Protein AF-A0A928YKM1-F1 (afdb_monomer)

Radius of gyration: 43.58 Å; Cα contacts (8 Å, |Δi|>4): 1320; chains: 1; bounding box: 134×54×112 Å

Secondary structure (DSSP, 8-state):
-HHHHHHHHHHHHHHHH-SSHHHHHHHHTT---HHHHHHHHHHHHHHHHHHHHHHHH-PPPPSS-HHHHHHHHHHHHHHHHHHHHHHHHHHHT--HHHHHHHHHHHTTS---S--TTTTT-HHHHHHHHHHTHHHHHHHHHHHHS---SEEEEEESSHHHHHHHHHHHHHHHHHTGGG-EEEEEE-THHHHS---HHHHHHHHHHHHHHH-SEEEEEE--TT---TTSPPPHHHHHHHHHHHTT----SPEEEEEEHHHHHHHTTSHHHHHHGGGEEEEEEPPPPHHHHHHHHHHHHHHHHHHHT--B-HHHHHHHHHHHHHHSTTS-HHHHHHHHHHHHHHTS-TTS-B-HHHHHHHHHHHH--TTSS--GGGGS-TT-HHHHHHHHHHHHHHHHHHSTT-HHHHHHHHHHHHHHHHSSS--S-EEEEEE--TTSSHHHHHHHHIIIIISS--EEEEE-TT--STTHHHHHH-PPTTSTTTTSPPHHHHHHHH-TT-EEEEEETGGGTTTT-HHHHHHHHHTTHHHHHT-EEE-TTT-PEEE-TTEEEEEEE-TTHHHHTT---HHHHHHHHHHH-SHHHHHHHHHHTT--HHHHHT-SEEEEPPPPPHHHHHHHHHHHHHHHHHHTT-EEEESSHHHHHHHHHHHH--TTTTHHHHHHIIIIIIHHHHHHHSHHHHHTTPPEEEEEEEEEES-TT-SSBSSSPPP-EEEEEEEEESS--SPPPPEEEE-TTSS----PPBHHHHHHHHHHHHHHHHH--HHHH---EEEEE-S-EE-TTS-EES-EEEEPPP--S---HHHHHHHHHHHHHHHHHHHHTTPPP-HHHHHHHHHHHHHHHHHHHTT---TTS---S----S-TT-----HHHHHHHHHHHHHHHHHHHHHHHHHHHHTHHHHHHHHHHHHHHSEEEHHHHHHHHT-TT--------TT-GGGSSS-GGG--

Structure (mmCIF, N/CA/C/O backbone):
data_AF-A0A928YKM1-F1
#
_entry.id   AF-A0A928YKM1-F1
#
loop_
_atom_site.group_PDB
_atom_site.id
_atom_site.type_symbol
_atom_site.label_atom_id
_atom_site.label_alt_id
_atom_site.label_comp_id
_atom_site.label_asym_id
_atom_site.label_entity_id
_atom_site.label_seq_id
_atom_site.pdbx_PDB_ins_code
_atom_site.Cartn_x
_atom_site.Cartn_y
_atom_site.Cartn_z
_atom_site.occupancy
_atom_site.B_iso_or_equiv
_atom_site.auth_seq_id
_atom_site.auth_comp_id
_atom_site.auth_asym_id
_atom_site.auth_atom_id
_atom_site.pdbx_PDB_model_num
ATOM 1 N N . MET A 1 1 ? -38.213 -15.273 61.495 1.00 30.42 1 MET A N 1
ATOM 2 C CA . MET A 1 1 ? -38.338 -13.809 61.280 1.00 30.42 1 MET A CA 1
ATOM 3 C C . MET A 1 1 ? -37.970 -13.359 59.862 1.00 30.42 1 MET A C 1
ATOM 5 O O . MET A 1 1 ? -38.828 -12.744 59.252 1.00 30.42 1 MET A O 1
ATOM 9 N N . LYS A 1 2 ? -36.804 -13.703 59.276 1.00 30.84 2 LYS A N 1
ATOM 10 C CA . LYS A 1 2 ? -36.467 -13.370 57.859 1.00 30.84 2 LYS A CA 1
ATOM 11 C C . LYS A 1 2 ? -37.478 -13.920 56.824 1.00 30.84 2 LYS A C 1
ATOM 13 O O . LYS A 1 2 ? -37.879 -13.206 55.919 1.00 30.84 2 LYS A O 1
ATOM 18 N N . PHE A 1 3 ? -37.990 -15.136 57.036 1.00 33.16 3 PHE A N 1
ATOM 19 C CA . PHE A 1 3 ? -39.093 -15.720 56.249 1.00 33.16 3 PHE A CA 1
ATOM 20 C C . PHE A 1 3 ? -40.463 -15.077 56.553 1.00 33.16 3 PHE A C 1
ATOM 22 O O . PHE A 1 3 ? -41.405 -15.227 55.794 1.00 33.16 3 PHE A O 1
ATOM 29 N N . LEU A 1 4 ? -40.598 -14.368 57.679 1.00 34.25 4 LEU A N 1
ATOM 30 C CA . LEU A 1 4 ? -41.849 -13.730 58.093 1.00 34.25 4 LEU A CA 1
ATOM 31 C C . LEU A 1 4 ? -42.027 -12.375 57.389 1.00 34.25 4 LEU A C 1
ATOM 33 O O . LEU A 1 4 ? -43.124 -12.076 56.950 1.00 34.25 4 LEU A O 1
ATOM 37 N N . LEU A 1 5 ? -40.946 -11.601 57.220 1.00 38.44 5 LEU A N 1
ATOM 38 C CA . LEU A 1 5 ? -40.964 -10.293 56.552 1.00 38.44 5 LEU A CA 1
ATOM 39 C C . LEU A 1 5 ? -41.327 -10.402 55.066 1.00 38.44 5 LEU A C 1
ATOM 41 O O . LEU A 1 5 ? -42.298 -9.781 54.654 1.00 38.44 5 LEU A O 1
ATOM 45 N N . LEU A 1 6 ? -40.633 -11.238 54.278 1.00 37.78 6 LEU A N 1
ATOM 46 C CA . LEU A 1 6 ? -40.939 -11.405 52.844 1.00 37.78 6 LEU A CA 1
ATOM 47 C C . LEU A 1 6 ? -42.386 -11.869 52.609 1.00 37.78 6 LEU A C 1
ATOM 49 O O . LEU A 1 6 ? -43.052 -11.410 51.685 1.00 37.78 6 LEU A O 1
ATOM 53 N N . ASN A 1 7 ? -42.878 -12.747 53.487 1.00 37.53 7 ASN A N 1
ATOM 54 C CA . ASN A 1 7 ? -44.237 -13.261 53.409 1.00 37.53 7 ASN A CA 1
ATOM 55 C C . ASN A 1 7 ? -45.257 -12.197 53.808 1.00 37.53 7 ASN A C 1
ATOM 57 O O . ASN A 1 7 ? -46.232 -12.024 53.091 1.00 37.53 7 ASN A O 1
ATOM 61 N N . VAL A 1 8 ? -45.016 -11.427 54.874 1.00 40.41 8 VAL A N 1
ATOM 62 C CA . VAL A 1 8 ? -45.875 -10.298 55.267 1.00 40.41 8 VAL A CA 1
ATOM 63 C C . VAL A 1 8 ? -45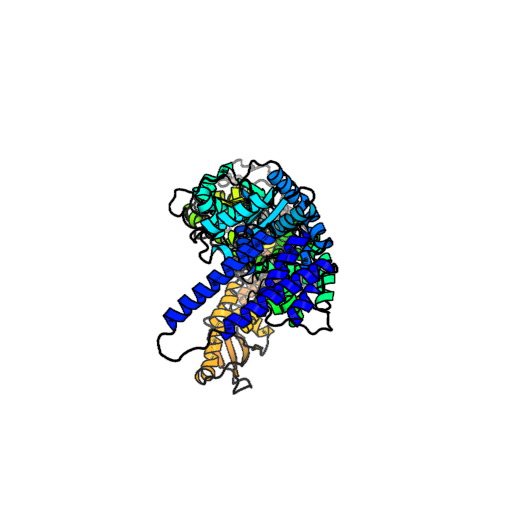.925 -9.234 54.160 1.00 40.41 8 VAL A C 1
ATOM 65 O O . VAL A 1 8 ? -47.008 -8.762 53.835 1.00 40.41 8 VAL A O 1
ATOM 68 N N . PHE A 1 9 ? -44.810 -8.926 53.493 1.00 46.75 9 PHE A N 1
ATOM 69 C CA . PHE A 1 9 ? -44.776 -7.975 52.372 1.00 46.75 9 PHE A CA 1
ATOM 70 C C . PHE A 1 9 ? -45.527 -8.466 51.125 1.00 46.75 9 PHE A C 1
ATOM 72 O O . PHE A 1 9 ? -46.273 -7.698 50.518 1.00 46.75 9 PHE A O 1
ATOM 79 N N . PHE A 1 10 ? -45.394 -9.749 50.771 1.00 40.41 10 PHE A N 1
ATOM 80 C CA . PHE A 1 10 ? -46.166 -10.354 49.680 1.00 40.41 10 PHE A CA 1
ATOM 81 C C . PHE A 1 10 ? -47.667 -10.377 50.008 1.00 40.41 10 PHE A C 1
ATOM 83 O O . PHE A 1 10 ? -48.496 -10.041 49.167 1.00 40.41 10 PHE A O 1
ATOM 90 N N . ILE A 1 11 ? -48.014 -10.680 51.262 1.00 42.25 11 ILE A N 1
ATOM 91 C CA . ILE A 1 11 ? -49.386 -10.645 51.779 1.00 42.25 11 ILE A CA 1
ATOM 92 C C . ILE A 1 11 ? -49.993 -9.240 51.625 1.00 42.25 11 ILE A C 1
ATOM 94 O O . ILE A 1 11 ? -51.104 -9.127 51.122 1.00 42.25 11 ILE A O 1
ATOM 98 N N . PHE A 1 12 ? -49.279 -8.167 51.978 1.00 45.94 12 PHE A N 1
ATOM 99 C CA . PHE A 1 12 ? -49.795 -6.795 51.847 1.00 45.94 12 PHE A CA 1
ATOM 100 C C . PHE A 1 12 ? -49.991 -6.357 50.388 1.00 45.94 12 PHE A C 1
ATOM 102 O O . PHE A 1 12 ? -51.008 -5.740 50.077 1.00 45.94 12 PHE A O 1
ATOM 109 N N . SER A 1 13 ? -49.084 -6.740 49.484 1.00 42.84 13 SER A N 1
ATOM 110 C CA . SER A 1 13 ? -49.240 -6.497 48.043 1.00 42.84 13 SER A CA 1
ATOM 111 C C . SER A 1 13 ? -50.498 -7.171 47.485 1.00 42.84 13 SER A C 1
ATOM 113 O O . SER A 1 13 ? -51.293 -6.524 46.805 1.00 42.84 13 SER A O 1
ATOM 115 N N . VAL A 1 14 ? -50.754 -8.438 47.835 1.00 41.19 14 VAL A N 1
ATOM 116 C CA . VAL A 1 14 ? -51.939 -9.171 47.354 1.00 41.19 14 VAL A CA 1
ATOM 117 C C . VAL A 1 14 ? -53.231 -8.652 48.008 1.00 41.19 14 VAL A C 1
ATOM 119 O O . VAL A 1 14 ? -54.240 -8.523 47.317 1.00 41.19 14 VAL A O 1
ATOM 122 N N . ILE A 1 15 ? -53.217 -8.277 49.295 1.00 43.72 15 ILE A N 1
ATOM 123 C CA . ILE A 1 15 ? -54.385 -7.700 49.999 1.00 43.72 15 ILE A CA 1
ATOM 124 C C . ILE A 1 15 ? -54.865 -6.398 49.341 1.00 43.72 15 ILE A C 1
ATOM 126 O O . ILE A 1 15 ? -56.071 -6.165 49.284 1.00 43.72 15 ILE A O 1
ATOM 130 N N . PHE A 1 16 ? -53.944 -5.565 48.850 1.00 45.25 16 PHE A N 1
ATOM 131 C CA . PHE A 1 16 ? -54.262 -4.240 48.306 1.00 45.25 16 PHE A CA 1
ATOM 132 C C . PHE A 1 16 ? -54.321 -4.168 46.771 1.00 45.25 16 PHE A C 1
ATOM 134 O O . PHE A 1 16 ? -54.796 -3.160 46.252 1.00 45.25 16 PHE A O 1
ATOM 141 N N . SER A 1 17 ? -53.883 -5.210 46.049 1.00 39.44 17 SER A N 1
ATOM 142 C CA . SER A 1 17 ? -53.962 -5.289 44.577 1.00 39.44 17 SER A CA 1
ATOM 143 C C . SER A 1 17 ? -55.022 -6.261 44.046 1.00 39.44 17 SER A C 1
ATOM 145 O O . SER A 1 17 ? -55.427 -6.136 42.891 1.00 39.44 17 SER A O 1
ATOM 147 N N . SER A 1 18 ? -55.496 -7.224 44.850 1.00 36.84 18 SER A N 1
ATOM 148 C CA . SER A 1 18 ? -56.503 -8.194 44.403 1.00 36.84 18 SER A CA 1
ATOM 149 C C . SER A 1 18 ? -57.930 -7.718 44.695 1.00 36.84 18 SER A C 1
ATOM 151 O O . SER A 1 18 ? -58.335 -7.544 45.843 1.00 36.84 18 SER A O 1
ATOM 153 N N . THR A 1 19 ? -58.720 -7.553 43.633 1.00 38.12 19 THR A N 1
ATOM 154 C CA . THR A 1 19 ? -60.157 -7.232 43.693 1.00 38.12 19 THR A CA 1
ATOM 155 C C . THR A 1 19 ? -61.041 -8.464 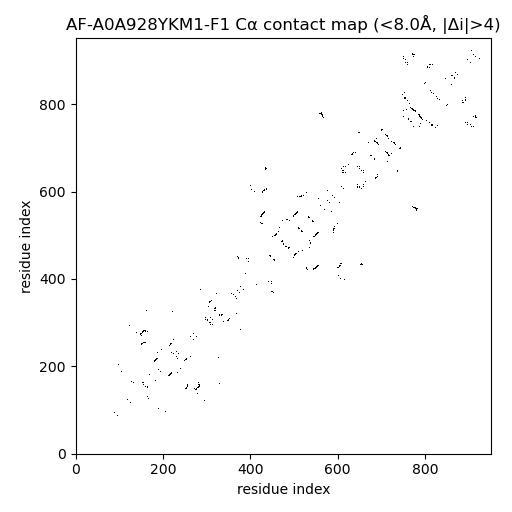43.933 1.00 38.12 19 THR A C 1
ATOM 157 O O . THR A 1 19 ? -62.260 -8.335 43.994 1.00 38.12 19 THR A O 1
ATOM 160 N N . SER A 1 20 ? -60.465 -9.670 44.074 1.00 43.34 20 SER A N 1
ATOM 161 C CA . SER A 1 20 ? -61.228 -10.906 44.294 1.00 43.34 20 SER A CA 1
ATOM 162 C C . SER A 1 20 ? -60.608 -11.835 45.345 1.00 43.34 20 SER A C 1
ATOM 164 O O . SER A 1 20 ? -59.403 -12.095 45.357 1.00 43.34 20 SER A O 1
ATOM 166 N N . TYR A 1 21 ? -61.479 -12.397 46.189 1.00 40.84 21 TYR A N 1
ATOM 167 C CA . TYR A 1 21 ? -61.150 -13.345 47.261 1.00 40.84 21 TYR A CA 1
ATOM 168 C C . TYR A 1 21 ? -60.417 -14.598 46.743 1.00 40.84 21 TYR A C 1
ATOM 170 O O . TYR A 1 21 ? -59.478 -15.075 47.375 1.00 40.84 21 TYR A O 1
ATOM 178 N N . ALA A 1 22 ? -60.781 -15.079 45.548 1.00 39.16 22 ALA A N 1
ATOM 179 C CA . ALA A 1 22 ? -60.163 -16.242 44.912 1.00 39.16 22 ALA A CA 1
ATOM 180 C C . ALA A 1 22 ? -58.690 -15.999 44.524 1.00 39.16 22 ALA A C 1
ATOM 182 O O . ALA A 1 22 ? -57.849 -16.885 44.686 1.00 39.16 22 ALA A O 1
ATOM 183 N N . GLY A 1 23 ? -58.343 -14.789 44.068 1.00 41.31 23 GLY A N 1
ATOM 184 C CA . GLY A 1 23 ? -56.953 -14.414 43.781 1.00 41.31 23 GLY A CA 1
ATOM 185 C C . GLY A 1 23 ? -56.090 -14.352 45.046 1.00 41.31 23 GLY A C 1
ATOM 186 O O . GLY A 1 23 ? -54.955 -14.835 45.049 1.00 41.31 23 GLY A O 1
ATOM 187 N N . PHE A 1 24 ? -56.652 -13.833 46.143 1.00 43.38 24 PHE A N 1
ATOM 188 C CA . PHE A 1 24 ? -55.997 -13.794 47.452 1.00 43.38 24 PHE A CA 1
ATOM 189 C C . PHE A 1 24 ? -55.769 -15.201 48.028 1.00 43.38 24 PHE A C 1
ATOM 191 O O . PHE A 1 24 ? -54.654 -15.521 48.442 1.00 43.38 24 PHE A O 1
ATOM 198 N N . GLU A 1 25 ? -56.783 -16.071 47.985 1.00 42.03 25 GLU A N 1
ATOM 199 C CA . GLU A 1 25 ? -56.710 -17.448 48.492 1.00 42.03 25 GLU A CA 1
ATOM 200 C C . GLU A 1 25 ? -55.685 -18.305 47.726 1.00 42.03 25 GLU A C 1
ATOM 202 O O . GLU A 1 25 ? -54.913 -19.061 48.328 1.00 42.03 25 GLU A O 1
ATOM 207 N N . THR A 1 26 ? -55.603 -18.120 46.404 1.00 42.66 26 THR A N 1
ATOM 208 C CA . THR A 1 26 ? -54.620 -18.798 45.546 1.00 42.66 26 THR A CA 1
ATOM 209 C C . THR A 1 26 ? -53.193 -18.332 45.860 1.00 42.66 26 THR A C 1
ATOM 211 O O . THR A 1 26 ? -52.282 -19.157 45.942 1.00 42.66 26 THR A O 1
ATOM 214 N N . GLY A 1 27 ? -52.989 -17.037 46.128 1.00 41.88 27 GLY A N 1
ATOM 215 C CA . GLY A 1 27 ? -51.683 -16.469 46.489 1.00 41.88 27 GLY A CA 1
ATOM 216 C C . GLY A 1 27 ? -51.152 -16.916 47.857 1.00 41.88 27 GLY A C 1
ATOM 217 O O . GLY A 1 27 ? -49.947 -17.106 48.017 1.00 41.88 27 GLY A O 1
ATOM 218 N N . ILE A 1 28 ? -52.032 -17.152 48.837 1.00 40.12 28 ILE A N 1
ATOM 219 C CA . ILE A 1 28 ? -51.646 -17.639 50.177 1.00 40.12 28 ILE A CA 1
ATOM 220 C C . ILE A 1 28 ? -51.598 -19.174 50.288 1.00 40.12 28 ILE A C 1
ATOM 222 O O . ILE A 1 28 ? -51.143 -19.699 51.306 1.00 40.12 28 ILE A O 1
ATOM 226 N N . SER A 1 29 ? -52.019 -19.912 49.251 1.00 42.31 29 SER A N 1
ATOM 227 C CA . SER A 1 29 ? -51.975 -21.387 49.202 1.00 42.31 29 SER A CA 1
ATOM 228 C C . SER A 1 29 ? -50.553 -21.973 49.271 1.00 42.31 29 SER A C 1
ATOM 230 O O . SER A 1 29 ? -50.368 -23.132 49.640 1.00 42.31 29 SER A O 1
ATOM 232 N N . VAL A 1 30 ? -49.537 -21.148 49.001 1.00 39.59 30 VAL A N 1
ATOM 233 C CA . VAL A 1 30 ? -48.106 -21.490 49.069 1.00 39.59 30 VAL A CA 1
ATOM 234 C C . VAL A 1 30 ? -47.621 -21.679 50.522 1.00 39.59 30 VAL A C 1
ATOM 236 O O . VAL A 1 30 ? -46.570 -22.276 50.768 1.00 39.59 30 VAL A O 1
ATOM 239 N N . PHE A 1 31 ? -48.394 -21.228 51.518 1.00 39.88 31 PHE A N 1
ATOM 240 C CA . PHE A 1 31 ? -48.042 -21.322 52.936 1.00 39.88 31 PHE A CA 1
ATOM 241 C C . PHE A 1 31 ? -48.606 -22.595 53.587 1.00 39.88 31 PHE A C 1
ATOM 243 O O . PHE A 1 31 ? -49.796 -22.703 53.861 1.00 39.88 31 PHE A O 1
ATOM 250 N N . LYS A 1 32 ? -47.727 -23.551 53.922 1.00 38.25 32 LYS A N 1
ATOM 251 C CA . LYS A 1 32 ? -48.087 -24.835 54.566 1.00 38.25 32 LYS A CA 1
ATOM 252 C C . LYS A 1 32 ? -48.542 -24.736 56.040 1.00 38.25 32 LYS A C 1
ATOM 254 O O . LYS A 1 32 ? -48.873 -25.758 56.628 1.00 38.25 32 LYS A O 1
ATOM 259 N N . ASN A 1 33 ? -48.545 -23.549 56.660 1.00 44.38 33 ASN A N 1
ATOM 260 C CA . ASN A 1 33 ? -48.793 -23.378 58.101 1.00 44.38 33 ASN A CA 1
ATOM 261 C C . ASN A 1 33 ? -50.220 -22.850 58.374 1.00 44.38 33 ASN A C 1
ATOM 263 O O . ASN A 1 33 ? -50.502 -21.662 58.202 1.00 44.38 33 ASN A O 1
ATOM 267 N N . ILE A 1 34 ? -51.114 -23.747 58.800 1.00 40.06 34 ILE A N 1
ATOM 268 C CA . ILE A 1 34 ? -52.577 -23.558 58.893 1.00 40.06 34 ILE A CA 1
ATOM 269 C C . ILE A 1 34 ? -53.024 -22.369 59.788 1.00 40.06 34 ILE A C 1
ATOM 271 O O . ILE A 1 34 ? -53.849 -21.581 59.326 1.00 40.06 34 ILE A O 1
ATOM 275 N N . PRO A 1 35 ? -52.466 -22.125 60.995 1.00 42.16 35 PRO A N 1
ATOM 276 C CA . PRO A 1 35 ? -52.997 -21.079 61.886 1.00 42.16 35 PRO A CA 1
ATOM 277 C C . PRO A 1 35 ? -52.647 -19.634 61.478 1.00 42.16 35 PRO A C 1
ATOM 279 O O . PRO A 1 35 ? -53.319 -18.688 61.891 1.00 42.16 35 PRO A O 1
ATOM 282 N N . LEU A 1 36 ? -51.607 -19.429 60.659 1.00 44.06 36 LEU A N 1
ATOM 283 C CA . LEU A 1 36 ? -51.283 -18.103 60.112 1.00 44.06 36 LEU A CA 1
ATOM 284 C C . LEU A 1 36 ? -52.203 -17.759 58.930 1.00 44.06 36 LEU A C 1
ATOM 286 O O . LEU A 1 36 ? -52.615 -16.610 58.789 1.00 44.06 36 LEU A O 1
ATOM 290 N N . LYS A 1 37 ? -52.568 -18.769 58.127 1.00 45.47 37 LYS A N 1
ATOM 291 C CA . LYS A 1 37 ? -53.495 -18.643 56.995 1.00 45.47 37 LYS A CA 1
ATOM 292 C C . LYS A 1 37 ? -54.871 -18.148 57.456 1.00 45.47 37 LYS A C 1
ATOM 294 O O . LYS A 1 37 ? -55.372 -17.179 56.896 1.00 45.47 37 LYS A O 1
ATOM 299 N N . GLU A 1 38 ? -55.435 -18.733 58.515 1.00 48.19 38 GLU A N 1
ATOM 300 C CA . GLU A 1 38 ? -56.731 -18.305 59.075 1.00 48.19 38 GLU A CA 1
ATOM 301 C C . GLU A 1 38 ? -56.711 -16.875 59.627 1.00 48.19 38 GLU A C 1
ATOM 303 O O . GLU A 1 38 ? -57.614 -16.088 59.345 1.00 48.19 38 GLU A O 1
ATOM 308 N N . LYS A 1 39 ? -55.667 -16.493 60.377 1.00 48.72 39 LYS A N 1
ATOM 309 C CA . LYS A 1 39 ? -55.551 -15.125 60.915 1.00 48.72 39 LYS A CA 1
ATOM 310 C C . LYS A 1 39 ? -55.483 -14.073 59.807 1.00 48.72 39 LYS A C 1
ATOM 312 O O . LYS A 1 39 ? -56.109 -13.024 59.923 1.00 48.72 39 LYS A O 1
ATOM 317 N N . LEU A 1 40 ? -54.753 -14.359 58.732 1.00 46.44 40 LEU A N 1
ATOM 318 C CA . LEU A 1 40 ? -54.626 -13.463 57.583 1.00 46.44 40 LEU A CA 1
ATOM 319 C C . LEU A 1 40 ? -55.918 -13.380 56.761 1.00 46.44 40 LEU A C 1
ATOM 321 O O . LEU A 1 40 ? -56.290 -12.292 56.323 1.00 46.44 40 LEU A O 1
ATOM 325 N N . LEU A 1 41 ? -56.634 -14.498 56.616 1.00 51.47 41 LEU A N 1
ATOM 326 C CA . LEU A 1 41 ? -57.937 -14.549 55.954 1.00 51.47 41 LEU A CA 1
ATOM 327 C C . LEU A 1 41 ? -58.991 -13.735 56.721 1.00 51.47 41 LEU A C 1
ATOM 329 O O . LEU A 1 41 ? -59.748 -12.977 56.116 1.00 51.47 41 LEU A O 1
ATOM 333 N N . ASN A 1 42 ? -58.983 -13.805 58.055 1.00 50.47 42 ASN A N 1
ATOM 334 C CA . ASN A 1 42 ? -59.874 -13.017 58.912 1.00 50.47 42 ASN A CA 1
ATOM 335 C C . ASN A 1 42 ? -59.592 -11.509 58.825 1.00 50.47 42 ASN A C 1
ATOM 337 O O . ASN A 1 42 ? -60.529 -10.715 58.752 1.00 50.47 42 ASN A O 1
ATOM 341 N N . ILE A 1 43 ? -58.317 -11.107 58.770 1.00 49.94 43 ILE A N 1
ATOM 342 C CA . ILE A 1 43 ? -57.923 -9.698 58.600 1.00 49.94 43 ILE A CA 1
ATOM 343 C C . ILE A 1 43 ? -58.344 -9.177 57.218 1.00 49.94 43 ILE A C 1
ATOM 345 O O . ILE A 1 43 ? -58.952 -8.111 57.137 1.00 49.94 43 ILE A O 1
ATOM 349 N N . TYR A 1 44 ? -58.093 -9.932 56.142 1.00 48.56 44 TYR A N 1
ATOM 350 C CA . TYR A 1 44 ? -58.521 -9.561 54.785 1.00 48.56 44 TYR A CA 1
ATOM 351 C C . TYR A 1 44 ? -60.043 -9.394 54.695 1.00 48.56 44 TYR A C 1
ATOM 353 O O . TYR A 1 44 ? -60.535 -8.385 54.191 1.00 48.56 44 TYR A O 1
ATOM 361 N N . THR A 1 45 ? -60.792 -10.341 55.263 1.00 51.00 45 THR A N 1
ATOM 362 C CA . THR A 1 45 ? -62.262 -10.323 55.258 1.00 51.00 45 THR A CA 1
ATOM 363 C C . THR A 1 45 ? -62.817 -9.135 56.053 1.00 51.00 45 THR A C 1
ATOM 365 O O . THR A 1 45 ? -63.768 -8.488 55.614 1.00 51.00 45 THR A O 1
ATOM 368 N N . ALA A 1 46 ? -62.201 -8.787 57.189 1.00 50.09 46 ALA A N 1
ATOM 369 C CA . ALA A 1 46 ? -62.585 -7.620 57.983 1.00 50.09 46 ALA A CA 1
ATOM 370 C C . ALA A 1 46 ? -62.310 -6.289 57.259 1.00 50.09 46 ALA A C 1
ATOM 372 O O . ALA A 1 46 ? -63.121 -5.366 57.349 1.00 50.09 46 ALA A O 1
ATOM 373 N N . VAL A 1 47 ? -61.199 -6.194 56.519 1.00 47.19 47 VAL A N 1
ATOM 374 C CA . VAL A 1 47 ? -60.863 -5.013 55.708 1.00 47.19 47 VAL A CA 1
ATOM 375 C C . VAL A 1 47 ? -61.847 -4.863 54.549 1.00 47.19 47 VAL A C 1
ATOM 377 O O . VAL A 1 47 ? -62.465 -3.810 54.434 1.00 47.19 47 VAL A O 1
ATOM 380 N N . GLN A 1 48 ? -62.076 -5.916 53.759 1.00 52.28 48 GLN A N 1
ATOM 381 C CA . GLN A 1 48 ? -62.994 -5.894 52.610 1.00 52.28 48 GLN A CA 1
ATOM 382 C C . GLN A 1 48 ? -64.435 -5.548 53.008 1.00 52.28 48 GLN A C 1
ATOM 384 O O . GLN A 1 48 ? -65.071 -4.706 52.377 1.00 52.28 48 GLN A O 1
ATOM 389 N N . LYS A 1 49 ? -64.937 -6.120 54.112 1.00 50.16 49 LYS A N 1
ATOM 390 C CA . LYS A 1 49 ? -66.295 -5.846 54.610 1.00 50.16 49 LYS A CA 1
ATOM 391 C C . LYS A 1 49 ? -66.494 -4.373 54.983 1.00 50.16 49 LYS A C 1
ATOM 393 O O . LYS A 1 49 ? -67.557 -3.817 54.732 1.00 50.16 49 LYS A O 1
ATOM 398 N N . LYS A 1 50 ? -65.458 -3.735 55.536 1.00 49.00 50 LYS A N 1
ATOM 399 C CA . LYS A 1 50 ? -65.496 -2.332 55.966 1.00 49.00 50 LYS A CA 1
ATOM 400 C C . LYS A 1 50 ? -65.216 -1.351 54.825 1.00 49.00 50 LYS A C 1
ATOM 402 O O . LYS A 1 50 ? -65.692 -0.225 54.876 1.00 49.00 50 LYS A O 1
ATOM 407 N N . THR A 1 51 ? -64.470 -1.764 53.799 1.00 45.06 51 THR A N 1
ATOM 408 C CA . THR A 1 51 ? -64.311 -1.006 52.545 1.00 45.06 51 THR A CA 1
ATOM 409 C C . THR A 1 51 ? -65.630 -0.970 51.766 1.00 45.06 51 THR A C 1
ATOM 411 O O . THR A 1 51 ? -66.070 0.105 51.373 1.00 45.06 51 THR A O 1
ATOM 414 N N . ALA A 1 52 ? -66.334 -2.104 51.670 1.00 49.53 52 ALA A N 1
ATOM 415 C CA . ALA A 1 52 ? -67.644 -2.192 51.020 1.00 49.53 52 ALA A CA 1
ATOM 416 C C . ALA A 1 52 ? -68.763 -1.411 51.750 1.00 49.53 52 ALA A C 1
ATOM 418 O O . ALA A 1 52 ? -69.726 -0.979 51.120 1.00 49.53 52 ALA A O 1
ATOM 419 N N . GLU A 1 53 ? -68.666 -1.219 53.073 1.00 48.12 53 GLU A N 1
ATOM 420 C CA . GLU A 1 53 ? -69.570 -0.330 53.828 1.00 48.12 53 GLU A CA 1
ATOM 421 C C . GLU A 1 53 ? -69.364 1.151 53.474 1.00 48.12 53 GLU A C 1
ATOM 423 O O . GLU A 1 53 ? -70.341 1.886 53.361 1.00 48.12 53 GLU A O 1
ATOM 428 N N . VAL A 1 54 ? -68.114 1.574 53.254 1.00 43.38 54 VAL A N 1
ATOM 429 C CA . VAL A 1 54 ? -67.761 2.964 52.910 1.00 43.38 54 VAL A CA 1
ATOM 430 C C . VAL A 1 54 ? -68.111 3.286 51.454 1.00 43.38 54 VAL A C 1
ATOM 432 O O . VAL A 1 54 ? -68.668 4.347 51.174 1.00 43.38 54 VAL A O 1
ATOM 435 N N . GLU A 1 55 ? -67.880 2.349 50.533 1.00 43.81 55 GLU A N 1
ATOM 436 C CA . GLU A 1 55 ? -68.277 2.496 49.124 1.00 43.81 55 GLU A CA 1
ATOM 437 C C . GLU A 1 55 ? -69.802 2.627 48.963 1.00 43.81 55 GLU A C 1
ATOM 439 O O . GLU A 1 55 ? -70.274 3.361 48.102 1.00 43.81 55 GLU A O 1
ATOM 444 N N . LYS A 1 56 ? -70.596 1.996 49.842 1.00 44.62 56 LYS A N 1
ATOM 445 C CA . LYS A 1 56 ? -72.066 2.136 49.853 1.00 44.62 56 LYS A CA 1
ATOM 446 C C . LYS A 1 56 ? -72.565 3.488 50.364 1.00 44.62 56 LYS A C 1
ATOM 448 O O . LYS A 1 56 ? -73.688 3.869 50.045 1.00 44.62 56 LYS A O 1
ATOM 453 N N . THR A 1 57 ? -71.767 4.204 51.155 1.00 45.38 57 THR A N 1
ATOM 454 C CA . THR A 1 57 ? -72.111 5.549 51.648 1.00 45.38 57 THR A CA 1
ATOM 455 C C . THR A 1 57 ? -71.732 6.666 50.672 1.00 45.38 57 THR A C 1
ATOM 457 O O . THR A 1 57 ? -72.201 7.789 50.837 1.00 45.38 57 THR A O 1
ATOM 460 N N . MET A 1 58 ? -70.949 6.364 49.630 1.00 42.94 58 MET A N 1
ATOM 461 C CA . MET A 1 58 ? -70.527 7.315 48.597 1.00 42.94 58 MET A CA 1
ATOM 462 C C . MET A 1 58 ? -71.351 7.144 47.310 1.00 42.94 58 MET A C 1
ATOM 464 O O . MET A 1 58 ? -70.914 6.530 46.342 1.00 42.94 58 MET A O 1
ATOM 468 N N . ILE A 1 59 ? -72.575 7.686 47.297 1.00 41.75 59 ILE A N 1
ATOM 469 C CA . ILE A 1 59 ? -73.364 7.869 46.065 1.00 41.75 59 ILE A CA 1
ATOM 470 C C . ILE A 1 59 ? -73.097 9.291 45.538 1.00 41.75 59 ILE A C 1
ATOM 472 O O . ILE A 1 59 ? -73.289 10.239 46.305 1.00 41.75 59 ILE A O 1
ATOM 476 N N . PRO A 1 60 ? -72.723 9.496 44.259 1.00 41.00 60 PRO A N 1
ATOM 477 C CA . PRO A 1 60 ? -72.485 10.837 43.732 1.00 41.00 60 PRO A CA 1
ATOM 478 C C . PRO A 1 60 ? -73.813 11.590 43.571 1.00 41.00 60 PRO A C 1
ATOM 480 O O . PRO A 1 60 ? -74.712 11.123 42.868 1.00 41.00 60 PRO A O 1
ATOM 483 N N . LYS A 1 61 ? -73.947 12.774 44.185 1.00 40.06 61 LYS A N 1
ATOM 484 C CA . LYS A 1 61 ? -74.989 13.750 43.821 1.00 40.06 61 LYS A CA 1
ATOM 485 C C . LYS A 1 61 ? -74.444 14.665 42.720 1.00 40.06 61 LYS A C 1
ATOM 487 O O . LYS A 1 61 ? -73.358 15.213 42.842 1.00 40.06 61 LYS A O 1
ATOM 492 N N . THR A 1 62 ? -75.204 14.790 41.638 1.00 40.03 62 THR A N 1
ATOM 493 C CA . THR A 1 62 ? -74.878 15.518 40.400 1.00 40.03 62 THR A CA 1
ATOM 494 C C . THR A 1 62 ? -74.664 17.025 40.602 1.00 40.03 62 THR A C 1
ATOM 496 O O . THR A 1 62 ? -75.524 17.667 41.205 1.00 40.03 62 THR A O 1
ATOM 499 N N . GLY A 1 63 ? -73.607 17.593 39.997 1.00 38.09 63 GLY A N 1
ATOM 500 C CA . GLY A 1 63 ? -73.478 19.037 39.722 1.00 38.09 63 GLY A CA 1
ATOM 501 C C . GLY A 1 63 ? -72.073 19.634 39.914 1.00 38.09 63 GLY A C 1
ATOM 502 O O . GLY A 1 63 ? -71.640 19.842 41.040 1.00 38.09 63 GLY A O 1
ATOM 503 N N . ASP A 1 64 ? -71.391 19.910 38.797 1.00 39.06 64 ASP A N 1
ATOM 504 C CA . ASP A 1 64 ? -70.290 20.861 38.543 1.00 39.06 64 ASP A CA 1
ATOM 505 C C . ASP A 1 64 ? -69.489 21.442 39.732 1.00 39.06 64 ASP A C 1
ATOM 507 O O . ASP A 1 64 ? -69.637 22.609 40.086 1.00 39.06 64 ASP A O 1
ATOM 511 N N . ASN A 1 65 ? -68.565 20.650 40.301 1.00 41.56 65 ASN A N 1
ATOM 512 C CA . ASN A 1 65 ? -67.329 21.133 40.960 1.00 41.56 65 ASN A CA 1
ATOM 513 C C . ASN A 1 65 ? -66.295 19.999 41.201 1.00 41.56 65 ASN A C 1
ATOM 515 O O . ASN A 1 65 ? -65.672 19.888 42.256 1.00 41.56 65 ASN A O 1
ATOM 519 N N . TYR A 1 66 ? -66.100 19.128 40.204 1.00 42.03 66 TYR A N 1
ATOM 520 C CA . TYR A 1 66 ? -65.450 17.817 40.383 1.00 42.03 66 TYR A CA 1
ATOM 521 C C . TYR A 1 66 ? -63.943 17.830 40.718 1.00 42.03 66 TYR A C 1
ATOM 523 O O . TYR A 1 66 ? -63.488 16.961 41.451 1.00 42.03 66 TYR A O 1
ATOM 531 N N . LYS A 1 67 ? -63.146 18.809 40.264 1.00 37.97 67 LYS A N 1
ATOM 532 C CA . LYS A 1 67 ? -61.674 18.725 40.415 1.00 37.97 67 LYS A CA 1
ATOM 533 C C . LYS A 1 67 ? -61.136 18.991 41.826 1.00 37.97 67 LYS A C 1
ATOM 535 O O . LYS A 1 67 ? -60.118 18.414 42.194 1.00 37.97 67 LYS A O 1
ATOM 540 N N . ASN A 1 68 ? -61.796 19.845 42.610 1.00 37.31 68 ASN A N 1
ATOM 541 C CA . ASN A 1 68 ? -61.346 20.154 43.974 1.00 37.31 68 ASN A CA 1
ATOM 542 C C . ASN A 1 68 ? -61.897 19.155 45.004 1.00 37.31 68 ASN A C 1
ATOM 544 O O . ASN A 1 68 ? -61.265 18.932 46.033 1.00 37.31 68 ASN A O 1
ATOM 548 N N . ILE A 1 69 ? -63.043 18.533 44.706 1.00 38.28 69 ILE A N 1
ATOM 549 C CA . ILE A 1 69 ? -63.676 17.517 45.555 1.00 38.28 69 ILE A CA 1
ATOM 550 C C . ILE A 1 69 ? -62.992 16.154 45.357 1.00 38.28 69 ILE A C 1
ATOM 552 O O . ILE A 1 69 ? -62.644 15.536 46.354 1.00 38.28 69 ILE A O 1
ATOM 556 N N . GLU A 1 70 ? -62.636 15.756 44.124 1.00 40.06 70 GLU A N 1
ATOM 557 C CA . GLU A 1 70 ? -61.827 14.542 43.881 1.00 40.06 70 GLU A CA 1
ATOM 558 C C . GLU A 1 70 ? -60.498 14.569 44.645 1.00 40.06 70 GLU A C 1
ATOM 560 O O . GLU A 1 70 ? -60.097 13.567 45.223 1.00 40.06 70 GLU A O 1
ATOM 565 N N . GLN A 1 71 ? -59.802 15.709 44.693 1.00 39.31 71 GLN A N 1
ATOM 566 C CA . GLN A 1 71 ? -58.526 15.802 45.411 1.00 39.31 71 GLN A CA 1
ATOM 567 C C . GLN A 1 71 ? -58.695 15.756 46.936 1.00 39.31 71 GLN A C 1
ATOM 569 O O . GLN A 1 71 ? -57.847 15.175 47.615 1.00 39.31 71 GLN A O 1
ATOM 574 N N . ALA A 1 72 ? -59.778 16.328 47.469 1.00 39.00 72 ALA A N 1
ATOM 575 C CA . ALA A 1 72 ? -60.086 16.302 48.897 1.00 39.00 72 ALA A CA 1
ATOM 576 C C . ALA A 1 72 ? -60.571 14.913 49.358 1.00 39.00 72 ALA A C 1
ATOM 578 O O . ALA A 1 72 ? -60.086 14.400 50.364 1.00 39.00 72 ALA A O 1
ATOM 579 N N . GLU A 1 73 ? -61.438 14.259 48.582 1.00 41.25 73 GLU A N 1
ATOM 580 C CA . GLU A 1 73 ? -61.957 12.911 48.858 1.00 41.25 73 GLU A CA 1
ATOM 581 C C . GLU A 1 73 ? -60.872 11.833 48.684 1.00 41.25 73 GLU A C 1
ATOM 583 O O . GLU A 1 73 ? -60.763 10.913 49.500 1.00 41.25 73 GLU A O 1
ATOM 588 N N . GLN A 1 74 ? -59.980 11.977 47.694 1.00 40.84 74 GLN A N 1
ATOM 589 C CA . GLN A 1 74 ? -58.812 11.102 47.537 1.00 40.84 74 GLN A CA 1
ATOM 590 C C . GLN A 1 74 ? -57.804 11.293 48.681 1.00 40.84 74 GLN A C 1
ATOM 592 O O . GLN A 1 74 ? -57.162 10.330 49.110 1.00 40.84 74 GLN A O 1
ATOM 597 N N . ALA A 1 75 ? -57.642 12.522 49.183 1.00 41.19 75 ALA A N 1
ATOM 598 C CA . ALA A 1 75 ? -56.778 12.808 50.325 1.00 41.19 75 ALA A CA 1
ATOM 599 C C . ALA A 1 75 ? -57.322 12.172 51.612 1.00 41.19 75 ALA A C 1
ATOM 601 O O . ALA A 1 75 ? -56.561 11.508 52.315 1.00 41.19 75 ALA A O 1
ATOM 602 N N . GLU A 1 76 ? -58.627 12.276 51.866 1.00 43.62 76 GLU A N 1
ATOM 603 C CA . GLU A 1 76 ? -59.284 11.682 53.037 1.00 43.62 76 GLU A CA 1
ATOM 604 C C . GLU A 1 76 ? -59.256 10.139 52.982 1.00 43.62 76 GLU A C 1
ATOM 606 O O . GLU A 1 76 ? -58.939 9.471 53.973 1.00 43.62 76 GLU A O 1
ATOM 611 N N . PHE A 1 77 ? -59.453 9.550 51.793 1.00 42.84 77 PHE A N 1
ATOM 612 C CA . PHE A 1 77 ? -59.286 8.111 51.552 1.00 42.84 77 PHE A CA 1
ATOM 613 C C . PHE A 1 77 ? -57.842 7.637 51.795 1.00 42.84 77 PHE A C 1
ATOM 615 O O . PHE A 1 77 ? -57.611 6.613 52.449 1.00 42.84 77 PHE A O 1
ATOM 622 N N . ASN A 1 78 ? -56.849 8.392 51.314 1.00 44.31 78 ASN A N 1
ATOM 623 C CA . ASN A 1 78 ? -55.432 8.092 51.524 1.00 44.31 78 ASN A CA 1
ATOM 624 C C . ASN A 1 78 ? -55.022 8.237 52.995 1.00 44.31 78 ASN A C 1
ATOM 626 O O . ASN A 1 78 ? -54.243 7.424 53.498 1.00 44.31 78 ASN A O 1
ATOM 630 N N . GLU A 1 79 ? -55.570 9.213 53.714 1.00 46.56 79 GLU A N 1
ATOM 631 C CA . GLU A 1 79 ? -55.294 9.430 55.133 1.00 46.56 79 GLU A CA 1
ATOM 632 C C . GLU A 1 79 ? -55.851 8.287 55.998 1.00 46.56 79 GLU A C 1
ATOM 634 O O . GLU A 1 79 ? -55.150 7.751 56.867 1.00 46.56 79 GLU A O 1
ATOM 639 N N . LEU A 1 80 ? -57.062 7.808 55.689 1.00 47.59 80 LEU A N 1
ATOM 640 C CA . LEU A 1 80 ? -57.652 6.632 56.336 1.00 47.59 80 LEU A CA 1
ATOM 641 C C . LEU A 1 80 ? -56.851 5.351 56.045 1.00 47.59 80 LEU A C 1
ATOM 643 O O . LEU A 1 80 ? -56.652 4.518 56.938 1.00 47.59 80 LEU A O 1
ATOM 647 N N . LYS A 1 81 ? -56.355 5.202 54.810 1.00 47.66 81 LYS A N 1
ATOM 648 C CA . LYS A 1 81 ? -55.497 4.087 54.381 1.00 47.66 81 LYS A CA 1
ATOM 649 C C . LYS A 1 81 ? -54.164 4.098 55.138 1.00 47.66 81 LYS A C 1
ATOM 651 O O . LYS A 1 81 ? -53.783 3.079 55.711 1.00 47.66 81 LYS A O 1
ATOM 656 N N . ILE A 1 82 ? -53.513 5.258 55.249 1.00 49.69 82 ILE A N 1
ATOM 657 C CA . ILE A 1 82 ? -52.273 5.458 56.020 1.00 49.69 82 ILE A CA 1
ATOM 658 C C . ILE A 1 82 ? -52.484 5.145 57.506 1.00 49.69 82 ILE A C 1
ATOM 660 O O . ILE A 1 82 ? -51.657 4.462 58.112 1.00 49.69 82 ILE A O 1
ATOM 664 N N . LYS A 1 83 ? -53.594 5.595 58.105 1.00 49.03 83 LYS A N 1
ATOM 665 C CA . LYS A 1 83 ? -53.909 5.335 59.520 1.00 49.03 83 LYS A CA 1
ATOM 666 C C . LYS A 1 83 ? -54.063 3.837 59.806 1.00 49.03 83 LYS A C 1
ATOM 668 O O . LYS A 1 83 ? -53.488 3.338 60.772 1.00 49.03 83 LYS A O 1
ATOM 673 N N . ARG A 1 84 ? -54.747 3.100 58.923 1.00 50.12 84 ARG A N 1
ATOM 674 C CA . ARG A 1 84 ? -54.902 1.637 59.030 1.00 50.12 84 ARG A CA 1
ATOM 675 C C . ARG A 1 84 ? -53.594 0.880 58.790 1.00 50.12 84 ARG A C 1
ATOM 677 O O . ARG A 1 84 ? -53.330 -0.102 59.478 1.00 50.12 84 ARG A O 1
ATOM 684 N N . ILE A 1 85 ? -52.747 1.344 57.870 1.00 47.66 85 ILE A N 1
ATOM 685 C CA . ILE A 1 85 ? -51.411 0.766 57.653 1.00 47.66 85 ILE A CA 1
ATOM 686 C C . ILE A 1 85 ? -50.520 0.992 58.882 1.00 47.66 85 ILE A C 1
ATOM 688 O O . ILE A 1 85 ? -49.838 0.064 59.310 1.00 47.66 85 ILE A O 1
ATOM 692 N N . LYS A 1 86 ? -50.563 2.178 59.505 1.00 49.19 86 LYS A N 1
ATOM 693 C CA . LYS A 1 86 ? -49.854 2.465 60.767 1.00 49.19 86 LYS A CA 1
ATOM 694 C C . LYS A 1 86 ? -50.288 1.528 61.896 1.00 49.19 86 LYS A C 1
ATOM 696 O O . LYS A 1 86 ? -49.434 1.004 62.611 1.00 49.19 86 LYS A O 1
ATOM 701 N N . GLU A 1 87 ? -51.586 1.275 62.044 1.00 49.09 87 GLU A N 1
ATOM 702 C CA . GLU A 1 87 ? -52.110 0.313 63.026 1.00 49.09 87 GLU A CA 1
ATOM 703 C C . GLU A 1 87 ? -51.672 -1.125 62.721 1.00 49.09 87 GLU A C 1
ATOM 705 O O . GLU A 1 87 ? -51.240 -1.843 63.626 1.00 49.09 87 GLU A O 1
ATOM 710 N N . ALA A 1 88 ? -51.697 -1.529 61.448 1.00 45.16 88 ALA A N 1
ATOM 711 C CA . ALA A 1 88 ? -51.241 -2.848 61.022 1.00 45.16 88 ALA A CA 1
ATOM 712 C C . ALA A 1 88 ? -49.738 -3.046 61.278 1.00 45.16 88 ALA A C 1
ATOM 714 O O . ALA A 1 88 ? -49.346 -4.075 61.823 1.00 45.16 88 ALA A O 1
ATOM 715 N N . CYS A 1 89 ? -48.917 -2.034 60.979 1.00 47.22 89 CYS A N 1
ATOM 716 C CA . CYS A 1 89 ? -47.485 -1.970 61.288 1.00 47.22 89 CYS A CA 1
ATOM 717 C C . CYS A 1 89 ? -47.219 -2.135 62.795 1.00 47.22 89 CYS A C 1
ATOM 719 O O . CYS A 1 89 ? -46.356 -2.916 63.206 1.00 47.22 89 CYS A O 1
ATOM 721 N N . LYS A 1 90 ? -48.030 -1.473 63.631 1.00 49.38 90 LYS A N 1
ATOM 722 C CA . LYS A 1 90 ? -47.956 -1.562 65.097 1.00 49.38 90 LYS A CA 1
ATOM 723 C C . LYS A 1 90 ? -48.300 -2.964 65.618 1.00 49.38 90 LYS A C 1
ATOM 725 O O . LYS A 1 90 ? -47.641 -3.439 66.537 1.00 49.38 90 LYS A O 1
ATOM 730 N N . LEU A 1 91 ? -49.274 -3.643 65.007 1.00 45.56 91 LEU A N 1
ATOM 731 C CA . LEU A 1 91 ? -49.673 -5.019 65.348 1.00 45.56 91 LEU A CA 1
ATOM 732 C C . LEU A 1 91 ? -48.603 -6.068 65.002 1.00 45.56 91 LEU A C 1
ATOM 734 O O . LEU A 1 91 ? -48.486 -7.070 65.704 1.00 45.56 91 LEU A O 1
ATOM 738 N N . ILE A 1 92 ? -47.820 -5.847 63.942 1.00 43.81 92 ILE A N 1
ATOM 739 C CA . ILE A 1 92 ? -46.771 -6.778 63.478 1.00 43.81 92 ILE A CA 1
ATOM 740 C C . ILE A 1 92 ? -45.360 -6.416 63.969 1.00 43.81 92 ILE A C 1
ATOM 742 O O . ILE A 1 92 ? -44.402 -7.117 63.642 1.00 43.81 92 ILE A O 1
ATOM 746 N N . GLY A 1 93 ? -45.216 -5.337 64.746 1.00 44.62 93 GLY A N 1
ATOM 747 C CA . GLY A 1 93 ? -43.928 -4.888 65.285 1.00 44.62 93 GLY A CA 1
ATOM 748 C C . GLY A 1 93 ? -42.956 -4.352 64.226 1.00 44.62 93 GLY A C 1
ATOM 749 O O . GLY A 1 93 ? -41.741 -4.436 64.408 1.00 44.62 93 GLY A O 1
ATOM 750 N N . VAL A 1 94 ? -43.472 -3.827 63.111 1.00 45.66 94 VAL A N 1
ATOM 751 C CA . VAL A 1 94 ? -42.678 -3.190 62.048 1.00 45.66 94 VAL A CA 1
ATOM 752 C C . VAL A 1 94 ? -42.911 -1.679 62.133 1.00 45.66 94 VAL A C 1
ATOM 754 O O . VAL A 1 94 ? -44.064 -1.260 62.082 1.00 45.66 94 VAL A O 1
ATOM 757 N N . PRO A 1 95 ? -41.874 -0.833 62.285 1.00 49.19 95 PRO A N 1
ATOM 758 C CA . PRO A 1 95 ? -42.050 0.617 62.251 1.00 49.19 95 PRO A CA 1
ATOM 759 C C . PRO A 1 95 ? -42.668 1.059 60.920 1.00 49.19 95 PRO A C 1
ATOM 761 O O . PRO A 1 95 ? -42.265 0.581 59.861 1.00 49.19 95 PRO A O 1
ATOM 764 N N . PHE A 1 96 ? -43.633 1.979 60.964 1.00 49.19 96 PHE A N 1
ATOM 765 C CA . PHE A 1 96 ? -44.333 2.449 59.763 1.00 49.19 96 PHE A CA 1
ATOM 766 C C . PHE A 1 96 ? -43.373 3.018 58.705 1.00 49.19 96 PHE A C 1
ATOM 768 O O . PHE A 1 96 ? -43.575 2.803 57.515 1.00 49.19 96 PHE A O 1
ATOM 775 N N . ASP A 1 97 ? -42.283 3.650 59.134 1.00 46.19 97 ASP A N 1
ATOM 776 C CA . ASP A 1 97 ? -41.276 4.222 58.236 1.00 46.19 97 ASP A CA 1
ATOM 777 C C . ASP A 1 97 ? -40.480 3.133 57.487 1.00 46.19 97 ASP A C 1
ATOM 779 O O . ASP A 1 97 ? -40.124 3.312 56.324 1.00 46.19 97 ASP A O 1
ATOM 783 N N . VAL A 1 98 ? -40.284 1.958 58.106 1.00 47.03 98 VAL A N 1
ATOM 784 C CA . VAL A 1 98 ? -39.680 0.767 57.471 1.00 47.03 98 VAL A CA 1
ATOM 785 C C . VAL A 1 98 ? -40.641 0.146 56.453 1.00 47.03 98 VAL A C 1
ATOM 787 O O . VAL A 1 98 ? -40.213 -0.312 55.395 1.00 47.03 98 VAL A O 1
ATOM 790 N N . PHE A 1 99 ? -41.943 0.143 56.751 1.00 47.69 99 PHE A N 1
ATOM 791 C CA . PHE A 1 99 ? -42.973 -0.312 55.815 1.00 47.69 99 PHE A CA 1
ATOM 792 C C . PHE A 1 99 ? -43.071 0.612 54.595 1.00 47.69 99 PHE A C 1
ATOM 794 O O . PHE A 1 99 ? -43.041 0.131 53.465 1.00 47.69 99 PHE A O 1
ATOM 801 N N . LEU A 1 100 ? -43.125 1.928 54.818 1.00 45.41 100 LEU A N 1
ATOM 802 C CA . LEU A 1 100 ? -43.212 2.933 53.759 1.00 45.41 100 LEU A CA 1
ATOM 803 C C . LEU A 1 100 ? -41.972 2.891 52.857 1.00 45.41 100 LEU A C 1
ATOM 805 O O . LEU A 1 100 ? -42.096 2.903 51.636 1.00 45.41 100 LEU A O 1
ATOM 809 N N . ALA A 1 101 ? -40.785 2.739 53.449 1.00 45.72 101 ALA A N 1
ATOM 810 C CA . ALA A 1 101 ? -39.542 2.519 52.719 1.00 45.72 101 ALA A CA 1
ATOM 811 C C . ALA A 1 101 ? -39.602 1.293 51.792 1.00 45.72 101 ALA A C 1
ATOM 813 O O . ALA A 1 101 ? -39.186 1.364 50.638 1.00 45.72 101 ALA A O 1
ATOM 814 N N . ALA A 1 102 ? -40.134 0.172 52.283 1.00 43.72 102 ALA A N 1
ATOM 815 C CA . ALA A 1 102 ? -40.253 -1.061 51.510 1.00 43.72 102 ALA A CA 1
ATOM 816 C C . ALA A 1 102 ? -41.317 -0.963 50.402 1.00 43.72 102 ALA A C 1
ATOM 818 O O . ALA A 1 102 ? -41.108 -1.483 49.309 1.00 43.72 102 ALA A O 1
ATOM 819 N N . GLU A 1 103 ? -42.432 -0.273 50.651 1.00 42.22 103 GLU A N 1
ATOM 820 C CA . GLU A 1 103 ? -43.474 -0.029 49.648 1.00 42.22 103 GLU A CA 1
ATOM 821 C C . GLU A 1 103 ? -42.965 0.890 48.526 1.00 42.22 103 GLU A C 1
ATOM 823 O O . GLU A 1 103 ? -43.168 0.599 47.349 1.00 42.22 103 GLU A O 1
ATOM 828 N N . MET A 1 104 ? -42.213 1.940 48.868 1.00 41.88 104 MET A N 1
ATOM 829 C CA . MET A 1 104 ? -41.591 2.849 47.897 1.00 41.88 104 MET A CA 1
ATOM 830 C C . MET A 1 104 ? -40.561 2.144 47.002 1.00 41.88 104 MET A C 1
ATOM 832 O O . MET A 1 104 ? -40.445 2.481 45.826 1.00 41.88 104 MET A O 1
ATOM 836 N N . LEU A 1 105 ? -39.861 1.132 47.529 1.00 41.31 105 LEU A N 1
ATOM 837 C CA . LEU A 1 105 ? -38.958 0.266 46.760 1.00 41.31 105 LEU A CA 1
ATOM 838 C C . LEU A 1 105 ? -39.700 -0.722 45.836 1.00 41.31 105 LEU A C 1
ATOM 840 O O . LEU A 1 105 ? -39.102 -1.218 44.886 1.00 41.31 105 LEU A O 1
ATOM 844 N N . LEU A 1 106 ? -40.978 -1.020 46.098 1.00 37.38 106 LEU A N 1
ATOM 845 C CA . LEU A 1 106 ? -41.790 -1.989 45.344 1.00 37.38 106 LEU A CA 1
ATOM 846 C C . LEU A 1 106 ? -42.756 -1.332 44.337 1.00 37.38 106 LEU A C 1
ATOM 848 O O . LEU A 1 106 ? -43.099 -1.951 43.330 1.00 37.38 106 LEU A O 1
ATOM 852 N N . ALA A 1 107 ? -43.197 -0.096 44.586 1.00 33.78 107 ALA A N 1
ATOM 853 C CA . ALA A 1 107 ? -44.269 0.574 43.843 1.00 33.78 107 ALA A CA 1
ATOM 854 C C . ALA A 1 107 ? -43.897 1.049 42.422 1.00 33.78 107 ALA A C 1
ATOM 856 O O . ALA A 1 107 ? -44.794 1.372 41.647 1.00 33.78 107 ALA A O 1
ATOM 857 N N . GLN A 1 108 ? -42.613 1.083 42.041 1.00 33.72 108 GLN A N 1
ATOM 858 C CA . GLN A 1 108 ? -42.184 1.589 40.724 1.00 33.72 108 GLN A CA 1
ATOM 859 C C . GLN A 1 108 ? -42.054 0.523 39.623 1.00 33.72 108 GLN A C 1
ATOM 861 O O . GLN A 1 108 ? -41.562 0.827 38.543 1.00 33.72 108 GLN A O 1
ATOM 866 N N . GLY A 1 109 ? -42.511 -0.716 39.838 1.00 31.50 109 GLY A N 1
ATOM 867 C CA . GLY A 1 109 ? -42.531 -1.756 38.792 1.00 31.50 109 GLY A CA 1
ATOM 868 C C . GLY A 1 109 ? -41.152 -2.305 38.390 1.00 31.50 109 GLY A C 1
ATOM 869 O O . GLY A 1 109 ? -41.065 -3.423 37.876 1.00 31.50 109 GLY A O 1
ATOM 870 N N . ASP A 1 110 ? -40.077 -1.596 38.721 1.00 28.56 110 ASP A N 1
ATOM 871 C CA . ASP A 1 110 ? -38.716 -2.105 38.721 1.00 28.56 110 ASP A CA 1
ATOM 872 C C . ASP A 1 110 ? -38.567 -3.061 39.904 1.00 28.56 110 ASP A C 1
ATOM 874 O O . ASP A 1 110 ? -38.274 -2.671 41.035 1.00 28.56 110 ASP A O 1
ATOM 878 N N . LYS A 1 111 ? -38.819 -4.349 39.646 1.00 28.92 111 LYS A N 1
ATOM 879 C CA . LYS A 1 111 ? -38.405 -5.442 40.531 1.00 28.92 111 LYS A CA 1
ATOM 880 C C . LYS A 1 111 ? -37.000 -5.119 41.032 1.00 28.92 111 LYS A C 1
ATOM 882 O O . LYS A 1 111 ? -36.120 -4.923 40.198 1.00 28.92 111 LYS A O 1
ATOM 887 N N . ILE A 1 112 ? -36.805 -5.091 42.354 1.00 29.16 112 ILE A N 1
ATOM 888 C CA . ILE A 1 112 ? -35.490 -5.095 43.014 1.00 29.16 112 ILE A CA 1
ATOM 889 C C . ILE A 1 112 ? -34.554 -5.941 42.146 1.00 29.16 112 ILE A C 1
ATOM 891 O O . ILE A 1 112 ? -34.771 -7.149 42.021 1.00 29.16 112 ILE A O 1
ATOM 895 N N . PHE A 1 113 ? -33.626 -5.290 41.433 1.00 31.19 113 PHE A N 1
ATOM 896 C CA . PHE A 1 113 ? -32.880 -5.938 40.360 1.00 31.19 113 PHE A CA 1
ATOM 897 C C . PHE A 1 113 ? -31.939 -6.972 40.963 1.00 31.19 113 PHE A C 1
ATOM 899 O O . PHE A 1 113 ? -30.815 -6.693 41.368 1.00 31.19 113 PHE A O 1
ATOM 906 N N . ILE A 1 114 ? -32.433 -8.197 40.978 1.00 28.59 114 ILE A N 1
ATOM 907 C CA . ILE A 1 114 ? -31.678 -9.427 40.935 1.00 28.59 114 ILE A CA 1
ATOM 908 C C . ILE A 1 114 ? -32.338 -10.197 39.801 1.00 28.59 114 ILE A C 1
ATOM 910 O O . ILE A 1 114 ? -33.530 -10.506 39.860 1.00 28.59 114 ILE A O 1
ATOM 914 N N . SER A 1 115 ? -31.599 -10.479 38.725 1.00 32.28 115 SER A N 1
ATOM 915 C CA . SER A 1 115 ? -32.064 -11.447 37.735 1.00 32.28 115 SER A CA 1
ATOM 916 C C . SER A 1 115 ? -32.151 -12.805 38.436 1.00 32.28 115 SER A C 1
ATOM 918 O O . SER A 1 115 ? -31.180 -13.560 38.520 1.00 32.28 115 SER A O 1
ATOM 920 N N . ASP A 1 116 ? -33.330 -13.084 38.972 1.00 35.59 116 ASP A N 1
ATOM 921 C CA . ASP A 1 116 ? -33.621 -14.186 39.884 1.00 35.59 116 ASP A CA 1
ATOM 922 C C . ASP A 1 116 ? -33.358 -15.565 39.240 1.00 35.59 116 ASP A C 1
ATOM 924 O O . ASP A 1 116 ? -33.256 -16.575 39.925 1.00 35.59 116 ASP A O 1
ATOM 928 N N . GLN A 1 117 ? -33.196 -15.620 37.910 1.00 41.19 117 GLN A N 1
ATOM 929 C CA . GLN A 1 117 ? -32.936 -16.853 37.164 1.00 41.19 117 GLN A CA 1
ATOM 930 C C . GLN A 1 117 ? -31.467 -17.309 37.187 1.00 41.19 117 GLN A C 1
ATOM 932 O O . GLN A 1 117 ? -31.230 -18.503 37.332 1.00 41.19 117 GLN A O 1
ATOM 937 N N . PHE A 1 118 ? -30.487 -16.398 37.098 1.00 38.34 118 PHE A N 1
ATOM 938 C CA . PHE A 1 118 ? -29.060 -16.770 37.046 1.00 38.34 118 PHE A CA 1
ATOM 939 C C . PHE A 1 118 ? -28.323 -16.574 38.378 1.00 38.34 118 PHE A C 1
ATOM 941 O O . PHE A 1 118 ? -27.387 -17.317 38.654 1.00 38.34 118 PHE A O 1
ATOM 948 N N . GLN A 1 119 ? -28.762 -15.659 39.255 1.00 47.28 119 GLN A N 1
ATOM 949 C CA . GLN A 1 119 ? -28.169 -15.531 40.600 1.00 47.28 119 GLN A CA 1
ATOM 950 C C . GLN A 1 119 ? -28.512 -16.729 41.504 1.00 47.28 119 GLN A C 1
ATOM 952 O O . GLN A 1 119 ? -27.671 -17.189 42.274 1.00 47.28 119 GLN A O 1
ATOM 957 N N . LYS A 1 120 ? -29.696 -17.338 41.322 1.00 48.12 120 LYS A N 1
ATOM 958 C CA . LYS A 1 120 ? -30.053 -18.621 41.956 1.00 48.12 120 LYS A CA 1
ATOM 959 C C . LYS A 1 120 ? -29.286 -19.817 41.380 1.00 48.12 120 LYS A C 1
ATOM 961 O O . LYS A 1 120 ? -29.284 -20.890 41.991 1.00 48.12 120 LYS A O 1
ATOM 966 N N . ASN A 1 121 ? -28.622 -19.662 40.231 1.00 54.94 121 ASN A N 1
ATOM 967 C CA . ASN A 1 121 ? -27.814 -20.721 39.647 1.00 54.94 121 ASN A CA 1
ATOM 968 C C . ASN A 1 121 ? -26.465 -20.803 40.376 1.00 54.94 121 ASN A C 1
ATOM 970 O O . ASN A 1 121 ? -25.502 -20.091 40.089 1.00 54.94 121 ASN A O 1
ATOM 974 N N . LYS A 1 122 ? -26.394 -21.746 41.319 1.00 61.19 122 LYS A N 1
ATOM 975 C CA . LYS A 1 122 ? -25.207 -22.033 42.134 1.00 61.19 122 LYS A CA 1
ATOM 976 C C . LYS A 1 122 ? -23.946 -22.270 41.288 1.00 61.19 122 LYS A C 1
ATOM 978 O O . LYS A 1 122 ? -22.846 -21.980 41.753 1.00 61.19 122 LYS A O 1
ATOM 983 N N . THR A 1 123 ? -24.084 -22.781 40.066 1.00 62.75 123 THR A N 1
ATOM 984 C CA . THR A 1 123 ? -22.972 -23.029 39.135 1.00 62.75 123 THR A CA 1
ATOM 985 C C . THR A 1 123 ? -22.426 -21.722 38.564 1.00 62.75 123 THR A C 1
ATOM 987 O O . THR A 1 123 ? -21.216 -21.504 38.598 1.00 62.75 123 THR A O 1
ATOM 990 N N . PHE A 1 124 ? -23.309 -20.821 38.126 1.00 63.81 124 PHE A N 1
ATOM 991 C CA . PHE A 1 124 ? -22.955 -19.498 37.603 1.00 63.81 124 PHE A CA 1
ATOM 992 C C . PHE A 1 124 ? -22.292 -18.619 38.674 1.00 63.81 124 PHE A C 1
ATOM 994 O O . PHE A 1 124 ? -21.199 -18.091 38.462 1.00 63.81 124 PHE A O 1
ATOM 1001 N N . SER A 1 125 ? -22.883 -18.545 39.870 1.00 61.72 125 SER A N 1
ATOM 1002 C CA . SER A 1 125 ? -22.327 -17.769 40.988 1.00 61.72 125 SER A CA 1
ATOM 1003 C C . SER A 1 125 ? -20.968 -18.314 41.448 1.00 61.72 125 SER A C 1
ATOM 1005 O O . SER A 1 125 ? -20.045 -17.547 41.721 1.00 61.72 125 SER A O 1
ATOM 1007 N N . ASN A 1 126 ? -20.786 -19.640 41.477 1.00 66.81 126 ASN A N 1
ATOM 1008 C CA . ASN A 1 126 ? -19.484 -20.240 41.788 1.00 66.81 126 ASN A CA 1
ATOM 1009 C C . ASN A 1 126 ? -18.437 -19.995 40.697 1.00 66.81 126 ASN A C 1
ATOM 1011 O O . ASN A 1 126 ? -17.267 -19.799 41.031 1.00 66.81 126 ASN A O 1
ATOM 1015 N N . PHE A 1 127 ? -18.834 -19.998 39.422 1.00 71.06 127 PHE A N 1
ATOM 1016 C CA . PHE A 1 127 ? -17.940 -19.661 38.319 1.00 71.06 127 PHE A CA 1
ATOM 1017 C C . PHE A 1 127 ? -17.421 -18.228 38.460 1.00 71.06 127 PHE A C 1
ATOM 1019 O O . PHE A 1 127 ? -16.210 -18.023 38.481 1.00 71.06 127 PHE A O 1
ATOM 1026 N N . LEU A 1 128 ? -18.314 -17.251 38.649 1.00 65.38 128 LEU A N 1
ATOM 1027 C CA . LEU A 1 128 ? -17.935 -15.845 38.819 1.00 65.38 128 LEU A CA 1
ATOM 1028 C C . LEU A 1 128 ? -16.985 -15.640 40.003 1.00 65.38 128 LEU A C 1
ATOM 1030 O O . LEU A 1 128 ? -15.963 -14.972 39.864 1.00 65.38 128 LEU A O 1
ATOM 1034 N N . LEU A 1 129 ? -17.266 -16.277 41.141 1.00 66.81 129 LEU A N 1
ATOM 1035 C CA . LEU A 1 129 ? -16.404 -16.217 42.324 1.00 66.81 129 LEU A CA 1
ATOM 1036 C C . LEU A 1 129 ? -15.020 -16.826 42.101 1.00 66.81 129 LEU A C 1
ATOM 1038 O O . LEU A 1 129 ? -14.033 -16.329 42.636 1.00 66.81 129 LEU A O 1
ATOM 1042 N N . LYS A 1 130 ? -14.936 -17.910 41.326 1.00 69.00 130 LYS A N 1
ATOM 1043 C CA . LYS A 1 130 ? -13.657 -18.526 40.963 1.00 69.00 130 LYS A CA 1
ATOM 1044 C C . LYS A 1 130 ? -12.880 -17.630 39.995 1.00 69.00 130 LYS A C 1
ATOM 1046 O O . LYS A 1 130 ? -11.679 -17.448 40.171 1.00 69.00 130 LYS A O 1
ATOM 1051 N N . SER A 1 131 ? -13.569 -17.061 39.011 1.00 66.31 131 SER A N 1
ATOM 1052 C CA . SER A 1 131 ? -12.984 -16.242 37.946 1.00 66.31 131 SER A CA 1
ATOM 1053 C C . SER A 1 131 ? -12.543 -14.851 38.414 1.00 66.31 131 SER A C 1
ATOM 1055 O O . SER A 1 131 ? -11.596 -14.306 37.856 1.00 66.31 131 SER A O 1
ATOM 1057 N N . GLN A 1 132 ? -13.168 -14.306 39.465 1.00 68.19 132 GLN A N 1
ATOM 1058 C CA . GLN A 1 132 ? -12.888 -12.982 40.048 1.00 68.19 132 GLN A CA 1
ATOM 1059 C C . GLN A 1 132 ? -12.395 -13.068 41.505 1.00 68.19 132 GLN A C 1
ATOM 1061 O O . GLN A 1 132 ? -12.634 -12.174 42.319 1.00 68.19 132 GLN A O 1
ATOM 1066 N N . LYS A 1 133 ? -11.699 -14.157 41.858 1.00 69.19 133 LYS A N 1
ATOM 1067 C CA . LYS A 1 133 ? -11.288 -14.459 43.240 1.00 69.19 133 LYS A CA 1
ATOM 1068 C C . LYS A 1 133 ? -10.510 -13.317 43.914 1.00 69.19 133 LYS A C 1
ATOM 1070 O O . LYS A 1 133 ? -10.808 -12.979 45.053 1.00 69.19 133 LYS A O 1
ATOM 1075 N N . SER A 1 134 ? -9.569 -12.696 43.197 1.00 69.62 134 SER A N 1
ATOM 1076 C CA . SER A 1 134 ? -8.760 -11.571 43.702 1.00 69.62 134 SER A CA 1
ATOM 1077 C C . SER A 1 134 ? -9.627 -10.376 44.108 1.00 69.62 134 SER A C 1
ATOM 1079 O O . SER A 1 134 ? -9.506 -9.861 45.215 1.00 69.62 134 SER A O 1
ATOM 1081 N N . THR A 1 135 ? -10.545 -9.964 43.230 1.00 68.31 135 THR A N 1
ATOM 1082 C CA . THR A 1 135 ? -11.459 -8.842 43.476 1.00 68.31 135 THR A CA 1
ATOM 1083 C C . THR A 1 135 ? -12.408 -9.145 44.633 1.00 68.31 135 THR A C 1
ATOM 1085 O O . THR A 1 135 ? -12.669 -8.277 45.461 1.00 68.31 135 THR A O 1
ATOM 1088 N N . ALA A 1 136 ? -12.882 -10.389 44.743 1.00 66.94 136 ALA A N 1
ATOM 1089 C CA . ALA A 1 136 ? -13.727 -10.824 45.851 1.00 66.94 136 ALA A CA 1
ATOM 1090 C C . ALA A 1 136 ? -12.993 -10.788 47.210 1.00 66.94 136 ALA A C 1
ATOM 1092 O O . ALA A 1 136 ? -13.563 -10.348 48.208 1.00 66.94 136 ALA A O 1
ATOM 1093 N N . GLU A 1 137 ? -11.723 -11.201 47.259 1.00 71.50 137 GLU A N 1
ATOM 1094 C CA . GLU A 1 137 ? -10.886 -11.144 48.468 1.00 71.50 137 GLU A CA 1
ATOM 1095 C C . GLU A 1 137 ? -10.558 -9.700 48.885 1.00 71.50 137 GLU A C 1
ATOM 1097 O O . GLU A 1 137 ? -10.611 -9.361 50.071 1.00 71.50 137 GLU A O 1
ATOM 1102 N N . GLU A 1 138 ? -10.274 -8.816 47.929 1.00 72.88 138 GLU A N 1
ATOM 1103 C CA . GLU A 1 138 ? -10.052 -7.394 48.212 1.00 72.88 138 GLU A CA 1
ATOM 1104 C C . GLU A 1 138 ? -11.321 -6.692 48.694 1.00 72.88 138 GLU A C 1
ATOM 1106 O O . GLU A 1 138 ? -11.273 -5.936 49.670 1.00 72.88 138 GLU A O 1
ATOM 1111 N N . LEU A 1 139 ? -12.464 -6.992 48.073 1.00 71.94 139 LEU A N 1
ATOM 1112 C CA . LEU A 1 139 ? -13.768 -6.488 48.496 1.00 71.94 139 LEU A CA 1
ATOM 1113 C C . LEU A 1 139 ? -14.105 -6.964 49.915 1.00 71.94 139 LEU A C 1
ATOM 1115 O O . LEU A 1 139 ? -14.510 -6.158 50.753 1.00 71.94 139 LEU A O 1
ATOM 1119 N N . SER A 1 140 ? -13.856 -8.242 50.221 1.00 70.38 140 SER A N 1
ATOM 1120 C CA . SER A 1 140 ? -13.965 -8.792 51.579 1.00 70.38 140 SER A CA 1
ATOM 1121 C C . SER A 1 140 ? -13.167 -7.973 52.582 1.00 70.38 140 SER A C 1
ATOM 1123 O O . SER A 1 140 ? -13.681 -7.562 53.625 1.00 70.38 140 SER A O 1
ATOM 1125 N N . LYS A 1 141 ? -11.887 -7.750 52.274 1.00 72.75 141 LYS A N 1
ATOM 1126 C CA . LYS A 1 141 ? -10.968 -7.042 53.158 1.00 72.75 141 LYS A CA 1
ATOM 1127 C C . LYS A 1 141 ? -11.454 -5.615 53.387 1.00 72.75 141 LYS A C 1
ATOM 1129 O O . LYS A 1 141 ? -11.561 -5.215 54.542 1.00 72.75 141 LYS A O 1
ATOM 1134 N N . ALA A 1 142 ? -11.829 -4.903 52.325 1.00 71.94 142 ALA A N 1
ATOM 1135 C CA . ALA A 1 142 ? -12.335 -3.533 52.389 1.00 71.94 142 ALA A CA 1
ATOM 1136 C C . ALA A 1 142 ? -13.617 -3.398 53.231 1.00 71.94 142 ALA A C 1
ATOM 1138 O O . ALA A 1 142 ? -13.728 -2.474 54.032 1.00 71.94 142 ALA A O 1
ATOM 1139 N N . ILE A 1 143 ? -14.556 -4.340 53.105 1.00 69.62 143 ILE A N 1
ATOM 1140 C CA . ILE A 1 143 ? -15.807 -4.345 53.882 1.00 69.62 143 ILE A CA 1
ATOM 1141 C C . ILE A 1 143 ? -15.556 -4.709 55.357 1.00 69.62 143 ILE A C 1
ATOM 1143 O O . ILE A 1 143 ? -16.249 -4.230 56.259 1.00 69.62 143 ILE A O 1
ATOM 1147 N N . SER A 1 144 ? -14.573 -5.571 55.627 1.00 64.75 144 SER A N 1
ATOM 1148 C CA . SER A 1 144 ? -14.286 -6.065 56.979 1.00 64.75 144 SER A CA 1
ATOM 1149 C C . SER A 1 144 ? -13.530 -5.074 57.871 1.00 64.75 144 SER A C 1
ATOM 1151 O O . SER A 1 144 ? -13.727 -5.094 59.086 1.00 64.75 144 SER A O 1
ATOM 1153 N N . THR A 1 145 ? -12.686 -4.210 57.299 1.00 62.12 145 THR A N 1
ATOM 1154 C CA . THR A 1 145 ? -11.758 -3.358 58.062 1.00 62.12 145 THR A CA 1
ATOM 1155 C C . THR A 1 145 ? -12.376 -2.050 58.567 1.00 62.12 145 THR A C 1
ATOM 1157 O O . THR A 1 145 ? -11.750 -1.376 59.378 1.00 62.12 145 THR A O 1
ATOM 1160 N N . LEU A 1 146 ? -13.567 -1.666 58.084 1.00 59.59 146 LEU A N 1
ATOM 1161 C CA . LEU A 1 146 ? -14.341 -0.481 58.501 1.00 59.59 146 LEU A CA 1
ATOM 1162 C C . LEU A 1 146 ? -13.651 0.923 58.502 1.00 59.59 146 LEU A C 1
ATOM 1164 O O . LEU A 1 146 ? -14.129 1.770 59.254 1.00 59.59 146 LEU A O 1
ATOM 1168 N N . PRO A 1 147 ? -12.638 1.290 57.670 1.00 55.69 147 PRO A N 1
ATOM 1169 C CA . PRO A 1 147 ? -12.182 2.685 57.584 1.00 55.69 147 PRO A CA 1
ATOM 1170 C C . PRO A 1 147 ? -12.720 3.412 56.330 1.00 55.69 147 PRO A C 1
ATOM 1172 O O . PRO A 1 147 ? -12.532 4.616 56.202 1.00 55.69 147 PRO A O 1
ATOM 1175 N N . ALA A 1 148 ? -13.362 2.705 55.388 1.00 60.12 148 ALA A N 1
ATOM 1176 C CA . ALA A 1 148 ? -13.789 3.238 54.094 1.00 60.12 148 ALA A CA 1
ATOM 1177 C C . ALA A 1 148 ? -15.316 3.364 54.027 1.00 60.12 148 ALA A C 1
ATOM 1179 O O . ALA A 1 148 ? -16.036 2.367 54.106 1.00 60.12 148 ALA A O 1
ATOM 1180 N N . LYS A 1 149 ? -15.798 4.598 53.851 1.00 74.75 149 LYS A N 1
ATOM 1181 C CA . LYS A 1 149 ? -17.222 4.919 53.660 1.00 74.75 149 LYS A CA 1
ATOM 1182 C C . LYS A 1 149 ? -17.682 4.601 52.233 1.00 74.75 149 LYS A C 1
ATOM 1184 O O . LYS A 1 149 ? -18.837 4.246 52.020 1.00 74.75 149 LYS A O 1
ATOM 1189 N N . TYR A 1 150 ? -16.759 4.677 51.274 1.00 80.94 150 TYR A N 1
ATOM 1190 C CA . TYR A 1 150 ? -17.008 4.471 49.852 1.00 80.94 150 TYR A CA 1
ATOM 1191 C C . TYR A 1 150 ? -16.019 3.448 49.285 1.00 80.94 150 TYR A C 1
ATOM 1193 O O . TYR A 1 150 ? -14.807 3.605 49.413 1.00 80.94 150 TYR A O 1
ATOM 1201 N N . ILE A 1 151 ? -16.518 2.404 48.636 1.00 78.31 151 ILE A N 1
ATOM 1202 C CA . ILE A 1 151 ? -15.717 1.406 47.924 1.00 78.31 151 ILE A CA 1
ATOM 1203 C C . ILE A 1 151 ? -15.967 1.607 46.436 1.00 78.31 151 ILE A C 1
ATOM 1205 O O . ILE A 1 151 ? -17.101 1.499 45.983 1.00 78.31 151 ILE A O 1
ATOM 1209 N N . VAL A 1 152 ? -14.918 1.901 45.675 1.00 79.25 152 VAL A N 1
ATOM 1210 C CA . VAL A 1 152 ? -14.993 2.146 44.234 1.00 79.25 152 VAL A CA 1
ATOM 1211 C C . VAL A 1 152 ? -14.392 0.961 43.490 1.00 79.25 152 VAL A C 1
ATOM 1213 O O . VAL A 1 152 ? -13.188 0.728 43.550 1.00 79.25 152 VAL A O 1
ATOM 1216 N N . LEU A 1 153 ? -15.230 0.221 42.772 1.00 73.81 153 LEU A N 1
ATOM 1217 C CA . LEU A 1 153 ? -14.814 -0.809 41.826 1.00 73.81 153 LEU A CA 1
ATOM 1218 C C . LEU A 1 153 ? -14.453 -0.135 40.499 1.00 73.81 153 LEU A C 1
ATOM 1220 O O . LEU A 1 153 ? -15.264 0.600 39.935 1.00 73.81 153 LEU A O 1
ATOM 1224 N N . LYS A 1 154 ? -13.231 -0.366 40.021 1.00 72.81 154 LYS A N 1
ATOM 1225 C CA . LYS A 1 154 ? -12.634 0.317 38.870 1.00 72.81 154 LYS A CA 1
ATOM 1226 C C . LYS A 1 154 ? -12.286 -0.683 37.776 1.00 72.81 154 LYS A C 1
ATOM 1228 O O . LYS A 1 154 ? -11.296 -1.402 37.887 1.00 72.81 154 LYS A O 1
ATOM 1233 N N . GLY A 1 155 ? -13.091 -0.695 36.719 1.00 64.44 155 GLY A N 1
ATOM 1234 C CA . GLY A 1 155 ? -12.918 -1.587 35.576 1.00 64.44 155 GLY A CA 1
ATOM 1235 C C . GLY A 1 155 ? -12.291 -0.912 34.355 1.00 64.44 155 GLY A C 1
ATOM 1236 O O . GLY A 1 155 ? -12.619 0.223 34.025 1.00 64.44 155 GLY A O 1
ATOM 1237 N N . GLU A 1 156 ? -11.434 -1.626 33.620 1.00 56.59 156 GLU A N 1
ATOM 1238 C CA . GLU A 1 156 ? -10.841 -1.151 32.351 1.00 56.59 156 GLU A CA 1
ATOM 1239 C C . GLU A 1 156 ? -11.866 -0.740 31.271 1.00 56.59 156 GLU A C 1
ATOM 1241 O O . GLU A 1 156 ? -11.591 0.133 30.448 1.00 56.59 156 GLU A O 1
ATOM 1246 N N . ASN A 1 157 ? -13.045 -1.365 31.241 1.00 53.38 157 ASN A N 1
ATOM 1247 C CA . ASN A 1 157 ? -14.073 -1.166 30.223 1.00 53.38 157 ASN A CA 1
ATOM 1248 C C . ASN A 1 157 ? -15.474 -1.462 30.809 1.00 53.38 157 ASN A C 1
ATOM 1250 O O . ASN A 1 157 ? -15.627 -1.767 31.993 1.00 53.38 157 ASN A O 1
ATOM 1254 N N . LEU A 1 158 ? -16.523 -1.348 29.989 1.00 54.09 158 LEU A N 1
ATOM 1255 C CA . LEU A 1 158 ? -17.898 -1.614 30.434 1.00 54.09 158 LEU A CA 1
ATOM 1256 C C . LEU A 1 158 ? -18.101 -3.079 30.871 1.00 54.09 158 LEU A C 1
ATOM 1258 O O . LEU A 1 158 ? -18.874 -3.361 31.782 1.00 54.09 158 LEU A O 1
ATOM 1262 N N . GLU A 1 159 ? -17.378 -4.008 30.248 1.00 54.81 159 GLU A N 1
ATOM 1263 C CA . GLU A 1 159 ? -17.440 -5.440 30.533 1.00 54.81 159 GLU A CA 1
ATOM 1264 C C . GLU A 1 159 ? -16.875 -5.768 31.928 1.00 54.81 159 GLU A C 1
ATOM 1266 O O . GLU A 1 159 ? -17.531 -6.453 32.715 1.00 54.81 159 GLU A O 1
ATOM 1271 N N . SER A 1 160 ? -15.715 -5.222 32.300 1.00 59.31 160 SER A N 1
ATOM 1272 C CA . SER A 1 160 ? -15.158 -5.388 33.646 1.00 59.31 160 SER A CA 1
ATOM 1273 C C . SER A 1 160 ? -16.027 -4.727 34.712 1.00 59.31 160 SER A C 1
ATOM 1275 O O . SER A 1 160 ? -16.276 -5.353 35.744 1.00 59.31 160 SER A O 1
ATOM 1277 N N . LYS A 1 161 ? -16.592 -3.537 34.451 1.00 60.00 161 LYS A N 1
ATOM 1278 C CA . LYS A 1 161 ? -17.599 -2.896 35.325 1.00 60.00 161 LYS A CA 1
ATOM 1279 C C . LYS A 1 161 ? -18.754 -3.865 35.628 1.00 60.00 161 LYS A C 1
ATOM 1281 O O . LYS A 1 161 ? -19.115 -4.067 36.786 1.00 60.00 161 LYS A O 1
ATOM 1286 N N . LEU A 1 162 ? -19.273 -4.560 34.619 1.00 55.38 162 LEU A N 1
ATOM 1287 C CA . LEU A 1 162 ? -20.377 -5.517 34.765 1.00 55.38 162 LEU A CA 1
ATOM 1288 C C . LEU A 1 162 ? -20.003 -6.794 35.534 1.00 55.38 162 LEU A C 1
ATOM 1290 O O . LEU A 1 162 ? -20.763 -7.235 36.399 1.00 55.38 162 LEU A O 1
ATOM 1294 N N . TYR A 1 163 ? -18.834 -7.384 35.283 1.00 60.09 163 TYR A N 1
ATOM 1295 C CA . TYR A 1 163 ? -18.398 -8.569 36.038 1.00 60.09 163 TYR A CA 1
ATOM 1296 C C . TYR A 1 163 ? -18.079 -8.264 37.496 1.00 60.09 163 TYR A C 1
ATOM 1298 O O . TYR A 1 163 ? -18.311 -9.106 38.360 1.00 60.09 163 TYR A O 1
ATOM 1306 N N . SER A 1 164 ? -17.615 -7.051 37.776 1.00 61.41 164 SER A N 1
ATOM 1307 C CA . SER A 1 164 ? -17.379 -6.565 39.139 1.00 61.41 164 SER A CA 1
ATOM 1308 C C . SER A 1 164 ? -18.664 -6.513 39.947 1.00 61.41 164 SER A C 1
ATOM 1310 O O . SER A 1 164 ? -18.682 -6.946 41.096 1.00 61.41 164 SER A O 1
ATOM 1312 N N . LEU A 1 165 ? -19.747 -6.037 39.321 1.00 57.94 165 LEU A N 1
ATOM 1313 C CA . LEU A 1 165 ? -21.077 -5.990 39.921 1.00 57.94 165 LEU A CA 1
ATOM 1314 C C . LEU A 1 165 ? -21.539 -7.395 40.314 1.00 57.94 165 LEU A C 1
ATOM 1316 O O . LEU A 1 165 ? -21.881 -7.651 41.465 1.00 57.94 165 LEU A O 1
ATOM 1320 N N . LEU A 1 166 ? -21.489 -8.326 39.361 1.00 57.91 166 LEU A N 1
ATOM 1321 C CA . LEU A 1 166 ? -21.927 -9.702 39.576 1.00 57.91 166 LEU A CA 1
ATOM 1322 C C . LEU A 1 166 ? -21.041 -10.448 40.584 1.00 57.91 166 LEU A C 1
ATOM 1324 O O . LEU A 1 166 ? -21.551 -11.216 41.398 1.00 57.91 166 LEU A O 1
ATOM 1328 N N . ALA A 1 167 ? -19.728 -10.209 40.564 1.00 62.03 167 ALA A N 1
ATOM 1329 C CA . ALA A 1 167 ? -18.791 -10.787 41.521 1.00 62.03 167 ALA A CA 1
ATOM 1330 C C . ALA A 1 167 ? -19.014 -10.244 42.939 1.00 62.03 167 ALA A C 1
ATOM 1332 O O . ALA A 1 167 ? -19.003 -11.024 43.892 1.00 62.03 167 ALA A O 1
ATOM 1333 N N . ALA A 1 168 ? -19.272 -8.940 43.082 1.00 59.84 168 ALA A N 1
ATOM 1334 C CA . ALA A 1 168 ? -19.611 -8.325 44.360 1.00 59.84 168 ALA A CA 1
ATOM 1335 C C . ALA A 1 168 ? -20.910 -8.913 44.930 1.00 59.84 168 ALA A C 1
ATOM 1337 O O . ALA A 1 168 ? -20.929 -9.345 46.082 1.00 59.84 168 ALA A O 1
ATOM 1338 N N . SER A 1 169 ? -21.965 -9.024 44.115 1.00 56.41 169 SER A N 1
ATOM 1339 C CA . SER A 1 169 ? -23.226 -9.656 44.524 1.00 56.41 169 SER A CA 1
ATOM 1340 C C . SER A 1 169 ? -23.035 -11.121 44.935 1.00 56.41 169 SER A C 1
ATOM 1342 O O . SER A 1 169 ? -23.433 -11.504 46.035 1.00 56.41 169 SER A O 1
ATOM 1344 N N . ALA A 1 170 ? -22.357 -11.930 44.112 1.00 59.50 170 ALA A N 1
ATOM 1345 C CA . ALA A 1 170 ? -22.118 -13.348 44.401 1.00 59.50 170 ALA A CA 1
ATOM 1346 C C . ALA A 1 170 ? -21.260 -13.563 45.664 1.00 59.50 170 ALA A C 1
ATOM 1348 O O . ALA A 1 170 ? -21.458 -14.530 46.407 1.00 59.50 170 ALA A O 1
ATOM 1349 N N . TYR A 1 171 ? -20.307 -12.664 45.930 1.00 63.41 171 TYR A N 1
ATOM 1350 C CA . TYR A 1 171 ? -19.466 -12.702 47.128 1.00 63.41 171 TYR A CA 1
ATOM 1351 C C . TYR A 1 171 ? -20.281 -12.461 48.400 1.00 63.41 171 TYR A C 1
ATOM 1353 O O . TYR A 1 171 ? -20.134 -13.192 49.388 1.00 63.41 171 TYR A O 1
ATOM 1361 N N . LEU A 1 172 ? -21.153 -11.456 48.361 1.00 56.88 172 LEU A N 1
ATOM 1362 C CA . LEU A 1 172 ? -21.967 -11.040 49.497 1.00 56.88 172 LEU A CA 1
ATOM 1363 C C . LEU A 1 172 ? -23.034 -12.092 49.842 1.00 56.88 172 LEU A C 1
ATOM 1365 O O . LEU A 1 172 ? -23.257 -12.368 51.020 1.00 56.88 172 LEU A O 1
ATOM 1369 N N . GLU A 1 173 ? -23.606 -12.774 48.844 1.00 56.03 173 GLU A N 1
ATOM 1370 C CA . GLU A 1 173 ? -24.529 -13.899 49.060 1.00 56.03 173 GLU A CA 1
ATOM 1371 C C . GLU A 1 173 ? -23.850 -15.119 49.707 1.00 56.03 173 GLU A C 1
ATOM 1373 O O . GLU A 1 173 ? -24.378 -15.709 50.660 1.00 56.03 173 GLU A O 1
ATOM 1378 N N . LYS A 1 174 ? -22.659 -15.506 49.224 1.00 56.72 174 LYS A N 1
ATOM 1379 C CA . LYS A 1 174 ? -21.938 -16.695 49.718 1.00 56.72 174 LYS A CA 1
ATOM 1380 C C . LYS A 1 174 ? -21.422 -16.525 51.149 1.00 56.72 174 LYS A C 1
ATOM 1382 O O . LYS A 1 174 ? -21.356 -17.504 51.888 1.00 56.72 174 LYS A O 1
ATOM 1387 N N . ASN A 1 175 ? -21.106 -15.294 51.553 1.00 53.38 175 ASN A N 1
ATOM 1388 C CA . ASN A 1 175 ? -20.650 -14.950 52.904 1.00 53.38 175 ASN A CA 1
ATOM 1389 C C . ASN A 1 175 ? -21.777 -14.457 53.819 1.00 53.38 175 ASN A C 1
ATOM 1391 O O . ASN A 1 175 ? -21.522 -13.813 54.834 1.00 53.38 175 ASN A O 1
ATOM 1395 N N . SER A 1 176 ? -23.025 -14.817 53.522 1.00 47.41 176 SER A N 1
ATOM 1396 C CA . SER A 1 176 ? -24.201 -14.530 54.358 1.00 47.41 176 SER A CA 1
ATOM 1397 C C . SER A 1 176 ? -24.101 -15.071 55.799 1.00 47.41 176 SER A C 1
ATOM 1399 O O . SER A 1 176 ? -24.825 -14.612 56.684 1.00 47.41 176 SER A O 1
ATOM 1401 N N . ALA A 1 177 ? -23.136 -15.955 56.085 1.00 41.31 177 ALA A N 1
ATOM 1402 C CA . ALA A 1 177 ? -22.727 -16.327 57.442 1.00 41.31 177 ALA A CA 1
ATOM 1403 C C . ALA A 1 177 ? -22.095 -15.169 58.258 1.00 41.31 177 ALA A C 1
ATOM 1405 O O . ALA A 1 177 ? -22.178 -15.183 59.483 1.00 41.31 177 ALA A O 1
ATOM 1406 N N . GLN A 1 178 ? -21.514 -14.146 57.613 1.00 46.97 178 GLN A N 1
ATOM 1407 C CA . GLN A 1 178 ? -20.924 -12.957 58.255 1.00 46.97 178 GLN A CA 1
ATOM 1408 C C . GLN A 1 178 ? -21.913 -11.786 58.472 1.00 46.97 178 GLN A C 1
ATOM 1410 O O . GLN A 1 178 ? -21.491 -10.709 58.883 1.00 46.97 178 GLN A O 1
ATOM 1415 N N . ARG A 1 179 ? -23.231 -11.987 58.291 1.00 50.78 179 ARG A N 1
ATOM 1416 C CA . ARG A 1 179 ? -24.295 -10.984 58.550 1.00 50.78 179 ARG A CA 1
ATOM 1417 C C . ARG A 1 179 ? -24.115 -9.647 57.798 1.00 50.78 179 ARG A C 1
ATOM 1419 O O . ARG A 1 179 ? -24.203 -8.590 58.422 1.00 50.78 179 ARG A O 1
ATOM 1426 N N . TYR A 1 180 ? -23.883 -9.692 56.482 1.00 51.69 180 TYR A N 1
ATOM 1427 C CA . TYR A 1 180 ? -23.933 -8.510 55.607 1.00 51.69 180 TYR A CA 1
ATOM 1428 C C . TYR A 1 180 ? -25.195 -8.523 54.727 1.00 51.69 180 TYR A C 1
ATOM 1430 O O . TYR A 1 180 ? -25.444 -9.516 54.044 1.00 51.69 180 TYR A O 1
ATOM 1438 N N . HIS A 1 181 ? -25.984 -7.441 54.728 1.00 50.34 181 HIS A N 1
ATOM 1439 C CA . HIS A 1 181 ? -27.127 -7.251 53.812 1.00 50.34 181 HIS A CA 1
ATOM 1440 C C . HIS A 1 181 ? -26.774 -6.287 52.687 1.00 50.34 181 HIS A C 1
ATOM 1442 O O . HIS A 1 181 ? -26.239 -5.216 52.964 1.00 50.34 181 HIS A O 1
ATOM 1448 N N . VAL A 1 182 ? -27.103 -6.641 51.444 1.00 50.56 182 VAL A N 1
ATOM 1449 C CA . VAL A 1 182 ? -26.900 -5.775 50.274 1.00 50.56 182 VAL A CA 1
ATOM 1450 C C . VAL A 1 182 ? -28.220 -5.144 49.882 1.00 50.56 182 VAL A C 1
ATOM 1452 O O . VAL A 1 182 ? -29.180 -5.854 49.587 1.00 50.56 182 VAL A O 1
ATOM 1455 N N . VAL A 1 183 ? -28.258 -3.818 49.847 1.00 52.09 183 VAL A N 1
ATOM 1456 C CA . VAL A 1 183 ? -29.405 -3.071 49.324 1.00 52.09 183 VAL A CA 1
ATOM 1457 C C . VAL A 1 183 ? -28.946 -2.335 48.079 1.00 52.09 183 VAL A C 1
ATOM 1459 O O . VAL A 1 183 ? -28.101 -1.447 48.168 1.00 52.09 183 VAL A O 1
ATOM 1462 N N . SER A 1 184 ? -29.467 -2.739 46.919 1.00 51.91 184 SER A N 1
ATOM 1463 C CA . SER A 1 184 ? -29.226 -2.032 45.661 1.00 51.91 184 SER A CA 1
ATOM 1464 C C . SER A 1 184 ? -30.303 -0.974 45.472 1.00 51.91 184 SER A C 1
ATOM 1466 O O . SER A 1 184 ? -31.487 -1.309 45.431 1.00 51.91 184 SER A O 1
ATOM 1468 N N . LEU A 1 185 ? -29.905 0.291 45.369 1.00 53.50 185 LEU A N 1
ATOM 1469 C CA . LEU A 1 185 ? -30.823 1.391 45.077 1.00 53.50 185 LEU A CA 1
ATOM 1470 C C . LEU A 1 185 ? -30.791 1.673 43.566 1.00 53.50 185 LEU A C 1
ATOM 1472 O O . LEU A 1 185 ? -29.757 2.135 43.073 1.00 53.50 185 LEU A O 1
ATOM 1476 N N . PRO A 1 186 ? -31.869 1.380 42.810 1.00 47.94 186 PRO A N 1
ATOM 1477 C CA . PRO A 1 186 ? -31.936 1.732 41.396 1.00 47.94 186 PRO A CA 1
ATOM 1478 C C . PRO A 1 186 ? -31.887 3.248 41.192 1.00 47.94 186 PRO A C 1
ATOM 1480 O O . PRO A 1 186 ? -32.432 4.028 41.977 1.00 47.94 186 PRO A O 1
ATOM 1483 N N . SER A 1 187 ? -31.257 3.667 40.097 1.00 49.12 187 SER A N 1
ATOM 1484 C CA . SER A 1 187 ? -31.066 5.077 39.743 1.00 49.12 187 SER A CA 1
ATOM 1485 C C . SER A 1 187 ? -32.400 5.824 39.553 1.00 49.12 187 SER A C 1
ATOM 1487 O O . SER A 1 187 ? -32.462 7.030 39.795 1.00 49.12 187 SER A O 1
ATOM 1489 N N . SER A 1 188 ? -33.477 5.104 39.200 1.00 45.72 188 SER A N 1
ATOM 1490 C CA . SER A 1 188 ? -34.845 5.620 39.012 1.00 45.72 188 SER A CA 1
ATOM 1491 C C . SER A 1 188 ? -35.495 6.162 40.296 1.00 45.72 188 SER A C 1
ATOM 1493 O O . SER A 1 188 ? -36.282 7.113 40.241 1.00 45.72 188 SER A O 1
ATOM 1495 N N . LEU A 1 189 ? -35.115 5.639 41.469 1.00 46.22 189 LEU A N 1
ATOM 1496 C CA . LEU A 1 189 ? -35.573 6.155 42.770 1.00 46.22 189 LEU A CA 1
ATOM 1497 C C . LEU A 1 189 ? -35.058 7.570 43.048 1.00 46.22 189 LEU A C 1
ATOM 1499 O O . LEU A 1 189 ? -35.684 8.325 43.788 1.00 46.22 189 LEU A O 1
ATOM 1503 N N . ILE A 1 190 ? -33.919 7.926 42.451 1.00 50.88 190 ILE A N 1
ATOM 1504 C CA . ILE A 1 190 ? -33.208 9.178 42.711 1.00 50.88 190 ILE A CA 1
ATOM 1505 C C . ILE A 1 190 ? -33.614 10.256 41.688 1.00 50.88 190 ILE A C 1
ATOM 1507 O O . ILE A 1 190 ? -33.587 11.444 41.998 1.00 50.88 190 ILE A O 1
ATOM 1511 N N . THR A 1 191 ? -34.066 9.866 40.488 1.00 42.56 191 THR A N 1
ATOM 1512 C CA . THR A 1 191 ? -34.530 10.789 39.429 1.00 42.56 191 THR A CA 1
ATOM 1513 C C . THR A 1 191 ? -35.922 11.376 39.659 1.00 42.56 191 THR A C 1
ATOM 1515 O O . THR A 1 191 ? -36.193 12.474 39.185 1.00 42.56 191 THR A O 1
ATOM 1518 N N . ASN A 1 192 ? -36.816 10.682 40.371 1.00 42.53 192 ASN A N 1
ATOM 1519 C CA . ASN A 1 192 ? -38.237 11.054 40.484 1.00 42.53 192 ASN A CA 1
ATOM 1520 C C . ASN A 1 192 ? -38.546 12.107 41.573 1.00 42.53 192 ASN A C 1
ATOM 1522 O O . ASN A 1 192 ? -39.661 12.163 42.087 1.00 42.53 192 ASN A O 1
ATOM 1526 N N . GLY A 1 193 ? -37.571 12.943 41.947 1.00 41.38 193 GLY A N 1
ATOM 1527 C CA . GLY A 1 193 ? -37.781 14.034 42.911 1.00 41.38 193 GLY A CA 1
ATOM 1528 C C . GLY A 1 193 ? -38.043 13.566 44.346 1.00 41.38 193 GLY A C 1
ATOM 1529 O O . GLY A 1 193 ? -38.673 14.280 45.127 1.00 41.38 193 GLY A O 1
ATOM 1530 N N . MET A 1 194 ? -37.591 12.362 44.707 1.00 46.59 194 MET A N 1
ATOM 1531 C CA . MET A 1 194 ? -37.683 11.885 46.081 1.00 46.59 194 MET A CA 1
ATOM 1532 C C . MET A 1 194 ? -36.771 12.740 46.972 1.00 46.59 194 MET A C 1
ATOM 1534 O O . MET A 1 194 ? -35.571 12.842 46.730 1.00 46.59 194 MET A O 1
ATOM 1538 N N . ASP A 1 195 ? -37.362 13.374 47.984 1.00 54.22 195 ASP A N 1
ATOM 1539 C CA . ASP A 1 195 ? -36.648 14.213 48.948 1.00 54.22 195 ASP A CA 1
ATOM 1540 C C . ASP A 1 195 ? -35.519 13.412 49.624 1.00 54.22 195 ASP A C 1
ATOM 1542 O O . ASP A 1 195 ? -35.745 12.299 50.112 1.00 54.22 195 ASP A O 1
ATOM 1546 N N . ILE A 1 196 ? -34.311 13.981 49.662 1.00 55.81 196 ILE A N 1
ATOM 1547 C CA . ILE A 1 196 ? -33.116 13.405 50.298 1.00 55.81 196 ILE A CA 1
ATOM 1548 C C . ILE A 1 196 ? -33.429 12.996 51.742 1.00 55.81 196 ILE A C 1
ATOM 1550 O O . ILE A 1 196 ? -33.005 11.926 52.179 1.00 55.81 196 ILE A O 1
ATOM 1554 N N . ALA A 1 197 ? -34.273 13.765 52.440 1.00 54.97 197 ALA A N 1
ATOM 1555 C CA . ALA A 1 197 ? -34.724 13.451 53.793 1.00 54.97 197 ALA A CA 1
ATOM 1556 C C . ALA A 1 197 ? -35.473 12.107 53.890 1.00 54.97 197 ALA A C 1
ATOM 1558 O O . ALA A 1 197 ? -35.366 11.406 54.897 1.00 54.97 197 ALA A O 1
ATOM 1559 N N . LYS A 1 198 ? -36.208 11.706 52.843 1.00 54.97 198 LYS A N 1
ATOM 1560 C CA . LYS A 1 198 ? -36.938 10.427 52.801 1.00 54.97 198 LYS A CA 1
ATOM 1561 C C . LYS A 1 198 ? -35.996 9.253 52.565 1.00 54.97 198 LYS A C 1
ATOM 1563 O O . LYS A 1 198 ? -36.138 8.232 53.231 1.00 54.97 198 LYS A O 1
ATOM 1568 N N . ILE A 1 199 ? -35.017 9.398 51.670 1.00 57.94 199 ILE A N 1
ATOM 1569 C CA . ILE A 1 199 ? -34.011 8.353 51.422 1.00 57.94 199 ILE A CA 1
ATOM 1570 C C . ILE A 1 199 ? -33.101 8.191 52.651 1.00 57.94 199 ILE A C 1
ATOM 1572 O O . ILE A 1 199 ? -32.810 7.065 53.055 1.00 57.94 199 ILE A O 1
ATOM 1576 N N . GLU A 1 200 ? -32.726 9.292 53.309 1.00 60.16 200 GLU A N 1
ATOM 1577 C CA . GLU A 1 200 ? -32.037 9.269 54.606 1.00 60.16 200 GLU A CA 1
ATOM 1578 C C . GLU A 1 200 ? -32.838 8.504 55.663 1.00 60.16 200 GLU A C 1
ATOM 1580 O O . GLU A 1 200 ? -32.289 7.630 56.335 1.00 60.16 200 GLU A O 1
ATOM 1585 N N . ALA A 1 201 ? -34.137 8.793 55.791 1.00 59.34 201 ALA A N 1
ATOM 1586 C CA . ALA A 1 201 ? -35.011 8.111 56.739 1.00 59.34 201 ALA A CA 1
ATOM 1587 C C . ALA A 1 201 ? -35.127 6.609 56.437 1.00 59.34 201 ALA A C 1
ATOM 1589 O O . ALA A 1 201 ? -35.113 5.804 57.367 1.00 59.34 201 ALA A O 1
ATOM 1590 N N . VAL A 1 202 ? -35.178 6.220 55.158 1.00 57.06 202 VAL A N 1
ATOM 1591 C CA . VAL A 1 202 ? -35.170 4.814 54.723 1.00 57.06 202 VAL A CA 1
ATOM 1592 C C . VAL A 1 202 ? -33.879 4.116 55.144 1.00 57.06 202 VAL A C 1
ATOM 1594 O O . VAL A 1 202 ? -33.937 3.075 55.799 1.00 57.06 202 VAL A O 1
ATOM 1597 N N . ILE A 1 203 ? -32.716 4.684 54.813 1.00 60.19 203 ILE A N 1
ATOM 1598 C CA . ILE A 1 203 ? -31.412 4.078 55.123 1.00 60.19 203 ILE A CA 1
ATOM 1599 C C . ILE A 1 203 ? -31.213 3.982 56.640 1.00 60.19 203 ILE A C 1
ATOM 1601 O O . ILE A 1 203 ? -30.841 2.920 57.134 1.00 60.19 203 ILE A O 1
ATOM 1605 N N . PHE A 1 204 ? -31.537 5.039 57.389 1.00 63.00 204 PHE A N 1
ATOM 1606 C CA . PHE A 1 204 ? -31.414 5.061 58.849 1.00 63.00 204 PHE A CA 1
ATOM 1607 C C . PHE A 1 204 ? -32.371 4.074 59.531 1.00 63.00 204 PHE A C 1
ATOM 1609 O O . PHE A 1 204 ? -31.997 3.379 60.477 1.00 63.00 204 PHE A O 1
ATOM 1616 N N . SER A 1 205 ? -33.604 3.965 59.032 1.00 56.81 205 SER A N 1
ATOM 1617 C CA . SER A 1 205 ? -34.586 3.010 59.555 1.00 56.81 205 SER A CA 1
ATOM 1618 C C . SER A 1 205 ? -34.168 1.569 59.274 1.00 56.81 205 SER A C 1
ATOM 1620 O O . SER A 1 205 ? -34.302 0.718 60.151 1.00 56.81 205 SER A O 1
ATOM 1622 N N . LEU A 1 206 ? -33.611 1.289 58.090 1.00 53.94 206 LEU A N 1
ATOM 1623 C CA . LEU A 1 206 ? -33.056 -0.023 57.746 1.00 53.94 206 LEU A CA 1
ATOM 1624 C C . LEU A 1 206 ? -31.833 -0.364 58.606 1.00 53.94 206 LEU A C 1
ATOM 1626 O O . LEU A 1 206 ? -31.760 -1.471 59.136 1.00 53.94 206 LEU A O 1
ATOM 1630 N N . GLU A 1 207 ? -30.918 0.586 58.804 1.00 56.91 207 GLU A N 1
ATOM 1631 C CA . GLU A 1 207 ? -29.732 0.425 59.655 1.00 56.91 207 GLU A CA 1
ATOM 1632 C C . GLU A 1 207 ? -30.122 0.131 61.115 1.00 56.91 207 GLU A C 1
ATOM 1634 O O . GLU A 1 207 ? -29.634 -0.830 61.716 1.00 56.91 207 GLU A O 1
ATOM 1639 N N . SER A 1 208 ? -31.064 0.901 61.668 1.00 58.66 208 SER A N 1
ATOM 1640 C CA . SER A 1 208 ? -31.559 0.741 63.043 1.00 58.66 208 SER A CA 1
ATOM 1641 C C . SER A 1 208 ? -32.338 -0.566 63.247 1.00 58.66 208 SER A C 1
ATOM 1643 O O . SER A 1 208 ? -32.211 -1.230 64.281 1.00 58.66 208 SER A O 1
ATOM 1645 N N . TYR A 1 209 ? -33.123 -0.979 62.246 1.00 51.12 209 TYR A N 1
ATOM 1646 C CA . TYR A 1 209 ? -33.986 -2.158 62.325 1.00 51.12 209 TYR A CA 1
ATOM 1647 C C . TYR A 1 209 ? -33.237 -3.478 62.100 1.00 51.12 209 TYR A C 1
ATOM 1649 O O . TYR A 1 209 ? -33.500 -4.458 62.801 1.00 51.12 209 TYR A O 1
ATOM 1657 N N . LEU A 1 210 ? -32.300 -3.530 61.144 1.00 51.16 210 LEU A N 1
ATOM 1658 C CA . LEU A 1 210 ? -31.631 -4.779 60.764 1.00 51.16 210 LEU A CA 1
ATOM 1659 C C . LEU A 1 210 ? -30.657 -5.289 61.833 1.00 51.16 210 LEU A C 1
ATOM 1661 O O . LEU A 1 210 ? -30.437 -6.497 61.892 1.00 51.16 210 LEU A O 1
ATOM 1665 N N . LYS A 1 211 ? -30.098 -4.412 62.685 1.00 50.06 211 LYS A N 1
ATOM 1666 C CA . LYS A 1 211 ? -29.122 -4.746 63.753 1.00 50.06 211 LYS A CA 1
ATOM 1667 C C . LYS A 1 211 ? -27.930 -5.622 63.290 1.00 50.06 211 LYS A C 1
ATOM 1669 O O . LYS A 1 211 ? -27.231 -6.209 64.116 1.00 50.06 211 LYS A O 1
ATOM 1674 N N . GLU A 1 212 ? -27.687 -5.711 61.982 1.00 53.81 212 GLU A N 1
ATOM 1675 C CA . GLU A 1 212 ? -26.641 -6.486 61.295 1.00 53.81 212 GLU A CA 1
ATOM 1676 C C . GLU A 1 212 ? -25.830 -5.534 60.393 1.00 53.81 212 GLU A C 1
ATOM 1678 O O . GLU A 1 212 ? -26.281 -4.425 60.105 1.00 53.81 212 GLU A O 1
ATOM 1683 N N . LYS A 1 213 ? -24.622 -5.925 59.956 1.00 57.41 213 LYS A N 1
ATOM 1684 C CA . LYS A 1 213 ? -23.814 -5.069 59.074 1.00 57.41 213 LYS A CA 1
ATOM 1685 C C . LYS A 1 213 ? -24.513 -4.974 57.706 1.00 57.41 213 LYS A C 1
ATOM 1687 O O . LYS A 1 213 ? -25.043 -5.957 57.200 1.00 57.41 213 LYS A O 1
ATOM 1692 N N . MET A 1 214 ? -24.552 -3.794 57.102 1.00 61.91 214 MET A N 1
ATOM 1693 C CA . MET A 1 214 ? -25.219 -3.551 55.816 1.00 61.91 214 MET A CA 1
ATOM 1694 C C . MET A 1 214 ? -24.224 -2.931 54.839 1.00 61.91 214 MET A C 1
ATOM 1696 O O . MET A 1 214 ? -23.280 -2.275 55.267 1.00 61.91 214 MET A O 1
ATOM 1700 N N . VAL A 1 215 ? -24.420 -3.154 53.544 1.00 63.41 215 VAL A N 1
ATOM 1701 C CA . VAL A 1 215 ? -23.690 -2.513 52.447 1.00 63.41 215 VAL A CA 1
ATOM 1702 C C . VAL A 1 215 ? -24.728 -1.987 51.460 1.00 63.41 215 VAL A C 1
ATOM 1704 O O . VAL A 1 215 ? -25.639 -2.720 51.067 1.00 63.41 215 VAL A O 1
ATOM 1707 N N . VAL A 1 216 ? -24.607 -0.727 51.053 1.00 66.56 216 VAL A N 1
ATOM 1708 C CA . VAL A 1 216 ? -25.480 -0.152 50.022 1.00 66.56 216 VAL A CA 1
ATOM 1709 C C . VAL A 1 216 ? -24.741 -0.186 48.700 1.00 66.56 216 VAL A C 1
ATOM 1711 O O . VAL A 1 216 ? -23.649 0.357 48.566 1.00 66.56 216 VAL A O 1
ATOM 1714 N N . HIS A 1 217 ? -25.335 -0.838 47.714 1.00 67.75 217 HIS A N 1
ATOM 1715 C CA . HIS A 1 217 ? -24.845 -0.799 46.349 1.00 67.75 217 HIS A CA 1
ATOM 1716 C C . HIS A 1 217 ? -25.605 0.291 45.588 1.00 67.75 217 HIS A C 1
ATOM 1718 O O . HIS A 1 217 ? -26.838 0.305 45.580 1.00 67.75 217 HIS A O 1
ATOM 1724 N N . LEU A 1 218 ? -24.881 1.213 44.958 1.00 65.94 218 LEU A N 1
ATOM 1725 C CA . LEU A 1 218 ? -25.480 2.251 44.124 1.00 65.94 218 LEU A CA 1
ATOM 1726 C C . LEU A 1 218 ? -25.163 1.964 42.669 1.00 65.94 218 LEU A C 1
ATOM 1728 O O . LEU A 1 218 ? -24.000 1.952 42.263 1.00 65.94 218 LEU A O 1
ATOM 1732 N N . ASP A 1 219 ? -26.218 1.755 41.888 1.00 60.00 219 ASP A N 1
ATOM 1733 C CA . ASP A 1 219 ? -26.055 1.544 40.465 1.00 60.00 219 ASP A CA 1
ATOM 1734 C C . ASP A 1 219 ? -25.759 2.872 39.750 1.00 60.00 219 ASP A C 1
ATOM 1736 O O . ASP A 1 219 ? -26.496 3.861 39.851 1.00 60.00 219 ASP A O 1
ATOM 1740 N N . THR A 1 220 ? -24.633 2.895 39.045 1.00 57.97 220 THR A N 1
ATOM 1741 C CA . THR A 1 220 ? -24.154 4.012 38.220 1.00 57.97 220 THR A CA 1
ATOM 1742 C C . THR A 1 220 ? -24.173 3.636 36.733 1.00 57.97 220 THR A C 1
ATOM 1744 O O . THR A 1 220 ? -23.456 4.242 35.927 1.00 57.97 220 THR A O 1
ATOM 1747 N N . LEU A 1 221 ? -24.937 2.605 36.345 1.00 48.72 221 LEU A N 1
ATOM 1748 C CA . LEU A 1 221 ? -25.250 2.313 34.947 1.00 48.72 221 LEU A CA 1
ATOM 1749 C C . LEU A 1 221 ? -25.917 3.557 34.332 1.00 48.72 221 LEU A C 1
ATOM 1751 O O . LEU A 1 221 ? -27.064 3.876 34.624 1.00 48.72 221 LEU A O 1
ATOM 1755 N N . GLY A 1 222 ? -25.153 4.323 33.546 1.00 51.91 222 GLY A N 1
ATOM 1756 C CA . GLY A 1 222 ? -25.618 5.608 33.011 1.00 51.91 222 GLY A CA 1
ATOM 1757 C C . GLY A 1 222 ? -24.543 6.624 32.617 1.00 51.91 222 GLY A C 1
ATOM 1758 O O . GLY A 1 222 ? -24.884 7.606 31.969 1.00 51.91 222 GLY A O 1
ATOM 1759 N N . GLY A 1 223 ? -23.262 6.387 32.926 1.00 57.91 223 GLY A N 1
ATOM 1760 C CA . GLY A 1 223 ? -22.157 7.196 32.399 1.00 57.91 223 GLY A CA 1
ATOM 1761 C C . GLY A 1 223 ? -21.900 8.482 33.187 1.00 57.91 223 GLY A C 1
ATOM 1762 O O . GLY A 1 223 ? -22.749 9.363 33.276 1.00 57.91 223 GLY A O 1
ATOM 1763 N N . ILE A 1 224 ? -20.689 8.623 33.725 1.00 60.41 224 ILE A N 1
ATOM 1764 C CA . ILE A 1 224 ? -20.144 9.929 34.113 1.00 60.41 224 ILE A CA 1
ATOM 1765 C C . ILE A 1 224 ? -19.274 10.409 32.955 1.00 60.41 224 ILE A C 1
ATOM 1767 O O . ILE A 1 224 ? -18.258 9.790 32.642 1.00 60.41 224 ILE A O 1
ATOM 1771 N N . GLU A 1 225 ? -19.653 11.524 32.340 1.00 62.06 225 GLU A N 1
ATOM 1772 C CA . GLU A 1 225 ? -18.908 12.140 31.243 1.00 62.06 225 GLU A CA 1
ATOM 1773 C C . GLU A 1 225 ? -18.527 13.579 31.587 1.00 62.06 225 GLU A C 1
ATOM 1775 O O . GLU A 1 225 ? -19.285 14.312 32.226 1.00 62.06 225 GLU A O 1
ATOM 1780 N N . ALA A 1 226 ? -17.344 14.000 31.139 1.00 56.97 226 ALA A N 1
ATOM 1781 C CA . ALA A 1 226 ? -16.887 15.366 31.338 1.00 56.97 226 ALA A CA 1
ATOM 1782 C C . ALA A 1 226 ? -17.834 16.358 30.638 1.00 56.97 226 ALA A C 1
ATOM 1784 O O . ALA A 1 226 ? -18.117 16.225 29.449 1.00 56.97 226 ALA A O 1
ATOM 1785 N N . GLY A 1 227 ? -18.318 17.356 31.380 1.00 54.00 227 GLY A N 1
ATOM 1786 C CA . GLY A 1 227 ? -19.222 18.389 30.862 1.00 54.00 227 GLY A CA 1
ATOM 1787 C C . GLY A 1 227 ? -20.711 18.023 30.867 1.00 54.00 227 GLY A C 1
ATOM 1788 O O . GLY A 1 227 ? -21.526 18.875 30.519 1.00 54.00 227 GLY A O 1
ATOM 1789 N N . LYS A 1 228 ? -21.091 16.809 31.292 1.00 61.41 228 LYS A N 1
ATOM 1790 C CA . LYS A 1 228 ? -22.496 16.440 31.536 1.00 61.41 228 LYS A CA 1
ATOM 1791 C C . LYS A 1 228 ? -22.864 16.578 33.024 1.00 61.41 228 LYS A C 1
ATOM 1793 O O . LYS A 1 228 ? -21.979 16.488 33.878 1.00 61.41 228 LYS A O 1
ATOM 1798 N N . PRO A 1 229 ? -24.153 16.795 33.357 1.00 60.78 229 PRO A N 1
ATOM 1799 C CA . PRO A 1 229 ? -24.622 16.766 34.741 1.00 60.78 229 PRO A CA 1
ATOM 1800 C C . PRO A 1 229 ? -24.279 15.435 35.414 1.00 60.78 229 PRO A C 1
ATOM 1802 O O . PRO A 1 229 ? -24.343 14.382 34.776 1.00 60.78 229 PRO A O 1
ATOM 1805 N N . LEU A 1 230 ? -23.930 15.479 36.702 1.00 63.91 230 LEU A N 1
ATOM 1806 C CA . LEU A 1 230 ? -23.656 14.263 37.464 1.00 63.91 230 LEU A CA 1
ATOM 1807 C C . LEU A 1 230 ? -24.897 13.365 37.514 1.00 63.91 230 LEU A C 1
ATOM 1809 O O . LEU A 1 230 ? -26.014 13.879 37.640 1.00 63.91 230 LEU A O 1
ATOM 1813 N N . PRO A 1 231 ? -24.717 12.034 37.466 1.00 62.78 231 PRO A N 1
ATOM 1814 C CA . PRO A 1 231 ? -25.831 11.124 37.618 1.00 62.78 231 PRO A CA 1
ATOM 1815 C C . PRO A 1 231 ? -26.498 11.330 38.990 1.00 62.78 231 PRO A C 1
ATOM 1817 O O . PRO A 1 231 ? -25.808 11.606 39.979 1.00 62.78 231 PRO A O 1
ATOM 1820 N N . PRO A 1 232 ? -27.827 11.158 39.077 1.00 61.25 232 PRO A N 1
ATOM 1821 C CA . PRO A 1 232 ? -28.606 11.336 40.302 1.00 61.25 232 PRO A CA 1
ATOM 1822 C C . PRO A 1 232 ? -28.015 10.606 41.513 1.00 61.25 232 PRO A C 1
ATOM 1824 O O . PRO A 1 232 ? -27.951 11.172 42.600 1.00 61.25 232 PRO A O 1
ATOM 1827 N N . SER A 1 233 ? -27.497 9.389 41.321 1.00 64.62 233 SER A N 1
ATOM 1828 C CA . SER A 1 233 ? -26.844 8.604 42.375 1.00 64.62 233 SER A CA 1
ATOM 1829 C C . SER A 1 233 ? -25.624 9.288 42.992 1.00 64.62 233 SER A C 1
ATOM 1831 O O . SER A 1 233 ? -25.410 9.172 44.195 1.00 64.62 233 SER A O 1
ATOM 1833 N N . LEU A 1 234 ? -24.859 10.057 42.214 1.00 69.38 234 LEU A N 1
ATOM 1834 C CA . LEU A 1 234 ? -23.747 10.851 42.733 1.00 69.38 234 LEU A CA 1
ATOM 1835 C C . LEU A 1 234 ? -24.187 12.171 43.357 1.00 69.38 234 LEU A C 1
ATOM 1837 O O . LEU A 1 234 ? -23.585 12.592 44.341 1.00 69.38 234 LEU A O 1
ATOM 1841 N N . LEU A 1 235 ? -25.230 12.811 42.822 1.00 67.69 235 LEU A N 1
ATOM 1842 C CA . LEU A 1 235 ? -25.822 14.001 43.444 1.00 67.69 235 LEU A CA 1
ATOM 1843 C C . LEU A 1 235 ? -26.385 13.675 44.832 1.00 67.69 235 LEU A C 1
ATOM 1845 O O . LEU A 1 235 ? -26.220 14.456 45.765 1.00 67.69 235 LEU A O 1
ATOM 1849 N N . PHE A 1 236 ? -26.986 12.495 44.978 1.00 68.69 236 PHE A N 1
ATOM 1850 C CA . PHE A 1 236 ? -27.436 11.965 46.259 1.00 68.69 236 PHE A CA 1
ATOM 1851 C C . PHE A 1 236 ? -26.282 11.805 47.254 1.00 68.69 236 PHE A C 1
ATOM 1853 O O . PHE A 1 236 ? -26.382 12.278 48.382 1.00 68.69 236 PHE A O 1
ATOM 1860 N N . LEU A 1 237 ? -25.165 11.201 46.838 1.00 71.69 237 LEU A N 1
ATOM 1861 C CA . LEU A 1 237 ? -23.991 11.066 47.703 1.00 71.69 237 LEU A CA 1
ATOM 1862 C C . LEU A 1 237 ? -23.356 12.417 48.056 1.00 71.69 237 LEU A C 1
ATOM 1864 O O . LEU A 1 237 ? -22.943 12.613 49.195 1.00 71.69 237 LEU A O 1
ATOM 1868 N N . ASP A 1 238 ? -23.308 13.362 47.113 1.00 69.50 238 ASP A N 1
ATOM 1869 C CA . ASP A 1 238 ? -22.818 14.726 47.357 1.00 69.50 238 ASP A CA 1
ATOM 1870 C C . ASP A 1 238 ? -23.691 15.462 48.382 1.00 69.50 238 ASP A C 1
ATOM 1872 O O . ASP A 1 238 ? -23.177 16.132 49.278 1.00 69.50 238 ASP A O 1
ATOM 1876 N N . ALA A 1 239 ? -25.012 15.294 48.302 1.00 67.25 239 ALA A N 1
ATOM 1877 C CA . ALA A 1 239 ? -25.947 15.841 49.277 1.00 67.25 239 ALA A CA 1
ATOM 1878 C C . ALA A 1 239 ? -25.833 15.163 50.651 1.00 67.25 239 ALA A C 1
ATOM 1880 O O . ALA A 1 239 ? -25.796 15.856 51.668 1.00 67.25 239 ALA A O 1
ATOM 1881 N N . LEU A 1 240 ? -25.712 13.832 50.690 1.00 68.88 240 LEU A N 1
ATOM 1882 C CA . LEU A 1 240 ? -25.488 13.088 51.930 1.00 68.88 240 LEU A CA 1
ATOM 1883 C C . LEU A 1 240 ? -24.212 13.543 52.635 1.00 68.88 240 LEU A C 1
ATOM 1885 O O . LEU A 1 240 ? -24.231 13.779 53.842 1.00 68.88 240 LEU A O 1
ATOM 1889 N N . GLU A 1 241 ? -23.111 13.713 51.905 1.00 72.44 241 GLU A N 1
ATOM 1890 C CA . GLU A 1 241 ? -21.837 14.097 52.516 1.00 72.44 241 GLU A CA 1
ATOM 1891 C C . GLU A 1 241 ? -21.864 15.540 53.046 1.00 72.44 241 GLU A C 1
ATOM 1893 O O . GLU A 1 241 ? -21.229 15.837 54.061 1.00 72.44 241 GLU A O 1
ATOM 1898 N N . LYS A 1 242 ? -22.688 16.414 52.449 1.00 68.00 242 LYS A N 1
ATOM 1899 C CA . LYS A 1 242 ? -22.970 17.766 52.963 1.00 68.00 242 LYS A CA 1
ATOM 1900 C C . LYS A 1 242 ? -23.750 17.772 54.281 1.00 68.00 242 LYS A C 1
ATOM 1902 O O . LYS A 1 242 ? -23.630 18.741 55.026 1.00 68.00 242 LYS A O 1
ATOM 1907 N N . THR A 1 243 ? -24.500 16.718 54.610 1.00 65.88 243 THR A N 1
ATOM 1908 C CA . THR A 1 243 ? -25.250 16.638 55.883 1.00 65.88 243 THR A CA 1
ATOM 1909 C C . THR A 1 243 ? -24.369 16.361 57.107 1.00 65.88 243 THR A C 1
ATOM 1911 O O . THR A 1 243 ? -24.856 16.438 58.232 1.00 65.88 243 THR A O 1
ATOM 1914 N N . GLN A 1 244 ? -23.084 16.028 56.905 1.00 59.66 244 GLN A N 1
ATOM 1915 C CA . GLN A 1 244 ? -22.100 15.680 57.946 1.00 59.66 244 GLN A CA 1
ATOM 1916 C C . GLN A 1 244 ? -22.509 14.535 58.898 1.00 59.66 244 GLN A C 1
ATOM 1918 O O . GLN A 1 244 ? -21.851 14.310 59.913 1.00 59.66 244 GLN A O 1
ATOM 1923 N N . LYS A 1 245 ? -23.551 13.761 58.575 1.00 61.97 245 LYS A N 1
ATOM 1924 C CA . LYS A 1 245 ? -23.932 12.570 59.345 1.00 61.97 245 LYS A CA 1
ATOM 1925 C C . LYS A 1 245 ? -23.013 11.390 59.015 1.00 61.97 245 LYS A C 1
ATOM 1927 O O . LYS A 1 245 ? -22.735 11.089 57.849 1.00 61.97 245 LYS A O 1
ATOM 1932 N N . ASP A 1 246 ? -22.563 10.695 60.055 1.00 60.53 246 ASP A N 1
ATOM 1933 C CA . ASP A 1 246 ? -21.639 9.568 59.931 1.00 60.53 246 ASP A CA 1
ATOM 1934 C C . ASP A 1 246 ? -22.412 8.242 59.851 1.00 60.53 246 ASP A C 1
ATOM 1936 O O . ASP A 1 246 ? -22.709 7.594 60.855 1.00 60.53 246 ASP A O 1
ATOM 1940 N N . PHE A 1 247 ? -22.809 7.866 58.633 1.00 64.19 247 PHE A N 1
ATOM 1941 C CA . PHE A 1 247 ? -23.422 6.564 58.358 1.00 64.19 247 PHE A CA 1
ATOM 1942 C C . PHE A 1 247 ? -22.379 5.448 58.487 1.00 64.19 247 PHE A C 1
ATOM 1944 O O . PHE A 1 247 ? -21.295 5.548 57.910 1.00 64.19 247 PHE A O 1
ATOM 1951 N N . ARG A 1 248 ? -22.713 4.349 59.182 1.00 63.22 248 ARG A N 1
ATOM 1952 C CA . ARG A 1 248 ? -21.805 3.189 59.341 1.00 63.22 248 ARG A CA 1
ATOM 1953 C C . ARG A 1 248 ? -21.887 2.190 58.184 1.00 63.22 248 ARG A C 1
ATOM 1955 O O . ARG A 1 248 ? -21.231 1.149 58.218 1.00 63.22 248 ARG A O 1
ATOM 1962 N N . VAL A 1 249 ? -22.704 2.490 57.178 1.00 69.56 249 VAL A N 1
ATOM 1963 C CA . VAL A 1 249 ? -22.998 1.623 56.038 1.00 69.56 249 VAL A CA 1
ATOM 1964 C C . VAL A 1 249 ? -22.084 1.995 54.861 1.00 69.56 249 VAL A C 1
ATOM 1966 O O . VAL A 1 249 ? -22.224 3.095 54.328 1.00 69.56 249 VAL A O 1
ATOM 1969 N N . PRO A 1 250 ? -21.146 1.125 54.436 1.00 73.12 250 PRO A N 1
ATOM 1970 C CA . PRO A 1 250 ? -20.317 1.388 53.265 1.00 73.12 250 PRO A CA 1
ATOM 1971 C C . PRO A 1 250 ? -21.148 1.391 51.977 1.00 73.12 250 PRO A C 1
ATOM 1973 O O . PRO A 1 250 ? -22.010 0.528 51.769 1.00 73.12 250 PRO A O 1
ATOM 1976 N N . PHE A 1 251 ? -20.833 2.334 51.090 1.00 77.50 251 PHE A N 1
ATOM 1977 C CA . PHE A 1 251 ? -21.398 2.426 49.747 1.00 77.50 251 PHE A CA 1
ATOM 1978 C C . PHE A 1 251 ? -20.446 1.805 48.726 1.00 77.50 251 PHE A C 1
ATOM 1980 O O . PHE A 1 251 ? -19.287 2.206 48.643 1.00 77.50 251 PHE A O 1
ATOM 1987 N N . VAL A 1 252 ? -20.927 0.857 47.926 1.00 75.44 252 VAL A N 1
ATOM 1988 C CA . VAL A 1 252 ? -20.175 0.286 46.801 1.00 75.44 252 VAL A CA 1
ATOM 1989 C C . VAL A 1 252 ? -20.609 0.983 45.516 1.00 75.44 252 VAL A C 1
ATOM 1991 O O . VAL A 1 252 ? -21.786 0.959 45.155 1.00 75.44 252 VAL A O 1
ATOM 1994 N N . LEU A 1 253 ? -19.641 1.603 44.848 1.00 77.81 253 LEU A N 1
ATOM 1995 C CA . LEU A 1 253 ? -19.768 2.323 43.587 1.00 77.81 253 LEU A CA 1
ATOM 1996 C C . LEU A 1 253 ? -18.979 1.590 42.517 1.00 77.81 253 LEU A C 1
ATOM 1998 O O . LEU A 1 253 ? -17.906 1.054 42.786 1.00 77.81 253 LEU A O 1
ATOM 2002 N N . ASN A 1 254 ? -19.485 1.595 41.293 1.00 73.12 254 ASN A N 1
ATOM 2003 C CA . ASN A 1 254 ? -18.868 0.865 40.199 1.00 73.12 254 ASN A CA 1
ATOM 2004 C C . ASN A 1 254 ? -18.594 1.811 39.033 1.00 73.12 254 ASN A C 1
ATOM 2006 O O . ASN A 1 254 ? -19.492 2.520 38.593 1.00 73.12 254 ASN A O 1
ATOM 2010 N N . PHE A 1 255 ? -17.372 1.854 38.522 1.00 73.19 255 PHE A N 1
ATOM 2011 C CA . PHE A 1 255 ? -16.973 2.798 37.482 1.00 73.19 255 PHE A CA 1
ATOM 2012 C C . PHE A 1 255 ? -16.044 2.136 36.469 1.00 73.19 255 PHE A C 1
ATOM 2014 O O . PHE A 1 255 ? -15.244 1.260 36.794 1.00 73.19 255 PHE A O 1
ATOM 2021 N N . THR A 1 256 ? -16.118 2.592 35.223 1.00 68.06 256 THR A N 1
ATOM 2022 C CA . THR A 1 256 ? -15.046 2.375 34.248 1.00 68.06 256 THR A CA 1
ATOM 2023 C C . THR A 1 256 ? -13.859 3.287 34.556 1.00 68.06 256 THR A C 1
ATOM 2025 O O . THR A 1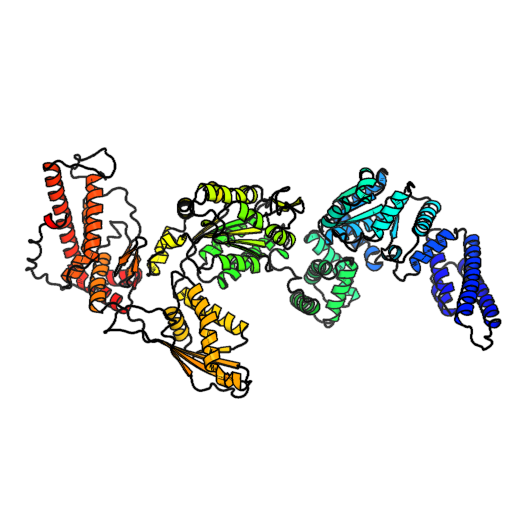 256 ? -14.005 4.319 35.212 1.00 68.06 256 THR A O 1
ATOM 2028 N N . GLN A 1 257 ? -12.685 2.969 34.019 1.00 65.94 257 GLN A N 1
ATOM 2029 C CA . GLN A 1 257 ? -11.474 3.779 34.148 1.00 65.94 257 GLN A CA 1
ATOM 2030 C C . GLN A 1 257 ? -11.698 5.244 33.737 1.00 65.94 257 GLN A C 1
ATOM 2032 O O . GLN A 1 257 ? -11.209 6.159 34.399 1.00 65.94 257 GLN A O 1
ATOM 2037 N N . ASN A 1 258 ? -12.473 5.465 32.672 1.00 62.78 258 ASN A N 1
ATOM 2038 C CA . ASN A 1 258 ? -12.817 6.804 32.199 1.00 62.78 258 ASN A CA 1
ATOM 2039 C C . ASN A 1 258 ? -13.758 7.526 33.172 1.00 62.78 258 ASN A C 1
ATOM 2041 O O . ASN A 1 258 ? -13.548 8.699 33.469 1.00 62.78 258 ASN A O 1
ATOM 2045 N N . GLU A 1 259 ? -14.757 6.826 33.714 1.00 71.81 259 GLU A N 1
ATOM 2046 C CA . GLU A 1 259 ? -15.688 7.392 34.696 1.00 71.81 259 GLU A CA 1
ATOM 2047 C C . GLU A 1 259 ? -14.991 7.729 36.018 1.00 71.81 259 GLU A C 1
ATOM 2049 O O . GLU A 1 259 ? -15.294 8.767 36.597 1.00 71.81 259 GLU A O 1
ATOM 2054 N N . VAL A 1 260 ? -14.023 6.920 36.470 1.00 74.12 260 VAL A N 1
ATOM 2055 C CA . VAL A 1 260 ? -13.203 7.236 37.655 1.00 74.12 260 VAL A CA 1
ATOM 2056 C C . VAL A 1 260 ? -12.432 8.536 37.444 1.00 74.12 260 VAL A C 1
ATOM 2058 O O . VAL A 1 260 ? -12.379 9.367 38.348 1.00 74.12 260 VAL A O 1
ATOM 2061 N N . ASN A 1 261 ? -11.884 8.763 36.247 1.00 70.62 261 ASN A N 1
ATOM 2062 C CA . ASN A 1 261 ? -11.164 10.001 35.949 1.00 70.62 261 ASN A CA 1
ATOM 2063 C C . ASN A 1 261 ? -12.083 11.225 36.056 1.00 70.62 261 ASN A C 1
ATOM 2065 O O . ASN A 1 261 ? -11.680 12.236 36.628 1.00 70.62 261 ASN A O 1
ATOM 2069 N N . VAL A 1 262 ? -13.326 11.134 35.574 1.00 71.94 262 VAL A N 1
ATOM 2070 C CA . VAL A 1 262 ? -14.297 12.231 35.713 1.00 71.94 262 VAL A CA 1
ATOM 2071 C C . VAL A 1 262 ? -14.781 12.356 37.162 1.00 71.94 262 VAL A C 1
ATOM 2073 O O . VAL A 1 262 ? -14.831 13.461 37.701 1.00 71.94 262 VAL A O 1
ATOM 2076 N N . PHE A 1 263 ? -15.054 11.237 37.838 1.00 76.00 263 PHE A N 1
ATOM 2077 C CA . PHE A 1 263 ? -15.455 11.204 39.246 1.00 76.00 263 PHE A CA 1
ATOM 2078 C C . PHE A 1 263 ? -14.395 11.841 40.151 1.00 76.00 263 PHE A C 1
ATOM 2080 O O . PHE A 1 263 ? -14.740 12.631 41.028 1.00 76.00 263 PHE A O 1
ATOM 2087 N N . SER A 1 264 ? -13.108 11.608 39.878 1.00 78.19 264 SER A N 1
ATOM 2088 C CA . SER A 1 264 ? -11.988 12.178 40.637 1.00 78.19 264 SER A CA 1
ATOM 2089 C C . SER A 1 264 ? -11.953 13.714 40.643 1.00 78.19 264 SER A C 1
ATOM 2091 O O . SER A 1 264 ? -11.384 14.332 41.546 1.00 78.19 264 SER A O 1
ATOM 2093 N N . GLN A 1 265 ? -12.589 14.352 39.654 1.00 74.31 265 GLN A N 1
ATOM 2094 C CA . GLN A 1 265 ? -12.655 15.809 39.527 1.00 74.31 265 GLN A CA 1
ATOM 2095 C C . GLN A 1 265 ? -13.817 16.426 40.323 1.00 74.31 265 GLN A C 1
ATOM 2097 O O . GLN A 1 265 ? -13.818 17.642 40.552 1.00 74.31 265 GLN A O 1
ATOM 2102 N N . THR A 1 266 ? -14.772 15.607 40.776 1.00 73.94 266 THR A N 1
ATOM 2103 C CA . THR A 1 266 ? -15.975 16.047 41.495 1.00 73.94 266 THR A CA 1
ATOM 2104 C C . THR A 1 266 ? -15.668 16.537 42.908 1.00 73.94 266 THR A C 1
ATOM 2106 O O . THR A 1 266 ? -14.691 16.129 43.542 1.00 73.94 266 THR A O 1
ATOM 2109 N N . THR A 1 267 ? -16.526 17.420 43.424 1.00 71.62 267 THR A N 1
ATOM 2110 C CA . THR A 1 267 ? -16.437 17.923 44.802 1.00 71.62 267 THR A CA 1
ATOM 2111 C C . THR A 1 267 ? -16.575 16.787 45.815 1.00 71.62 267 THR A C 1
ATOM 2113 O O . THR A 1 267 ? -15.761 16.702 46.732 1.00 71.62 267 THR A O 1
ATOM 2116 N N . LEU A 1 268 ? -17.516 15.863 45.589 1.00 74.81 268 LEU A N 1
ATOM 2117 C CA . LEU A 1 268 ? -17.710 14.665 46.407 1.00 74.81 268 LEU A CA 1
ATOM 2118 C C . LEU A 1 268 ? -16.420 13.846 46.555 1.00 74.81 268 LEU A C 1
ATOM 2120 O O . LEU A 1 268 ? -16.024 13.533 47.674 1.00 74.81 268 LEU A O 1
ATOM 2124 N N . TYR A 1 269 ? -15.725 13.545 45.452 1.00 77.69 269 TYR A N 1
ATOM 2125 C CA . TYR A 1 269 ? -14.479 12.775 45.509 1.00 77.69 269 TYR A CA 1
ATOM 2126 C C . TYR A 1 269 ? -13.380 13.505 46.285 1.00 77.69 269 TYR A C 1
ATOM 2128 O O . TYR A 1 269 ? -12.679 12.899 47.090 1.00 77.69 269 TYR A O 1
ATOM 2136 N N . LYS A 1 270 ? -13.237 14.821 46.078 1.00 78.19 270 LYS A N 1
ATOM 2137 C CA . LYS A 1 270 ? -12.237 15.640 46.782 1.00 78.19 270 LYS A CA 1
ATOM 2138 C C . LYS A 1 270 ? -12.479 15.675 48.291 1.00 78.19 270 LYS A C 1
ATOM 2140 O O . LYS A 1 270 ? -11.516 15.613 49.046 1.00 78.19 270 LYS A O 1
ATOM 2145 N N . VAL A 1 271 ? -13.742 15.751 48.717 1.00 75.88 271 VAL A N 1
ATOM 2146 C CA . VAL A 1 271 ? -14.138 15.795 50.136 1.00 75.88 271 VAL A CA 1
ATOM 2147 C C . VAL A 1 271 ? -14.055 14.414 50.792 1.00 75.88 271 VAL A C 1
ATOM 2149 O O . VAL A 1 271 ? -13.619 14.299 51.933 1.00 75.88 271 VAL A O 1
ATOM 2152 N N . ALA A 1 272 ? -14.439 13.355 50.079 1.00 76.81 272 ALA A N 1
ATOM 2153 C CA . ALA A 1 272 ? -14.479 11.993 50.607 1.00 76.81 272 ALA A CA 1
ATOM 2154 C C . ALA A 1 272 ? -13.200 11.180 50.335 1.00 76.81 272 ALA A C 1
ATOM 2156 O O . ALA A 1 272 ? -13.186 9.981 50.609 1.00 76.81 272 ALA A O 1
ATOM 2157 N N . LYS A 1 273 ? -12.133 11.799 49.812 1.00 80.56 273 LYS A N 1
ATOM 2158 C CA . LYS A 1 273 ? -10.927 11.118 49.309 1.00 80.56 273 LYS A CA 1
ATOM 2159 C C . LYS A 1 273 ? -10.329 10.122 50.304 1.00 80.56 273 LYS A C 1
ATOM 2161 O O . LYS A 1 273 ? -10.063 8.983 49.938 1.00 80.56 273 LYS A O 1
ATOM 2166 N N . ASP A 1 274 ? -10.189 10.526 51.564 1.00 78.50 274 ASP A N 1
ATOM 2167 C CA . ASP A 1 274 ? -9.594 9.689 52.617 1.00 78.50 274 ASP A CA 1
ATOM 2168 C C . ASP A 1 274 ? -10.530 8.563 53.093 1.00 78.50 274 ASP A C 1
ATOM 2170 O O . ASP A 1 274 ? -10.109 7.647 53.796 1.00 78.50 274 ASP A O 1
ATOM 2174 N N . LYS A 1 275 ? -11.803 8.608 52.681 1.00 79.81 275 LYS A N 1
ATOM 2175 C CA . LYS A 1 275 ? -12.837 7.605 52.965 1.00 79.81 275 LYS A CA 1
ATOM 2176 C C . LYS A 1 275 ? -13.133 6.700 51.760 1.00 79.81 275 LYS A C 1
ATOM 2178 O O . LYS A 1 275 ? -14.009 5.837 51.872 1.00 79.81 275 LYS A O 1
ATOM 2183 N N . ILE A 1 276 ? -12.452 6.896 50.625 1.00 83.62 276 ILE A N 1
ATOM 2184 C CA . ILE A 1 276 ? -12.619 6.108 49.397 1.00 83.62 276 ILE A CA 1
ATOM 2185 C C . ILE A 1 276 ? -11.561 5.005 49.330 1.00 83.62 276 ILE A C 1
ATOM 2187 O O . ILE A 1 276 ? -10.361 5.253 49.433 1.00 83.62 276 ILE A O 1
ATOM 2191 N N . LYS A 1 277 ? -12.006 3.773 49.077 1.00 85.25 277 LYS A N 1
ATOM 2192 C CA . LYS A 1 277 ? -11.141 2.647 48.730 1.00 85.25 277 LYS A CA 1
ATOM 2193 C C . LYS A 1 277 ? -11.392 2.217 47.290 1.00 85.25 277 LYS A C 1
ATOM 2195 O O . LYS A 1 277 ? -12.430 1.634 46.997 1.00 85.25 277 LYS A O 1
ATOM 2200 N N . GLU A 1 278 ? -10.427 2.466 46.409 1.00 84.69 278 GLU A N 1
ATOM 2201 C CA . GLU A 1 278 ? -10.446 1.925 45.046 1.00 84.69 278 GLU A CA 1
ATOM 2202 C C . GLU A 1 278 ? -9.985 0.458 45.026 1.00 84.69 278 GLU A C 1
ATOM 2204 O O . GLU A 1 278 ? -9.013 0.096 45.699 1.00 84.69 278 GLU A O 1
ATOM 2209 N N . ILE A 1 279 ? -10.691 -0.368 44.253 1.00 81.19 279 ILE A N 1
ATOM 2210 C CA . ILE A 1 279 ? -10.401 -1.779 43.979 1.00 81.19 279 ILE A CA 1
ATOM 2211 C C . ILE A 1 279 ? -10.429 -1.964 42.463 1.00 81.19 279 ILE A C 1
ATOM 2213 O O . ILE A 1 279 ? -11.423 -1.647 41.807 1.00 81.19 279 ILE A O 1
ATOM 2217 N N . GLU A 1 280 ? -9.338 -2.474 41.904 1.00 74.75 280 GLU A N 1
ATOM 2218 C CA . GLU A 1 280 ? -9.207 -2.687 40.465 1.00 74.75 280 GLU A CA 1
ATOM 2219 C C . GLU A 1 280 ? -9.878 -3.997 40.042 1.00 74.75 280 GLU A C 1
ATOM 2221 O O . GLU A 1 280 ? -9.787 -5.025 40.723 1.00 74.75 280 GLU A O 1
ATOM 2226 N N . THR A 1 281 ? -10.574 -3.966 38.908 1.00 68.62 281 THR A N 1
ATOM 2227 C CA . THR A 1 281 ? -11.345 -5.106 38.424 1.00 68.62 281 THR A CA 1
ATOM 2228 C C . THR A 1 281 ? -10.980 -5.467 36.995 1.00 68.62 281 THR A C 1
ATOM 2230 O O . THR A 1 281 ? -10.808 -4.619 36.116 1.00 68.62 281 THR A O 1
ATOM 2233 N N . LYS A 1 282 ? -10.829 -6.772 36.761 1.00 60.09 282 LYS A N 1
ATOM 2234 C CA . LYS A 1 282 ? -10.341 -7.311 35.491 1.00 60.09 282 LYS A CA 1
ATOM 2235 C C . LYS A 1 282 ? -11.498 -7.808 34.638 1.00 60.09 282 LYS A C 1
ATOM 2237 O O . LYS A 1 282 ? -12.465 -8.371 35.152 1.00 60.09 282 LYS A O 1
ATOM 2242 N N . SER A 1 283 ? -11.376 -7.633 33.326 1.00 60.28 283 SER A N 1
ATOM 2243 C CA . SER A 1 283 ? -12.270 -8.279 32.357 1.00 60.28 283 SER A CA 1
ATOM 2244 C C . SER A 1 283 ? -12.107 -9.803 32.427 1.00 60.28 283 SER A C 1
ATOM 2246 O O . SER A 1 283 ? -11.034 -10.289 32.798 1.00 60.28 283 SER A O 1
ATOM 2248 N N . LEU A 1 284 ? -13.147 -10.565 32.071 1.00 58.66 284 LEU A N 1
ATOM 2249 C CA . LEU A 1 284 ? -12.994 -12.014 31.910 1.00 58.66 284 LEU A CA 1
ATOM 2250 C C . LEU A 1 284 ? -12.116 -12.312 30.683 1.00 58.66 284 LEU A C 1
ATOM 2252 O O . LEU A 1 284 ? -12.257 -11.674 29.641 1.00 58.66 284 LEU A O 1
ATOM 2256 N N . SER A 1 285 ? -11.213 -13.287 30.797 1.00 55.84 285 SER A N 1
ATOM 2257 C CA . SER A 1 285 ? -10.436 -13.788 29.656 1.00 55.84 285 SER A CA 1
ATOM 2258 C C . SER A 1 285 ? -11.331 -14.515 28.649 1.00 55.84 285 SER A C 1
ATOM 2260 O O . SER A 1 285 ? -12.450 -14.912 28.972 1.00 55.84 285 SER A O 1
ATOM 2262 N N . VAL A 1 286 ? -10.845 -14.762 27.428 1.00 50.47 286 VAL A N 1
ATOM 2263 C CA . VAL A 1 286 ? -11.621 -15.523 26.432 1.00 50.47 286 VAL A CA 1
ATOM 2264 C C . VAL A 1 286 ? -11.878 -16.958 26.900 1.00 50.47 286 VAL A C 1
ATOM 2266 O O . VAL A 1 286 ? -12.966 -17.478 26.673 1.00 50.47 286 VAL A O 1
ATOM 2269 N N . GLU A 1 287 ? -10.937 -17.577 27.616 1.00 52.47 287 GLU A N 1
ATOM 2270 C CA . GLU A 1 287 ? -11.156 -18.874 28.273 1.00 52.47 287 GLU A CA 1
ATOM 2271 C C . GLU A 1 287 ? -12.275 -18.803 29.315 1.00 52.47 287 GLU A C 1
ATOM 2273 O O . GLU A 1 287 ? -13.164 -19.650 29.318 1.00 52.47 287 GLU A O 1
ATOM 2278 N N . GLN A 1 288 ? -12.298 -17.754 30.140 1.00 64.31 288 GLN A N 1
ATOM 2279 C CA . GLN A 1 288 ? -13.372 -17.540 31.108 1.00 64.31 288 GLN A CA 1
ATOM 2280 C C . GLN A 1 288 ? -14.712 -17.235 30.419 1.00 64.31 288 GLN A C 1
ATOM 2282 O O . GLN A 1 288 ? -15.752 -17.685 30.885 1.00 64.31 288 GLN A O 1
ATOM 2287 N N . LEU A 1 289 ? -14.716 -16.522 29.293 1.00 61.97 289 LEU A N 1
ATOM 2288 C CA . LEU A 1 289 ? -15.921 -16.294 28.490 1.00 61.97 289 LEU A CA 1
ATOM 2289 C C . LEU A 1 289 ? -16.431 -17.584 27.838 1.00 61.97 289 LEU A C 1
ATOM 2291 O O . LEU A 1 289 ? -17.638 -17.794 27.787 1.00 61.97 289 LEU A O 1
ATOM 2295 N N . ASN A 1 290 ? -15.537 -18.458 27.373 1.00 61.78 290 ASN A N 1
ATOM 2296 C CA . ASN A 1 290 ? -15.898 -19.774 26.842 1.00 61.78 290 ASN A CA 1
ATOM 2297 C C . ASN A 1 290 ? -16.451 -20.680 27.942 1.00 61.78 290 ASN A C 1
ATOM 2299 O O . ASN A 1 290 ? -17.493 -21.303 27.773 1.00 61.78 290 ASN A O 1
ATOM 2303 N N . ASP A 1 291 ? -15.807 -20.717 29.105 1.00 66.88 291 ASP A N 1
ATOM 2304 C CA . ASP A 1 291 ? -16.309 -21.487 30.239 1.00 66.88 291 ASP A CA 1
ATOM 2305 C C . ASP A 1 291 ? -17.649 -20.937 30.743 1.00 66.88 291 ASP A C 1
ATOM 2307 O O . ASP A 1 291 ? -18.546 -21.710 31.078 1.00 66.88 291 ASP A O 1
ATOM 2311 N N . LEU A 1 292 ? -17.840 -19.616 30.704 1.00 68.94 292 LEU A N 1
ATOM 2312 C CA . LEU A 1 292 ? -19.134 -18.987 30.949 1.00 68.94 292 LEU A CA 1
ATOM 2313 C C . LEU A 1 292 ? -20.169 -19.411 29.901 1.00 68.94 292 LEU A C 1
ATOM 2315 O O . LEU A 1 292 ? -21.286 -19.773 30.263 1.00 68.94 292 LEU A O 1
ATOM 2319 N N . ALA A 1 293 ? -19.804 -19.426 28.617 1.00 69.69 293 ALA A N 1
ATOM 2320 C CA . ALA A 1 293 ? -20.671 -19.903 27.547 1.00 69.69 293 ALA A CA 1
ATOM 2321 C C . ALA A 1 293 ? -21.084 -21.364 27.774 1.00 69.69 293 ALA A C 1
ATOM 2323 O O . ALA A 1 293 ? -22.269 -21.663 27.675 1.00 69.69 293 ALA A O 1
ATOM 2324 N N . LYS A 1 294 ? -20.166 -22.253 28.180 1.00 75.31 294 LYS A N 1
ATOM 2325 C CA . LYS A 1 294 ? -20.476 -23.654 28.534 1.00 75.31 294 LYS A CA 1
ATOM 2326 C C . LYS A 1 294 ? -21.437 -23.770 29.711 1.00 75.31 294 LYS A C 1
ATOM 2328 O O . LYS A 1 294 ? -22.278 -24.663 29.721 1.00 75.31 294 LYS A O 1
ATOM 2333 N N . VAL A 1 295 ? -21.319 -22.886 30.702 1.00 73.06 295 VAL A N 1
ATOM 2334 C CA . VAL A 1 295 ? -22.234 -22.847 31.854 1.00 73.06 295 VAL A CA 1
ATOM 2335 C C . VAL A 1 295 ? -23.630 -22.373 31.431 1.00 73.06 295 VAL A C 1
ATOM 2337 O O . VAL A 1 295 ? -24.623 -22.918 31.907 1.00 73.06 295 VAL A O 1
ATOM 2340 N N . LEU A 1 296 ? -23.717 -21.390 30.530 1.00 70.62 296 LEU A N 1
ATOM 2341 C CA . LEU A 1 296 ? -24.979 -20.782 30.086 1.00 70.62 296 LEU A CA 1
ATOM 2342 C C . LEU A 1 296 ? -25.692 -21.576 28.979 1.00 70.62 296 LEU A C 1
ATOM 2344 O O . LEU A 1 296 ? -26.919 -21.524 28.867 1.00 70.62 296 LEU A O 1
ATOM 2348 N N . LEU A 1 297 ? -24.937 -22.306 28.160 1.00 77.00 297 LEU A N 1
ATOM 2349 C CA . LEU A 1 297 ? -25.419 -22.996 26.965 1.00 77.00 297 LEU A CA 1
ATOM 2350 C C . LEU A 1 297 ? -26.571 -23.979 27.250 1.00 77.00 297 LEU A C 1
ATOM 2352 O O . LEU A 1 297 ? -27.604 -23.848 26.587 1.00 77.00 297 LEU A O 1
ATOM 2356 N N . PRO A 1 298 ? -26.486 -24.891 28.243 1.00 75.94 298 PRO A N 1
ATOM 2357 C CA . PRO A 1 298 ? -27.571 -25.831 28.528 1.00 75.94 298 PRO A CA 1
ATOM 2358 C C . PRO A 1 298 ? -28.871 -25.132 28.940 1.00 75.94 298 PRO A C 1
ATOM 2360 O O . PRO A 1 298 ? -29.963 -25.588 28.603 1.00 75.94 298 PRO A O 1
ATOM 2363 N N . GLU A 1 299 ? -28.773 -24.011 29.658 1.00 72.38 299 GLU A N 1
ATOM 2364 C CA . GLU A 1 299 ? -29.942 -23.259 30.120 1.00 72.38 299 GLU A CA 1
ATOM 2365 C C . GLU A 1 299 ? -30.619 -22.509 28.977 1.00 72.38 299 GLU A C 1
ATOM 2367 O O . GLU A 1 299 ? -31.847 -22.517 28.876 1.00 72.38 299 GLU A O 1
ATOM 2372 N N . ILE A 1 300 ? -29.829 -21.915 28.081 1.00 73.75 300 ILE A N 1
ATOM 2373 C CA . ILE A 1 300 ? -30.326 -21.235 26.881 1.00 73.75 300 ILE A CA 1
ATOM 2374 C C . ILE A 1 300 ? -30.993 -22.239 25.933 1.00 73.75 300 ILE A C 1
ATOM 2376 O O . ILE A 1 300 ? -32.125 -22.009 25.503 1.00 73.75 300 ILE A O 1
ATOM 2380 N N . GLN A 1 301 ? -30.348 -23.378 25.667 1.00 76.19 301 GLN A N 1
ATOM 2381 C CA . GLN A 1 301 ? -30.910 -24.438 24.822 1.00 76.19 301 GLN A CA 1
ATOM 2382 C C . GLN A 1 301 ? -32.225 -24.979 25.397 1.00 76.19 301 GLN A C 1
ATOM 2384 O O . GLN A 1 301 ? -33.213 -25.104 24.672 1.00 76.19 301 GLN A O 1
ATOM 2389 N N . LYS A 1 302 ? -32.281 -25.220 26.715 1.00 78.19 302 LYS A N 1
ATOM 2390 C CA . LYS A 1 302 ? -33.500 -25.670 27.404 1.00 78.19 302 LYS A CA 1
ATOM 2391 C C . LYS A 1 302 ? -34.617 -24.626 27.364 1.00 78.19 302 LYS A C 1
ATOM 2393 O O . LYS A 1 302 ? -35.773 -24.982 27.164 1.00 78.19 302 LYS A O 1
ATOM 2398 N N . LYS A 1 303 ? -34.291 -23.348 27.577 1.00 73.38 303 LYS A N 1
ATOM 2399 C CA . LYS A 1 303 ? -35.272 -22.254 27.647 1.00 73.38 303 LYS A CA 1
ATOM 2400 C C . LYS A 1 303 ? -35.951 -21.995 26.308 1.00 73.38 303 LYS A C 1
ATOM 2402 O O . LYS A 1 303 ? -37.154 -21.763 26.285 1.00 73.38 303 LYS A O 1
ATOM 2407 N N . TYR A 1 304 ? -35.190 -22.026 25.219 1.00 74.31 304 TYR A N 1
ATOM 2408 C CA . TYR A 1 304 ? -35.700 -21.664 23.898 1.00 74.31 304 TYR A CA 1
ATOM 2409 C C . TYR A 1 304 ? -35.946 -22.860 22.972 1.00 74.31 304 TYR A C 1
ATOM 2411 O O . TYR A 1 304 ? -36.358 -22.657 21.836 1.00 74.31 304 TYR A O 1
ATOM 2419 N N . SER A 1 305 ? -35.726 -24.094 23.444 1.00 74.44 305 SER A N 1
ATOM 2420 C CA . SER A 1 305 ? -35.905 -25.324 22.653 1.00 74.44 305 SER A CA 1
ATOM 2421 C C . SER A 1 305 ? -35.203 -25.253 21.288 1.00 74.44 305 SER A C 1
ATOM 2423 O O . SER A 1 305 ? -35.794 -25.563 20.260 1.00 74.44 305 SER A O 1
ATOM 2425 N N . THR A 1 306 ? -33.951 -24.786 21.278 1.00 75.25 306 THR A N 1
ATOM 2426 C CA . THR A 1 306 ? -33.170 -24.518 20.060 1.00 75.25 306 THR A CA 1
ATOM 2427 C C . THR A 1 306 ? -31.781 -25.143 20.139 1.00 75.25 306 THR A C 1
ATOM 2429 O O . THR A 1 306 ? -31.235 -25.327 21.232 1.00 75.25 306 THR A O 1
ATOM 2432 N N . VAL A 1 307 ? -31.190 -25.430 18.978 1.00 77.69 307 VAL A N 1
ATOM 2433 C CA . VAL A 1 307 ? -29.805 -25.893 18.854 1.00 77.69 307 VAL A CA 1
ATOM 2434 C C . VAL A 1 307 ? -28.930 -24.690 18.504 1.00 77.69 307 VAL A C 1
ATOM 2436 O O . VAL A 1 307 ? -28.937 -24.190 17.382 1.00 77.69 307 VAL A O 1
ATOM 2439 N N . ILE A 1 308 ? -28.188 -24.200 19.492 1.00 79.56 308 ILE A N 1
ATOM 2440 C CA . ILE A 1 308 ? -27.203 -23.124 19.336 1.00 79.56 308 ILE A CA 1
ATOM 2441 C C . ILE A 1 308 ? -25.829 -23.649 19.748 1.00 79.56 308 ILE A C 1
ATOM 2443 O O . ILE A 1 308 ? -25.740 -24.427 20.700 1.00 79.56 308 ILE A O 1
ATOM 2447 N N . SER A 1 309 ? -24.771 -23.248 19.045 1.00 79.50 309 SER A N 1
ATOM 2448 C CA . SER A 1 309 ? -23.406 -23.688 19.351 1.00 79.50 309 SER A CA 1
ATOM 2449 C C . SER A 1 309 ? -22.739 -22.816 20.422 1.00 79.50 309 SER A C 1
ATOM 2451 O O . SER A 1 309 ? -23.040 -21.626 20.566 1.00 79.50 309 SER A O 1
ATOM 2453 N N . GLU A 1 310 ? -21.771 -23.387 21.149 1.00 72.75 310 GLU A N 1
ATOM 2454 C CA . GLU A 1 310 ? -20.949 -22.657 22.133 1.00 72.75 310 GLU A CA 1
ATOM 2455 C C . GLU A 1 310 ? -20.302 -21.415 21.502 1.00 72.75 310 GLU A C 1
ATOM 2457 O O . GLU A 1 310 ? -20.325 -20.326 22.072 1.00 72.75 310 GLU A O 1
ATOM 2462 N N . ARG A 1 311 ? -19.812 -21.551 20.264 1.00 68.00 311 ARG A N 1
ATOM 2463 C CA . ARG A 1 311 ? -19.147 -20.481 19.513 1.00 68.00 311 ARG A CA 1
ATOM 2464 C C . ARG A 1 311 ? -20.055 -19.275 19.265 1.00 68.00 311 ARG A C 1
ATOM 2466 O O . ARG A 1 311 ? -19.577 -18.135 19.289 1.00 68.00 311 ARG A O 1
ATOM 2473 N N . VAL A 1 312 ? -21.345 -19.511 19.026 1.00 76.00 312 VAL A N 1
ATOM 2474 C CA . VAL A 1 312 ? -22.337 -18.441 18.873 1.00 76.00 312 VAL A CA 1
ATOM 2475 C C . VAL A 1 312 ? -22.531 -17.726 20.202 1.00 76.00 312 VAL A C 1
ATOM 2477 O O . VAL A 1 312 ? -22.413 -16.505 20.240 1.00 76.00 312 VAL A O 1
ATOM 2480 N N . ILE A 1 313 ? -22.722 -18.455 21.304 1.00 76.06 313 ILE A N 1
ATOM 2481 C CA . ILE A 1 313 ? -22.908 -17.846 22.629 1.00 76.06 313 ILE A CA 1
ATOM 2482 C C . ILE A 1 313 ? -21.678 -17.045 23.063 1.00 76.06 313 ILE A C 1
ATOM 2484 O O . ILE A 1 313 ? -21.831 -15.899 23.482 1.00 76.06 313 ILE A O 1
ATOM 2488 N N . THR A 1 314 ? -20.463 -17.573 22.888 1.00 70.62 314 THR A N 1
ATOM 2489 C CA . THR A 1 314 ? -19.221 -16.823 23.146 1.00 70.62 314 THR A CA 1
ATOM 2490 C C . THR A 1 314 ? -19.172 -15.528 22.333 1.00 70.62 314 THR A C 1
ATOM 2492 O O . THR A 1 314 ? -18.761 -14.482 22.835 1.00 70.62 314 THR A O 1
ATOM 2495 N N . SER A 1 315 ? -19.594 -15.569 21.069 1.00 68.75 315 SER A N 1
ATOM 2496 C CA . SER A 1 315 ? -19.599 -14.383 20.208 1.00 68.75 315 SER A CA 1
ATOM 2497 C C . SER A 1 315 ? -20.653 -13.364 20.650 1.00 68.75 315 SER A C 1
ATOM 2499 O O . SER A 1 315 ? -20.365 -12.170 20.698 1.00 68.75 315 SER A O 1
ATOM 2501 N N . LEU A 1 316 ? -21.845 -13.821 21.037 1.00 74.94 316 LEU A N 1
ATOM 2502 C CA . LEU A 1 316 ? -22.908 -12.969 21.571 1.00 74.94 316 LEU A CA 1
ATOM 2503 C C . LEU A 1 316 ? -22.517 -12.333 22.910 1.00 74.94 316 LEU A C 1
ATOM 2505 O O . LEU A 1 316 ? -22.800 -11.157 23.111 1.00 74.94 316 LEU A O 1
ATOM 2509 N N . LEU A 1 317 ? -21.800 -13.051 23.781 1.00 70.38 317 LEU A N 1
ATOM 2510 C CA . LEU A 1 317 ? -21.251 -12.519 25.036 1.00 70.38 317 LEU A CA 1
ATOM 2511 C C . LEU A 1 317 ? -20.305 -11.331 24.808 1.00 70.38 317 LEU A C 1
ATOM 2513 O O . LEU A 1 317 ? -20.327 -10.380 25.583 1.00 70.38 317 LEU A O 1
ATOM 2517 N N . LYS A 1 318 ? -19.519 -11.348 23.723 1.00 65.25 318 LYS A N 1
ATOM 2518 C CA . LYS A 1 318 ? -18.628 -10.235 23.344 1.00 65.25 318 LYS A CA 1
ATOM 2519 C C . LYS A 1 318 ? -19.387 -9.041 22.751 1.00 65.25 318 LYS A C 1
ATOM 2521 O O . LYS A 1 318 ? -18.955 -7.900 22.892 1.00 65.25 318 LYS A O 1
ATOM 2526 N N . VAL A 1 319 ? -20.488 -9.303 22.047 1.00 64.75 319 VAL A N 1
ATOM 2527 C CA . VAL A 1 319 ? -21.227 -8.302 21.259 1.00 64.75 319 VAL A CA 1
ATOM 2528 C C . VAL A 1 319 ? -22.336 -7.620 22.060 1.00 64.75 319 VAL A C 1
ATOM 2530 O O . VAL A 1 319 ? -22.545 -6.416 21.906 1.00 64.75 319 VAL A O 1
ATOM 2533 N N . ALA A 1 320 ? -23.031 -8.355 22.928 1.00 63.03 320 ALA A N 1
ATOM 2534 C CA . ALA A 1 320 ? -24.173 -7.853 23.689 1.00 63.03 320 ALA A CA 1
ATOM 2535 C C . ALA A 1 320 ? -23.862 -6.574 24.496 1.00 63.03 320 ALA A C 1
ATOM 2537 O O . ALA A 1 320 ? -24.637 -5.624 24.379 1.00 63.03 320 ALA A O 1
ATOM 2538 N N . PRO A 1 321 ? -22.717 -6.447 25.201 1.00 53.22 321 PRO A N 1
ATOM 2539 C CA . PRO A 1 321 ? -22.389 -5.216 25.932 1.00 53.22 321 PRO A CA 1
ATOM 2540 C C . PRO A 1 321 ? -22.175 -3.989 25.028 1.00 53.22 321 PRO A C 1
ATOM 2542 O O . PRO A 1 321 ? -22.316 -2.854 25.473 1.00 53.22 321 PRO A O 1
ATOM 2545 N N . ILE A 1 322 ? -21.819 -4.200 23.754 1.00 54.44 322 ILE A N 1
ATOM 2546 C CA . ILE A 1 322 ? -21.594 -3.131 22.763 1.00 54.44 322 ILE A CA 1
ATOM 2547 C C . ILE A 1 322 ? -22.924 -2.662 22.151 1.00 54.44 322 ILE A C 1
ATOM 2549 O O . ILE A 1 322 ? -23.066 -1.506 21.733 1.00 54.44 322 ILE A O 1
ATOM 2553 N N . LEU A 1 323 ? -23.885 -3.579 22.037 1.00 54.22 323 LEU A N 1
ATOM 2554 C CA . LEU A 1 323 ? -25.212 -3.312 21.493 1.00 54.22 323 LEU A CA 1
ATOM 2555 C C . LEU A 1 323 ? -26.127 -2.622 22.497 1.00 54.22 323 LEU A C 1
ATOM 2557 O O . LEU A 1 323 ? -26.829 -1.692 22.108 1.00 54.22 323 LEU A O 1
ATOM 2561 N N . PHE A 1 324 ? -26.058 -3.034 23.761 1.00 56.06 324 PHE A N 1
ATOM 2562 C CA . PHE A 1 324 ? -26.936 -2.564 24.832 1.00 56.06 324 PHE A CA 1
ATOM 2563 C C . PHE A 1 324 ? -26.121 -1.885 25.946 1.00 56.06 324 PHE A C 1
ATOM 2565 O O . PHE A 1 324 ? -25.995 -2.418 27.050 1.00 56.06 324 PHE A O 1
ATOM 2572 N N . PRO A 1 325 ? -25.497 -0.723 25.667 1.00 45.06 325 PRO A N 1
ATOM 2573 C CA . PRO A 1 325 ? -24.731 -0.003 26.674 1.00 45.06 325 PRO A CA 1
ATOM 2574 C C . PRO A 1 325 ? -25.658 0.476 27.802 1.00 45.06 325 PRO A C 1
ATOM 2576 O O . PRO A 1 325 ? -26.665 1.127 27.541 1.00 45.06 325 PRO A O 1
ATOM 2579 N N . GLY A 1 326 ? -25.302 0.174 29.054 1.00 41.62 326 GLY A N 1
ATOM 2580 C CA . GLY A 1 326 ? -26.092 0.543 30.239 1.00 41.62 326 GLY A CA 1
ATOM 2581 C C . GLY A 1 326 ? -26.990 -0.571 30.782 1.00 41.62 326 GLY A C 1
ATOM 2582 O O . GLY A 1 326 ? -27.509 -0.438 31.884 1.00 41.62 326 GLY A O 1
ATOM 2583 N N . GLU A 1 327 ? -27.116 -1.689 30.072 1.00 44.66 327 GLU A N 1
ATOM 2584 C CA . GLU A 1 327 ? -27.765 -2.895 30.581 1.00 44.66 327 GLU A CA 1
ATOM 2585 C C . GLU A 1 327 ? -26.759 -3.873 31.207 1.00 44.66 327 GLU A C 1
ATOM 2587 O O . GLU A 1 327 ? -25.555 -3.817 30.937 1.00 44.66 327 GLU A O 1
ATOM 2592 N N . ASN A 1 328 ? -27.242 -4.790 32.056 1.00 46.81 328 ASN A N 1
ATOM 2593 C CA . ASN A 1 328 ? -26.373 -5.820 32.614 1.00 46.81 328 ASN A CA 1
ATOM 2594 C C . ASN A 1 328 ? -26.128 -6.952 31.604 1.00 46.81 328 ASN A C 1
ATOM 2596 O O . ASN A 1 328 ? -26.999 -7.283 30.807 1.00 46.81 328 ASN A O 1
ATOM 2600 N N . ILE A 1 329 ? -24.955 -7.596 31.652 1.00 50.09 329 ILE A N 1
ATOM 2601 C CA . ILE A 1 329 ? -24.577 -8.606 30.645 1.00 50.09 329 ILE A CA 1
ATOM 2602 C C . ILE A 1 329 ? -25.590 -9.750 30.529 1.00 50.09 329 ILE A C 1
ATOM 2604 O O . ILE A 1 329 ? -25.778 -10.300 29.450 1.00 50.09 329 ILE A O 1
ATOM 2608 N N . VAL A 1 330 ? -26.277 -10.090 31.621 1.00 52.00 330 VAL A N 1
ATOM 2609 C CA . VAL A 1 330 ? -27.291 -11.144 31.633 1.00 52.00 330 VAL A CA 1
ATOM 2610 C C . VAL A 1 330 ? -28.555 -10.679 30.909 1.00 52.00 330 VAL A C 1
ATOM 2612 O O . VAL A 1 330 ? -29.114 -11.459 30.142 1.00 52.00 330 VAL A O 1
ATOM 2615 N N . SER A 1 331 ? -29.011 -9.439 31.100 1.00 52.72 331 SER A N 1
ATOM 2616 C CA . SER A 1 331 ? -30.166 -8.878 30.389 1.00 52.72 331 SER A CA 1
ATOM 2617 C C . SER A 1 331 ? -29.841 -8.656 28.918 1.00 52.72 331 SER A C 1
ATOM 2619 O O . SER A 1 331 ? -30.565 -9.173 28.072 1.00 52.72 331 SER A O 1
ATOM 2621 N N . SER A 1 332 ? -28.694 -8.044 28.619 1.00 58.41 332 SER A N 1
ATOM 2622 C CA . SER A 1 332 ? -28.231 -7.790 27.253 1.00 58.41 332 SER A CA 1
ATOM 2623 C C . SER A 1 332 ? -28.026 -9.084 26.469 1.00 58.41 332 SER A C 1
ATOM 2625 O O . SER A 1 332 ? -28.437 -9.187 25.314 1.00 58.41 332 SER A O 1
ATOM 2627 N N . LEU A 1 333 ? -27.420 -10.106 27.087 1.00 68.00 333 LEU A N 1
ATOM 2628 C CA . LEU A 1 333 ? -27.261 -11.417 26.461 1.00 68.00 333 LEU A CA 1
ATOM 2629 C C . LEU A 1 333 ? -28.614 -12.098 26.277 1.00 68.00 333 LEU A C 1
ATOM 2631 O O . LEU A 1 333 ? -28.868 -12.622 25.201 1.00 68.00 333 LEU A O 1
ATOM 2635 N N . ASN A 1 334 ? -29.488 -12.106 27.289 1.00 65.62 334 ASN A N 1
ATOM 2636 C CA . ASN A 1 334 ? -30.807 -12.731 27.158 1.00 65.62 334 ASN A CA 1
ATOM 2637 C C . ASN A 1 334 ? -31.645 -12.063 26.072 1.00 65.62 334 ASN A C 1
ATOM 2639 O O . ASN A 1 334 ? -32.323 -12.770 25.332 1.00 65.62 334 ASN A O 1
ATOM 2643 N N . GLN A 1 335 ? -31.592 -10.737 25.974 1.00 68.19 335 GLN A N 1
ATOM 2644 C CA . GLN A 1 335 ? -32.252 -9.983 24.921 1.00 68.19 335 GLN A CA 1
ATOM 2645 C C . GLN A 1 335 ? -31.689 -10.369 23.555 1.00 68.19 335 GLN A C 1
ATOM 2647 O O . GLN A 1 335 ? -32.446 -10.794 22.688 1.00 68.19 335 GLN A O 1
ATOM 2652 N N . LEU A 1 336 ? -30.366 -10.318 23.381 1.00 75.44 336 LEU A N 1
ATOM 2653 C CA . LEU A 1 336 ? -29.741 -10.640 22.100 1.00 75.44 336 LEU A CA 1
ATOM 2654 C C . LEU A 1 336 ? -29.980 -12.095 21.685 1.00 75.44 336 LEU A C 1
ATOM 2656 O O . LEU A 1 336 ? -30.298 -12.369 20.534 1.00 75.44 336 LEU A O 1
ATOM 2660 N N . VAL A 1 337 ? -29.856 -13.032 22.627 1.00 79.12 337 VAL A N 1
ATOM 2661 C CA . VAL A 1 337 ? -30.122 -14.459 22.409 1.00 79.12 337 VAL A CA 1
ATOM 2662 C C . VAL A 1 337 ? -31.586 -14.678 22.056 1.00 79.12 337 VAL A C 1
ATOM 2664 O O . VAL A 1 337 ? -31.860 -15.408 21.112 1.00 79.12 337 VAL A O 1
ATOM 2667 N N . LYS A 1 338 ? -32.525 -14.037 22.760 1.00 78.56 338 LYS A N 1
ATOM 2668 C CA . LYS A 1 338 ? -33.953 -14.110 22.434 1.00 78.56 338 LYS A CA 1
ATOM 2669 C C . LYS A 1 338 ? -34.202 -13.636 21.004 1.00 78.56 338 LYS A C 1
ATOM 2671 O O . LYS A 1 338 ? -34.829 -14.351 20.236 1.00 78.56 338 LYS A O 1
ATOM 2676 N N . GLU A 1 339 ? -33.657 -12.483 20.633 1.00 80.12 339 GLU A N 1
ATOM 2677 C CA . GLU A 1 339 ? -33.822 -11.920 19.292 1.00 80.12 339 GLU A CA 1
ATOM 2678 C C . GLU A 1 339 ? -33.199 -12.796 18.197 1.00 80.12 339 GLU A C 1
ATOM 2680 O O . GLU A 1 339 ? -33.784 -12.949 17.124 1.00 80.12 339 GLU A O 1
ATOM 2685 N N . VAL A 1 340 ? -32.030 -13.389 18.463 1.00 81.94 340 VAL A N 1
ATOM 2686 C CA . VAL A 1 340 ? -31.392 -14.362 17.569 1.00 81.94 340 VAL A CA 1
ATOM 2687 C C . VAL A 1 340 ? -32.293 -15.579 17.409 1.00 81.94 340 VAL A C 1
ATOM 2689 O O . VAL A 1 340 ? -32.639 -15.929 16.288 1.00 81.94 340 VAL A O 1
ATOM 2692 N N . VAL A 1 341 ? -32.730 -16.191 18.508 1.00 80.12 341 VAL A N 1
ATOM 2693 C CA . VAL A 1 341 ? -33.534 -17.416 18.462 1.00 80.12 341 VAL A CA 1
ATOM 2694 C C . VAL A 1 341 ? -34.903 -17.186 17.817 1.00 80.12 341 VAL A C 1
ATOM 2696 O O . VAL A 1 341 ? -35.319 -18.004 17.011 1.00 80.12 341 VAL A O 1
ATOM 2699 N N . GLU A 1 342 ? -35.575 -16.065 18.082 1.00 79.19 342 GLU A N 1
ATOM 2700 C CA . GLU A 1 342 ? -36.854 -15.712 17.438 1.00 79.19 342 GLU A CA 1
ATOM 2701 C C . GLU A 1 342 ? -36.723 -15.485 15.924 1.00 79.19 342 GLU A C 1
ATOM 2703 O O . GLU A 1 342 ? -37.695 -15.640 15.187 1.00 79.19 342 GLU A O 1
ATOM 2708 N N . SER A 1 343 ? -35.523 -15.142 15.448 1.00 80.50 343 SER A N 1
ATOM 2709 C CA . SER A 1 343 ? -35.254 -14.914 14.025 1.00 80.50 343 SER A CA 1
ATOM 2710 C C . SER A 1 343 ? -34.962 -16.203 13.244 1.00 80.50 343 SER A C 1
ATOM 2712 O O . SER A 1 343 ? -34.929 -16.164 12.012 1.00 80.50 343 SER A O 1
ATOM 2714 N N . PHE A 1 344 ? -34.760 -17.341 13.921 1.00 78.50 344 PHE A N 1
ATOM 2715 C CA . PHE A 1 344 ? -34.433 -18.628 13.301 1.00 78.50 344 PHE A CA 1
ATOM 2716 C C . PHE A 1 344 ? -35.458 -19.715 13.677 1.00 78.50 344 PHE A C 1
ATOM 2718 O O . PHE A 1 344 ? -35.927 -19.809 14.804 1.00 78.50 344 PHE A O 1
ATOM 2725 N N . THR A 1 345 ? -35.830 -20.568 12.720 1.00 63.88 345 THR A N 1
ATOM 2726 C CA . THR A 1 345 ? -36.814 -21.648 12.933 1.00 63.88 345 THR A CA 1
ATOM 2727 C C . THR A 1 345 ? -36.267 -22.772 13.821 1.00 63.88 345 THR A C 1
ATOM 2729 O O . THR A 1 345 ? -35.121 -23.183 13.653 1.00 63.88 345 THR A O 1
ATOM 2732 N N . SER A 1 346 ? -37.121 -23.350 14.669 1.00 59.84 346 SER A N 1
ATOM 2733 C CA . SER A 1 346 ? -36.802 -24.228 15.812 1.00 59.84 346 SER A CA 1
ATOM 2734 C C . SER A 1 346 ? -36.054 -25.551 15.547 1.00 59.84 346 SER A C 1
ATOM 2736 O O . SER A 1 346 ? -35.650 -26.195 16.508 1.00 59.84 346 SER A O 1
ATOM 2738 N N . ASN A 1 347 ? -35.808 -25.960 14.295 1.00 59.72 347 ASN A N 1
ATOM 2739 C CA . ASN A 1 347 ? -35.270 -27.297 13.972 1.00 59.72 347 ASN A CA 1
ATOM 2740 C C . ASN A 1 347 ? -33.907 -27.316 13.246 1.00 59.72 347 ASN A C 1
ATOM 2742 O O . ASN A 1 347 ? -33.493 -28.376 12.776 1.00 59.72 347 ASN A O 1
ATOM 2746 N N . LYS A 1 348 ? -33.198 -26.186 13.119 1.00 66.81 348 LYS A N 1
ATOM 2747 C CA . LYS A 1 348 ? -31.838 -26.146 12.545 1.00 66.81 348 LYS A CA 1
ATOM 2748 C C . LYS A 1 348 ? -30.854 -25.486 13.501 1.00 66.81 348 LYS A C 1
ATOM 2750 O O . LYS A 1 348 ? -31.216 -24.539 14.192 1.00 66.81 348 LYS A O 1
ATOM 2755 N N . GLU A 1 349 ? -29.622 -25.992 13.512 1.00 77.19 349 GLU A N 1
ATOM 2756 C CA . GLU A 1 349 ? -28.529 -25.378 14.261 1.00 77.19 349 GLU A CA 1
ATOM 2757 C C . GLU A 1 349 ? -28.263 -23.962 13.739 1.00 77.19 349 GLU A C 1
ATOM 2759 O O . GLU A 1 349 ? -28.179 -23.735 12.530 1.00 77.19 349 GLU A O 1
ATOM 2764 N N . ILE A 1 350 ? -28.188 -23.005 14.663 1.00 79.00 350 ILE A N 1
ATOM 2765 C CA . ILE A 1 350 ? -27.934 -21.600 14.344 1.00 79.00 350 ILE A CA 1
ATOM 2766 C C . ILE A 1 350 ? -26.428 -21.413 14.125 1.00 79.00 350 ILE A C 1
ATOM 2768 O O . ILE A 1 350 ? -25.635 -21.548 15.061 1.00 79.00 350 ILE A O 1
ATOM 2772 N N . GLU A 1 351 ? -26.045 -21.054 12.901 1.00 77.38 351 GLU A N 1
ATOM 2773 C CA . GLU A 1 351 ? -24.650 -20.825 12.515 1.00 77.38 351 GLU A CA 1
ATOM 2774 C C . GLU A 1 351 ? -24.190 -19.390 12.805 1.00 77.38 351 GLU A C 1
ATOM 2776 O O . GLU A 1 351 ? -24.947 -18.422 12.682 1.00 77.38 351 GLU A O 1
ATOM 2781 N N . LEU A 1 352 ? -22.907 -19.224 13.139 1.00 72.88 352 LEU A N 1
ATOM 2782 C CA . LEU A 1 352 ? -22.337 -17.927 13.528 1.00 72.88 352 LEU A CA 1
ATOM 2783 C C . LEU A 1 352 ? -22.458 -16.866 12.425 1.00 72.88 352 LEU A C 1
ATOM 2785 O O . LEU A 1 352 ? -22.724 -15.700 12.713 1.00 72.88 352 LEU A O 1
ATOM 2789 N N . GLU A 1 353 ? -22.269 -17.248 11.167 1.00 72.12 353 GLU A N 1
ATOM 2790 C CA . GLU A 1 353 ? -22.358 -16.348 10.015 1.00 72.12 353 GLU A CA 1
ATOM 2791 C C . GLU A 1 353 ? -23.768 -15.772 9.832 1.00 72.12 353 GLU A C 1
ATOM 2793 O O . GLU A 1 353 ? -23.906 -14.588 9.531 1.00 72.12 353 GLU A O 1
ATOM 2798 N N . GLN A 1 354 ? -24.808 -16.560 10.111 1.00 77.94 354 GLN A N 1
ATOM 2799 C CA . GLN A 1 354 ? -26.197 -16.098 10.045 1.00 77.94 354 GLN A CA 1
ATOM 2800 C C . GLN A 1 354 ? -26.503 -15.101 11.168 1.00 77.94 354 GLN A C 1
ATOM 2802 O O . GLN A 1 354 ? -27.186 -14.099 10.961 1.00 77.94 354 GLN A O 1
ATOM 2807 N N . VAL A 1 355 ? -25.955 -15.351 12.358 1.00 75.19 355 VAL A N 1
ATOM 2808 C CA . VAL A 1 355 ? -26.081 -14.457 13.516 1.00 75.19 355 VAL A CA 1
ATOM 2809 C C . VAL A 1 355 ? -25.369 -13.128 13.267 1.00 75.19 355 VAL A C 1
ATOM 2811 O O . VAL A 1 355 ? -25.913 -12.078 13.605 1.00 75.19 355 VAL A O 1
ATOM 2814 N N . LYS A 1 356 ? -24.186 -13.155 12.638 1.00 71.50 356 LYS A N 1
ATOM 2815 C CA . LYS A 1 356 ? -23.460 -11.945 12.218 1.00 71.50 356 LYS A CA 1
ATOM 2816 C C . LYS A 1 356 ? -24.310 -11.081 11.299 1.00 71.50 356 LYS A C 1
ATOM 2818 O O . LYS A 1 356 ? -24.531 -9.912 11.601 1.00 71.50 356 LYS A O 1
ATOM 2823 N N . GLU A 1 357 ? -24.825 -11.675 10.227 1.00 72.50 357 GLU A N 1
ATOM 2824 C CA . GLU A 1 357 ? -25.627 -10.971 9.226 1.00 72.50 357 GLU A CA 1
ATOM 2825 C C . GLU A 1 357 ? -26.918 -10.393 9.828 1.00 72.50 35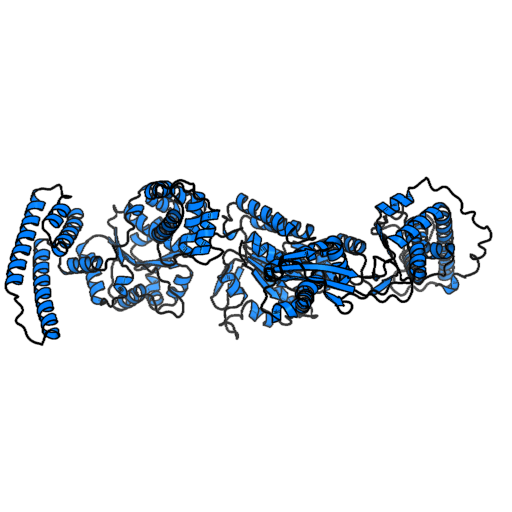7 GLU A C 1
ATOM 2827 O O . GLU A 1 357 ? -27.258 -9.235 9.577 1.00 72.50 357 GLU A O 1
ATOM 2832 N N . LEU A 1 358 ? -27.600 -11.155 10.693 1.00 78.81 358 LEU A N 1
ATOM 2833 C CA . LEU A 1 358 ? -28.799 -10.707 11.407 1.00 78.81 358 LEU A CA 1
ATOM 2834 C C . LEU A 1 358 ? -28.520 -9.465 12.262 1.00 78.81 358 LEU A C 1
ATOM 2836 O O . LEU A 1 358 ? -29.235 -8.466 12.178 1.00 78.81 358 LEU A O 1
ATOM 2840 N N . VAL A 1 359 ? -27.488 -9.533 13.099 1.00 69.38 359 VAL A N 1
ATOM 2841 C CA . VAL A 1 359 ? -27.131 -8.469 14.041 1.00 69.38 359 VAL A CA 1
ATOM 2842 C C . VAL A 1 359 ? -26.635 -7.226 13.291 1.00 69.38 359 VAL A C 1
ATOM 2844 O O . VAL A 1 359 ? -27.022 -6.108 13.630 1.00 69.38 359 VAL A O 1
ATOM 2847 N N . GLU A 1 360 ? -25.847 -7.386 12.229 1.00 70.38 360 GLU A N 1
ATOM 2848 C CA . GLU A 1 360 ? -25.420 -6.260 11.388 1.00 70.38 360 GLU A CA 1
ATOM 2849 C C . GLU A 1 360 ? -26.608 -5.578 10.702 1.00 70.38 360 GLU A C 1
ATOM 2851 O O . GLU A 1 360 ? -26.721 -4.350 10.753 1.00 70.38 360 GLU A O 1
ATOM 2856 N N . LYS A 1 361 ? -27.532 -6.361 10.134 1.00 74.69 361 LYS A N 1
ATOM 2857 C CA . LYS A 1 361 ? -28.748 -5.853 9.486 1.00 74.69 361 LYS A CA 1
ATOM 2858 C C . LYS A 1 361 ? -29.674 -5.134 10.467 1.00 74.69 361 LYS A C 1
ATOM 2860 O O . LYS A 1 361 ? -30.275 -4.127 10.104 1.00 74.69 361 LYS A O 1
ATOM 2865 N N . LYS A 1 362 ? -29.807 -5.646 11.693 1.00 72.38 362 LYS A N 1
ATOM 2866 C CA . LYS A 1 362 ? -30.758 -5.129 12.687 1.00 72.38 362 LYS A CA 1
ATOM 2867 C C . LYS A 1 362 ? -30.260 -3.877 13.409 1.00 72.38 362 LYS A C 1
ATOM 2869 O O . LYS A 1 362 ? -31.056 -2.980 13.659 1.00 72.38 362 LYS A O 1
ATOM 2874 N N . TYR A 1 363 ? -28.964 -3.797 13.721 1.00 70.12 363 TYR A N 1
ATOM 2875 C CA . TYR A 1 363 ? -28.402 -2.688 14.508 1.00 70.12 363 TYR A CA 1
ATOM 2876 C C . TYR A 1 363 ? -27.521 -1.723 13.703 1.00 70.12 363 TYR A C 1
ATOM 2878 O O . TYR A 1 363 ? -26.995 -0.768 14.273 1.00 70.12 363 TYR A O 1
ATOM 2886 N N . GLY A 1 364 ? -27.312 -1.960 12.403 1.00 50.97 364 GLY A N 1
ATOM 2887 C CA . GLY A 1 364 ? -26.571 -1.052 11.516 1.00 50.97 364 GLY A CA 1
ATOM 2888 C C . GLY A 1 364 ? -25.083 -0.883 11.856 1.00 50.97 364 GLY A C 1
ATOM 2889 O O . GLY A 1 364 ? -24.436 0.035 11.355 1.00 50.97 364 GLY A O 1
ATOM 2890 N N . LYS A 1 365 ? -24.517 -1.742 12.714 1.00 56.00 365 LYS A N 1
ATOM 2891 C CA . LYS A 1 365 ? -23.104 -1.715 13.124 1.00 56.00 365 LYS A CA 1
ATOM 2892 C C . LYS A 1 365 ? -22.352 -2.863 12.446 1.00 56.00 365 LYS A C 1
ATOM 2894 O O . LYS A 1 365 ? -22.248 -3.956 12.996 1.00 56.00 365 LYS A O 1
ATOM 2899 N N . THR A 1 366 ? -21.783 -2.602 11.273 1.00 42.78 366 THR A N 1
ATOM 2900 C CA . THR A 1 366 ? -21.131 -3.581 10.375 1.00 42.78 366 THR A CA 1
ATOM 2901 C C . THR A 1 366 ? -19.793 -4.167 10.869 1.00 42.78 366 THR A C 1
ATOM 2903 O O . THR A 1 366 ? -18.982 -4.575 10.054 1.00 42.78 366 THR A O 1
ATOM 2906 N N . ASN A 1 367 ? -19.504 -4.164 12.178 1.00 48.62 367 ASN A N 1
ATOM 2907 C CA . ASN A 1 367 ? -18.221 -4.625 12.749 1.00 48.62 367 ASN A CA 1
ATOM 2908 C C . ASN A 1 367 ? -18.346 -5.166 14.190 1.00 48.62 367 ASN A C 1
ATOM 2910 O O . ASN A 1 367 ? -17.377 -5.169 14.950 1.00 48.62 367 ASN A O 1
ATOM 2914 N N . LEU A 1 368 ? -19.543 -5.578 14.616 1.00 47.41 368 LEU A N 1
ATOM 2915 C CA . LEU A 1 368 ? -19.764 -6.023 15.999 1.00 47.41 368 LEU A CA 1
ATOM 2916 C C . LEU A 1 368 ? -19.006 -7.313 16.321 1.00 47.41 368 LEU A C 1
ATOM 2918 O O . LEU A 1 368 ? -18.379 -7.429 17.373 1.00 47.41 368 LEU A O 1
ATOM 2922 N N . PHE A 1 369 ? -18.991 -8.255 15.382 1.00 51.81 369 PHE A N 1
ATOM 2923 C CA . PHE A 1 369 ? -18.208 -9.478 15.485 1.00 51.81 369 PHE A CA 1
ATOM 2924 C C . PHE A 1 369 ? -16.807 -9.188 14.981 1.00 51.81 369 PHE A C 1
ATOM 2926 O O . PHE A 1 369 ? -16.490 -9.448 13.822 1.00 51.81 369 PHE A O 1
ATOM 2933 N N . LYS A 1 370 ? -15.993 -8.591 15.854 1.00 53.09 370 LYS A N 1
ATOM 2934 C CA . LYS A 1 370 ? -14.597 -8.245 15.580 1.00 53.09 370 LYS A CA 1
ATOM 2935 C C . LYS A 1 370 ? -13.912 -9.383 14.803 1.00 53.09 370 LYS A C 1
ATOM 2937 O O . LYS A 1 370 ? -13.799 -10.501 15.305 1.00 53.09 370 LYS A O 1
ATOM 2942 N N . THR A 1 371 ? -13.509 -9.114 13.562 1.00 53.25 371 THR A N 1
ATOM 2943 C CA . THR A 1 371 ? -12.718 -10.049 12.748 1.00 53.25 371 THR A CA 1
ATOM 2944 C C . THR A 1 371 ? -11.224 -9.764 12.944 1.00 53.25 371 THR A C 1
ATOM 2946 O O . THR A 1 371 ? -10.857 -8.794 13.605 1.00 53.25 371 THR A O 1
ATOM 2949 N N . GLY A 1 372 ? -10.340 -10.635 12.453 1.00 63.19 372 GLY A N 1
ATOM 2950 C CA . GLY A 1 372 ? -8.900 -10.491 12.692 1.00 63.19 372 GLY A CA 1
ATOM 2951 C C . GLY A 1 372 ? -8.531 -10.563 14.182 1.00 63.19 372 GLY A C 1
ATOM 2952 O O . GLY A 1 372 ? -9.199 -11.224 14.976 1.00 63.19 372 GLY A O 1
ATOM 2953 N N . LEU A 1 373 ? -7.464 -9.870 14.571 1.00 67.56 373 LEU A N 1
ATOM 2954 C CA . LEU A 1 373 ? -6.932 -9.834 15.933 1.00 67.56 373 LEU A CA 1
ATOM 2955 C C . LEU A 1 373 ? -7.892 -9.226 16.950 1.00 67.56 373 LEU A C 1
ATOM 2957 O O . LEU A 1 373 ? -7.827 -9.566 18.125 1.00 67.56 373 LEU A O 1
ATOM 2961 N N . ALA A 1 374 ? -8.804 -8.359 16.515 1.00 60.16 374 ALA A N 1
ATOM 2962 C CA . ALA A 1 374 ? -9.783 -7.750 17.401 1.00 60.16 374 ALA A CA 1
ATOM 2963 C C . ALA A 1 374 ? -10.765 -8.799 17.980 1.00 60.16 374 ALA A C 1
ATOM 2965 O O . ALA A 1 374 ? -11.345 -8.576 19.044 1.00 60.16 374 ALA A O 1
ATOM 2966 N N . GLY A 1 375 ? -10.943 -9.944 17.306 1.00 55.47 375 GLY A N 1
ATOM 2967 C CA . GLY A 1 375 ? -11.793 -11.055 17.755 1.00 55.47 375 GLY A CA 1
ATOM 2968 C C . GLY A 1 375 ? -11.077 -12.162 18.537 1.00 55.47 375 GLY A C 1
ATOM 2969 O O . GLY A 1 375 ? -11.755 -13.039 19.086 1.00 55.47 375 GLY A O 1
ATOM 2970 N N . VAL A 1 376 ? -9.743 -12.127 18.591 1.00 59.12 376 VAL A N 1
ATOM 2971 C CA . VAL A 1 376 ? -8.875 -13.216 19.068 1.00 59.12 376 VAL A CA 1
ATOM 2972 C C . VAL A 1 376 ? -8.255 -12.879 20.422 1.00 59.12 376 VAL A C 1
ATOM 2974 O O . VAL A 1 376 ? -7.916 -11.728 20.694 1.00 59.12 376 VAL A O 1
ATOM 2977 N N . ASP A 1 377 ? -8.079 -13.893 21.272 1.00 61.84 377 ASP A N 1
ATOM 2978 C CA . ASP A 1 377 ? -7.259 -13.746 22.474 1.00 61.84 377 ASP A CA 1
ATOM 2979 C C . ASP A 1 377 ? -5.784 -13.637 22.076 1.00 61.84 377 ASP A C 1
ATOM 2981 O O . ASP A 1 377 ? -5.175 -14.599 21.609 1.00 61.84 377 ASP A O 1
ATOM 2985 N N . LEU A 1 378 ? -5.187 -12.464 22.276 1.00 67.69 378 LEU A N 1
ATOM 2986 C CA . LEU A 1 378 ? -3.793 -12.216 21.909 1.00 67.69 378 LEU A CA 1
ATOM 2987 C C . LEU A 1 378 ? -2.796 -13.038 22.747 1.00 67.69 378 LEU A C 1
ATOM 2989 O O . LEU A 1 378 ? -1.631 -13.138 22.364 1.00 67.69 378 LEU A O 1
ATOM 2993 N N . SER A 1 379 ? -3.226 -13.628 23.869 1.00 65.88 379 SER A N 1
ATOM 2994 C CA . SER A 1 379 ? -2.424 -14.594 24.629 1.00 65.88 379 SER A CA 1
ATOM 2995 C C . SER A 1 379 ? -2.396 -15.981 23.971 1.00 65.88 379 SER A C 1
ATOM 2997 O O . SER A 1 379 ? -1.410 -16.714 24.112 1.00 65.88 379 SER A O 1
ATOM 2999 N N . ASN A 1 380 ? -3.415 -16.318 23.172 1.00 69.56 380 ASN A N 1
ATOM 3000 C CA . ASN A 1 380 ? -3.477 -17.554 22.404 1.00 69.56 380 ASN A CA 1
ATOM 3001 C C . ASN A 1 380 ? -2.677 -17.423 21.102 1.00 69.56 380 ASN A C 1
ATOM 3003 O O . ASN A 1 380 ? -3.187 -17.095 20.026 1.00 69.56 380 ASN A O 1
ATOM 3007 N N . LYS A 1 381 ? -1.386 -17.742 21.197 1.00 78.50 381 LYS A N 1
ATOM 3008 C CA . LYS A 1 381 ? -0.445 -17.652 20.073 1.00 78.50 381 LYS A CA 1
ATOM 3009 C C . LYS A 1 381 ? -0.880 -18.460 18.846 1.00 78.50 381 LYS A C 1
ATOM 3011 O O . LYS A 1 381 ? -0.605 -18.039 17.728 1.00 78.50 381 LYS A O 1
ATOM 3016 N N . GLN A 1 382 ? -1.572 -19.588 19.022 1.00 72.19 382 GLN A N 1
ATOM 3017 C CA . GLN A 1 382 ? -2.016 -20.412 17.893 1.00 72.19 382 GLN A CA 1
ATOM 3018 C C . GLN A 1 382 ? -3.123 -19.733 17.081 1.00 72.19 382 GLN A C 1
ATOM 3020 O O . GLN A 1 382 ? -3.108 -19.790 15.852 1.00 72.19 382 GLN A O 1
ATOM 3025 N N . GLU A 1 383 ? -4.083 -19.085 17.742 1.00 69.25 383 GLU A N 1
ATOM 3026 C CA . GLU A 1 383 ? -5.138 -18.337 17.050 1.00 69.25 383 GLU A CA 1
ATOM 3027 C C . GLU A 1 383 ? -4.581 -17.110 16.336 1.00 69.25 383 GLU A C 1
ATOM 3029 O O . GLU A 1 383 ? -4.922 -16.857 15.180 1.00 69.25 383 GLU A O 1
ATOM 3034 N N . VAL A 1 384 ? -3.661 -16.401 16.987 1.00 76.06 384 VAL A N 1
ATOM 3035 C CA . VAL A 1 384 ? -2.950 -15.271 16.388 1.00 76.06 384 VAL A CA 1
ATOM 3036 C C . VAL A 1 384 ? -2.203 -15.702 15.123 1.00 76.06 384 VAL A C 1
ATOM 3038 O O . VAL A 1 384 ? -2.366 -15.068 14.084 1.00 76.06 384 VAL A O 1
ATOM 3041 N N . LEU A 1 385 ? -1.453 -16.811 15.163 1.00 80.50 385 LEU A N 1
ATOM 3042 C CA . LEU A 1 385 ? -0.757 -17.346 13.984 1.00 80.50 385 LEU A CA 1
ATOM 3043 C C . LEU A 1 385 ? -1.722 -17.672 12.841 1.00 80.50 385 LEU A C 1
ATOM 3045 O O . LEU A 1 385 ? -1.459 -17.313 11.695 1.00 80.50 385 LEU A O 1
ATOM 3049 N N . LYS A 1 386 ? -2.868 -18.297 13.140 1.00 79.00 386 LYS A N 1
ATOM 3050 C CA . LYS A 1 386 ? -3.898 -18.577 12.126 1.00 79.00 386 LYS A CA 1
ATOM 3051 C C . LYS A 1 386 ? -4.396 -17.296 11.458 1.00 79.00 386 LYS A C 1
ATOM 3053 O O . LYS A 1 386 ? -4.551 -17.280 10.238 1.00 79.00 386 LYS A O 1
ATOM 3058 N N . VAL A 1 387 ? -4.620 -16.228 12.227 1.00 81.50 387 VAL A N 1
ATOM 3059 C CA . VAL A 1 387 ? -5.003 -14.921 11.669 1.00 81.50 387 VAL A CA 1
ATOM 3060 C C . VAL A 1 387 ? -3.894 -14.369 10.781 1.00 81.50 387 VAL A C 1
ATOM 3062 O O . VAL A 1 387 ? -4.176 -13.983 9.652 1.00 81.50 387 VAL A O 1
ATOM 3065 N N . VAL A 1 388 ? -2.640 -14.365 11.239 1.00 86.44 388 VAL A N 1
ATOM 3066 C CA . VAL A 1 388 ? -1.508 -13.822 10.465 1.00 86.44 388 VAL A CA 1
ATOM 3067 C C . VAL A 1 388 ? -1.328 -14.559 9.132 1.00 86.44 388 VAL A C 1
ATOM 3069 O O . VAL A 1 388 ? -1.172 -13.907 8.101 1.00 86.44 388 VAL A O 1
ATOM 3072 N N . LEU A 1 389 ? -1.450 -15.889 9.112 1.00 85.81 389 LEU A N 1
ATOM 3073 C CA . LEU A 1 389 ? -1.392 -16.680 7.874 1.00 85.81 389 LEU A CA 1
ATOM 3074 C C . LEU A 1 389 ? -2.538 -16.332 6.910 1.00 85.81 389 LEU A C 1
ATOM 3076 O O . LEU A 1 389 ? -2.318 -16.125 5.718 1.00 85.81 389 LEU A O 1
ATOM 3080 N N . GLN A 1 390 ? -3.764 -16.180 7.423 1.00 87.31 390 GLN A N 1
ATOM 3081 C CA . GLN A 1 390 ? -4.901 -15.737 6.608 1.00 87.31 390 GLN A CA 1
ATOM 3082 C C . GLN A 1 390 ? -4.712 -14.314 6.068 1.00 87.31 390 GLN A C 1
ATOM 3084 O O . GLN A 1 390 ? -5.136 -14.015 4.949 1.00 87.31 390 GLN A O 1
ATOM 3089 N N . VAL A 1 391 ? -4.102 -13.425 6.855 1.00 89.44 391 VAL A N 1
ATOM 3090 C CA . VAL A 1 391 ? -3.761 -12.062 6.432 1.00 89.44 391 VAL A CA 1
ATOM 3091 C C . VAL A 1 391 ? -2.762 -12.114 5.287 1.00 89.44 391 VAL A C 1
ATOM 3093 O O . VAL A 1 391 ? -3.011 -11.478 4.267 1.00 89.44 391 VAL A O 1
ATOM 3096 N N . GLN A 1 392 ? -1.693 -12.904 5.404 1.00 94.12 392 GLN A N 1
ATOM 3097 C CA . GLN A 1 392 ? -0.706 -13.072 4.338 1.00 94.12 392 GLN A CA 1
ATOM 3098 C C . GLN A 1 392 ? -1.371 -13.496 3.021 1.00 94.12 392 GLN A C 1
ATOM 3100 O O . GLN A 1 392 ? -1.155 -12.855 1.989 1.00 94.12 392 GLN A O 1
ATOM 3105 N N . ASP A 1 393 ? -2.241 -14.507 3.053 1.00 92.06 393 ASP A N 1
ATOM 3106 C CA . ASP A 1 393 ? -2.970 -14.987 1.872 1.00 92.06 393 ASP A CA 1
ATOM 3107 C C . ASP A 1 393 ? -3.879 -13.919 1.250 1.00 92.06 393 ASP A C 1
ATOM 3109 O O . ASP A 1 393 ? -3.892 -13.726 0.029 1.00 92.06 393 ASP A O 1
ATOM 3113 N N . LYS A 1 394 ? -4.666 -13.218 2.076 1.00 93.25 394 LYS A N 1
ATOM 3114 C CA . LYS A 1 394 ? -5.595 -12.177 1.606 1.00 93.25 394 LYS A CA 1
ATOM 3115 C C . LYS A 1 394 ? -4.849 -10.971 1.043 1.00 93.25 394 LYS A C 1
ATOM 3117 O O . LYS A 1 394 ? -5.185 -10.503 -0.044 1.00 93.25 394 LYS A O 1
ATOM 3122 N N . VAL A 1 395 ? -3.814 -10.501 1.738 1.00 95.19 395 VAL A N 1
ATOM 3123 C CA . VAL A 1 395 ? -2.983 -9.374 1.293 1.00 95.19 395 VAL A CA 1
ATOM 3124 C C . VAL A 1 395 ? -2.259 -9.736 -0.003 1.00 95.19 395 VAL A C 1
ATOM 3126 O O . VAL A 1 395 ? -2.242 -8.919 -0.912 1.00 95.19 395 VAL A O 1
ATOM 3129 N N . THR A 1 396 ? -1.749 -10.962 -0.154 1.00 94.62 396 THR A N 1
ATOM 3130 C CA . THR A 1 396 ? -1.069 -11.411 -1.388 1.00 94.62 396 THR A CA 1
ATOM 3131 C C . THR A 1 396 ? -2.012 -11.406 -2.597 1.00 94.62 396 THR A C 1
ATOM 3133 O O . THR A 1 396 ? -1.611 -11.040 -3.700 1.00 94.62 396 THR A O 1
ATOM 3136 N N . LYS A 1 397 ? -3.289 -11.766 -2.404 1.00 93.44 397 LYS A N 1
ATOM 3137 C CA . LYS A 1 397 ? -4.314 -11.720 -3.464 1.00 93.44 397 LYS A CA 1
ATOM 3138 C C . LYS A 1 397 ? -4.707 -10.291 -3.853 1.00 93.44 397 LYS A C 1
ATOM 3140 O O . LYS A 1 397 ? -5.052 -10.055 -5.008 1.00 93.44 397 LYS A O 1
ATOM 3145 N N . GLU A 1 398 ? -4.694 -9.353 -2.905 1.00 93.94 398 GLU A N 1
ATOM 3146 C CA . GLU A 1 398 ? -5.137 -7.969 -3.131 1.00 93.94 398 GLU A CA 1
ATOM 3147 C C . GLU A 1 398 ? -4.000 -6.996 -3.506 1.00 93.94 398 GLU A C 1
ATOM 3149 O O . GLU A 1 398 ? -4.261 -6.041 -4.248 1.00 93.94 398 GLU A O 1
ATOM 3154 N N . LEU A 1 399 ? -2.768 -7.230 -3.033 1.00 96.31 399 LEU A N 1
ATOM 3155 C CA . LEU A 1 399 ? -1.559 -6.439 -3.297 1.00 96.31 399 LEU A CA 1
ATOM 3156 C C . LEU A 1 399 ? -0.696 -7.111 -4.372 1.00 96.31 399 LEU A C 1
ATOM 3158 O O . LEU A 1 399 ? 0.259 -7.842 -4.105 1.00 96.31 399 LEU A O 1
ATOM 3162 N N . ILE A 1 400 ? -1.058 -6.850 -5.620 1.00 95.81 400 ILE A N 1
ATOM 3163 C CA . ILE A 1 400 ? -0.527 -7.559 -6.782 1.00 95.81 400 ILE A CA 1
ATOM 3164 C C . ILE A 1 400 ? 0.939 -7.175 -7.050 1.00 95.81 400 ILE A C 1
ATOM 3166 O O . ILE A 1 400 ? 1.277 -5.997 -7.164 1.00 95.81 400 ILE A O 1
ATOM 3170 N N . GLY A 1 401 ? 1.803 -8.185 -7.205 1.00 93.38 401 GLY A N 1
ATOM 3171 C CA . GLY A 1 401 ? 3.204 -8.021 -7.617 1.00 93.38 401 GLY A CA 1
ATOM 3172 C C . GLY A 1 401 ? 4.195 -7.717 -6.489 1.00 93.38 401 GLY A C 1
ATOM 3173 O O . GLY A 1 401 ? 5.356 -7.439 -6.779 1.00 93.38 401 GLY A O 1
ATOM 3174 N N . GLN A 1 402 ? 3.768 -7.778 -5.221 1.00 95.94 402 GLN A N 1
ATOM 3175 C CA . GLN A 1 402 ? 4.582 -7.396 -4.054 1.00 95.94 402 GLN A CA 1
ATOM 3176 C C . GLN A 1 402 ? 4.768 -8.538 -3.037 1.00 95.94 402 GLN A C 1
ATOM 3178 O O . GLN A 1 402 ? 4.867 -8.299 -1.835 1.00 95.94 402 GLN A O 1
ATOM 3183 N N . ASN A 1 403 ? 4.828 -9.790 -3.499 1.00 94.00 403 ASN A N 1
ATOM 3184 C CA . ASN A 1 403 ? 4.865 -10.978 -2.632 1.00 94.00 403 ASN A CA 1
ATOM 3185 C C . ASN A 1 403 ? 6.040 -10.970 -1.634 1.00 94.00 403 ASN A C 1
ATOM 3187 O O . ASN A 1 403 ? 5.867 -11.372 -0.483 1.00 94.00 403 ASN A O 1
ATOM 3191 N N . ASP A 1 404 ? 7.216 -10.475 -2.039 1.00 92.69 404 ASP A N 1
ATOM 3192 C CA . ASP A 1 404 ? 8.384 -10.338 -1.158 1.00 92.69 404 ASP A CA 1
ATOM 3193 C C . ASP A 1 404 ? 8.114 -9.389 0.020 1.00 92.69 404 ASP A C 1
ATOM 3195 O O . ASP A 1 404 ? 8.450 -9.696 1.163 1.00 92.69 404 ASP A O 1
ATOM 3199 N N . ALA A 1 405 ? 7.466 -8.251 -0.248 1.00 94.31 405 ALA A N 1
ATOM 3200 C CA . ALA A 1 405 ? 7.076 -7.288 0.778 1.00 94.31 405 ALA A CA 1
ATOM 3201 C C . ALA A 1 405 ? 6.039 -7.891 1.734 1.00 94.31 405 ALA A C 1
ATOM 3203 O O . ALA A 1 405 ? 6.203 -7.809 2.950 1.00 94.31 405 ALA A O 1
ATOM 3204 N N . VAL A 1 406 ? 5.006 -8.549 1.196 1.00 95.75 406 VAL A N 1
ATOM 3205 C CA . VAL A 1 406 ? 3.962 -9.200 2.005 1.00 95.75 406 VAL A CA 1
ATOM 3206 C C . VAL A 1 406 ? 4.559 -10.281 2.906 1.00 95.75 406 VAL A C 1
ATOM 3208 O O . VAL A 1 406 ? 4.196 -10.366 4.077 1.00 95.75 406 VAL A O 1
ATOM 3211 N N . THR A 1 407 ? 5.512 -11.063 2.397 1.00 94.25 407 THR A N 1
ATOM 3212 C CA . THR A 1 407 ? 6.192 -12.113 3.171 1.00 94.25 407 THR A CA 1
ATOM 3213 C C . THR A 1 407 ? 6.998 -11.520 4.326 1.00 94.25 407 THR A C 1
ATOM 3215 O O . THR A 1 407 ? 6.797 -11.930 5.467 1.00 94.25 407 THR A O 1
ATOM 3218 N N . LYS A 1 408 ? 7.841 -10.509 4.066 1.00 94.62 408 LYS A N 1
ATOM 3219 C CA . LYS A 1 408 ? 8.625 -9.825 5.114 1.00 94.62 408 LYS A CA 1
ATOM 3220 C C . LYS A 1 408 ? 7.731 -9.219 6.195 1.00 94.62 408 LYS A C 1
ATOM 3222 O O . LYS A 1 408 ? 7.988 -9.377 7.382 1.00 94.62 408 LYS A O 1
ATOM 3227 N N . VAL A 1 409 ? 6.645 -8.563 5.790 1.00 95.06 409 VAL A N 1
ATOM 3228 C CA . VAL A 1 409 ? 5.683 -7.963 6.724 1.00 95.06 409 VAL A CA 1
ATOM 3229 C C . VAL A 1 409 ? 4.979 -9.029 7.553 1.00 95.06 409 VAL A C 1
ATOM 3231 O O . VAL A 1 409 ? 4.841 -8.858 8.758 1.00 95.06 409 VAL A O 1
ATOM 3234 N N . SER A 1 410 ? 4.562 -10.135 6.937 1.00 94.12 410 SER A N 1
ATOM 3235 C CA . SER A 1 410 ? 3.883 -11.229 7.644 1.00 94.12 410 SER A CA 1
ATOM 3236 C C . SER A 1 410 ? 4.803 -11.867 8.684 1.00 94.12 410 SER A C 1
ATOM 3238 O O . SER A 1 410 ? 4.384 -12.052 9.822 1.00 94.12 410 SER A O 1
ATOM 3240 N N . GLN A 1 411 ? 6.077 -12.086 8.340 1.00 94.00 411 GLN A N 1
ATOM 3241 C CA . GLN A 1 411 ? 7.107 -12.551 9.277 1.00 94.00 411 GLN A CA 1
ATOM 3242 C C . GLN A 1 411 ? 7.344 -11.551 10.416 1.00 94.00 411 GLN A C 1
ATOM 3244 O O . GLN A 1 411 ? 7.469 -11.946 11.575 1.00 94.00 411 GLN A O 1
ATOM 3249 N N . ALA A 1 412 ? 7.372 -10.250 10.114 1.00 95.31 412 ALA A N 1
ATOM 3250 C CA . ALA A 1 412 ? 7.534 -9.211 11.126 1.00 95.31 412 ALA A CA 1
ATOM 3251 C C . ALA A 1 412 ? 6.322 -9.139 12.074 1.00 95.31 412 ALA A C 1
ATOM 3253 O O . ALA A 1 412 ? 6.501 -9.008 13.286 1.00 95.31 412 ALA A O 1
ATOM 3254 N N . ILE A 1 413 ? 5.099 -9.282 11.547 1.00 93.75 413 ILE A N 1
ATOM 3255 C CA . ILE A 1 413 ? 3.866 -9.392 12.339 1.00 93.75 413 ILE A CA 1
ATOM 3256 C C . ILE A 1 413 ? 3.930 -10.642 13.218 1.00 93.75 413 ILE A C 1
ATOM 3258 O O . ILE A 1 413 ? 3.766 -10.537 14.430 1.00 93.75 413 ILE A O 1
ATOM 3262 N N . GLU A 1 414 ? 4.219 -11.808 12.649 1.00 91.88 414 GLU A N 1
ATOM 3263 C CA . GLU A 1 414 ? 4.355 -13.057 13.399 1.00 91.88 414 GLU A CA 1
ATOM 3264 C C . GLU A 1 414 ? 5.346 -12.906 14.560 1.00 91.88 414 GLU A C 1
ATOM 3266 O O . GLU A 1 414 ? 4.975 -13.080 15.723 1.00 91.88 414 GLU A O 1
ATOM 3271 N N . ALA A 1 415 ? 6.579 -12.484 14.269 1.00 92.69 415 ALA A N 1
ATO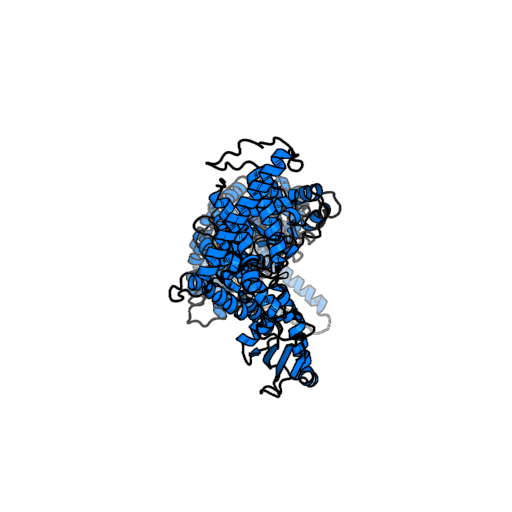M 3272 C CA . ALA A 1 415 ? 7.614 -12.285 15.277 1.00 92.69 415 ALA A CA 1
ATOM 3273 C C . ALA A 1 415 ? 7.179 -11.292 16.365 1.00 92.69 415 ALA A C 1
ATOM 3275 O O . ALA A 1 415 ? 7.464 -11.496 17.547 1.00 92.69 415 ALA A O 1
ATOM 3276 N N . HIS A 1 416 ? 6.465 -10.229 15.989 1.00 93.31 416 HIS A N 1
ATOM 3277 C CA . HIS A 1 416 ? 5.964 -9.230 16.927 1.00 93.31 416 HIS A CA 1
ATOM 3278 C C . HIS A 1 416 ? 4.929 -9.797 17.894 1.00 93.31 416 HIS A C 1
ATOM 3280 O O . HIS A 1 416 ? 5.021 -9.577 19.103 1.00 93.31 416 HIS A O 1
ATOM 3286 N N . TYR A 1 417 ? 3.973 -10.561 17.375 1.00 86.62 417 TYR A N 1
ATOM 3287 C CA . TYR A 1 417 ? 2.901 -11.133 18.178 1.00 86.62 417 TYR A CA 1
ATOM 3288 C C . TYR A 1 417 ? 3.309 -12.399 18.949 1.00 86.62 417 TYR A C 1
ATOM 3290 O O . TYR A 1 417 ? 2.622 -12.781 19.894 1.00 86.62 417 TYR A O 1
ATOM 3298 N N . MET A 1 418 ? 4.449 -13.017 18.625 1.00 85.38 418 MET A N 1
ATOM 3299 C CA . MET A 1 418 ? 5.008 -14.128 19.407 1.00 85.38 418 MET A CA 1
ATOM 3300 C C . MET A 1 418 ? 5.748 -13.686 20.681 1.00 85.38 418 MET A C 1
ATOM 3302 O O . MET A 1 418 ? 6.001 -14.526 21.560 1.00 85.38 418 MET A O 1
ATOM 3306 N N . LYS A 1 419 ? 6.081 -12.393 20.821 1.00 85.06 419 LYS A N 1
ATOM 3307 C CA . LYS A 1 419 ? 6.742 -11.835 22.015 1.00 85.06 419 LYS A CA 1
ATOM 3308 C C . LYS A 1 419 ? 5.893 -12.059 23.270 1.00 85.06 419 LYS A C 1
ATOM 3310 O O . LYS A 1 419 ? 4.673 -11.942 23.237 1.00 85.06 419 LYS A O 1
ATOM 3315 N N . LYS A 1 420 ? 6.550 -12.345 24.403 1.00 78.12 420 LYS A N 1
ATOM 3316 C CA . LYS A 1 420 ? 5.882 -12.500 25.712 1.00 78.12 420 LYS A CA 1
ATOM 3317 C C . LYS A 1 420 ? 5.149 -11.222 26.131 1.00 78.12 420 LYS A C 1
ATOM 3319 O O . LYS A 1 420 ? 4.051 -11.291 26.665 1.00 78.12 420 LYS A O 1
ATOM 3324 N N . GLU A 1 421 ? 5.767 -10.074 25.881 1.00 80.06 421 GLU A N 1
ATOM 3325 C CA . GLU A 1 421 ? 5.202 -8.760 26.154 1.00 80.06 421 GLU A CA 1
ATOM 3326 C C . GLU A 1 421 ? 5.480 -7.853 24.956 1.00 80.06 421 GLU A C 1
ATOM 3328 O O . GLU A 1 421 ? 6.605 -7.790 24.450 1.00 80.06 421 GLU A O 1
ATOM 3333 N N . ARG A 1 422 ? 4.444 -7.163 24.484 1.00 85.81 422 ARG A N 1
ATOM 3334 C CA . ARG A 1 422 ? 4.522 -6.241 23.350 1.00 85.81 422 ARG A CA 1
ATOM 3335 C C . ARG A 1 422 ? 4.585 -4.829 23.902 1.00 85.81 422 ARG A C 1
ATOM 3337 O O . ARG A 1 422 ? 3.553 -4.225 24.167 1.00 85.81 422 ARG A O 1
ATOM 3344 N N . LYS A 1 423 ? 5.805 -4.354 24.149 1.00 86.62 423 LYS A N 1
ATOM 3345 C CA . LYS A 1 423 ? 6.028 -3.004 24.677 1.00 86.62 423 LYS A CA 1
ATOM 3346 C C . LYS A 1 423 ? 5.945 -1.956 23.576 1.00 86.62 423 LYS A C 1
ATOM 3348 O O . LYS A 1 423 ? 5.246 -0.975 23.747 1.00 86.62 423 LYS A O 1
ATOM 3353 N N . THR A 1 424 ? 6.593 -2.204 22.440 1.00 93.44 424 THR A N 1
ATOM 3354 C CA . THR A 1 424 ? 6.753 -1.250 21.333 1.00 93.44 424 THR A CA 1
ATOM 3355 C C . THR A 1 424 ? 5.838 -1.565 20.150 1.00 93.44 424 THR A C 1
ATOM 3357 O O . THR A 1 424 ? 5.453 -2.723 19.996 1.00 93.44 424 THR A O 1
ATOM 3360 N N . PRO A 1 425 ? 5.467 -0.584 19.308 1.00 96.12 425 PRO A N 1
ATOM 3361 C CA . PRO A 1 425 ? 4.720 -0.854 18.080 1.00 96.12 425 PRO A CA 1
ATOM 3362 C C . PRO A 1 425 ? 5.558 -1.666 17.085 1.00 96.12 425 PRO A C 1
ATOM 3364 O O . PRO A 1 425 ? 6.789 -1.609 17.104 1.00 96.12 425 PRO A O 1
ATOM 3367 N N . LEU A 1 426 ? 4.894 -2.381 16.173 1.00 97.06 426 LEU A N 1
ATOM 3368 C CA . LEU A 1 426 ? 5.561 -2.976 15.015 1.00 97.06 426 LEU A CA 1
ATOM 3369 C C . LEU A 1 426 ? 5.865 -1.874 13.995 1.00 97.06 426 LEU A C 1
ATOM 3371 O O . LEU A 1 426 ? 4.958 -1.399 13.316 1.00 97.06 426 LEU A O 1
ATOM 3375 N N . SER A 1 427 ? 7.124 -1.471 13.878 1.00 97.38 427 SER A N 1
ATOM 3376 C CA . SER A 1 427 ? 7.566 -0.375 13.019 1.00 97.38 427 SER A CA 1
ATOM 3377 C C . SER A 1 427 ? 8.209 -0.877 11.726 1.00 97.38 427 SER A C 1
ATOM 3379 O O . SER A 1 427 ? 9.165 -1.656 11.721 1.00 97.38 427 SER A O 1
ATOM 3381 N N . ILE A 1 428 ? 7.666 -0.422 10.602 1.00 97.81 428 ILE A N 1
ATOM 3382 C CA . ILE A 1 428 ? 8.046 -0.852 9.258 1.00 97.81 428 ILE A CA 1
ATOM 3383 C C . ILE A 1 428 ? 8.318 0.381 8.406 1.00 97.81 428 ILE A C 1
ATOM 3385 O O . ILE A 1 428 ? 7.516 1.312 8.408 1.00 97.81 428 ILE A O 1
ATOM 3389 N N . PHE A 1 429 ? 9.405 0.370 7.635 1.00 97.88 429 PHE A N 1
ATOM 3390 C CA . PHE A 1 429 ? 9.681 1.406 6.639 1.00 97.88 429 PHE A CA 1
ATOM 3391 C C . PHE A 1 429 ? 9.658 0.819 5.223 1.00 97.88 429 PHE A C 1
ATOM 3393 O O . PHE A 1 429 ? 10.532 0.056 4.808 1.00 97.88 429 PHE A O 1
ATOM 3400 N N . ALA A 1 430 ? 8.624 1.196 4.477 1.00 97.31 430 ALA A N 1
ATOM 3401 C CA . ALA A 1 430 ? 8.391 0.829 3.091 1.00 97.31 430 ALA A CA 1
ATOM 3402 C C . ALA A 1 430 ? 9.009 1.863 2.139 1.00 97.31 430 ALA A C 1
ATOM 3404 O O . ALA A 1 430 ? 8.540 2.997 2.056 1.00 97.31 430 ALA A O 1
ATOM 3405 N N . VAL A 1 431 ? 10.016 1.469 1.359 1.00 96.12 431 VAL A N 1
ATOM 3406 C CA . VAL A 1 431 ? 10.663 2.348 0.368 1.00 96.12 431 VAL A CA 1
ATOM 3407 C C . VAL A 1 431 ? 10.353 1.864 -1.046 1.00 96.12 431 VAL A C 1
ATOM 3409 O O . VAL A 1 431 ? 10.245 0.666 -1.284 1.00 96.12 431 VAL A O 1
ATOM 3412 N N . GLY A 1 432 ? 10.201 2.760 -2.020 1.00 93.69 432 GLY A N 1
ATOM 3413 C CA . GLY A 1 432 ? 10.039 2.380 -3.431 1.00 93.69 432 GLY A CA 1
ATOM 3414 C C . GLY A 1 432 ? 9.508 3.518 -4.295 1.00 93.69 432 GLY A C 1
ATOM 3415 O O . GLY A 1 432 ? 9.286 4.611 -3.787 1.00 93.69 432 GLY A O 1
ATOM 3416 N N . LEU A 1 433 ? 9.249 3.257 -5.580 1.00 91.12 433 LEU A N 1
ATOM 3417 C CA . LEU A 1 433 ? 8.643 4.241 -6.492 1.00 91.12 433 LEU A CA 1
ATOM 3418 C C . LEU A 1 433 ? 7.253 4.697 -6.018 1.00 91.12 433 LEU A C 1
ATOM 3420 O O . LEU A 1 433 ? 6.595 4.032 -5.209 1.00 91.12 433 LEU A O 1
ATOM 3424 N N . THR A 1 434 ? 6.778 5.827 -6.536 1.00 89.44 434 THR A N 1
ATOM 3425 C CA . THR A 1 434 ? 5.387 6.237 -6.323 1.00 89.44 434 THR A CA 1
ATOM 3426 C C . THR A 1 434 ? 4.420 5.255 -7.005 1.00 89.44 434 THR A C 1
ATOM 3428 O O . THR A 1 434 ? 4.755 4.596 -7.990 1.00 89.44 434 THR A O 1
ATOM 3431 N N . GLY A 1 435 ? 3.234 5.072 -6.420 1.00 90.44 435 GLY A N 1
ATOM 3432 C CA . GLY A 1 435 ? 2.181 4.221 -6.986 1.00 90.44 435 GLY A CA 1
ATOM 3433 C C . GLY A 1 435 ? 2.454 2.708 -7.020 1.00 90.44 435 GLY A C 1
ATOM 3434 O O . GLY A 1 435 ? 1.735 1.992 -7.714 1.00 90.44 435 GLY A O 1
ATOM 3435 N N . VAL A 1 436 ? 3.451 2.194 -6.285 1.00 94.31 436 VAL A N 1
ATOM 3436 C CA . VAL A 1 436 ? 3.758 0.742 -6.202 1.00 94.31 436 VAL A CA 1
ATOM 3437 C C . VAL A 1 436 ? 2.964 -0.027 -5.136 1.00 94.31 436 VAL A C 1
ATOM 3439 O O . VAL A 1 436 ? 3.049 -1.249 -5.086 1.00 94.31 436 VAL A O 1
ATOM 3442 N N . GLY A 1 437 ? 2.194 0.667 -4.287 1.00 94.94 437 GLY A N 1
ATOM 3443 C CA . GLY A 1 437 ? 1.323 0.039 -3.280 1.00 94.94 437 GLY A CA 1
ATOM 3444 C C . GLY A 1 437 ? 1.789 0.126 -1.820 1.00 94.94 437 GLY A C 1
ATOM 3445 O O . GLY A 1 437 ? 1.290 -0.630 -0.994 1.00 94.94 437 GLY A O 1
ATOM 3446 N N . LYS A 1 438 ? 2.703 1.048 -1.478 1.00 96.06 438 LYS A N 1
ATOM 3447 C CA . LYS A 1 438 ? 3.175 1.260 -0.092 1.00 96.06 438 LYS A CA 1
ATOM 3448 C C . LYS A 1 438 ? 2.028 1.557 0.884 1.00 96.06 438 LYS A C 1
ATOM 3450 O O . LYS A 1 438 ? 1.857 0.843 1.861 1.00 96.06 438 LYS A O 1
ATOM 3455 N N . THR A 1 439 ? 1.203 2.557 0.584 1.00 94.69 439 THR A N 1
ATOM 3456 C CA . THR A 1 439 ? 0.041 2.940 1.407 1.00 94.69 439 THR A CA 1
ATOM 3457 C C . THR A 1 439 ? -1.052 1.865 1.383 1.00 94.69 439 THR A C 1
ATOM 3459 O O . THR A 1 439 ? -1.663 1.565 2.405 1.00 94.69 439 THR A O 1
ATOM 3462 N N . GLU A 1 440 ? -1.251 1.217 0.229 1.00 95.19 440 GLU A N 1
ATOM 3463 C CA . GLU A 1 440 ? -2.225 0.128 0.069 1.00 95.19 440 GLU A CA 1
ATOM 3464 C C . GLU A 1 440 ? -1.895 -1.081 0.954 1.00 95.19 440 GLU A C 1
ATOM 3466 O O . GLU A 1 440 ? -2.800 -1.699 1.508 1.00 95.19 440 GLU A O 1
ATOM 3471 N N . LEU A 1 441 ? -0.610 -1.393 1.157 1.00 96.75 441 LEU A N 1
ATOM 3472 C CA . LEU A 1 441 ? -0.192 -2.414 2.116 1.00 96.75 441 LEU A CA 1
ATOM 3473 C C . LEU A 1 441 ? -0.734 -2.107 3.523 1.00 96.75 441 LEU A C 1
ATOM 3475 O O . LEU A 1 441 ? -1.299 -2.993 4.158 1.00 96.75 441 LEU A O 1
ATOM 3479 N N . GLY A 1 442 ? -0.617 -0.861 3.993 1.00 95.50 442 GLY A N 1
ATOM 3480 C CA . GLY A 1 442 ? -1.155 -0.447 5.293 1.00 95.50 442 GLY A CA 1
ATOM 3481 C C . GLY A 1 442 ? -2.678 -0.577 5.374 1.00 95.50 442 GLY A C 1
ATOM 3482 O O . GLY A 1 442 ? -3.194 -1.110 6.359 1.00 95.50 442 GLY A O 1
ATOM 3483 N N . ASN A 1 443 ? -3.390 -0.187 4.310 1.00 94.56 443 ASN A N 1
ATOM 3484 C CA . ASN A 1 443 ? -4.844 -0.367 4.202 1.00 94.56 443 ASN A CA 1
ATOM 3485 C C . ASN A 1 443 ? -5.242 -1.843 4.330 1.00 94.56 443 ASN A C 1
ATOM 3487 O O . ASN A 1 443 ? -6.153 -2.188 5.084 1.00 94.56 443 ASN A O 1
ATOM 3491 N N . LEU A 1 444 ? -4.548 -2.725 3.607 1.00 95.00 444 LEU A N 1
ATOM 3492 C CA . LEU A 1 444 ? -4.840 -4.157 3.587 1.00 95.00 444 LEU A CA 1
ATOM 3493 C C . LEU A 1 444 ? -4.488 -4.839 4.911 1.00 95.00 444 LEU A C 1
ATOM 3495 O O . LEU A 1 444 ? -5.245 -5.699 5.360 1.00 95.00 444 LEU A O 1
ATOM 3499 N N . ILE A 1 445 ? -3.392 -4.438 5.565 1.00 94.31 445 ILE A N 1
ATOM 3500 C CA . ILE A 1 445 ? -3.073 -4.901 6.922 1.00 94.31 445 ILE A CA 1
ATOM 3501 C C . ILE A 1 445 ? -4.170 -4.455 7.884 1.00 94.31 445 ILE A C 1
ATOM 3503 O O . ILE A 1 445 ? -4.669 -5.284 8.630 1.00 94.31 445 ILE A O 1
ATOM 3507 N N . SER A 1 446 ? -4.599 -3.190 7.850 1.00 92.69 446 SER A N 1
ATOM 3508 C CA . SER A 1 446 ? -5.672 -2.702 8.729 1.00 92.69 446 SER A CA 1
ATOM 3509 C C . SER A 1 446 ? -6.947 -3.536 8.563 1.00 92.69 446 SER A C 1
ATOM 3511 O O . SER A 1 446 ? -7.417 -4.165 9.514 1.00 92.69 446 SER A O 1
ATOM 3513 N N . LYS A 1 447 ? -7.405 -3.658 7.312 1.00 89.38 447 LYS A N 1
ATOM 3514 C CA . LYS A 1 447 ? -8.599 -4.413 6.919 1.00 89.38 447 LYS A CA 1
ATOM 3515 C C . LYS A 1 447 ? -8.556 -5.874 7.365 1.00 89.38 447 LYS A C 1
ATOM 3517 O O . LYS A 1 447 ? -9.543 -6.374 7.896 1.00 89.38 447 LYS A O 1
ATOM 3522 N N . HIS A 1 448 ? -7.447 -6.577 7.128 1.00 89.50 448 HIS A N 1
ATOM 3523 C CA . HIS A 1 448 ? -7.391 -8.032 7.325 1.00 89.50 448 HIS A CA 1
ATOM 3524 C C . HIS A 1 448 ? -6.847 -8.448 8.689 1.00 89.50 448 HIS A C 1
ATOM 3526 O O . HIS A 1 448 ? -7.309 -9.450 9.232 1.00 89.50 448 HIS A O 1
ATOM 3532 N N . LEU A 1 449 ? -5.877 -7.712 9.239 1.00 88.69 449 LEU A N 1
ATOM 3533 C CA . LEU A 1 449 ? -5.253 -8.031 10.524 1.00 88.69 449 LEU A CA 1
ATOM 3534 C C . LEU A 1 449 ? -6.117 -7.573 11.691 1.00 88.69 449 LEU A C 1
ATOM 3536 O O . LEU A 1 449 ? -6.275 -8.334 12.636 1.00 88.69 449 LEU A O 1
ATOM 3540 N N . TYR A 1 450 ? -6.692 -6.371 11.637 1.00 82.31 450 TYR A N 1
ATOM 3541 C CA . TYR A 1 450 ? -7.512 -5.835 12.732 1.00 82.31 450 TYR A CA 1
ATOM 3542 C C . TYR A 1 450 ? -9.014 -6.023 12.505 1.00 82.31 450 TYR A C 1
ATOM 3544 O O . TYR A 1 450 ? -9.785 -5.884 13.449 1.00 82.31 450 TYR A O 1
ATOM 3552 N N . GLY A 1 451 ? -9.422 -6.390 11.284 1.00 65.44 451 GLY A N 1
ATOM 3553 C CA . GLY A 1 451 ? -10.814 -6.704 10.961 1.00 65.44 451 GLY A CA 1
ATOM 3554 C C . GLY A 1 451 ? -11.753 -5.500 10.961 1.00 65.44 451 GLY A C 1
ATOM 3555 O O . GLY A 1 451 ? -12.962 -5.667 11.098 1.00 65.44 451 GLY A O 1
ATOM 3556 N N . SER A 1 452 ? -11.194 -4.297 10.845 1.00 65.06 452 SER A N 1
ATOM 3557 C CA . SER A 1 452 ? -11.881 -3.005 10.860 1.00 65.06 452 SER A CA 1
ATOM 3558 C C . SER A 1 452 ? -11.055 -1.975 10.082 1.00 65.06 452 SER A C 1
ATOM 3560 O O . SER A 1 452 ? -9.868 -2.177 9.833 1.00 65.06 452 SER A O 1
ATOM 3562 N N . ASN A 1 453 ? -11.644 -0.822 9.747 1.00 65.88 453 ASN A N 1
ATOM 3563 C CA . ASN A 1 453 ? -10.898 0.342 9.241 1.00 65.88 453 ASN A CA 1
ATOM 3564 C C . ASN A 1 453 ? -10.158 1.069 10.385 1.00 65.88 453 ASN A C 1
ATOM 3566 O O . ASN A 1 453 ? -10.273 2.286 10.542 1.00 65.88 453 ASN A O 1
ATOM 3570 N N . SER A 1 454 ? -9.430 0.323 11.219 1.00 86.06 454 SER A N 1
ATOM 3571 C CA . SER A 1 454 ? -8.565 0.861 12.275 1.00 86.06 454 SER A CA 1
ATOM 3572 C C . SER A 1 454 ? -7.266 1.349 11.643 1.00 86.06 454 SER A C 1
ATOM 3574 O O . SER A 1 454 ? -6.206 0.731 11.772 1.00 86.06 454 SER A O 1
ATOM 3576 N N . LEU A 1 455 ? -7.395 2.421 10.868 1.00 93.50 455 LEU A N 1
ATOM 3577 C CA . LEU A 1 455 ? -6.347 3.025 10.065 1.00 93.50 455 LEU A CA 1
ATOM 3578 C C . LEU A 1 455 ? -6.309 4.538 10.294 1.00 93.50 455 LEU A C 1
ATOM 3580 O O . LEU A 1 455 ? -7.338 5.205 10.193 1.00 93.50 455 LEU A O 1
ATOM 3584 N N . ALA A 1 456 ? -5.117 5.069 10.533 1.00 94.88 456 ALA A N 1
ATOM 3585 C CA . ALA A 1 456 ? -4.805 6.489 10.418 1.00 94.88 456 ALA A CA 1
ATOM 3586 C C . ALA A 1 456 ? -3.736 6.682 9.337 1.00 94.88 456 ALA A C 1
ATOM 3588 O O . ALA A 1 456 ? -2.858 5.834 9.177 1.00 94.88 456 ALA A O 1
ATOM 3589 N N . ASN A 1 457 ? -3.811 7.785 8.594 1.00 95.56 457 ASN A N 1
ATOM 3590 C CA . ASN A 1 457 ? -2.814 8.147 7.593 1.00 95.56 457 ASN A CA 1
ATOM 3591 C C . ASN A 1 457 ? -2.413 9.613 7.771 1.00 95.56 457 ASN A C 1
ATOM 3593 O O . ASN A 1 457 ? -3.254 10.501 7.650 1.00 95.56 457 ASN A O 1
ATOM 3597 N N . PHE A 1 458 ? -1.132 9.838 8.045 1.00 94.56 458 PHE A N 1
ATOM 3598 C CA . PHE A 1 458 ? -0.527 11.142 8.259 1.00 94.56 458 PHE A CA 1
ATOM 3599 C C . PHE A 1 458 ? 0.538 11.388 7.194 1.00 94.56 458 PHE A C 1
ATOM 3601 O O . PHE A 1 458 ? 1.555 10.699 7.151 1.00 94.56 458 PHE A O 1
ATOM 3608 N N . SER A 1 459 ? 0.311 12.385 6.340 1.00 93.69 459 SER A N 1
ATOM 3609 C CA . SER A 1 459 ? 1.259 12.779 5.295 1.00 93.69 459 SER A CA 1
ATOM 3610 C C . SER A 1 459 ? 2.313 13.726 5.865 1.00 93.69 459 SER A C 1
ATOM 3612 O O . SER A 1 459 ? 2.027 14.897 6.109 1.00 93.69 459 SER A O 1
ATOM 3614 N N . LEU A 1 460 ? 3.538 13.236 6.055 1.00 93.50 460 LEU A N 1
ATOM 3615 C CA . LEU A 1 460 ? 4.641 13.978 6.677 1.00 93.50 460 LEU A CA 1
ATOM 3616 C C . LEU A 1 460 ? 5.515 14.743 5.675 1.00 93.50 460 LEU A C 1
ATOM 3618 O O . LEU A 1 460 ? 6.367 15.526 6.090 1.00 93.50 460 LEU A O 1
ATOM 3622 N N . GLY A 1 461 ? 5.305 14.556 4.368 1.00 87.94 461 GLY A N 1
ATOM 3623 C CA . GLY A 1 461 ? 6.152 15.146 3.325 1.00 87.94 461 GLY A CA 1
ATOM 3624 C C . GLY A 1 461 ? 6.234 16.678 3.345 1.00 87.94 461 GLY A C 1
ATOM 3625 O O . GLY A 1 461 ? 7.257 17.235 2.962 1.00 87.94 461 GLY A O 1
ATOM 3626 N N . ASN A 1 462 ? 5.200 17.359 3.854 1.00 85.38 462 ASN A N 1
ATOM 3627 C CA . ASN A 1 462 ? 5.150 18.825 3.937 1.00 85.38 462 ASN A CA 1
ATOM 3628 C C . ASN A 1 462 ? 5.614 19.385 5.293 1.00 85.38 462 ASN A C 1
ATOM 3630 O O . ASN A 1 462 ? 5.639 20.602 5.479 1.00 85.38 462 ASN A O 1
ATOM 3634 N N . PHE A 1 463 ? 5.951 18.524 6.256 1.00 90.12 463 PHE A 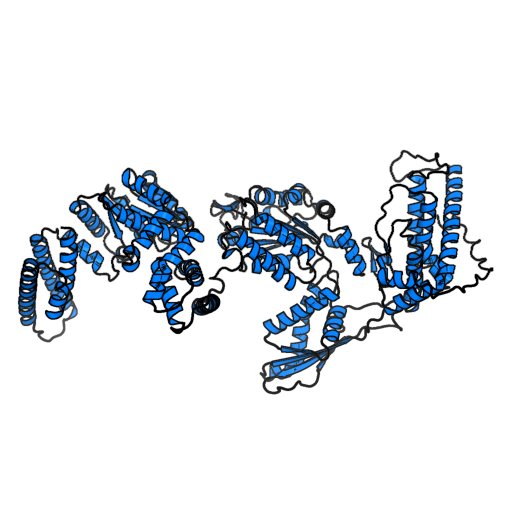N 1
ATOM 3635 C CA . PHE A 1 463 ? 6.271 18.953 7.614 1.00 90.12 463 PHE A CA 1
ATOM 3636 C C . PHE A 1 463 ? 7.718 19.436 7.646 1.00 90.12 463 PHE A C 1
ATOM 3638 O O . PHE A 1 463 ? 8.653 18.650 7.483 1.00 90.12 463 PHE A O 1
ATOM 3645 N N . SER A 1 464 ? 7.901 20.734 7.858 1.00 87.38 464 SER A N 1
ATOM 3646 C CA . SER A 1 464 ? 9.205 21.403 7.773 1.00 87.38 464 SER A CA 1
ATOM 3647 C C . SER A 1 464 ? 9.746 21.798 9.147 1.00 87.38 464 SER A C 1
ATOM 3649 O O . SER A 1 464 ? 10.957 21.959 9.314 1.00 87.38 464 SER A O 1
ATOM 3651 N N . HIS A 1 465 ? 8.872 21.920 10.149 1.00 87.12 465 HIS A N 1
ATOM 3652 C CA . HIS A 1 465 ? 9.217 22.372 11.493 1.00 87.12 465 HIS A CA 1
ATOM 3653 C C . HIS A 1 465 ? 8.656 21.445 12.575 1.00 87.12 465 HIS A C 1
ATOM 3655 O O . HIS A 1 465 ? 7.603 20.837 12.422 1.00 87.12 465 HIS A O 1
ATOM 3661 N N . VAL A 1 466 ? 9.327 21.399 13.734 1.00 84.94 466 VAL A N 1
ATOM 3662 C CA . VAL A 1 466 ? 8.900 20.586 14.895 1.00 84.94 466 VAL A CA 1
ATOM 3663 C C . VAL A 1 466 ? 7.498 20.952 15.381 1.00 84.94 466 VAL A C 1
ATOM 3665 O O . VAL A 1 466 ? 6.787 20.084 15.880 1.00 84.94 466 VAL A O 1
ATOM 3668 N N . GLY A 1 467 ? 7.083 22.207 15.189 1.00 83.38 467 GLY A N 1
ATOM 3669 C CA . GLY A 1 467 ? 5.724 22.658 15.482 1.00 83.38 467 GLY A CA 1
ATOM 3670 C C . GLY A 1 467 ? 4.644 21.928 14.679 1.00 83.38 467 GLY A C 1
ATOM 3671 O O . GLY A 1 467 ? 3.567 21.700 15.216 1.00 83.38 467 GLY A O 1
ATOM 3672 N N . ASP A 1 468 ? 4.936 21.474 13.456 1.00 85.94 468 ASP A N 1
ATOM 3673 C CA . ASP A 1 468 ? 3.962 20.781 12.598 1.00 85.94 468 ASP A CA 1
ATOM 3674 C C . ASP A 1 468 ? 3.529 19.440 13.219 1.00 85.94 468 ASP A C 1
ATOM 3676 O O . ASP A 1 468 ? 2.367 19.039 13.136 1.00 85.94 468 ASP A O 1
ATOM 3680 N N . LEU A 1 469 ? 4.443 18.774 13.940 1.00 87.75 469 LEU A N 1
ATOM 3681 C CA . LEU A 1 469 ? 4.148 17.547 14.689 1.00 87.75 469 LEU A CA 1
ATOM 3682 C C . LEU A 1 469 ? 3.287 17.792 15.932 1.00 87.75 469 LEU A C 1
ATOM 3684 O O . LEU A 1 469 ? 2.671 16.846 16.422 1.00 87.75 469 LEU A O 1
ATOM 3688 N N . ASN A 1 470 ? 3.201 19.027 16.437 1.00 85.19 470 ASN A N 1
ATOM 3689 C CA . ASN A 1 470 ? 2.319 19.334 17.564 1.00 85.19 470 ASN A CA 1
ATOM 3690 C C . ASN A 1 470 ? 0.842 19.258 17.156 1.00 85.19 470 ASN A C 1
ATOM 3692 O O . ASN A 1 470 ? 0.016 18.945 17.999 1.00 85.19 470 ASN A O 1
ATOM 3696 N N . ASN A 1 471 ? 0.487 19.457 15.883 1.00 79.25 471 ASN A N 1
ATOM 3697 C CA . ASN A 1 471 ? -0.893 19.226 15.430 1.00 79.25 471 ASN A CA 1
ATOM 3698 C C . ASN A 1 471 ? -1.239 17.727 15.439 1.00 79.25 471 ASN A C 1
ATOM 3700 O O . ASN A 1 471 ? -2.355 17.326 15.771 1.00 79.25 471 ASN A O 1
ATOM 3704 N N . LEU A 1 472 ? -0.248 16.891 15.120 1.00 87.88 472 LEU A N 1
ATOM 3705 C CA . LEU A 1 472 ? -0.387 15.442 15.079 1.00 87.88 472 LEU A CA 1
ATOM 3706 C C . LEU A 1 472 ? -0.442 14.825 16.483 1.00 87.88 472 LEU A C 1
ATOM 3708 O O . LEU A 1 472 ? -1.377 14.091 16.800 1.00 87.88 472 LEU A O 1
ATOM 3712 N N . PHE A 1 473 ? 0.557 15.117 17.321 1.00 89.19 473 PHE A N 1
ATOM 3713 C CA . PHE A 1 473 ? 0.691 14.544 18.663 1.00 89.19 473 PHE A CA 1
ATOM 3714 C C . PHE A 1 473 ? 0.057 15.412 19.756 1.00 89.19 473 PHE A C 1
ATOM 3716 O O . PHE A 1 473 ? -0.245 14.910 20.827 1.00 89.19 473 PHE A O 1
ATOM 3723 N N . GLY A 1 474 ? -0.234 16.681 19.506 1.00 83.38 474 GLY A N 1
ATOM 3724 C CA . GLY A 1 474 ? -0.690 17.641 20.515 1.00 83.38 474 GLY A CA 1
ATOM 3725 C C . GLY A 1 474 ? 0.463 18.480 21.070 1.00 83.38 474 GLY A C 1
ATOM 3726 O O . GLY A 1 474 ? 1.601 18.017 21.186 1.00 83.38 474 GLY A O 1
ATOM 3727 N N . SER A 1 475 ? 0.162 19.727 21.429 1.00 80.56 475 SER A N 1
ATOM 3728 C CA . SER A 1 475 ? 1.111 20.628 22.089 1.00 80.56 475 SER A CA 1
ATOM 3729 C C . SER A 1 475 ? 1.337 20.223 23.545 1.00 80.56 475 SER A C 1
ATOM 3731 O O . SER A 1 475 ? 0.397 19.844 24.243 1.00 80.56 475 SER A O 1
ATOM 3733 N N . ALA A 1 476 ? 2.574 20.370 24.029 1.00 72.62 476 ALA A N 1
ATOM 3734 C CA . ALA A 1 476 ? 2.900 20.143 25.434 1.00 72.62 476 ALA A CA 1
ATOM 3735 C C . ALA A 1 476 ? 2.053 21.033 26.362 1.00 72.62 476 ALA A C 1
ATOM 3737 O O . ALA A 1 476 ? 1.705 22.163 26.013 1.00 72.62 476 ALA A O 1
ATOM 3738 N N . LYS A 1 477 ? 1.745 20.538 27.565 1.00 68.31 477 LYS A N 1
ATOM 3739 C CA . LYS A 1 477 ? 0.919 21.248 28.552 1.00 68.31 477 LYS A CA 1
ATOM 3740 C C . LYS A 1 477 ? 1.486 22.646 28.848 1.00 68.31 477 LYS A C 1
ATOM 3742 O O . LYS A 1 477 ? 2.639 22.761 29.254 1.00 68.31 477 LYS A O 1
ATOM 3747 N N . GLY A 1 478 ? 0.671 23.686 28.654 1.00 67.31 478 GLY A N 1
ATOM 3748 C CA . GLY A 1 478 ? 1.071 25.090 28.839 1.00 67.31 478 GLY A CA 1
ATOM 3749 C C . GLY A 1 478 ? 1.449 25.836 27.550 1.00 67.31 478 GLY A C 1
ATOM 3750 O O . GLY A 1 478 ? 1.754 27.023 27.618 1.00 67.31 478 GLY A O 1
ATOM 3751 N N . TYR A 1 479 ? 1.400 25.178 26.386 1.00 74.25 479 TYR A N 1
ATOM 3752 C CA . TYR A 1 479 ? 1.551 25.804 25.067 1.00 74.25 479 TYR A CA 1
ATOM 3753 C C . TYR A 1 479 ? 0.200 25.932 24.344 1.00 74.25 479 TYR A C 1
ATOM 3755 O O . TYR A 1 479 ? -0.737 25.181 24.610 1.00 74.25 479 TYR A O 1
ATOM 3763 N N . ILE A 1 480 ? 0.102 26.860 23.385 1.00 69.69 480 ILE A N 1
ATOM 3764 C CA . ILE A 1 480 ? -1.100 27.043 22.552 1.00 69.69 480 ILE A CA 1
ATOM 3765 C C . ILE A 1 480 ? -1.455 25.716 21.853 1.00 69.69 480 ILE A C 1
ATOM 3767 O O . ILE A 1 480 ? -0.586 25.052 21.283 1.00 69.69 480 ILE A O 1
ATOM 3771 N N . GLY A 1 481 ? -2.727 25.312 21.939 1.00 65.81 481 GLY A N 1
ATOM 3772 C CA . GLY A 1 481 ? -3.227 24.034 21.417 1.00 65.81 481 GLY A CA 1
ATOM 3773 C C . GLY A 1 481 ? -3.131 22.853 22.392 1.00 65.81 481 GLY A C 1
ATOM 3774 O O . GLY A 1 481 ? -3.627 21.777 22.076 1.00 65.81 481 GLY A O 1
ATOM 3775 N N . SER A 1 482 ? -2.565 23.018 23.601 1.00 68.31 482 SER A N 1
ATOM 3776 C CA . SER A 1 482 ? -2.533 21.928 24.599 1.00 68.31 482 SER A CA 1
ATOM 3777 C C . SER A 1 482 ? -3.917 21.559 25.139 1.00 68.31 482 SER A C 1
ATOM 3779 O O . SER A 1 482 ? -4.087 20.517 25.769 1.00 68.31 482 SER A O 1
ATOM 3781 N N . ASP A 1 483 ? -4.904 22.427 24.901 1.00 72.38 483 ASP A N 1
ATOM 3782 C CA . ASP A 1 483 ? -6.294 22.198 25.266 1.00 72.38 483 ASP A CA 1
ATOM 3783 C C . ASP A 1 483 ? -7.103 21.402 24.229 1.00 72.38 483 ASP A C 1
ATOM 3785 O O . ASP A 1 483 ? -8.252 21.050 24.516 1.00 72.38 483 ASP A O 1
ATOM 3789 N N . GLU A 1 484 ? -6.512 21.070 23.079 1.00 79.31 484 GLU A N 1
ATOM 3790 C CA . GLU A 1 484 ? -7.153 20.334 21.989 1.00 79.31 484 GLU A CA 1
ATOM 3791 C C . GLU A 1 484 ? -6.754 18.851 21.979 1.00 79.31 484 GLU A C 1
ATOM 3793 O O . GLU A 1 484 ? -5.626 18.478 22.301 1.00 79.31 484 GLU A O 1
ATOM 3798 N N . ILE A 1 485 ? -7.693 17.985 21.586 1.00 81.12 485 ILE A N 1
ATOM 3799 C CA . ILE A 1 485 ? -7.428 16.552 21.395 1.00 81.12 485 ILE A CA 1
ATOM 3800 C C . ILE A 1 485 ? -6.750 16.364 20.034 1.00 81.12 485 ILE A C 1
ATOM 3802 O O . ILE A 1 485 ? -7.354 16.652 18.991 1.00 81.12 485 ILE A O 1
ATOM 3806 N N . SER A 1 486 ? -5.525 15.838 20.048 1.00 88.31 486 SER A N 1
ATOM 3807 C CA . SER A 1 486 ? -4.726 15.614 18.841 1.00 88.31 486 SER A CA 1
ATOM 3808 C C . SER A 1 486 ? -5.310 14.516 17.948 1.00 88.31 486 SER A C 1
ATOM 3810 O O . SER A 1 486 ? -6.086 13.664 18.395 1.00 88.31 486 SER A O 1
ATOM 3812 N N . GLU A 1 487 ? -4.958 14.511 16.660 1.00 89.88 487 GLU A N 1
ATOM 3813 C CA . GLU A 1 487 ? -5.422 13.461 15.740 1.00 89.88 487 GLU A CA 1
ATOM 3814 C C . GLU A 1 487 ? -4.930 12.073 16.156 1.00 89.88 487 GLU A C 1
ATOM 3816 O O . GLU A 1 487 ? -5.674 11.092 16.059 1.00 89.88 487 GLU A O 1
ATOM 3821 N N . PHE A 1 488 ? -3.709 12.000 16.686 1.00 92.31 488 PHE A N 1
ATOM 3822 C CA . PHE A 1 488 ? -3.155 10.768 17.228 1.00 92.31 488 PHE A CA 1
ATOM 3823 C C . PHE A 1 488 ? -3.990 10.262 18.412 1.00 92.31 488 PHE A C 1
ATOM 3825 O O . PHE A 1 488 ? -4.399 9.102 18.426 1.00 92.31 488 PHE A O 1
ATOM 3832 N N . GLU A 1 489 ? -4.357 11.136 19.354 1.00 87.75 489 GLU A N 1
ATOM 3833 C CA . GLU A 1 489 ? -5.220 10.771 20.484 1.00 87.75 489 GLU A CA 1
ATOM 3834 C C . GLU A 1 489 ? -6.620 10.326 20.041 1.00 87.75 489 GLU A C 1
ATOM 3836 O O . GLU A 1 489 ? -7.128 9.307 20.519 1.00 87.75 489 GLU A O 1
ATOM 3841 N N . LYS A 1 490 ? -7.242 11.044 19.096 1.00 84.94 490 LYS A N 1
ATOM 3842 C CA . LYS A 1 490 ? -8.544 10.664 18.516 1.00 84.94 490 LYS A CA 1
ATOM 3843 C C . LYS A 1 490 ? -8.493 9.261 17.916 1.00 84.94 490 LYS A C 1
ATOM 3845 O O . LYS A 1 490 ? -9.428 8.479 18.086 1.00 84.94 490 LYS A O 1
ATOM 3850 N N . PHE A 1 491 ? -7.404 8.928 17.226 1.00 87.88 491 PHE A N 1
ATOM 3851 C CA . PHE A 1 491 ? -7.232 7.605 16.642 1.00 87.88 491 PHE A CA 1
ATOM 3852 C C . PHE A 1 491 ? -7.058 6.516 17.707 1.00 87.88 491 PHE A C 1
ATOM 3854 O O . PHE A 1 491 ? -7.761 5.504 17.649 1.00 87.88 491 PHE A O 1
ATOM 3861 N N . LEU A 1 492 ? -6.162 6.717 18.678 1.00 82.25 492 LEU A N 1
ATOM 3862 C CA . LEU A 1 492 ? -5.861 5.725 19.717 1.00 82.25 492 LEU A CA 1
ATOM 3863 C C . LEU A 1 492 ? -7.060 5.467 20.637 1.00 82.25 492 LEU A C 1
ATOM 3865 O O . LEU A 1 492 ? -7.387 4.316 20.919 1.00 82.25 492 LEU A O 1
ATOM 3869 N N . SER A 1 493 ? -7.758 6.525 21.056 1.00 78.06 493 SER A N 1
ATOM 3870 C CA . SER A 1 493 ? -8.966 6.419 21.889 1.00 78.06 493 SER A CA 1
ATOM 3871 C C . SER A 1 493 ? -10.103 5.672 21.187 1.00 78.06 493 SER A C 1
ATOM 3873 O O . SER A 1 493 ? -10.819 4.900 21.823 1.00 78.06 493 SER A O 1
ATOM 3875 N N . LYS A 1 494 ? -10.244 5.842 19.865 1.00 75.69 494 LYS A N 1
ATOM 3876 C CA . LYS A 1 494 ? -11.227 5.116 19.047 1.00 75.69 494 LYS A CA 1
ATOM 3877 C C . LYS A 1 494 ? -10.818 3.666 18.759 1.00 75.69 494 LYS A C 1
ATOM 3879 O O . LYS A 1 494 ? -11.690 2.830 18.531 1.00 75.69 494 LYS A O 1
ATOM 3884 N N . ASN A 1 495 ? -9.519 3.356 18.762 1.00 74.81 495 ASN A N 1
ATOM 3885 C CA . ASN A 1 495 ? -8.978 2.044 18.386 1.00 74.81 495 ASN A CA 1
ATOM 3886 C C . ASN A 1 495 ? -8.077 1.424 19.476 1.00 74.81 495 ASN A C 1
ATOM 3888 O O . ASN A 1 495 ? -6.965 0.995 19.169 1.00 74.81 495 ASN A O 1
ATOM 3892 N N . PRO A 1 496 ? -8.536 1.291 20.737 1.00 70.69 496 PRO A N 1
ATOM 3893 C CA . PRO A 1 496 ? -7.684 0.877 21.859 1.00 70.69 496 PRO A CA 1
ATOM 3894 C C . PRO A 1 496 ? -7.118 -0.547 21.718 1.00 70.69 496 PRO A C 1
ATOM 3896 O O . PRO A 1 496 ? -6.099 -0.878 22.320 1.00 70.69 496 PRO A O 1
ATOM 3899 N N . SER A 1 497 ? -7.755 -1.398 20.907 1.00 70.44 497 SER A N 1
ATOM 3900 C CA . SER A 1 497 ? -7.294 -2.763 20.618 1.00 70.44 497 SER A CA 1
ATOM 3901 C C . SER A 1 497 ? -6.139 -2.830 19.605 1.00 70.44 497 SER A C 1
ATOM 3903 O O . SER A 1 497 ? -5.620 -3.918 19.363 1.00 70.44 497 SER A O 1
ATOM 3905 N N . GLY A 1 498 ? -5.720 -1.697 19.034 1.00 79.88 498 GLY A N 1
ATOM 3906 C CA . GLY A 1 498 ? -4.672 -1.612 18.019 1.00 79.88 498 GLY A CA 1
ATOM 3907 C C . GLY A 1 498 ? -5.189 -1.151 16.658 1.00 79.88 498 GLY A C 1
ATOM 3908 O O . GLY A 1 498 ? -6.389 -0.991 16.431 1.00 79.88 498 GLY A O 1
ATOM 3909 N N . GLY A 1 499 ? -4.256 -0.935 15.738 1.00 90.94 499 GLY A N 1
ATOM 3910 C CA . GLY A 1 499 ? -4.542 -0.497 14.379 1.00 90.94 499 GLY A CA 1
ATOM 3911 C C . GLY A 1 499 ? -3.267 -0.219 13.592 1.00 90.94 499 GLY A C 1
ATOM 3912 O O . GLY A 1 499 ? -2.156 -0.443 14.077 1.00 90.94 499 GLY A O 1
ATOM 3913 N N . VAL A 1 500 ? -3.432 0.288 12.375 1.00 96.50 500 VAL A N 1
ATOM 3914 C CA . VAL A 1 500 ? -2.327 0.700 11.505 1.00 96.50 500 VAL A CA 1
ATOM 3915 C C . VAL A 1 500 ? -2.256 2.222 11.469 1.00 96.50 500 VAL A C 1
ATOM 3917 O O . VAL A 1 500 ? -3.269 2.887 11.266 1.00 96.50 500 VAL A O 1
ATOM 3920 N N . ILE A 1 501 ? -1.059 2.772 11.639 1.00 97.56 501 ILE A N 1
ATOM 3921 C CA . ILE A 1 501 ? -0.782 4.200 11.485 1.00 97.56 501 ILE A CA 1
ATOM 3922 C C . ILE A 1 501 ? 0.239 4.356 10.367 1.00 97.56 501 ILE A C 1
ATOM 3924 O O . ILE A 1 501 ? 1.371 3.885 10.482 1.00 97.56 501 ILE A O 1
ATOM 3928 N N . ILE A 1 502 ? -0.179 4.982 9.272 1.00 98.00 502 ILE A N 1
ATOM 3929 C CA . ILE A 1 502 ? 0.678 5.277 8.128 1.00 98.00 502 ILE A CA 1
ATOM 3930 C C . ILE A 1 502 ? 1.280 6.665 8.320 1.00 98.00 502 ILE A C 1
ATOM 3932 O O . ILE A 1 502 ? 0.557 7.637 8.519 1.00 98.00 502 ILE A O 1
ATOM 3936 N N . PHE A 1 503 ? 2.601 6.740 8.234 1.00 97.44 503 PHE A N 1
ATOM 3937 C CA . PHE A 1 503 ? 3.374 7.973 8.166 1.00 97.44 503 PHE A CA 1
ATOM 3938 C C . PHE A 1 503 ? 3.903 8.103 6.735 1.00 97.44 503 PHE A C 1
ATOM 3940 O O . PHE A 1 503 ? 4.968 7.575 6.396 1.00 97.44 503 PHE A O 1
ATOM 3947 N N . ASP A 1 504 ? 3.098 8.717 5.872 1.00 95.94 504 ASP A N 1
ATOM 3948 C CA . ASP A 1 504 ? 3.355 8.795 4.436 1.00 95.94 504 ASP A CA 1
ATOM 3949 C C . ASP A 1 504 ? 4.425 9.853 4.135 1.00 95.94 504 ASP A C 1
ATOM 3951 O O . ASP A 1 504 ? 4.444 10.923 4.743 1.00 95.94 504 ASP A O 1
ATOM 3955 N N . GLU A 1 505 ? 5.333 9.547 3.208 1.00 94.19 505 GLU A N 1
ATOM 3956 C CA . GLU A 1 505 ? 6.459 10.409 2.814 1.00 94.19 505 GLU A CA 1
ATOM 3957 C C . GLU A 1 505 ? 7.369 10.837 3.981 1.00 94.19 505 GLU A C 1
ATOM 3959 O O . GLU A 1 505 ? 7.951 11.923 3.984 1.00 94.19 505 GLU A O 1
ATOM 3964 N N . ALA A 1 506 ? 7.537 9.958 4.971 1.00 95.44 506 ALA A N 1
ATOM 3965 C CA . ALA A 1 506 ? 8.325 10.221 6.169 1.00 95.44 506 ALA A CA 1
ATOM 3966 C C . ALA A 1 506 ? 9.783 10.605 5.868 1.00 95.44 506 ALA A C 1
ATOM 3968 O O . ALA A 1 506 ? 10.357 11.411 6.593 1.00 95.44 506 ALA A O 1
ATOM 3969 N N . SER A 1 507 ? 10.391 10.079 4.797 1.00 92.50 507 SER A N 1
ATOM 3970 C CA . SER A 1 507 ? 11.769 10.433 4.424 1.00 92.50 507 SER A CA 1
ATOM 3971 C C . SER A 1 507 ? 11.946 11.895 4.008 1.00 92.50 507 SER A C 1
ATOM 3973 O O . SER A 1 507 ? 13.050 12.423 4.150 1.00 92.50 507 SER A O 1
ATOM 3975 N N . ASN A 1 508 ? 10.883 12.574 3.567 1.00 92.25 508 ASN A N 1
ATOM 3976 C CA . ASN A 1 508 ? 10.910 13.990 3.183 1.00 92.25 508 ASN A CA 1
ATOM 3977 C C . ASN A 1 508 ? 10.696 14.943 4.373 1.00 92.25 508 ASN A C 1
ATOM 3979 O O . ASN A 1 508 ? 10.969 16.138 4.260 1.00 92.25 508 ASN A O 1
ATOM 3983 N N . MET A 1 509 ? 10.255 14.421 5.522 1.00 93.56 509 MET A N 1
ATOM 3984 C CA . MET A 1 509 ? 10.013 15.202 6.734 1.00 93.56 509 MET A CA 1
ATOM 3985 C C . MET A 1 509 ? 11.269 15.973 7.168 1.00 93.56 509 MET A C 1
ATOM 3987 O O . MET A 1 509 ? 12.370 15.422 7.211 1.00 93.56 509 MET A O 1
ATOM 3991 N N . GLY A 1 510 ? 11.091 17.243 7.533 1.00 89.12 510 GLY A N 1
ATOM 3992 C CA . GLY A 1 510 ? 12.160 18.161 7.934 1.00 89.12 510 GLY A CA 1
ATOM 3993 C C . GLY A 1 510 ? 12.856 18.883 6.772 1.00 89.12 510 GLY A C 1
ATOM 3994 O O . GLY A 1 510 ? 13.778 19.659 7.026 1.00 89.12 510 GLY A O 1
ATOM 3995 N N . GLY A 1 511 ? 12.428 18.667 5.520 1.00 87.62 511 GLY A N 1
ATOM 3996 C CA . GLY A 1 511 ? 12.996 19.318 4.333 1.00 87.62 511 GLY A CA 1
ATOM 3997 C C . GLY A 1 511 ? 14.474 18.978 4.111 1.00 87.62 511 GLY A C 1
ATOM 3998 O O . GLY A 1 511 ? 14.955 17.951 4.573 1.00 87.62 511 GLY A O 1
ATOM 3999 N N . ASP A 1 512 ? 15.234 19.839 3.435 1.00 84.19 512 ASP A N 1
ATOM 4000 C CA . ASP A 1 512 ? 16.641 19.547 3.089 1.00 84.19 512 ASP A CA 1
ATOM 4001 C C . ASP A 1 512 ? 17.636 19.745 4.252 1.00 84.19 512 ASP A C 1
ATOM 4003 O O . ASP A 1 512 ? 18.823 19.436 4.133 1.00 84.19 512 ASP A O 1
ATOM 4007 N N . LYS A 1 513 ? 17.183 20.274 5.397 1.00 86.75 513 LYS A N 1
ATOM 4008 C CA . LYS A 1 513 ? 18.055 20.589 6.538 1.00 86.75 513 LYS A CA 1
ATOM 4009 C C . LYS A 1 513 ? 18.197 19.387 7.466 1.00 86.75 513 LYS A C 1
ATOM 4011 O O . LYS A 1 513 ? 17.251 19.009 8.155 1.00 86.75 513 LYS A O 1
ATOM 4016 N N . GLN A 1 514 ? 19.416 18.857 7.575 1.00 88.50 514 GLN A N 1
ATOM 4017 C CA . GLN A 1 514 ? 19.708 17.706 8.438 1.00 88.50 514 GLN A CA 1
ATOM 4018 C C . GLN A 1 514 ? 19.320 17.938 9.908 1.00 88.50 514 GLN A C 1
ATOM 4020 O O . GLN A 1 514 ? 18.813 17.032 10.563 1.00 88.50 514 GLN A O 1
ATOM 4025 N N . GLU A 1 515 ? 19.527 19.148 10.431 1.00 88.88 515 GLU A N 1
ATOM 4026 C CA . GLU A 1 515 ? 19.142 19.502 11.802 1.00 88.88 515 GLU A CA 1
ATOM 4027 C C . GLU A 1 515 ? 17.625 19.391 12.012 1.00 88.88 515 GLU A C 1
ATOM 4029 O O . GLU A 1 515 ? 17.172 18.772 12.977 1.00 88.88 515 GLU A O 1
ATOM 4034 N N . SER A 1 516 ? 16.840 19.916 11.069 1.00 89.06 516 SER A N 1
ATOM 4035 C CA . SER A 1 516 ? 15.381 19.824 11.084 1.00 89.06 516 SER A CA 1
ATOM 4036 C C . SER A 1 516 ? 14.920 18.370 10.988 1.00 89.06 516 SER A C 1
ATOM 4038 O O . SER A 1 516 ? 14.097 17.951 11.801 1.00 89.06 516 SER A O 1
ATOM 4040 N N . LYS A 1 517 ? 15.506 17.560 10.093 1.00 91.44 517 LYS A N 1
ATOM 4041 C CA . LYS A 1 517 ? 15.231 16.112 10.032 1.00 91.44 517 LYS A CA 1
ATOM 4042 C C . LYS A 1 517 ? 15.501 15.427 11.367 1.00 91.44 517 LYS A C 1
ATOM 4044 O O . LYS A 1 517 ? 14.622 14.750 11.899 1.00 91.44 517 LYS A O 1
ATOM 4049 N N . ASN A 1 518 ? 16.686 15.639 11.941 1.00 92.56 518 ASN A N 1
ATOM 4050 C CA . ASN A 1 518 ? 17.072 15.054 13.224 1.00 92.56 518 ASN A CA 1
ATOM 4051 C C . ASN A 1 518 ? 16.069 15.416 14.329 1.00 92.56 518 ASN A C 1
ATOM 4053 O O . ASN A 1 518 ? 15.631 14.538 15.071 1.00 92.56 518 ASN A O 1
ATOM 4057 N N . ALA A 1 519 ? 15.679 16.690 14.425 1.00 91.31 519 ALA A N 1
ATOM 4058 C CA . ALA A 1 519 ? 14.734 17.165 15.432 1.00 91.31 519 ALA A CA 1
ATOM 4059 C C . ALA A 1 519 ? 13.334 16.545 15.272 1.00 91.31 519 ALA A C 1
ATOM 4061 O O . ALA A 1 519 ? 12.708 16.173 16.266 1.00 91.31 519 ALA A O 1
ATOM 4062 N N . MET A 1 520 ? 12.864 16.385 14.032 1.00 92.31 520 MET A N 1
ATOM 4063 C CA . MET A 1 520 ? 11.565 15.785 13.717 1.00 92.31 520 MET A CA 1
ATOM 4064 C C . MET A 1 520 ? 11.541 14.284 14.012 1.00 92.31 520 MET A C 1
ATOM 4066 O O . MET A 1 520 ? 10.679 13.807 14.748 1.00 92.31 520 MET A O 1
ATOM 4070 N N . PHE A 1 521 ? 12.524 13.530 13.509 1.00 95.00 521 PHE A N 1
ATOM 4071 C CA . PHE A 1 521 ? 12.615 12.085 13.744 1.00 95.00 521 PHE A CA 1
ATOM 4072 C C . PHE A 1 521 ? 12.827 11.738 15.219 1.00 95.00 521 PHE A C 1
ATOM 4074 O O . PHE A 1 521 ? 12.321 10.714 15.677 1.00 95.00 521 PHE A O 1
ATOM 4081 N N . LYS A 1 522 ? 13.498 12.605 15.989 1.00 93.12 522 LYS A N 1
ATOM 4082 C CA . LYS A 1 522 ? 13.669 12.427 17.438 1.00 93.12 522 LYS A CA 1
ATOM 4083 C C . LYS A 1 522 ? 12.334 12.289 18.179 1.00 93.12 522 LYS A C 1
ATOM 4085 O O . LYS A 1 522 ? 12.275 11.554 19.160 1.00 93.12 522 LYS A O 1
ATOM 4090 N N . ARG A 1 523 ? 11.247 12.906 17.691 1.00 91.44 523 ARG A N 1
ATOM 4091 C CA . ARG A 1 523 ? 9.898 12.757 18.276 1.00 91.44 523 ARG A CA 1
ATOM 4092 C C . ARG A 1 523 ? 9.364 11.325 18.230 1.00 91.44 523 ARG A C 1
ATOM 4094 O O . ARG A 1 523 ? 8.498 10.982 19.023 1.00 91.44 523 ARG A O 1
ATOM 4101 N N . PHE A 1 524 ? 9.890 10.488 17.341 1.00 94.94 524 PHE A N 1
ATOM 4102 C CA . PHE A 1 524 ? 9.490 9.090 17.228 1.00 94.94 524 PHE A CA 1
ATOM 4103 C C . PHE A 1 524 ? 10.330 8.149 18.099 1.00 94.94 524 PHE A C 1
ATOM 4105 O O . PHE A 1 524 ? 9.966 6.985 18.226 1.00 94.94 524 PHE A O 1
ATOM 4112 N N . TYR A 1 525 ? 11.440 8.598 18.696 1.00 94.00 525 TYR A N 1
ATOM 4113 C CA . TYR A 1 525 ? 12.363 7.690 19.394 1.00 94.00 525 TYR A CA 1
ATOM 4114 C C . TYR A 1 525 ? 11.693 7.044 20.605 1.00 94.00 525 TYR A C 1
ATOM 4116 O O . TYR A 1 525 ? 11.644 5.821 20.685 1.00 94.00 525 TYR A O 1
ATOM 4124 N N . GLU A 1 526 ? 11.082 7.854 21.471 1.00 87.12 526 GLU A N 1
ATOM 4125 C CA . GLU A 1 526 ? 10.357 7.376 22.655 1.00 87.12 526 GLU A CA 1
ATOM 4126 C C . GLU A 1 526 ? 9.175 6.472 22.268 1.00 87.12 526 GLU A C 1
ATOM 4128 O O . GLU A 1 526 ? 8.982 5.408 22.857 1.00 87.12 526 GLU A O 1
ATOM 4133 N N . LEU A 1 527 ? 8.445 6.823 21.199 1.00 94.25 527 LEU A N 1
ATOM 4134 C CA . LEU A 1 527 ? 7.334 6.011 20.683 1.00 94.25 527 LEU A CA 1
ATOM 4135 C C . LEU A 1 527 ? 7.787 4.611 20.253 1.00 94.25 527 LEU A C 1
ATOM 4137 O O . LEU A 1 527 ? 7.031 3.650 20.382 1.00 94.25 527 LEU A O 1
ATOM 4141 N N . LEU A 1 528 ? 9.004 4.496 19.718 1.00 95.31 528 LEU A N 1
ATOM 4142 C CA . LEU A 1 528 ? 9.564 3.245 19.213 1.00 95.31 528 LEU A CA 1
ATOM 4143 C C . LEU A 1 528 ? 10.369 2.466 20.267 1.00 95.31 528 LEU A C 1
ATOM 4145 O O . LEU A 1 528 ? 10.553 1.264 20.093 1.00 95.31 528 LEU A O 1
ATOM 4149 N N . GLU A 1 529 ? 10.828 3.111 21.344 1.00 89.19 529 GLU A N 1
ATOM 4150 C CA . GLU A 1 529 ? 11.603 2.482 22.428 1.00 89.19 529 GLU A CA 1
ATOM 4151 C C . GLU A 1 529 ? 10.756 2.107 23.637 1.00 89.19 529 GLU A C 1
ATOM 4153 O O . GLU A 1 529 ? 10.781 0.960 24.085 1.00 89.19 529 GLU A O 1
ATOM 4158 N N . GLU A 1 530 ? 10.001 3.066 24.168 1.00 86.75 530 GLU A N 1
ATOM 4159 C CA . GLU A 1 530 ? 9.138 2.833 25.323 1.00 86.75 530 GLU A CA 1
ATOM 4160 C C . GLU A 1 530 ? 7.801 2.240 24.896 1.00 86.75 530 GLU A C 1
ATOM 4162 O O . GLU A 1 530 ? 7.172 1.505 25.662 1.00 86.75 530 GLU A O 1
ATOM 4167 N N . GLY A 1 531 ? 7.363 2.563 23.672 1.00 90.00 531 GLY A N 1
ATOM 4168 C CA . GLY A 1 531 ? 6.079 2.119 23.147 1.00 90.00 531 GLY A CA 1
ATOM 4169 C C . GLY A 1 531 ? 4.894 2.649 23.940 1.00 90.00 531 GLY A C 1
ATOM 4170 O O . GLY A 1 531 ? 3.821 2.048 23.954 1.00 90.00 531 GLY A O 1
ATOM 4171 N N . LYS A 1 532 ? 5.088 3.778 24.615 1.00 88.00 532 LYS A N 1
ATOM 4172 C CA . LYS A 1 532 ? 4.052 4.498 25.336 1.00 88.00 532 LYS A CA 1
ATOM 4173 C C . LYS A 1 532 ? 3.962 5.907 24.796 1.00 88.00 532 LYS A C 1
ATOM 4175 O O . LYS A 1 532 ? 4.951 6.485 24.354 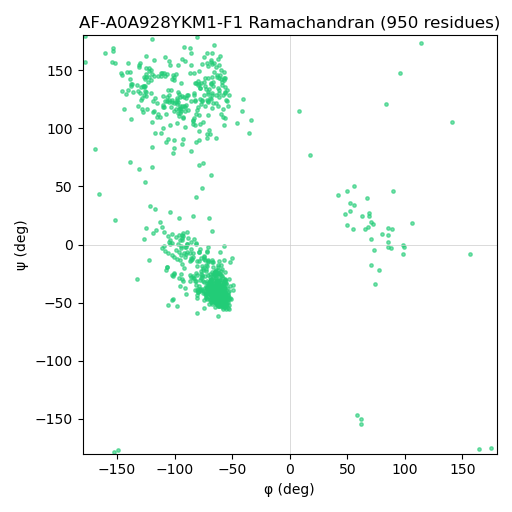1.00 88.00 532 LYS A O 1
ATOM 4180 N N . TRP A 1 533 ? 2.763 6.458 24.845 1.00 89.69 533 TRP A N 1
ATOM 4181 C CA . TRP A 1 533 ? 2.537 7.848 24.503 1.00 89.69 533 TRP A CA 1
ATOM 4182 C C . TRP A 1 533 ? 1.492 8.445 25.433 1.00 89.69 533 TRP A C 1
ATOM 4184 O O . TRP A 1 533 ? 0.428 7.859 25.616 1.00 89.69 533 TRP A O 1
ATOM 4194 N N . THR A 1 534 ? 1.796 9.596 26.026 1.00 82.25 534 THR A N 1
ATOM 4195 C CA . THR A 1 534 ? 0.894 10.279 26.956 1.00 82.25 534 THR A CA 1
ATOM 4196 C C . THR A 1 534 ? 0.267 11.484 26.279 1.00 82.25 534 THR A C 1
ATOM 4198 O O . THR A 1 534 ? 0.969 12.387 25.824 1.00 82.25 534 THR A O 1
ATOM 4201 N N . ALA A 1 535 ? -1.061 11.503 26.237 1.00 80.44 535 ALA A N 1
ATOM 4202 C CA . ALA A 1 535 ? -1.827 12.599 25.676 1.00 80.44 535 ALA A CA 1
ATOM 4203 C C . ALA A 1 535 ? -1.692 13.871 26.510 1.00 80.44 535 ALA A C 1
ATOM 4205 O O . ALA A 1 535 ? -1.919 13.866 27.720 1.00 80.44 535 ALA A O 1
ATOM 4206 N N . SER A 1 536 ? -1.387 14.984 25.843 1.00 78.88 536 SER A N 1
ATOM 4207 C CA . SER A 1 536 ? -1.200 16.273 26.516 1.00 78.88 536 SER A CA 1
ATOM 4208 C C . SER A 1 536 ? -2.501 16.823 27.113 1.00 78.88 536 SER A C 1
ATOM 4210 O O . SER A 1 536 ? -2.456 17.422 28.188 1.00 78.88 536 SER A O 1
ATOM 4212 N N . LYS A 1 537 ? -3.655 16.577 26.467 1.00 75.62 537 LYS A N 1
ATOM 4213 C CA . LYS A 1 537 ? -4.965 17.050 26.937 1.00 75.62 537 LYS A CA 1
ATOM 4214 C C . LYS A 1 537 ? -5.553 16.175 28.041 1.00 75.62 537 LYS A C 1
ATOM 4216 O O . LYS A 1 537 ? -5.863 16.672 29.121 1.00 75.62 537 LYS A O 1
ATOM 4221 N N . SER A 1 538 ? -5.753 14.887 27.765 1.00 69.94 538 SER A N 1
ATOM 4222 C CA . SER A 1 538 ? -6.417 13.977 28.709 1.00 69.94 538 SER A CA 1
ATOM 4223 C C . SER A 1 538 ? -5.490 13.453 29.807 1.00 69.94 538 SER A C 1
ATOM 4225 O O . SER A 1 538 ? -5.973 12.961 30.825 1.00 69.94 538 SER A O 1
ATOM 4227 N N . GLY A 1 539 ? -4.168 13.531 29.613 1.00 74.69 539 GLY A N 1
ATOM 4228 C CA . GLY A 1 539 ? -3.180 12.908 30.496 1.00 74.69 539 GLY A CA 1
ATOM 4229 C C . GLY A 1 539 ? -3.144 11.380 30.398 1.00 74.69 539 GLY A C 1
ATOM 4230 O O . GLY A 1 539 ? -2.429 10.743 31.168 1.00 74.69 539 GLY A O 1
ATOM 4231 N N . VAL A 1 540 ? -3.906 10.776 29.478 1.00 74.12 540 VAL A N 1
ATOM 4232 C CA . VAL A 1 540 ? -3.972 9.321 29.311 1.00 74.12 540 VAL A CA 1
ATOM 4233 C C . VAL A 1 540 ? -2.699 8.815 28.642 1.00 74.12 540 VAL A C 1
ATOM 4235 O O . VAL A 1 540 ? -2.316 9.291 27.574 1.00 74.12 540 VAL A O 1
ATOM 4238 N N . THR A 1 541 ? -2.066 7.812 29.250 1.00 80.12 541 THR A N 1
ATOM 4239 C CA . THR A 1 541 ? -0.951 7.077 28.645 1.00 80.12 541 THR A CA 1
ATOM 4240 C C . THR A 1 541 ? -1.470 5.870 27.871 1.00 80.12 541 THR A C 1
ATOM 4242 O O . THR A 1 541 ? -2.039 4.942 28.443 1.00 80.12 541 THR A O 1
ATOM 4245 N N . TYR A 1 542 ? -1.226 5.860 26.567 1.00 80.69 542 TYR A N 1
ATOM 4246 C CA . TYR A 1 542 ? -1.562 4.778 25.653 1.00 80.69 542 TYR A CA 1
ATOM 4247 C C . TYR A 1 542 ? -0.370 3.839 25.463 1.00 80.69 542 TYR A C 1
ATOM 4249 O O . TYR A 1 542 ? 0.766 4.287 25.309 1.00 80.69 542 TYR A O 1
ATOM 4257 N N . ASN A 1 543 ? -0.637 2.533 25.431 1.00 82.94 543 ASN A N 1
ATOM 4258 C CA . ASN A 1 543 ? 0.336 1.514 25.040 1.00 82.94 543 ASN A CA 1
ATOM 4259 C C . ASN A 1 543 ? 0.245 1.273 23.524 1.00 82.94 543 ASN A C 1
ATOM 4261 O O . ASN A 1 543 ? -0.826 0.968 22.998 1.00 82.94 543 ASN A O 1
ATOM 4265 N N . LEU A 1 544 ? 1.374 1.394 22.832 1.00 91.06 544 LEU A N 1
ATOM 4266 C CA . LEU A 1 544 ? 1.495 1.300 21.379 1.00 91.06 544 LEU A CA 1
ATOM 4267 C C . LEU A 1 544 ? 1.865 -0.113 20.892 1.00 91.06 544 LEU A C 1
ATOM 4269 O O . LEU A 1 544 ? 1.916 -0.357 19.690 1.00 91.06 544 LEU A O 1
ATOM 4273 N N . GLY A 1 545 ? 2.051 -1.074 21.797 1.00 89.69 545 GLY A N 1
ATOM 4274 C CA . GLY A 1 545 ? 2.449 -2.454 21.512 1.00 89.69 545 GLY A CA 1
ATOM 4275 C C . GLY A 1 545 ? 1.554 -3.226 20.541 1.00 89.69 545 GLY A C 1
ATOM 4276 O O . GLY A 1 545 ? 2.003 -4.173 19.893 1.00 89.69 545 GLY A O 1
ATOM 4277 N N . ASN A 1 546 ? 0.290 -2.818 20.415 1.00 85.56 546 ASN A N 1
ATOM 4278 C CA . ASN A 1 546 ? -0.701 -3.433 19.527 1.00 85.56 546 ASN A CA 1
ATOM 4279 C C . ASN A 1 546 ? -0.828 -2.738 18.164 1.00 85.56 546 ASN A C 1
ATOM 4281 O O . ASN A 1 546 ? -1.697 -3.118 17.381 1.00 85.56 546 ASN A O 1
ATOM 4285 N N . TYR A 1 547 ? -0.013 -1.725 17.871 1.00 93.69 547 TYR A N 1
ATOM 4286 C CA . TYR A 1 547 ? -0.131 -0.923 16.656 1.00 93.69 547 TYR A CA 1
ATOM 4287 C C . TYR A 1 547 ? 0.974 -1.256 15.654 1.00 93.69 547 TYR A C 1
ATOM 4289 O O . TYR A 1 547 ? 2.104 -1.572 16.032 1.00 93.69 547 TYR A O 1
ATOM 4297 N N . VAL A 1 548 ? 0.641 -1.160 14.368 1.00 96.69 548 VAL A N 1
ATOM 4298 C CA . VAL A 1 548 ? 1.609 -1.209 13.267 1.00 96.69 548 VAL A CA 1
ATOM 4299 C C . VAL A 1 548 ? 1.871 0.212 12.793 1.00 96.69 548 VAL A C 1
ATOM 4301 O O . VAL A 1 548 ? 0.947 0.905 12.373 1.00 96.69 548 VAL A O 1
ATOM 4304 N N . PHE A 1 549 ? 3.126 0.643 12.840 1.00 98.06 549 PHE A N 1
ATOM 4305 C CA . PHE A 1 549 ? 3.573 1.913 12.278 1.00 98.06 549 PHE A CA 1
ATOM 4306 C C . PHE A 1 549 ? 4.186 1.646 10.909 1.00 98.06 549 PHE A C 1
ATOM 4308 O O . PHE A 1 549 ? 5.197 0.951 10.805 1.00 98.06 549 PHE A O 1
ATOM 4315 N N . LEU A 1 550 ? 3.575 2.192 9.861 1.00 98.38 550 LEU A N 1
ATOM 4316 C CA . LEU A 1 550 ? 4.043 2.063 8.488 1.00 98.38 550 LEU A CA 1
ATOM 4317 C C . LEU A 1 550 ? 4.570 3.409 7.995 1.00 98.38 550 LEU A C 1
ATOM 4319 O O . LEU A 1 550 ? 3.804 4.271 7.576 1.00 98.38 550 LEU A O 1
ATOM 4323 N N . PHE A 1 551 ? 5.885 3.570 8.014 1.00 98.25 551 PHE A N 1
ATOM 4324 C CA . PHE A 1 551 ? 6.565 4.693 7.383 1.00 98.25 551 PHE A CA 1
ATOM 4325 C C . PHE A 1 551 ? 6.725 4.414 5.891 1.00 98.25 551 PHE A C 1
ATOM 4327 O O . PHE A 1 551 ? 7.058 3.290 5.503 1.00 98.25 551 PHE A O 1
ATOM 4334 N N . THR A 1 552 ? 6.510 5.417 5.045 1.00 97.19 552 THR A N 1
ATOM 4335 C CA . THR A 1 552 ? 6.732 5.289 3.600 1.00 97.19 552 THR A CA 1
ATOM 4336 C C . THR A 1 552 ? 7.774 6.293 3.104 1.00 97.19 552 THR A C 1
ATOM 4338 O O . THR A 1 552 ? 7.932 7.382 3.654 1.00 97.19 552 THR A O 1
ATOM 4341 N N . GLY A 1 553 ? 8.495 5.921 2.046 1.00 94.88 553 GLY A N 1
ATOM 4342 C CA . GLY A 1 553 ? 9.456 6.792 1.373 1.00 94.88 553 GLY A CA 1
ATOM 4343 C C . GLY A 1 553 ? 9.504 6.542 -0.130 1.00 94.88 553 GLY A C 1
ATOM 4344 O O . GLY A 1 553 ? 9.338 5.409 -0.605 1.00 94.88 553 GLY A O 1
ATOM 4345 N N . ASN A 1 554 ? 9.727 7.614 -0.889 1.00 91.81 554 ASN A N 1
ATOM 4346 C CA . ASN A 1 554 ? 9.878 7.568 -2.347 1.00 91.81 554 ASN A CA 1
ATOM 4347 C C . ASN A 1 554 ? 11.350 7.433 -2.788 1.00 91.81 554 ASN A C 1
ATOM 4349 O O . ASN A 1 554 ? 11.647 7.451 -3.978 1.00 91.81 554 ASN A O 1
ATOM 4353 N N . ASP A 1 555 ? 12.276 7.219 -1.850 1.00 90.81 555 ASP A N 1
ATOM 4354 C CA . ASP A 1 555 ? 13.735 7.261 -2.064 1.00 90.81 555 ASP A CA 1
ATOM 4355 C C . ASP A 1 555 ? 14.242 6.222 -3.069 1.00 90.81 555 ASP A C 1
ATOM 4357 O O . ASP A 1 555 ? 15.245 6.435 -3.754 1.00 90.81 555 ASP A O 1
ATOM 4361 N N . GLY A 1 556 ? 13.485 5.133 -3.239 1.00 84.94 556 GLY A N 1
ATOM 4362 C CA . GLY A 1 556 ? 13.732 4.129 -4.270 1.00 84.94 556 GLY A CA 1
ATOM 4363 C C . GLY A 1 556 ? 13.689 4.690 -5.696 1.00 84.94 556 GLY A C 1
ATOM 4364 O O . GLY A 1 556 ? 14.227 4.061 -6.604 1.00 84.94 556 GLY A O 1
ATOM 4365 N N . GLU A 1 557 ? 13.113 5.874 -5.924 1.00 85.38 557 GLU A N 1
ATOM 4366 C CA . GLU A 1 557 ? 13.142 6.538 -7.229 1.00 85.38 557 GLU A CA 1
ATOM 4367 C C . GLU A 1 557 ? 14.565 6.763 -7.740 1.00 85.38 557 GLU A C 1
ATOM 4369 O O . GLU A 1 557 ? 14.816 6.531 -8.922 1.00 85.38 557 GLU A O 1
ATOM 4374 N N . LYS A 1 558 ? 15.525 7.090 -6.864 1.00 82.88 558 LYS A N 1
ATOM 4375 C CA . LYS A 1 558 ? 16.935 7.274 -7.252 1.00 82.88 558 LYS A CA 1
ATOM 4376 C C . LYS A 1 558 ? 17.525 6.036 -7.934 1.00 82.88 558 LYS A C 1
ATOM 4378 O O . LYS A 1 558 ? 18.349 6.168 -8.834 1.00 82.88 558 LYS A O 1
ATOM 4383 N N . ILE A 1 559 ? 17.073 4.843 -7.541 1.00 82.44 559 ILE A N 1
ATOM 4384 C CA . ILE A 1 559 ? 17.534 3.570 -8.104 1.00 82.44 559 ILE A CA 1
ATOM 4385 C C . ILE A 1 559 ? 16.993 3.395 -9.527 1.00 82.44 559 ILE A C 1
ATOM 4387 O O . ILE A 1 559 ? 17.740 3.045 -10.440 1.00 82.44 559 ILE A O 1
ATOM 4391 N N . PHE A 1 560 ? 15.698 3.650 -9.725 1.00 81.81 560 PHE A N 1
ATOM 4392 C CA . PHE A 1 560 ? 14.992 3.295 -10.961 1.00 81.81 560 PHE A CA 1
ATOM 4393 C C . PHE A 1 560 ? 14.823 4.452 -11.954 1.00 81.81 560 PHE A C 1
ATOM 4395 O O . PHE A 1 560 ? 14.299 4.232 -13.050 1.00 81.81 560 PHE A O 1
ATOM 4402 N N . LYS A 1 561 ? 15.223 5.676 -11.593 1.00 70.75 561 LYS A N 1
ATOM 4403 C CA . LYS A 1 561 ? 15.081 6.870 -12.434 1.00 70.75 561 LYS A CA 1
ATOM 4404 C C . LYS A 1 561 ? 15.716 6.654 -13.807 1.00 70.75 561 LYS A C 1
ATOM 4406 O O . LYS A 1 561 ? 16.829 6.155 -13.921 1.00 70.75 561 LYS A O 1
ATOM 4411 N N . GLY A 1 562 ? 14.985 7.023 -14.857 1.00 63.06 562 GLY A N 1
ATOM 4412 C CA . GLY A 1 562 ? 15.420 6.889 -16.249 1.00 63.06 562 GLY A CA 1
ATOM 4413 C C . GLY A 1 562 ? 15.324 5.474 -16.827 1.00 63.06 562 GLY A C 1
ATOM 4414 O O . GLY A 1 562 ? 15.228 5.319 -18.046 1.00 63.06 562 GLY A O 1
ATOM 4415 N N . VAL A 1 563 ? 15.298 4.438 -15.989 1.00 68.81 563 VAL A N 1
ATOM 4416 C CA . VAL A 1 563 ? 15.270 3.058 -16.462 1.00 68.81 563 VAL A CA 1
ATOM 4417 C C . VAL A 1 563 ? 13.886 2.745 -17.025 1.00 68.81 563 VAL A C 1
ATOM 4419 O O . VAL A 1 563 ? 12.895 2.772 -16.300 1.00 68.81 563 VAL A O 1
ATOM 4422 N N . ASN A 1 564 ? 13.814 2.402 -18.310 1.00 66.75 564 ASN A N 1
ATOM 4423 C CA . ASN A 1 564 ? 12.561 2.004 -18.963 1.00 66.75 564 ASN A CA 1
ATOM 4424 C C . ASN A 1 564 ? 12.425 0.483 -19.106 1.00 66.75 564 ASN A C 1
ATOM 4426 O O . ASN A 1 564 ? 11.310 -0.030 -19.150 1.00 66.75 564 ASN A O 1
ATOM 4430 N N . ASN A 1 565 ? 13.545 -0.243 -19.141 1.00 72.38 565 ASN A N 1
ATOM 4431 C CA . ASN A 1 565 ? 13.549 -1.695 -19.275 1.00 72.38 565 ASN A CA 1
ATOM 4432 C C . ASN A 1 565 ? 13.165 -2.384 -17.950 1.00 72.38 565 ASN A C 1
ATOM 4434 O O . ASN A 1 565 ? 13.796 -2.169 -16.915 1.00 72.38 565 ASN A O 1
ATOM 4438 N N . GLU A 1 566 ? 12.135 -3.228 -17.985 1.00 75.69 566 GLU A N 1
ATOM 4439 C CA . GLU A 1 566 ? 11.591 -3.901 -16.798 1.00 75.69 566 GLU A CA 1
ATOM 4440 C C . GLU A 1 566 ? 12.541 -4.950 -16.217 1.00 75.69 566 GLU A C 1
ATOM 4442 O O . GLU A 1 566 ? 12.704 -5.019 -14.997 1.00 75.69 566 GLU A O 1
ATOM 4447 N N . SER A 1 567 ? 13.230 -5.713 -17.070 1.00 73.56 567 SER A N 1
ATOM 4448 C CA . SER A 1 567 ? 14.239 -6.678 -16.629 1.00 73.56 567 SER A CA 1
ATOM 4449 C C . SER A 1 567 ? 15.387 -5.975 -15.905 1.00 73.56 567 SER A C 1
ATOM 4451 O O . SER A 1 567 ? 15.847 -6.458 -14.872 1.00 73.56 567 SER A O 1
ATOM 4453 N N . TYR A 1 568 ? 15.796 -4.789 -16.371 1.00 75.00 568 TYR A N 1
ATOM 4454 C CA . TYR A 1 568 ? 16.816 -4.000 -15.679 1.00 75.00 568 TYR A CA 1
ATOM 4455 C C . TYR A 1 568 ? 16.340 -3.481 -14.322 1.00 75.00 568 TYR A C 1
ATOM 4457 O O . TYR A 1 568 ? 17.075 -3.558 -13.340 1.00 75.00 568 TYR A O 1
ATOM 4465 N N . LYS A 1 569 ? 15.089 -3.009 -14.231 1.00 81.56 569 LYS A N 1
ATOM 4466 C CA . LYS A 1 569 ? 14.491 -2.614 -12.946 1.00 81.56 569 LYS A CA 1
ATOM 4467 C C . LYS A 1 569 ? 14.479 -3.759 -11.947 1.00 81.56 569 LYS A C 1
ATOM 4469 O O . LYS A 1 569 ? 14.754 -3.540 -10.772 1.00 81.56 569 LYS A O 1
ATOM 4474 N N . GLU A 1 570 ? 14.172 -4.971 -12.395 1.00 83.62 570 GLU A N 1
ATOM 4475 C CA . GLU A 1 570 ? 14.184 -6.138 -11.520 1.00 83.62 570 GLU A CA 1
ATOM 4476 C C . GLU A 1 570 ? 15.591 -6.462 -11.002 1.00 83.62 570 GLU A C 1
ATOM 4478 O O . GLU A 1 570 ? 15.736 -6.761 -9.816 1.00 83.62 570 GLU A O 1
ATOM 4483 N N . LEU A 1 571 ? 16.625 -6.352 -11.841 1.00 80.12 571 LEU A N 1
ATOM 4484 C CA . LEU A 1 571 ? 18.014 -6.509 -11.393 1.00 80.12 571 LEU A CA 1
ATOM 4485 C C . LEU A 1 571 ? 18.388 -5.451 -10.358 1.00 80.12 571 LEU A C 1
ATOM 4487 O O . LEU A 1 571 ? 18.835 -5.798 -9.268 1.00 80.12 571 LEU A O 1
ATOM 4491 N N . LEU A 1 572 ? 18.128 -4.175 -10.651 1.00 83.94 572 LEU A N 1
ATOM 4492 C CA . LEU A 1 572 ? 18.405 -3.077 -9.724 1.00 83.94 572 LEU A CA 1
ATOM 4493 C C . LEU A 1 572 ? 17.658 -3.248 -8.400 1.00 83.94 572 LEU A C 1
ATOM 4495 O O . LEU A 1 572 ? 18.208 -2.968 -7.337 1.00 83.94 572 LEU A O 1
ATOM 4499 N N . TRP A 1 573 ? 16.423 -3.744 -8.438 1.00 91.12 573 TRP A N 1
ATOM 4500 C CA . TRP A 1 573 ? 15.679 -4.062 -7.227 1.00 91.12 573 TRP A CA 1
ATOM 4501 C C . TRP A 1 573 ? 16.363 -5.179 -6.430 1.00 91.12 573 TRP A C 1
ATOM 4503 O O . TRP A 1 573 ? 16.629 -4.982 -5.247 1.00 91.12 573 TRP A O 1
ATOM 4513 N N . LYS A 1 574 ? 16.726 -6.308 -7.060 1.00 87.69 574 LYS A N 1
ATOM 4514 C CA . LYS A 1 574 ? 17.438 -7.418 -6.388 1.00 87.69 574 LYS A CA 1
ATOM 4515 C C . LYS A 1 574 ? 18.749 -6.951 -5.769 1.00 87.69 574 LYS A C 1
ATOM 4517 O O . LYS A 1 574 ? 19.074 -7.327 -4.647 1.00 87.69 574 LYS A O 1
ATOM 4522 N N . GLU A 1 575 ? 19.479 -6.099 -6.477 1.00 85.88 575 GLU A N 1
ATOM 4523 C CA . GLU A 1 575 ? 20.735 -5.556 -5.988 1.00 85.88 575 GLU A CA 1
ATOM 4524 C C . GLU A 1 575 ? 20.563 -4.633 -4.789 1.00 85.88 575 GLU A C 1
ATOM 4526 O O . GLU A 1 575 ? 21.467 -4.587 -3.963 1.00 85.88 575 GLU A O 1
ATOM 4531 N N . ASN A 1 576 ? 19.464 -3.889 -4.687 1.00 89.50 576 ASN A N 1
ATOM 4532 C CA . ASN A 1 576 ? 19.281 -2.864 -3.656 1.00 89.50 576 ASN A CA 1
ATOM 4533 C C . ASN A 1 576 ? 18.309 -3.271 -2.539 1.00 89.50 576 ASN A C 1
ATOM 4535 O O . ASN A 1 576 ? 18.226 -2.574 -1.533 1.00 89.50 576 ASN A O 1
ATOM 4539 N N . ASN A 1 577 ? 17.618 -4.408 -2.653 1.00 90.69 577 ASN A N 1
ATOM 4540 C CA . ASN A 1 577 ? 16.654 -4.900 -1.660 1.00 90.69 577 ASN A CA 1
ATOM 4541 C C . ASN A 1 577 ? 17.317 -5.627 -0.466 1.00 90.69 577 ASN A C 1
ATOM 4543 O O . ASN A 1 577 ? 16.821 -6.650 0.012 1.00 90.69 577 ASN A O 1
ATOM 4547 N N . SER A 1 578 ? 18.442 -5.104 0.032 1.00 92.25 578 SER A N 1
ATOM 4548 C CA . SER A 1 578 ? 19.042 -5.525 1.304 1.00 92.25 578 SER A CA 1
ATOM 4549 C C . SER A 1 578 ? 18.892 -4.425 2.351 1.00 92.25 578 SER A C 1
ATOM 4551 O O . SER A 1 578 ? 18.938 -3.239 2.024 1.00 92.25 578 SER A O 1
ATOM 4553 N N . ARG A 1 579 ? 18.744 -4.811 3.624 1.00 93.06 579 ARG A N 1
ATOM 4554 C CA . ARG A 1 579 ? 18.582 -3.861 4.737 1.00 93.06 579 ARG A CA 1
ATOM 4555 C C . ARG A 1 579 ? 19.694 -2.812 4.769 1.00 93.06 579 ARG A C 1
ATOM 4557 O O . ARG A 1 579 ? 19.397 -1.630 4.863 1.00 93.06 579 ARG A O 1
ATOM 4564 N N . GLU A 1 580 ? 20.944 -3.239 4.608 1.00 93.44 580 GLU A N 1
ATOM 4565 C CA . GLU A 1 580 ? 22.123 -2.363 4.581 1.00 93.44 580 GLU A CA 1
ATOM 4566 C C . GLU A 1 580 ? 22.042 -1.296 3.478 1.00 93.44 580 GLU A C 1
ATOM 4568 O O . GLU A 1 580 ? 22.263 -0.115 3.733 1.00 93.44 580 GLU A O 1
ATOM 4573 N N . LYS A 1 581 ? 21.672 -1.687 2.252 1.00 93.75 581 LYS A N 1
ATOM 4574 C CA . LYS A 1 581 ? 21.585 -0.749 1.124 1.00 93.75 581 LYS A CA 1
ATOM 4575 C C . LYS A 1 581 ? 20.412 0.204 1.262 1.00 93.75 581 LYS A C 1
ATOM 4577 O O . LYS A 1 581 ? 20.542 1.375 0.918 1.00 93.75 581 LYS A O 1
AT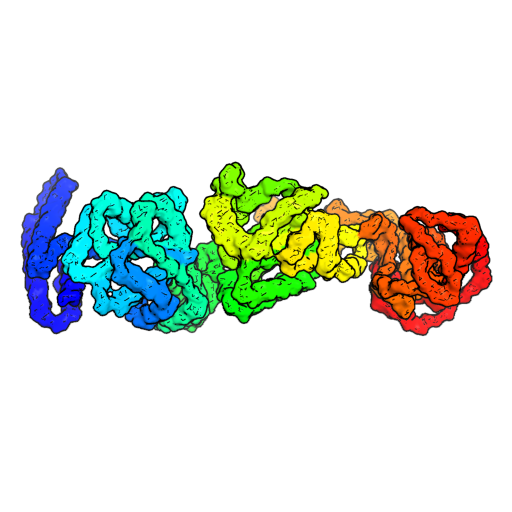OM 4582 N N . ILE A 1 582 ? 19.289 -0.276 1.794 1.00 95.00 582 ILE A N 1
ATOM 4583 C CA . ILE A 1 582 ? 18.136 0.586 2.048 1.00 95.00 582 ILE A CA 1
ATOM 4584 C C . ILE A 1 582 ? 18.448 1.571 3.178 1.00 95.00 582 ILE A C 1
ATOM 4586 O O . ILE A 1 582 ? 18.116 2.744 3.052 1.00 95.00 582 ILE A O 1
ATOM 4590 N N . PHE A 1 583 ? 19.141 1.135 4.234 1.00 95.06 583 PHE A N 1
ATOM 4591 C CA . PHE A 1 583 ? 19.623 2.022 5.295 1.00 95.06 583 PHE A CA 1
ATOM 4592 C C . PHE A 1 583 ? 20.543 3.092 4.728 1.00 95.06 583 PHE A C 1
ATOM 4594 O O . PHE A 1 583 ? 20.279 4.269 4.930 1.00 95.06 583 PHE A O 1
ATOM 4601 N N . LYS A 1 584 ? 21.550 2.700 3.941 1.00 94.38 584 LYS A N 1
ATOM 4602 C CA . LYS A 1 584 ? 22.450 3.650 3.282 1.00 94.38 584 LYS A CA 1
ATOM 4603 C C . LYS A 1 584 ? 21.680 4.682 2.452 1.00 94.38 584 LYS A C 1
ATOM 4605 O O . LYS A 1 584 ? 21.920 5.873 2.594 1.00 94.38 584 LYS A O 1
ATOM 4610 N N . MET A 1 585 ? 20.720 4.236 1.643 1.00 93.56 585 MET A N 1
ATOM 4611 C CA . MET A 1 585 ? 19.875 5.116 0.830 1.00 93.56 585 MET A CA 1
ATOM 4612 C C . MET A 1 585 ? 19.046 6.094 1.680 1.00 93.56 585 MET A C 1
ATOM 4614 O O . MET A 1 585 ? 18.935 7.264 1.320 1.00 93.56 585 MET A O 1
ATOM 4618 N N . LEU A 1 586 ? 18.472 5.635 2.798 1.00 95.12 586 LEU A N 1
ATOM 4619 C CA . LEU A 1 586 ? 17.702 6.476 3.721 1.00 95.12 586 LEU A CA 1
ATOM 4620 C C . LEU A 1 586 ? 18.604 7.464 4.482 1.00 95.12 586 LEU A C 1
ATOM 4622 O O . LEU A 1 586 ? 18.240 8.626 4.652 1.00 95.12 586 LEU A O 1
ATOM 4626 N N . THR A 1 587 ? 19.806 7.051 4.878 1.00 94.31 587 THR A N 1
ATOM 4627 C CA . THR A 1 587 ? 20.798 7.937 5.502 1.00 94.31 587 THR A CA 1
ATOM 4628 C C . THR A 1 587 ? 21.301 8.998 4.516 1.00 94.31 587 THR A C 1
ATOM 4630 O O . THR A 1 587 ? 21.442 10.157 4.890 1.00 94.31 587 THR A O 1
ATOM 4633 N N . GLU A 1 588 ? 21.499 8.655 3.237 1.00 92.38 588 GLU A N 1
ATOM 4634 C CA . GLU A 1 588 ? 21.898 9.600 2.177 1.00 92.38 588 GLU A CA 1
ATOM 4635 C C . GLU A 1 588 ? 20.853 10.696 1.910 1.00 92.38 588 GLU A C 1
ATOM 4637 O O . GLU A 1 588 ? 21.200 11.767 1.414 1.00 92.38 588 GLU A O 1
ATOM 4642 N N . VAL A 1 589 ? 19.575 10.450 2.218 1.00 90.62 589 VAL A N 1
ATOM 4643 C CA . VAL A 1 589 ? 18.519 11.481 2.186 1.00 90.62 589 VAL A CA 1
ATOM 4644 C C . VAL A 1 589 ? 18.302 12.143 3.548 1.00 90.62 589 VAL A C 1
ATOM 4646 O O . VAL A 1 589 ? 17.388 12.949 3.693 1.00 90.62 589 VAL A O 1
ATOM 4649 N N . GLY A 1 590 ? 19.122 11.827 4.549 1.00 92.19 590 GLY A N 1
ATOM 4650 C CA . GLY A 1 590 ? 19.123 12.476 5.856 1.00 92.19 590 GLY A CA 1
ATOM 4651 C C . GLY A 1 590 ? 18.195 11.863 6.904 1.00 92.19 590 GLY A C 1
ATOM 4652 O O . GLY A 1 590 ? 17.973 12.488 7.943 1.00 92.19 590 GLY A O 1
ATOM 4653 N N . VAL A 1 591 ? 17.654 10.657 6.686 1.00 95.38 591 VAL A N 1
ATOM 4654 C CA . VAL A 1 591 ? 16.960 9.923 7.758 1.00 95.38 591 VAL A CA 1
ATOM 4655 C C . VAL A 1 591 ? 17.999 9.473 8.798 1.00 95.38 591 VAL A C 1
ATOM 4657 O O . VAL A 1 591 ? 18.975 8.821 8.425 1.00 95.38 591 VAL A O 1
ATOM 4660 N N . PRO A 1 592 ? 17.833 9.785 10.096 1.00 95.69 592 PRO A N 1
ATOM 4661 C CA . PRO A 1 592 ? 18.860 9.488 11.093 1.00 95.69 592 PRO A CA 1
ATOM 4662 C C . PRO A 1 592 ? 19.055 7.984 11.316 1.00 95.69 592 PRO A C 1
ATOM 4664 O O . PRO A 1 592 ? 18.087 7.253 11.525 1.00 95.69 592 PRO A O 1
ATOM 4667 N N . GLU A 1 593 ? 20.303 7.522 11.410 1.00 95.06 593 GLU A N 1
ATOM 4668 C CA . GLU A 1 593 ? 20.613 6.113 11.718 1.00 95.06 593 GLU A CA 1
ATOM 4669 C C . GLU A 1 593 ? 20.005 5.656 13.048 1.00 95.06 593 GLU A C 1
ATOM 4671 O O . GLU A 1 593 ? 19.524 4.530 13.168 1.00 95.06 593 GLU A O 1
ATOM 4676 N N . ALA A 1 594 ? 19.950 6.557 14.034 1.00 94.88 594 ALA A N 1
ATOM 4677 C CA . ALA A 1 594 ? 19.296 6.312 15.312 1.00 94.88 594 ALA A CA 1
ATOM 4678 C C . ALA A 1 594 ? 17.805 5.961 15.136 1.00 94.88 594 ALA A C 1
ATOM 4680 O O . ALA A 1 594 ? 17.310 5.043 15.788 1.00 94.88 594 ALA A O 1
ATOM 4681 N N . PHE A 1 595 ? 17.088 6.637 14.236 1.00 97.06 595 PHE A N 1
ATOM 4682 C CA . PHE A 1 595 ? 15.712 6.271 13.905 1.00 97.06 595 PHE A CA 1
ATOM 4683 C C . PHE A 1 595 ? 15.658 4.893 13.235 1.00 97.06 595 PHE A C 1
ATOM 4685 O O . PHE A 1 595 ? 14.909 4.019 13.668 1.00 97.06 595 PHE A O 1
ATOM 4692 N N . LEU A 1 596 ? 16.496 4.681 12.215 1.00 96.56 596 LEU A N 1
ATOM 4693 C CA . LEU A 1 596 ? 16.520 3.445 11.431 1.00 96.56 596 LEU A CA 1
ATOM 4694 C C . LEU A 1 596 ? 16.813 2.209 12.290 1.00 96.56 596 LEU A C 1
ATOM 4696 O O . LEU A 1 596 ? 16.174 1.170 12.124 1.00 96.56 596 LEU A O 1
ATOM 4700 N N . GLY A 1 597 ? 17.730 2.326 13.252 1.00 95.25 597 GLY A N 1
ATOM 4701 C CA . GLY A 1 597 ? 18.081 1.254 14.185 1.00 95.25 597 GLY A CA 1
ATOM 4702 C C . GLY A 1 597 ? 16.927 0.793 15.082 1.00 95.25 597 GLY A C 1
ATOM 4703 O O . GLY A 1 597 ? 16.970 -0.326 15.585 1.00 95.25 597 GLY A O 1
ATOM 4704 N N . ARG A 1 598 ? 15.878 1.611 15.248 1.00 95.69 598 ARG A N 1
ATOM 4705 C CA . ARG A 1 598 ? 14.678 1.289 16.045 1.00 95.69 598 ARG A CA 1
ATOM 4706 C C . ARG A 1 598 ? 13.573 0.608 15.232 1.00 95.69 598 ARG A C 1
ATOM 4708 O O . ARG A 1 598 ? 12.579 0.163 15.802 1.00 95.69 598 ARG A O 1
ATOM 4715 N N . LEU A 1 599 ? 13.722 0.523 13.910 1.00 96.12 599 LEU A N 1
ATOM 4716 C CA . LEU A 1 599 ? 12.727 -0.090 13.033 1.00 96.12 599 LEU A CA 1
ATOM 4717 C C . LEU A 1 599 ? 12.804 -1.615 13.083 1.00 96.12 599 LEU A C 1
ATOM 4719 O O . LEU A 1 599 ? 13.890 -2.191 12.948 1.00 96.12 599 LEU A O 1
ATOM 4723 N N . ASN A 1 600 ? 11.655 -2.285 13.188 1.00 95.62 600 ASN A N 1
ATOM 4724 C CA . ASN A 1 600 ? 11.614 -3.743 13.098 1.00 95.62 600 ASN A CA 1
ATOM 4725 C C . ASN A 1 600 ? 12.004 -4.205 11.693 1.00 95.62 600 ASN A C 1
ATOM 4727 O O . ASN A 1 600 ? 12.899 -5.037 11.554 1.00 95.62 600 ASN A O 1
ATOM 4731 N N . GLU A 1 601 ? 11.409 -3.617 10.655 1.00 95.94 601 GLU A N 1
ATOM 4732 C CA . GLU A 1 601 ? 11.649 -4.047 9.279 1.00 95.94 601 GLU A CA 1
ATOM 4733 C C . GLU A 1 601 ? 11.783 -2.884 8.292 1.00 95.94 601 GLU A C 1
ATOM 4735 O O . GLU A 1 601 ? 11.152 -1.835 8.431 1.00 95.94 601 GLU A O 1
ATOM 4740 N N . VAL A 1 602 ? 12.604 -3.092 7.263 1.00 96.00 602 VAL A N 1
ATOM 4741 C CA . VAL A 1 602 ? 12.744 -2.184 6.124 1.00 96.00 602 VAL A CA 1
ATOM 4742 C C . VAL A 1 602 ? 12.811 -2.990 4.833 1.00 96.00 602 VAL A C 1
ATOM 4744 O O . VAL A 1 602 ? 13.512 -4.000 4.731 1.00 96.00 602 VAL A O 1
ATOM 4747 N N . PHE A 1 603 ? 12.100 -2.551 3.802 1.00 94.88 603 PHE A N 1
ATOM 4748 C CA . PHE A 1 603 ? 12.169 -3.219 2.506 1.00 94.88 603 PHE A CA 1
ATOM 4749 C C . PHE A 1 603 ? 11.885 -2.281 1.345 1.00 94.88 603 PHE A C 1
ATOM 4751 O O . PHE A 1 603 ? 11.215 -1.255 1.473 1.00 94.88 603 PHE A O 1
ATOM 4758 N N . LEU A 1 604 ? 12.414 -2.682 0.191 1.00 95.88 604 LEU A N 1
ATOM 4759 C CA . LEU A 1 604 ? 12.229 -2.006 -1.077 1.00 95.88 604 LEU A CA 1
ATOM 4760 C C . LEU A 1 604 ? 11.094 -2.692 -1.846 1.00 95.88 604 LEU A C 1
ATOM 4762 O O . LEU A 1 604 ? 11.162 -3.890 -2.124 1.00 95.88 604 LEU A O 1
ATOM 4766 N N . PHE A 1 605 ? 10.061 -1.944 -2.217 1.00 95.50 605 PHE A N 1
ATOM 4767 C CA . PHE A 1 605 ? 8.990 -2.418 -3.093 1.00 95.50 605 PHE A CA 1
ATOM 4768 C C . PHE A 1 605 ? 9.511 -2.677 -4.504 1.00 95.50 605 PHE A C 1
ATOM 4770 O O . PHE A 1 605 ? 10.351 -1.932 -5.023 1.00 95.50 605 PHE A O 1
ATOM 4777 N N . LYS A 1 606 ? 8.976 -3.718 -5.145 1.00 93.44 606 LYS A N 1
ATOM 4778 C CA . LYS A 1 606 ? 9.311 -4.047 -6.528 1.00 93.44 606 LYS A CA 1
ATOM 4779 C C . LYS A 1 606 ? 8.641 -3.035 -7.467 1.00 93.44 606 LYS A C 1
ATOM 4781 O O . LYS A 1 606 ? 7.463 -2.717 -7.274 1.00 93.44 606 LYS A O 1
ATOM 4786 N N . PRO A 1 607 ? 9.342 -2.523 -8.493 1.00 91.38 607 PRO A N 1
ATOM 4787 C CA . PRO A 1 607 ? 8.715 -1.715 -9.533 1.00 91.38 607 PRO A CA 1
ATOM 4788 C C . PRO A 1 607 ? 7.572 -2.471 -10.219 1.00 91.38 607 PRO A C 1
ATOM 4790 O O . PRO A 1 607 ? 7.678 -3.670 -10.471 1.00 91.38 607 PRO A O 1
ATOM 4793 N N . VAL A 1 608 ? 6.486 -1.766 -10.539 1.00 91.25 608 VAL A N 1
ATOM 4794 C CA . VAL A 1 608 ? 5.340 -2.354 -11.248 1.00 91.25 608 VAL A CA 1
ATOM 4795 C C . VAL A 1 608 ? 5.748 -2.640 -12.698 1.00 91.25 608 VAL A C 1
ATOM 4797 O O . VAL A 1 608 ? 6.187 -1.732 -13.402 1.00 91.25 608 VAL A O 1
ATOM 4800 N N . THR A 1 609 ? 5.618 -3.895 -13.136 1.00 89.44 609 THR A N 1
ATOM 4801 C CA . THR A 1 609 ? 5.798 -4.299 -14.546 1.00 89.44 609 THR A CA 1
ATOM 4802 C C . THR A 1 609 ? 4.498 -4.125 -15.326 1.00 89.44 609 THR A C 1
ATOM 4804 O O . THR A 1 609 ? 3.427 -4.019 -14.719 1.00 89.44 609 THR A O 1
ATOM 4807 N N . LYS A 1 610 ? 4.540 -4.148 -16.660 1.00 87.62 610 LYS A N 1
ATOM 4808 C CA . LYS A 1 610 ? 3.328 -4.127 -17.497 1.00 87.62 610 LYS A CA 1
ATOM 4809 C C . LYS A 1 610 ? 2.384 -5.286 -17.196 1.00 87.62 610 LYS A C 1
ATOM 4811 O O . LYS A 1 610 ? 1.179 -5.067 -17.099 1.00 87.62 610 LYS A O 1
ATOM 4816 N N . GLU A 1 611 ? 2.893 -6.496 -16.988 1.00 90.56 611 GLU A N 1
ATOM 4817 C CA . GLU A 1 611 ? 2.065 -7.665 -16.649 1.00 90.56 611 GLU A CA 1
ATOM 4818 C C . GLU A 1 611 ? 1.357 -7.457 -15.309 1.00 90.56 611 GLU A C 1
ATOM 4820 O O . GLU A 1 611 ? 0.162 -7.730 -15.172 1.00 90.56 611 GLU A O 1
ATOM 4825 N N . THR A 1 612 ? 2.081 -6.905 -14.333 1.00 93.75 612 THR A N 1
ATOM 4826 C CA . THR A 1 612 ? 1.532 -6.544 -13.021 1.00 93.75 612 THR A CA 1
ATOM 4827 C C . THR A 1 612 ? 0.476 -5.445 -13.170 1.00 93.75 612 THR A C 1
ATOM 4829 O O . THR A 1 612 ? -0.621 -5.554 -12.622 1.00 93.75 612 THR A O 1
ATOM 4832 N N . ALA A 1 613 ? 0.754 -4.415 -13.973 1.00 94.38 613 ALA A N 1
ATOM 4833 C CA . ALA A 1 613 ? -0.175 -3.329 -14.261 1.00 94.38 613 ALA A CA 1
ATOM 4834 C C . ALA A 1 613 ? -1.454 -3.823 -14.956 1.00 94.38 613 ALA A C 1
ATOM 4836 O O . ALA A 1 613 ? -2.528 -3.323 -14.643 1.00 94.38 613 ALA A O 1
ATOM 4837 N N . ILE A 1 614 ? -1.383 -4.835 -15.830 1.00 96.06 614 ILE A N 1
ATOM 4838 C CA . ILE A 1 614 ? -2.560 -5.474 -16.449 1.00 96.06 614 ILE A CA 1
ATOM 4839 C C . ILE A 1 614 ? -3.437 -6.143 -15.390 1.00 96.06 614 ILE A C 1
ATOM 4841 O O . ILE A 1 614 ? -4.662 -6.007 -15.416 1.00 96.06 614 ILE A O 1
ATOM 4845 N N . GLN A 1 615 ? -2.836 -6.866 -14.446 1.00 96.56 615 GLN A N 1
ATOM 4846 C CA . GLN A 1 615 ? -3.581 -7.486 -13.349 1.00 96.56 615 GLN A CA 1
ATOM 4847 C C . GLN A 1 615 ? -4.219 -6.431 -12.433 1.00 96.56 615 GLN A C 1
ATOM 4849 O O . GLN A 1 615 ? -5.386 -6.562 -12.060 1.00 96.56 615 GLN A O 1
ATOM 4854 N N . ILE A 1 616 ? -3.499 -5.346 -12.143 1.00 96.25 616 ILE A N 1
ATOM 4855 C CA . ILE A 1 616 ? -4.022 -4.213 -11.371 1.00 96.25 616 ILE A CA 1
ATOM 4856 C C . ILE A 1 616 ? -5.148 -3.492 -12.130 1.00 96.25 616 ILE A C 1
ATOM 4858 O O . ILE A 1 616 ? -6.178 -3.186 -11.537 1.00 96.25 616 ILE A O 1
ATOM 4862 N N . ALA A 1 617 ? -5.020 -3.292 -13.443 1.00 96.69 617 ALA A N 1
ATOM 4863 C CA . ALA A 1 617 ? -6.063 -2.704 -14.282 1.00 96.69 617 ALA A CA 1
ATOM 4864 C C . ALA A 1 617 ? -7.353 -3.533 -14.233 1.00 96.69 617 ALA A C 1
ATOM 4866 O O . ALA A 1 617 ? -8.443 -2.977 -14.126 1.00 96.69 617 ALA A O 1
ATOM 4867 N N . LYS A 1 618 ? -7.240 -4.870 -14.254 1.00 96.44 618 LYS A N 1
ATOM 4868 C CA . LYS A 1 618 ? -8.387 -5.777 -14.077 1.00 96.44 618 LYS A CA 1
ATOM 4869 C C . LYS A 1 618 ? -9.063 -5.573 -12.718 1.00 96.44 618 LYS A C 1
ATOM 4871 O O . LYS A 1 618 ? -10.290 -5.564 -12.669 1.00 96.44 618 LYS A O 1
ATOM 4876 N N . LYS A 1 619 ? -8.286 -5.387 -11.640 1.00 95.31 619 LYS A N 1
ATOM 4877 C CA . LYS A 1 619 ? -8.814 -5.062 -10.302 1.00 95.31 619 LYS A CA 1
ATOM 4878 C C . LYS A 1 619 ? -9.553 -3.719 -10.317 1.00 95.31 619 LYS A C 1
ATOM 4880 O O . LYS A 1 619 ? -10.715 -3.685 -9.943 1.00 95.31 619 LYS A O 1
ATOM 4885 N N . PHE A 1 620 ? -8.938 -2.659 -10.844 1.00 95.25 620 PHE A N 1
ATOM 4886 C CA . PHE A 1 620 ? -9.560 -1.330 -10.904 1.00 95.25 620 PHE A CA 1
ATOM 4887 C C . PHE A 1 620 ? -10.830 -1.287 -11.752 1.00 95.25 620 PHE A C 1
ATOM 4889 O O . PHE A 1 620 ? -11.785 -0.633 -11.355 1.00 95.25 620 PHE A O 1
ATOM 4896 N N . ILE A 1 621 ? -10.890 -2.004 -12.880 1.00 95.25 621 ILE A N 1
ATOM 4897 C CA . ILE A 1 621 ? -12.141 -2.100 -13.645 1.00 95.25 621 ILE A CA 1
ATOM 4898 C C . ILE A 1 621 ? -13.218 -2.840 -12.848 1.00 95.25 621 ILE A C 1
ATOM 4900 O O . ILE A 1 621 ? -14.363 -2.414 -12.864 1.00 95.25 621 ILE A O 1
ATOM 4904 N N . LYS A 1 622 ? -12.873 -3.901 -12.112 1.00 94.50 622 LYS A N 1
ATOM 4905 C CA . LYS A 1 622 ? -13.840 -4.605 -11.259 1.00 94.50 622 LYS A CA 1
ATOM 4906 C C . LYS A 1 622 ? -14.355 -3.717 -10.118 1.00 94.50 622 LYS A C 1
ATOM 4908 O O . LYS A 1 622 ? -15.540 -3.751 -9.798 1.00 94.50 622 LYS A O 1
ATOM 4913 N N . ASP A 1 623 ? -13.472 -2.923 -9.516 1.00 91.94 623 ASP A N 1
ATOM 4914 C CA . ASP A 1 623 ? -13.847 -1.942 -8.493 1.00 91.94 623 ASP A CA 1
ATOM 4915 C C . ASP A 1 623 ? -14.748 -0.851 -9.098 1.00 91.94 623 ASP A C 1
ATOM 4917 O O . ASP A 1 623 ? -15.757 -0.479 -8.504 1.00 91.94 623 ASP A O 1
ATOM 4921 N N . PHE A 1 624 ? -14.449 -0.408 -10.323 1.00 91.62 624 PHE A N 1
ATOM 4922 C CA . PHE A 1 624 ? -15.281 0.515 -11.094 1.00 91.62 624 PHE A CA 1
ATOM 4923 C C . PHE A 1 624 ? -16.672 -0.074 -11.396 1.00 91.62 624 PHE A C 1
ATOM 4925 O O . PHE A 1 624 ? -17.675 0.572 -11.115 1.00 91.62 624 PHE A O 1
ATOM 4932 N N . GLU A 1 625 ? -16.762 -1.313 -11.890 1.00 91.69 625 GLU A N 1
ATOM 4933 C CA . GLU A 1 625 ? -18.037 -2.021 -12.110 1.00 91.69 625 GLU A CA 1
ATOM 4934 C C . GLU A 1 625 ? -18.897 -2.045 -10.843 1.00 91.69 625 GLU A C 1
ATOM 4936 O O . GLU A 1 625 ? -20.093 -1.770 -10.899 1.00 91.69 625 GLU A O 1
ATOM 4941 N N . LYS A 1 626 ? -18.276 -2.325 -9.690 1.00 91.00 626 LYS A N 1
ATOM 4942 C CA . LYS A 1 626 ? -18.962 -2.356 -8.397 1.00 91.00 626 LYS A CA 1
ATOM 4943 C C . LYS A 1 626 ? -19.446 -0.971 -7.964 1.00 91.00 626 LYS A C 1
ATOM 4945 O O . LYS A 1 626 ? -20.579 -0.853 -7.518 1.00 91.00 626 LYS A O 1
ATOM 4950 N N . ASN A 1 627 ? -18.603 0.053 -8.073 1.00 87.81 627 ASN A N 1
ATOM 4951 C CA . ASN A 1 627 ? -18.917 1.401 -7.590 1.00 87.81 627 ASN A CA 1
ATOM 4952 C C . ASN A 1 627 ? -20.018 2.090 -8.406 1.00 87.81 627 ASN A C 1
ATOM 4954 O O . ASN A 1 627 ? -20.741 2.918 -7.861 1.00 87.81 627 ASN A O 1
ATOM 4958 N N . TYR A 1 628 ? -20.130 1.761 -9.694 1.00 84.50 628 TYR A N 1
ATOM 4959 C CA . TYR A 1 628 ? -21.148 2.317 -10.589 1.00 84.50 628 TYR A CA 1
ATOM 4960 C C . TYR A 1 628 ? -22.317 1.357 -10.852 1.00 84.50 628 TYR A C 1
ATOM 4962 O O . TYR A 1 628 ? -23.202 1.700 -11.626 1.00 84.50 628 TYR A O 1
ATOM 4970 N N . GLU A 1 629 ? -22.312 0.166 -10.244 1.00 86.94 629 GLU A N 1
ATOM 4971 C CA . GLU A 1 629 ? -23.321 -0.888 -10.441 1.00 86.94 629 GLU A CA 1
ATOM 4972 C C . GLU A 1 629 ? -23.559 -1.254 -11.921 1.00 86.94 629 GLU A C 1
ATOM 4974 O O . GLU A 1 629 ? -24.665 -1.590 -12.342 1.00 86.94 629 GLU A O 1
ATOM 4979 N N . ILE A 1 630 ? -22.495 -1.229 -12.731 1.00 86.50 630 ILE A N 1
ATOM 4980 C CA . ILE A 1 630 ? -22.541 -1.537 -14.167 1.00 86.50 630 ILE A CA 1
ATOM 4981 C C . ILE A 1 630 ? -21.801 -2.836 -14.490 1.00 86.50 630 ILE A C 1
ATOM 4983 O O . ILE A 1 630 ? -20.766 -3.147 -13.906 1.00 86.50 630 ILE A O 1
ATOM 4987 N N . SER A 1 631 ? -22.278 -3.570 -15.499 1.00 90.62 631 SER A N 1
ATOM 4988 C CA . SER A 1 631 ? -21.555 -4.725 -16.051 1.00 90.62 631 SER A CA 1
ATOM 4989 C C . SER A 1 631 ? -20.776 -4.345 -17.311 1.00 90.62 631 SER A C 1
ATOM 4991 O O . SER A 1 631 ? -21.366 -3.871 -18.286 1.00 90.62 631 SER A O 1
ATOM 4993 N N . ILE A 1 632 ? -19.464 -4.596 -17.334 1.00 93.25 632 ILE A N 1
ATOM 4994 C CA . ILE A 1 632 ? -18.596 -4.348 -18.489 1.00 93.25 632 ILE A CA 1
ATOM 4995 C C . ILE A 1 632 ? -18.247 -5.671 -19.181 1.00 93.25 632 ILE A C 1
ATOM 4997 O O . ILE A 1 632 ? -17.677 -6.604 -18.617 1.00 93.25 632 ILE A O 1
ATOM 5001 N N . LYS A 1 633 ? -18.545 -5.736 -20.477 1.00 94.56 633 LYS A N 1
ATOM 5002 C CA . LYS A 1 633 ? -18.117 -6.796 -21.392 1.00 94.56 633 LYS A CA 1
ATOM 5003 C C . LYS A 1 633 ? -17.056 -6.269 -22.350 1.00 94.56 633 LYS A C 1
ATOM 5005 O O . LYS A 1 633 ? -16.934 -5.069 -22.585 1.00 94.56 633 LYS A O 1
ATOM 5010 N N . TYR A 1 634 ? -16.312 -7.182 -22.959 1.00 95.38 634 TYR A N 1
ATOM 5011 C CA . TYR A 1 634 ? -15.237 -6.849 -23.893 1.00 95.38 634 TYR A CA 1
ATOM 5012 C C . TYR A 1 634 ? -15.467 -7.565 -25.222 1.00 95.38 634 TYR A C 1
ATOM 5014 O O . TYR A 1 634 ? -15.987 -8.680 -25.231 1.00 95.38 634 TYR A O 1
ATOM 5022 N N . ILE A 1 635 ? -15.087 -6.944 -26.344 1.00 94.19 635 ILE A N 1
ATOM 5023 C CA . ILE A 1 635 ? -14.962 -7.682 -27.617 1.00 94.19 635 ILE A CA 1
ATOM 5024 C C . ILE A 1 635 ? -13.797 -8.671 -27.516 1.00 94.19 635 ILE A C 1
ATOM 5026 O O . ILE A 1 635 ? -13.957 -9.848 -27.808 1.00 94.19 635 ILE A O 1
ATOM 5030 N N . ASP A 1 636 ? -12.647 -8.175 -27.066 1.00 94.31 636 ASP A N 1
ATOM 5031 C CA . ASP A 1 636 ? -11.442 -8.951 -26.798 1.00 94.31 636 ASP A CA 1
ATOM 5032 C C . ASP A 1 636 ? -10.852 -8.432 -25.487 1.00 94.31 636 ASP A C 1
ATOM 5034 O O . ASP A 1 636 ? -10.375 -7.295 -25.404 1.00 94.31 636 ASP A O 1
ATOM 5038 N N . LYS A 1 637 ? -10.970 -9.246 -24.436 1.00 94.50 637 LYS A N 1
ATOM 5039 C CA . LYS A 1 637 ? -10.592 -8.853 -23.078 1.00 94.50 637 LYS A CA 1
ATOM 5040 C C . LYS A 1 637 ? -9.082 -8.685 -22.947 1.00 94.50 637 LYS A C 1
ATOM 5042 O O . LYS A 1 637 ? -8.639 -7.720 -22.332 1.00 94.50 637 LYS A O 1
ATOM 5047 N N . GLU A 1 638 ? -8.290 -9.592 -23.512 1.00 93.44 638 GLU A N 1
ATOM 5048 C CA . GLU A 1 638 ? -6.832 -9.524 -23.390 1.00 93.44 638 GLU A CA 1
ATOM 5049 C C . GLU A 1 638 ? -6.277 -8.338 -24.166 1.00 93.44 638 GLU A C 1
ATOM 5051 O O . GLU A 1 638 ? -5.533 -7.528 -23.607 1.00 93.44 638 GLU A O 1
ATOM 5056 N N . LYS A 1 639 ? -6.721 -8.160 -25.414 1.00 92.62 639 LYS A N 1
ATOM 5057 C CA . LYS A 1 639 ? -6.321 -7.015 -26.235 1.00 92.62 639 LYS A CA 1
ATOM 5058 C C . LYS A 1 639 ? -6.729 -5.685 -25.609 1.00 92.62 639 LYS A C 1
ATOM 5060 O O . LYS A 1 639 ? -5.951 -4.737 -25.659 1.00 92.62 639 LYS A O 1
ATOM 5065 N N . PHE A 1 640 ? -7.912 -5.608 -24.991 1.00 95.00 640 PHE A N 1
ATOM 5066 C CA . PHE A 1 640 ? -8.352 -4.404 -24.285 1.00 95.00 640 PHE A CA 1
ATOM 5067 C C . PHE A 1 640 ? -7.387 -4.020 -23.159 1.00 95.00 640 PHE A C 1
ATOM 5069 O O . PHE A 1 640 ? -6.901 -2.892 -23.141 1.00 95.00 640 PHE A O 1
ATOM 5076 N N . PHE A 1 641 ? -7.076 -4.945 -22.245 1.00 95.75 641 PHE A N 1
ATOM 5077 C CA . PHE A 1 641 ? -6.203 -4.639 -21.108 1.00 95.75 641 PHE A CA 1
ATOM 5078 C C . PHE A 1 641 ? -4.750 -4.385 -21.522 1.00 95.75 641 PHE A C 1
ATOM 5080 O O . PHE A 1 641 ? -4.116 -3.492 -20.961 1.00 95.75 641 PHE A O 1
ATOM 5087 N N . ASN A 1 642 ? -4.239 -5.114 -22.519 1.00 92.38 642 ASN A N 1
ATOM 5088 C CA . ASN A 1 642 ? -2.902 -4.876 -23.065 1.00 92.38 642 ASN A CA 1
ATOM 5089 C C . ASN A 1 642 ? -2.793 -3.467 -23.656 1.00 92.38 642 ASN A C 1
ATOM 5091 O O . ASN A 1 642 ? -1.861 -2.736 -23.324 1.00 92.38 642 ASN A O 1
ATOM 5095 N N . ASN A 1 643 ? -3.770 -3.063 -24.474 1.00 91.62 643 ASN A N 1
ATOM 5096 C CA . ASN A 1 643 ? -3.774 -1.736 -25.079 1.00 91.62 643 ASN A CA 1
ATOM 5097 C C . ASN A 1 643 ? -3.987 -0.632 -24.039 1.00 91.62 643 ASN A C 1
ATOM 5099 O O . ASN A 1 643 ? -3.279 0.367 -24.090 1.00 91.62 643 ASN A O 1
ATOM 5103 N N . LEU A 1 644 ? -4.895 -0.824 -23.075 1.00 93.06 644 LEU A N 1
ATOM 5104 C CA . LEU A 1 644 ? -5.114 0.109 -21.967 1.00 93.06 644 LEU A CA 1
ATOM 5105 C C . LEU A 1 644 ? -3.798 0.388 -21.232 1.00 93.06 644 LEU A C 1
ATOM 5107 O O . LEU A 1 644 ? -3.367 1.530 -21.149 1.00 93.06 644 LEU A O 1
ATOM 5111 N N . VAL A 1 645 ? -3.109 -0.657 -20.768 1.00 92.25 645 VAL A N 1
ATOM 5112 C CA . VAL A 1 645 ? -1.839 -0.500 -20.045 1.00 92.25 645 VAL A CA 1
ATOM 5113 C C . VAL A 1 645 ? -0.751 0.081 -20.947 1.00 92.25 645 VAL A C 1
ATOM 5115 O O . VAL A 1 645 ? -0.061 1.006 -20.535 1.00 92.25 645 VAL A O 1
ATOM 5118 N N . GLN A 1 646 ? -0.616 -0.374 -22.195 1.00 87.12 646 GLN A N 1
ATOM 5119 C CA . GLN A 1 646 ? 0.354 0.197 -23.141 1.00 87.12 646 GLN A CA 1
ATOM 5120 C C . GLN A 1 646 ? 0.094 1.683 -23.437 1.00 87.12 646 GLN A C 1
ATOM 5122 O O . GLN A 1 646 ? 1.007 2.428 -23.800 1.00 87.12 646 GLN A O 1
ATOM 5127 N N . ALA A 1 647 ? -1.158 2.116 -23.352 1.00 87.44 647 ALA A N 1
ATOM 5128 C CA . ALA A 1 647 ? -1.567 3.482 -23.610 1.00 87.44 647 ALA A CA 1
ATOM 5129 C C . ALA A 1 647 ? -1.447 4.384 -22.379 1.00 87.44 647 ALA A C 1
ATOM 5131 O O . ALA A 1 647 ? -1.165 5.564 -22.551 1.00 87.44 647 ALA A O 1
ATOM 5132 N N . THR A 1 648 ? -1.620 3.863 -21.162 1.00 88.75 648 THR A N 1
ATOM 5133 C CA . THR A 1 648 ? -1.808 4.712 -19.973 1.00 88.75 648 THR A CA 1
ATOM 5134 C C . THR A 1 648 ? -0.785 4.488 -18.863 1.00 88.75 648 THR A C 1
ATOM 5136 O O . THR A 1 648 ? -0.740 5.283 -17.932 1.00 88.75 648 THR A O 1
ATOM 5139 N N . PHE A 1 649 ? 0.005 3.411 -18.893 1.00 89.31 649 PHE A N 1
ATOM 5140 C CA . PHE A 1 649 ? 0.910 3.073 -17.793 1.00 89.31 649 PHE A CA 1
ATOM 5141 C C . PHE A 1 649 ? 2.240 3.829 -17.866 1.00 89.31 649 PHE A C 1
ATOM 5143 O O . PHE A 1 649 ? 3.115 3.509 -18.674 1.00 89.31 649 PHE A O 1
ATOM 5150 N N . PHE A 1 650 ? 2.421 4.779 -16.951 1.00 82.88 650 PHE A N 1
ATOM 5151 C CA . PHE A 1 650 ? 3.697 5.448 -16.717 1.00 82.88 650 PHE A CA 1
ATOM 5152 C C . PHE A 1 650 ? 4.451 4.745 -15.590 1.00 82.88 650 PHE A C 1
ATOM 5154 O O . PHE A 1 650 ? 4.043 4.780 -14.429 1.00 82.88 650 PHE A O 1
ATOM 5161 N N . ALA A 1 651 ? 5.594 4.138 -15.911 1.00 80.00 651 ALA A N 1
ATOM 5162 C CA . ALA A 1 651 ? 6.360 3.375 -14.929 1.00 80.00 651 ALA A CA 1
ATOM 5163 C C . ALA A 1 651 ? 6.964 4.237 -13.800 1.00 80.00 651 ALA A C 1
ATOM 5165 O O . ALA A 1 651 ? 7.312 3.693 -12.754 1.00 80.00 651 ALA A O 1
ATOM 5166 N N . SER A 1 652 ? 7.095 5.554 -13.999 1.00 76.56 652 SER A N 1
ATOM 5167 C CA . SER A 1 652 ? 7.464 6.524 -12.958 1.00 76.56 652 SER A CA 1
ATOM 5168 C C . SER A 1 652 ? 6.341 6.759 -11.946 1.00 76.56 652 SER A C 1
ATOM 5170 O O . SER A 1 652 ? 6.631 6.991 -10.782 1.00 76.56 652 SER A O 1
ATOM 5172 N N . GLU A 1 653 ? 5.077 6.659 -12.368 1.00 82.06 653 GLU A N 1
ATOM 5173 C CA . GLU A 1 653 ? 3.887 6.871 -11.529 1.00 82.06 653 GLU A CA 1
ATOM 5174 C C . GLU A 1 653 ? 3.304 5.566 -10.958 1.00 82.06 653 GLU A C 1
ATOM 5176 O O . GLU A 1 653 ? 2.338 5.580 -10.188 1.00 82.06 653 GLU A O 1
ATOM 5181 N N . GLY A 1 654 ? 3.843 4.418 -11.373 1.00 88.75 654 GLY A N 1
ATOM 5182 C CA . GLY A 1 654 ? 3.335 3.106 -10.996 1.00 88.75 654 GLY A CA 1
ATOM 5183 C C . GLY A 1 654 ? 1.871 2.912 -11.407 1.00 88.75 654 GLY A C 1
ATOM 5184 O O . GLY A 1 654 ? 1.405 3.423 -12.429 1.00 88.75 654 GLY A O 1
ATOM 5185 N N . ALA A 1 655 ? 1.118 2.167 -10.598 1.00 92.75 655 ALA A N 1
ATOM 5186 C CA . ALA A 1 655 ? -0.282 1.852 -10.881 1.00 92.75 655 ALA A CA 1
ATOM 5187 C C . ALA A 1 655 ? -1.221 3.073 -10.825 1.00 92.75 655 ALA A C 1
ATOM 5189 O O . ALA A 1 655 ? -2.360 2.985 -11.291 1.00 92.75 655 ALA A O 1
ATOM 5190 N N . ARG A 1 656 ? -0.761 4.211 -10.280 1.00 92.12 656 ARG A N 1
ATOM 5191 C CA . ARG A 1 656 ? -1.553 5.446 -10.174 1.00 92.12 656 ARG A CA 1
ATOM 5192 C C . ARG A 1 656 ? -1.969 5.971 -11.546 1.00 92.12 656 ARG A C 1
ATOM 5194 O O . ARG A 1 656 ? -3.109 6.386 -11.707 1.00 92.12 656 ARG A O 1
ATOM 5201 N N . SER A 1 657 ? -1.083 5.873 -12.535 1.00 90.56 657 SER A N 1
ATOM 5202 C CA . SER A 1 657 ? -1.358 6.275 -13.919 1.00 90.56 657 SER A CA 1
ATOM 5203 C C . SER A 1 657 ? -2.559 5.532 -14.525 1.00 90.56 657 SER A C 1
ATOM 5205 O O . SER A 1 657 ? -3.485 6.140 -15.062 1.00 90.56 657 SER A O 1
ATOM 5207 N N . VAL A 1 658 ? -2.601 4.208 -14.347 1.00 94.12 658 VAL A N 1
ATOM 5208 C CA . VAL A 1 658 ? -3.706 3.348 -14.798 1.00 94.12 658 VAL A CA 1
ATOM 5209 C C . VAL A 1 658 ? -4.987 3.638 -14.016 1.00 94.12 658 VAL A C 1
ATOM 5211 O O . VAL A 1 658 ? -6.052 3.751 -14.623 1.00 94.12 658 VAL A O 1
ATOM 5214 N N . ARG A 1 659 ? -4.893 3.796 -12.687 1.00 93.69 659 ARG A N 1
ATOM 5215 C CA . ARG A 1 659 ? -6.043 4.159 -11.844 1.00 93.69 659 ARG A CA 1
ATOM 5216 C C . ARG A 1 659 ? -6.675 5.467 -12.312 1.00 93.69 659 ARG A C 1
ATOM 5218 O O . ARG A 1 659 ? -7.867 5.495 -12.587 1.00 93.69 659 ARG A O 1
ATOM 5225 N N . ASN A 1 660 ? -5.862 6.512 -12.465 1.00 91.19 660 ASN A N 1
ATOM 5226 C CA . ASN A 1 660 ? -6.311 7.836 -12.882 1.00 91.19 660 ASN A CA 1
ATOM 5227 C C . ASN A 1 660 ? -7.039 7.791 -14.228 1.00 91.19 660 ASN A C 1
ATOM 5229 O O . ASN A 1 660 ? -8.053 8.464 -14.392 1.00 91.19 660 ASN A O 1
ATOM 5233 N N . PHE A 1 661 ? -6.549 7.003 -15.191 1.00 93.00 661 PHE A N 1
ATOM 5234 C CA . PHE A 1 661 ? -7.240 6.851 -16.468 1.00 93.00 661 PHE A CA 1
ATOM 5235 C C . PHE A 1 661 ? -8.602 6.163 -16.302 1.00 93.00 661 PHE A C 1
ATOM 5237 O O . PHE A 1 661 ? -9.601 6.639 -16.838 1.00 93.00 661 PHE A O 1
ATOM 5244 N N . ILE A 1 662 ? -8.670 5.061 -15.553 1.00 93.50 662 ILE A N 1
ATOM 5245 C CA . ILE A 1 662 ? -9.921 4.316 -15.348 1.00 93.50 662 ILE A CA 1
ATOM 5246 C C . ILE A 1 662 ? -10.952 5.167 -14.594 1.00 93.50 662 ILE A C 1
ATOM 5248 O O . ILE A 1 662 ? -12.089 5.291 -15.039 1.00 93.50 662 ILE A O 1
ATOM 5252 N N . GLU A 1 663 ? -10.558 5.787 -13.486 1.00 89.38 663 GLU A N 1
ATOM 5253 C CA . GLU A 1 663 ? -11.475 6.548 -12.633 1.00 89.38 663 GLU A CA 1
ATOM 5254 C C . GLU A 1 663 ? -11.892 7.873 -13.288 1.00 89.38 663 GLU A C 1
ATOM 5256 O O . GLU A 1 663 ? -13.079 8.188 -13.331 1.00 89.38 663 GLU A O 1
ATOM 5261 N N . ASN A 1 664 ? -10.949 8.624 -13.871 1.00 86.00 664 ASN A N 1
ATOM 5262 C CA . ASN A 1 664 ? -11.218 9.998 -14.317 1.00 86.00 664 ASN A CA 1
ATOM 5263 C C . ASN A 1 664 ? -11.480 10.135 -15.825 1.00 86.00 664 ASN A C 1
ATOM 5265 O O . ASN A 1 664 ? -12.123 11.098 -16.245 1.00 86.00 664 ASN A O 1
ATOM 5269 N N . ARG A 1 665 ? -10.984 9.217 -16.669 1.00 90.69 665 ARG A N 1
ATOM 5270 C CA . ARG A 1 665 ? -11.129 9.310 -18.138 1.00 90.69 665 ARG A CA 1
ATOM 5271 C C . ARG A 1 665 ? -12.153 8.326 -18.680 1.00 90.69 665 ARG A C 1
ATOM 5273 O O . ARG A 1 665 ? -13.089 8.748 -19.357 1.00 90.69 665 ARG A O 1
ATOM 5280 N N . LEU A 1 666 ? -12.029 7.040 -18.347 1.00 90.62 666 LEU A N 1
ATOM 5281 C CA . LEU A 1 666 ? -12.939 6.004 -18.844 1.00 90.62 666 LEU A CA 1
ATOM 5282 C C . LEU A 1 666 ? -14.394 6.296 -18.459 1.00 90.62 666 LEU A C 1
ATOM 5284 O O . LEU A 1 666 ? -15.264 6.224 -19.325 1.00 90.62 666 LEU A O 1
ATOM 5288 N N . GLY A 1 667 ? -14.649 6.704 -17.211 1.00 86.94 667 GLY A N 1
ATOM 5289 C CA . GLY A 1 667 ? -15.983 7.132 -16.775 1.00 86.94 667 GLY A CA 1
ATOM 5290 C C . GLY A 1 667 ? -16.544 8.280 -17.619 1.00 86.94 667 GLY A C 1
ATOM 5291 O O . GLY A 1 667 ? -17.672 8.199 -18.101 1.00 86.94 667 GLY A O 1
ATOM 5292 N N . SER A 1 668 ? -15.735 9.306 -17.903 1.00 88.62 668 SER A N 1
ATOM 5293 C CA . SER A 1 668 ? -16.143 10.426 -18.763 1.00 88.62 668 SER A CA 1
ATOM 5294 C C . SER A 1 668 ? -16.493 9.971 -20.185 1.00 88.62 668 SER A C 1
ATOM 5296 O O . SER A 1 668 ? -17.502 10.401 -20.749 1.00 88.62 668 SER A O 1
ATOM 5298 N N . TYR A 1 669 ? -15.712 9.058 -20.769 1.00 91.19 669 TYR A N 1
ATOM 5299 C CA . TYR A 1 669 ? -16.008 8.513 -22.097 1.00 91.19 669 TYR A CA 1
ATOM 5300 C C . TYR A 1 669 ? -17.279 7.667 -22.115 1.00 91.19 669 TYR A C 1
ATOM 5302 O O . TYR A 1 669 ? -18.049 7.756 -23.071 1.00 91.19 669 TYR A O 1
ATOM 5310 N N . ILE A 1 670 ? -17.531 6.890 -21.059 1.00 88.75 670 ILE A N 1
ATOM 5311 C CA . ILE A 1 670 ? -18.778 6.134 -20.898 1.00 88.75 670 ILE A CA 1
ATOM 5312 C C . ILE A 1 670 ? -19.973 7.089 -20.852 1.00 88.75 670 ILE A C 1
ATOM 5314 O O . ILE A 1 670 ? -20.941 6.873 -21.579 1.00 88.75 670 ILE A O 1
ATOM 5318 N N . VAL A 1 671 ? -19.894 8.173 -20.075 1.00 86.38 671 VAL A N 1
ATOM 5319 C CA . VAL A 1 671 ? -20.956 9.191 -20.007 1.00 86.38 671 VAL A CA 1
ATOM 5320 C C . VAL A 1 671 ? -21.196 9.823 -21.381 1.00 86.38 671 VAL A C 1
ATOM 5322 O O . VAL A 1 671 ? -22.333 9.871 -21.839 1.00 86.38 671 VAL A O 1
ATOM 5325 N N . ARG A 1 672 ? -20.137 10.213 -22.105 1.00 87.31 672 ARG A N 1
ATOM 5326 C CA . ARG A 1 672 ? -20.242 10.755 -23.479 1.00 87.31 672 ARG A CA 1
ATOM 5327 C C . ARG A 1 672 ? -20.821 9.756 -24.483 1.00 87.31 672 ARG A C 1
ATOM 5329 O O . ARG A 1 672 ? -21.461 10.152 -25.459 1.00 87.31 672 ARG A O 1
ATOM 5336 N N . ALA A 1 673 ? -20.574 8.462 -24.293 1.00 86.75 673 ALA A N 1
ATOM 5337 C CA . ALA A 1 673 ? -21.183 7.409 -25.101 1.00 86.75 673 ALA A CA 1
ATOM 5338 C C . ALA A 1 673 ? -22.653 7.160 -24.743 1.00 86.75 673 ALA A C 1
ATOM 5340 O O . ALA A 1 673 ? -23.396 6.674 -25.589 1.00 86.75 673 ALA A O 1
ATOM 5341 N N . SER A 1 674 ? -23.061 7.536 -23.531 1.00 84.44 674 SER A N 1
ATOM 5342 C CA . SER A 1 674 ? -24.386 7.280 -22.959 1.00 84.44 674 SER A CA 1
ATOM 5343 C C . SER A 1 674 ? -25.306 8.495 -22.940 1.00 84.44 674 SER A C 1
ATOM 5345 O O . SER A 1 674 ? -26.408 8.410 -22.416 1.00 84.44 674 SER A O 1
ATOM 5347 N N . GLU A 1 675 ? -24.879 9.625 -23.499 1.00 84.75 675 GLU A N 1
ATOM 5348 C CA . GLU A 1 675 ? -25.575 10.907 -23.371 1.00 84.75 675 GLU A CA 1
ATOM 5349 C C . GLU A 1 675 ? -27.040 10.861 -23.841 1.00 84.75 675 GLU A C 1
ATOM 5351 O O . GLU A 1 675 ? -27.918 11.383 -23.160 1.00 84.75 675 GLU A O 1
ATOM 5356 N N . GLU A 1 676 ? -27.328 10.185 -24.955 1.00 80.19 676 GLU A N 1
ATOM 5357 C CA . GLU A 1 676 ? -28.695 10.027 -25.478 1.00 80.19 676 GLU A CA 1
ATOM 5358 C C . GLU A 1 676 ? -29.583 9.172 -24.555 1.00 80.19 676 GLU A C 1
ATOM 5360 O O . GLU A 1 676 ? -30.735 9.526 -24.293 1.00 80.19 676 GLU A O 1
ATOM 5365 N N . ALA A 1 677 ? -29.035 8.083 -24.004 1.00 80.69 677 ALA A N 1
ATOM 5366 C CA . ALA A 1 677 ? -29.727 7.225 -23.040 1.00 80.69 677 ALA A CA 1
ATOM 5367 C C . ALA A 1 677 ? -29.996 7.967 -21.718 1.00 80.69 677 ALA A C 1
ATOM 5369 O O . ALA A 1 677 ? -31.097 7.924 -21.177 1.00 80.69 677 ALA A O 1
ATOM 5370 N N . LEU A 1 678 ? -29.012 8.726 -21.231 1.00 79.94 678 LEU A N 1
ATOM 5371 C CA . LEU A 1 678 ? -29.143 9.501 -19.999 1.00 79.94 678 LEU A CA 1
ATOM 5372 C C . LEU A 1 678 ? -30.158 10.645 -20.149 1.00 79.94 678 LEU A C 1
ATOM 5374 O O . LEU A 1 678 ? -30.974 10.855 -19.255 1.00 79.94 678 LEU A O 1
ATOM 5378 N N . ARG A 1 679 ? -30.173 11.351 -21.291 1.00 85.25 679 ARG A N 1
ATOM 5379 C CA . ARG A 1 679 ? -31.166 12.409 -21.578 1.00 85.25 679 ARG A CA 1
ATOM 5380 C C . ARG A 1 679 ? -32.597 11.880 -21.678 1.00 85.25 679 ARG A C 1
ATOM 5382 O O . ARG A 1 679 ? -33.532 12.613 -21.381 1.00 85.25 679 ARG A O 1
ATOM 5389 N N . SER A 1 680 ? -32.770 10.626 -22.089 1.00 80.94 680 SER A N 1
ATOM 5390 C CA . SER A 1 680 ? -34.075 9.957 -22.182 1.00 80.94 680 SER A CA 1
ATOM 5391 C C . SER A 1 680 ? -34.505 9.261 -20.881 1.00 80.94 680 SER A C 1
ATOM 5393 O O . SER A 1 680 ? -35.550 8.601 -20.855 1.00 80.94 680 SER A O 1
ATOM 5395 N N . GLY A 1 681 ? -33.730 9.429 -19.799 1.00 81.00 681 GLY A N 1
ATOM 5396 C CA . GLY A 1 681 ? -34.007 8.867 -18.477 1.00 81.00 681 GLY A CA 1
ATOM 5397 C C . GLY A 1 681 ? -33.796 7.355 -18.386 1.00 81.00 681 GLY A C 1
ATOM 5398 O O . GLY A 1 681 ?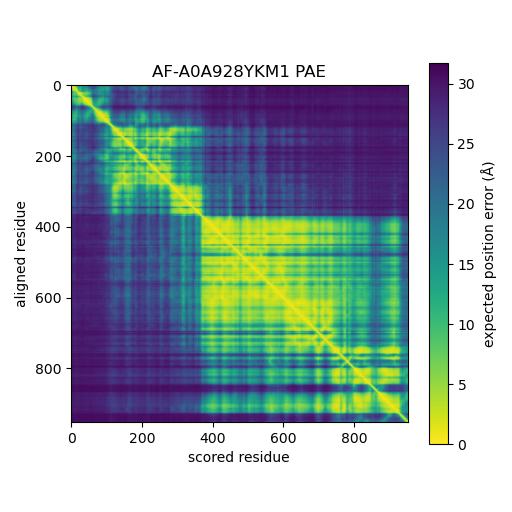 -34.331 6.720 -17.481 1.00 81.00 681 GLY A O 1
ATOM 5399 N N . GLU A 1 682 ? -33.066 6.754 -19.327 1.00 82.94 682 GLU A N 1
ATOM 5400 C CA . GLU A 1 682 ? -32.803 5.318 -19.334 1.00 82.94 682 GLU A CA 1
ATOM 5401 C C . GLU A 1 682 ? -31.620 4.965 -18.432 1.00 82.94 682 GLU A C 1
ATOM 5403 O O . GLU A 1 682 ? -30.531 5.533 -18.555 1.00 82.94 682 GLU A O 1
ATOM 5408 N N . ALA A 1 683 ? -31.811 3.977 -17.555 1.00 82.44 683 ALA A N 1
ATOM 5409 C CA . ALA A 1 683 ? -30.721 3.456 -16.748 1.00 82.44 683 ALA A CA 1
ATOM 5410 C C . ALA A 1 683 ? -29.788 2.574 -17.593 1.00 82.44 683 ALA A C 1
ATOM 5412 O O . ALA A 1 683 ? -30.213 1.791 -18.454 1.00 82.44 683 ALA A O 1
ATOM 5413 N N . LEU A 1 684 ? -28.485 2.713 -17.341 1.00 84.62 684 LEU A N 1
ATOM 5414 C CA . LEU A 1 684 ? -27.452 1.896 -17.966 1.00 84.62 684 LEU A CA 1
ATOM 5415 C C . LEU A 1 684 ? -27.405 0.522 -17.300 1.00 84.62 684 LEU A C 1
ATOM 5417 O O . LEU A 1 684 ? -27.192 0.423 -16.098 1.00 84.62 684 LEU A O 1
ATOM 5421 N N . LYS A 1 685 ? -27.530 -0.541 -18.099 1.00 84.50 685 LYS A N 1
ATOM 5422 C CA . LYS A 1 685 ? -27.498 -1.925 -17.609 1.00 84.50 685 LYS A CA 1
ATOM 5423 C C . LYS A 1 685 ? -26.149 -2.594 -17.841 1.00 84.50 685 LYS A C 1
ATOM 5425 O O . LYS A 1 685 ? -25.603 -3.260 -16.964 1.00 84.50 685 LYS A O 1
ATOM 5430 N N . SER A 1 686 ? -25.602 -2.467 -19.051 1.00 89.06 686 SER A N 1
ATOM 5431 C CA . SER A 1 686 ? -24.277 -3.012 -19.362 1.00 89.06 686 SER A CA 1
ATOM 5432 C C . SER A 1 686 ? -23.584 -2.271 -20.497 1.00 89.06 686 SER A C 1
ATOM 5434 O O . SER A 1 686 ? -24.222 -1.655 -21.348 1.00 89.06 686 SER A O 1
ATOM 5436 N N . ILE A 1 687 ? -22.259 -2.371 -20.535 1.00 92.50 687 ILE A N 1
ATOM 5437 C CA . ILE A 1 687 ? -21.399 -1.708 -21.515 1.00 92.50 687 ILE A CA 1
ATOM 5438 C C . ILE A 1 687 ? -20.531 -2.765 -22.182 1.00 92.50 687 ILE A C 1
ATOM 5440 O O . ILE A 1 687 ? -20.070 -3.696 -21.528 1.00 92.50 687 ILE A O 1
ATOM 5444 N N . LYS A 1 688 ? -20.282 -2.638 -23.483 1.00 94.94 688 LYS A N 1
ATOM 5445 C CA . LYS A 1 688 ? -19.309 -3.461 -24.199 1.00 94.94 688 LYS A CA 1
ATOM 5446 C C . LYS A 1 688 ? -18.215 -2.582 -24.791 1.00 94.94 688 LYS A C 1
ATOM 5448 O O . LYS A 1 688 ? -18.495 -1.662 -25.561 1.00 94.94 688 LYS A O 1
ATOM 5453 N N . LEU A 1 689 ? -16.974 -2.886 -24.415 1.00 95.44 689 LEU A N 1
ATOM 5454 C CA . LEU A 1 689 ? -15.778 -2.111 -24.733 1.00 95.44 689 LEU A CA 1
ATOM 5455 C C . LEU A 1 689 ? -14.860 -2.837 -25.720 1.00 95.44 689 LEU A C 1
ATOM 5457 O O . LEU A 1 689 ? -14.713 -4.064 -25.702 1.00 95.44 689 LEU A O 1
ATOM 5461 N N . ALA A 1 690 ? -14.177 -2.054 -26.548 1.00 94.62 690 ALA A N 1
ATOM 5462 C CA . ALA A 1 690 ? -13.007 -2.487 -27.296 1.00 94.62 690 ALA A CA 1
ATOM 5463 C C . ALA A 1 690 ? -12.016 -1.343 -27.468 1.00 94.62 690 ALA A C 1
ATOM 5465 O O . ALA A 1 690 ? -12.403 -0.187 -27.602 1.00 94.62 690 ALA A O 1
ATOM 5466 N N . TRP A 1 691 ? -10.733 -1.687 -27.507 1.00 93.50 691 TRP A N 1
ATOM 5467 C CA . TRP A 1 691 ? -9.656 -0.722 -27.676 1.00 93.50 691 TRP A CA 1
ATOM 5468 C C . TRP A 1 691 ? -8.902 -0.995 -28.972 1.00 93.50 691 TRP A C 1
ATOM 5470 O O . TRP A 1 691 ? -8.416 -2.110 -29.189 1.00 93.50 691 TRP A O 1
ATOM 5480 N N . GLN A 1 692 ? -8.781 0.019 -29.824 1.00 91.44 692 GLN A N 1
ATOM 5481 C CA . GLN A 1 692 ? -7.999 -0.035 -31.056 1.00 91.44 692 GLN A CA 1
ATOM 5482 C C . GLN A 1 692 ? -6.833 0.947 -30.966 1.00 91.44 692 GLN A C 1
ATOM 5484 O O . GLN A 1 692 ? -7.052 2.135 -30.781 1.00 91.44 692 GLN A O 1
ATOM 5489 N N . ASP A 1 693 ? -5.609 0.446 -31.103 1.00 88.50 693 ASP A N 1
ATOM 5490 C CA . ASP A 1 693 ? -4.375 1.235 -31.055 1.00 88.50 693 ASP A CA 1
ATOM 5491 C C . ASP A 1 693 ? -3.486 0.829 -32.239 1.00 88.50 693 ASP A C 1
ATOM 5493 O O . ASP A 1 693 ? -3.391 -0.359 -32.562 1.00 88.50 693 ASP A O 1
ATOM 5497 N N . ASN A 1 694 ? -2.877 1.803 -32.917 1.00 86.62 694 ASN A N 1
ATOM 5498 C CA . ASN A 1 694 ? -2.050 1.579 -34.106 1.00 86.62 694 ASN A CA 1
ATOM 5499 C C . ASN A 1 694 ? -0.554 1.322 -33.806 1.00 86.62 694 ASN A C 1
ATOM 5501 O O . ASN A 1 694 ? 0.216 1.101 -34.746 1.00 86.62 694 ASN A O 1
ATOM 5505 N N . LEU A 1 695 ? -0.131 1.310 -32.533 1.00 79.62 695 LEU A N 1
ATOM 5506 C CA . LEU A 1 695 ? 1.258 1.065 -32.115 1.00 79.62 695 LEU A CA 1
ATOM 5507 C C . LEU A 1 695 ? 1.735 -0.375 -32.401 1.00 79.62 695 LEU A C 1
ATOM 5509 O O . LEU A 1 695 ? 2.928 -0.585 -32.613 1.00 79.62 695 LEU A O 1
ATOM 5513 N N . ASN A 1 696 ? 0.822 -1.357 -32.478 1.00 66.06 696 ASN A N 1
ATOM 5514 C CA . ASN A 1 696 ? 1.051 -2.735 -32.963 1.00 66.06 696 ASN A CA 1
ATOM 5515 C C . ASN A 1 696 ? 2.370 -3.402 -32.498 1.00 66.06 696 ASN A C 1
ATOM 5517 O O . ASN A 1 696 ? 3.053 -4.034 -33.302 1.00 66.06 696 ASN A O 1
ATOM 5521 N N . ALA A 1 697 ? 2.748 -3.243 -31.221 1.00 65.31 697 ALA A N 1
ATOM 5522 C CA . ALA A 1 697 ? 3.983 -3.788 -30.626 1.00 65.31 697 ALA A CA 1
ATOM 5523 C C . ALA A 1 697 ? 5.276 -3.534 -31.443 1.00 65.31 697 ALA A C 1
ATOM 5525 O O . ALA A 1 697 ? 6.232 -4.304 -31.367 1.00 65.31 697 ALA A O 1
ATOM 5526 N N . ARG A 1 698 ? 5.316 -2.466 -32.248 1.00 69.31 698 ARG A N 1
ATOM 5527 C CA . ARG A 1 698 ? 6.454 -2.166 -33.122 1.00 69.31 698 ARG A CA 1
ATOM 5528 C C . ARG A 1 698 ? 7.644 -1.674 -32.303 1.00 69.31 698 ARG A C 1
ATOM 5530 O O . ARG A 1 698 ? 7.495 -0.789 -31.468 1.00 69.31 698 ARG A O 1
ATOM 5537 N N . VAL A 1 699 ? 8.827 -2.209 -32.598 1.00 72.81 699 VAL A N 1
ATOM 5538 C CA . VAL A 1 699 ? 10.100 -1.744 -32.015 1.00 72.81 699 VAL A CA 1
ATOM 5539 C C . VAL A 1 699 ? 10.622 -0.496 -32.747 1.00 72.81 699 VAL A C 1
ATOM 5541 O O . VAL A 1 699 ? 11.343 0.307 -32.168 1.00 72.81 699 VAL A O 1
ATOM 5544 N N . TYR A 1 700 ? 10.229 -0.303 -34.012 1.00 77.62 700 TYR A N 1
ATOM 5545 C CA . TYR A 1 700 ? 10.681 0.795 -34.869 1.00 77.62 700 TYR A CA 1
ATOM 5546 C C . TYR A 1 700 ? 9.562 1.374 -35.744 1.00 77.62 700 TYR A C 1
ATOM 5548 O O . TYR A 1 700 ? 8.590 0.695 -36.089 1.00 77.62 700 TYR A O 1
ATOM 5556 N N . ALA A 1 701 ? 9.732 2.631 -36.155 1.00 72.06 701 ALA A N 1
ATOM 5557 C CA . ALA A 1 701 ? 8.860 3.311 -37.103 1.00 72.06 701 ALA A CA 1
ATOM 5558 C C . ALA A 1 701 ? 9.183 2.915 -38.556 1.00 72.06 701 ALA A C 1
ATOM 5560 O O . ALA A 1 701 ? 10.348 2.803 -38.947 1.00 72.06 701 ALA A O 1
ATOM 5561 N N . ALA A 1 702 ? 8.142 2.748 -39.382 1.00 63.28 702 ALA A N 1
ATOM 5562 C CA . ALA A 1 702 ? 8.284 2.532 -40.827 1.00 63.28 702 ALA A CA 1
ATOM 5563 C C . ALA A 1 702 ? 8.519 3.847 -41.611 1.00 63.28 702 ALA A C 1
ATOM 5565 O O . ALA A 1 702 ? 9.109 3.803 -42.685 1.00 63.28 702 ALA A O 1
ATOM 5566 N N . ARG A 1 703 ? 8.045 4.984 -41.068 1.00 62.22 703 ARG A N 1
ATOM 5567 C CA . ARG A 1 703 ? 8.177 6.421 -41.440 1.00 62.22 703 ARG A CA 1
ATOM 5568 C C . ARG A 1 703 ? 7.433 7.236 -40.355 1.00 62.22 703 ARG A C 1
ATOM 5570 O O . ARG A 1 703 ? 6.909 6.596 -39.447 1.00 62.22 703 ARG A O 1
ATOM 5577 N N . SER A 1 704 ? 7.386 8.578 -40.416 1.00 63.38 704 SER A N 1
ATOM 5578 C CA . SER A 1 704 ? 6.737 9.478 -39.426 1.00 63.38 704 SER A CA 1
ATOM 5579 C C . SER A 1 704 ? 5.456 8.883 -38.814 1.00 63.38 704 SER A C 1
ATOM 5581 O O . SER A 1 704 ? 4.380 8.929 -39.415 1.00 63.38 704 SER A O 1
ATOM 5583 N N . PHE A 1 705 ? 5.584 8.255 -37.645 1.00 70.88 705 PHE A N 1
ATOM 5584 C CA . PHE A 1 705 ? 4.509 7.503 -37.010 1.00 70.88 705 PHE A CA 1
ATOM 5585 C C . PHE A 1 705 ? 3.811 8.410 -36.004 1.00 70.88 705 PHE A C 1
ATOM 5587 O O . PHE A 1 705 ? 4.428 8.842 -35.037 1.00 70.88 705 PHE A O 1
ATOM 5594 N N . LYS A 1 706 ? 2.522 8.686 -36.226 1.00 80.50 706 LYS A N 1
ATOM 5595 C CA . LYS A 1 706 ? 1.667 9.338 -35.232 1.00 80.50 706 LYS A CA 1
ATOM 5596 C C . LYS A 1 706 ? 0.778 8.282 -34.586 1.00 80.50 706 LYS A C 1
ATOM 5598 O O . LYS A 1 706 ? -0.014 7.628 -35.275 1.00 80.50 706 LYS A O 1
ATOM 5603 N N . ARG A 1 707 ? 0.920 8.099 -33.273 1.00 85.12 707 ARG A N 1
ATOM 5604 C CA . ARG A 1 707 ? 0.096 7.151 -32.521 1.00 85.12 707 ARG A CA 1
ATOM 5605 C C . ARG A 1 707 ? -1.348 7.651 -32.492 1.00 85.12 707 ARG A C 1
ATOM 5607 O O . ARG A 1 707 ? -1.603 8.804 -32.155 1.00 85.12 707 ARG A O 1
ATOM 5614 N N . GLN A 1 708 ? -2.277 6.781 -32.866 1.00 88.94 708 GLN A N 1
ATOM 5615 C CA . GLN A 1 708 ? -3.715 7.017 -32.818 1.00 88.94 708 GLN A CA 1
ATOM 5616 C C . GLN A 1 708 ? -4.376 5.874 -32.062 1.00 88.94 708 GLN A C 1
ATOM 5618 O O . GLN A 1 708 ? -4.058 4.700 -32.284 1.00 88.94 708 GLN A O 1
ATOM 5623 N N . SER A 1 709 ? -5.302 6.228 -31.181 1.00 92.00 709 SER A N 1
ATOM 5624 C CA . SER A 1 709 ? -5.980 5.276 -30.317 1.00 92.00 709 SER A CA 1
ATOM 5625 C C . SER A 1 709 ? -7.453 5.627 -30.178 1.00 92.00 709 SER A C 1
ATOM 5627 O O . SER A 1 709 ? -7.807 6.772 -29.908 1.00 92.00 709 SER A O 1
ATOM 5629 N N . PHE A 1 710 ? -8.309 4.620 -30.335 1.00 94.00 710 PHE A N 1
ATOM 5630 C CA . PHE A 1 710 ? -9.759 4.752 -30.293 1.00 94.00 710 PHE A CA 1
ATOM 5631 C C . PHE A 1 710 ? -10.368 3.774 -29.293 1.00 94.00 710 PHE A C 1
ATOM 5633 O O . PHE A 1 710 ? -10.143 2.558 -29.358 1.00 94.00 710 PHE A O 1
ATOM 5640 N N . LEU A 1 711 ? -11.204 4.308 -28.407 1.00 94.69 711 LEU A N 1
ATOM 5641 C CA . LEU A 1 711 ? -12.043 3.534 -27.506 1.00 94.69 711 LEU A CA 1
ATOM 5642 C C . LEU A 1 711 ? -13.427 3.364 -28.136 1.00 94.69 711 LEU A C 1
ATOM 5644 O O . LEU A 1 711 ? -14.150 4.332 -28.363 1.00 94.69 711 LEU A O 1
ATOM 5648 N N . LYS A 1 712 ? -13.802 2.119 -28.420 1.00 95.00 712 LYS A N 1
ATOM 5649 C CA . LYS A 1 712 ? -15.122 1.766 -28.945 1.00 95.00 712 LYS A CA 1
ATOM 5650 C C . LYS A 1 712 ? -16.027 1.351 -27.798 1.00 95.00 712 LYS A C 1
ATOM 5652 O O . LYS A 1 712 ? -15.743 0.363 -27.118 1.00 95.00 712 LYS A O 1
ATOM 5657 N N . ILE A 1 713 ? -17.123 2.081 -27.620 1.00 94.75 713 ILE A N 1
ATOM 5658 C CA . ILE A 1 713 ? -18.102 1.863 -26.551 1.00 94.75 713 ILE A CA 1
ATOM 5659 C C . ILE A 1 713 ? -19.466 1.572 -27.169 1.00 94.75 713 ILE A C 1
ATOM 5661 O O . ILE A 1 713 ? -19.924 2.304 -28.040 1.00 94.75 713 ILE A O 1
ATOM 5665 N N . SER A 1 714 ? -20.116 0.508 -26.713 1.00 92.38 714 SER A N 1
ATOM 5666 C CA . SER A 1 714 ? -21.530 0.232 -26.989 1.00 92.38 714 SER A CA 1
ATOM 5667 C C . SER A 1 714 ? -22.257 0.002 -25.671 1.00 92.38 714 SER A C 1
ATOM 5669 O O . SER A 1 714 ? -21.676 -0.554 -24.736 1.00 92.38 714 SER A O 1
ATOM 5671 N N . ILE A 1 715 ? -23.506 0.444 -25.581 1.00 90.94 715 ILE A N 1
ATOM 5672 C CA . ILE A 1 715 ? -24.274 0.453 -24.332 1.00 90.94 715 ILE A CA 1
ATOM 5673 C C . ILE A 1 715 ? -25.559 -0.349 -24.488 1.00 90.94 715 ILE A C 1
ATOM 5675 O O . ILE A 1 715 ? -26.097 -0.469 -25.586 1.00 90.94 715 ILE A O 1
ATOM 5679 N N . SER A 1 716 ? -26.034 -0.908 -23.385 1.00 88.06 716 SER A N 1
ATOM 5680 C CA . SER A 1 716 ? -27.344 -1.532 -23.259 1.00 88.06 716 SER A CA 1
ATOM 5681 C C . SER A 1 716 ? -28.071 -0.909 -22.072 1.00 88.06 716 SER A C 1
ATOM 5683 O O . SER A 1 716 ? -27.483 -0.736 -20.999 1.00 88.06 716 SER A O 1
ATOM 5685 N N . THR A 1 717 ? -29.342 -0.592 -22.284 1.00 85.75 717 THR A N 1
ATOM 5686 C CA . THR A 1 717 ? -30.232 0.072 -21.327 1.00 85.75 717 THR A CA 1
ATOM 5687 C C . THR A 1 717 ? -31.429 -0.817 -20.999 1.00 85.75 717 THR A C 1
ATOM 5689 O O . THR A 1 717 ? -31.593 -1.898 -21.575 1.00 85.75 717 THR A O 1
ATOM 5692 N N . ASP A 1 718 ? -32.288 -0.360 -20.091 1.00 82.94 718 ASP A N 1
ATOM 5693 C CA . ASP A 1 718 ? -33.532 -1.061 -19.762 1.00 82.94 718 ASP A CA 1
ATOM 5694 C C . ASP A 1 718 ? -34.523 -1.114 -20.933 1.00 82.94 718 ASP A C 1
ATOM 5696 O O . ASP A 1 718 ? -35.189 -2.133 -21.121 1.00 82.94 718 ASP A O 1
ATOM 5700 N N . LYS A 1 719 ? -34.588 -0.066 -21.766 1.00 80.75 719 LYS A N 1
ATOM 5701 C CA . LYS A 1 719 ? -35.442 -0.058 -22.969 1.00 80.75 719 LYS A CA 1
ATOM 5702 C C . LYS A 1 719 ? -34.797 -0.777 -24.151 1.00 80.75 719 LYS A C 1
ATOM 5704 O O . LYS A 1 719 ? -35.491 -1.405 -24.951 1.00 80.75 719 LYS A O 1
ATOM 5709 N N . HIS A 1 720 ? -33.469 -0.734 -24.245 1.00 80.94 720 HIS A N 1
ATOM 5710 C CA . HIS A 1 720 ? -32.695 -1.377 -25.301 1.00 80.94 720 HIS A CA 1
ATOM 5711 C C . HIS A 1 720 ? -31.723 -2.409 -24.702 1.00 80.94 720 HIS A C 1
ATOM 5713 O O . HIS A 1 720 ? -30.532 -2.141 -24.506 1.00 80.94 720 HIS A O 1
ATOM 5719 N N . PRO A 1 721 ? -32.201 -3.643 -24.439 1.00 76.62 721 PRO A N 1
ATOM 5720 C CA . PRO A 1 721 ? -31.403 -4.687 -23.791 1.00 76.62 721 PRO A CA 1
ATOM 5721 C C . PRO A 1 721 ? -30.300 -5.270 -24.694 1.00 76.62 721 PRO A C 1
ATOM 5723 O O . PRO A 1 721 ? -29.488 -6.079 -24.244 1.00 76.62 721 PRO A O 1
ATOM 5726 N N . LYS A 1 722 ? -30.263 -4.891 -25.977 1.00 82.25 722 LYS A N 1
ATOM 5727 C CA . LYS A 1 722 ? -29.175 -5.218 -26.906 1.00 82.25 722 LYS A CA 1
ATOM 5728 C C . LYS A 1 722 ? -28.225 -4.029 -27.018 1.00 82.25 722 LYS A C 1
ATOM 5730 O O . LYS A 1 722 ? -28.662 -2.887 -26.965 1.00 82.25 722 LYS A O 1
ATOM 5735 N N . TYR A 1 723 ? -26.939 -4.315 -27.214 1.00 79.56 723 TYR A N 1
ATOM 5736 C CA . TYR A 1 723 ? -25.935 -3.276 -27.427 1.00 79.56 723 TYR A CA 1
ATOM 5737 C C . TYR A 1 723 ? -26.282 -2.407 -28.638 1.00 79.56 723 TYR A C 1
ATOM 5739 O O . TYR A 1 723 ? -26.507 -2.934 -29.731 1.00 79.56 723 TYR A O 1
ATOM 5747 N N . SER A 1 724 ? -26.279 -1.091 -28.438 1.00 82.12 724 SER A N 1
ATOM 5748 C CA . SER A 1 724 ? -26.345 -0.107 -29.516 1.00 82.12 724 SER A CA 1
ATOM 5749 C C . SER A 1 724 ? -25.094 -0.151 -30.404 1.00 82.12 724 SER A C 1
ATOM 5751 O O . SER A 1 724 ? -24.109 -0.841 -30.111 1.00 82.12 724 SER A O 1
ATOM 5753 N N . ALA A 1 725 ? -25.126 0.581 -31.522 1.00 83.50 725 ALA A N 1
ATOM 5754 C CA . ALA A 1 725 ? -23.960 0.727 -32.386 1.00 83.50 725 ALA A CA 1
ATOM 5755 C C . ALA A 1 725 ? -22.764 1.298 -31.603 1.00 83.50 725 ALA A C 1
ATOM 5757 O O . ALA A 1 725 ? -22.916 2.157 -30.735 1.00 83.50 725 ALA A O 1
ATOM 5758 N N . PHE A 1 726 ? -21.556 0.822 -31.917 1.00 86.62 726 PHE A N 1
ATOM 5759 C CA . PHE A 1 726 ? -20.348 1.313 -31.263 1.00 86.62 726 PHE A CA 1
ATOM 5760 C C . PHE A 1 726 ? -20.122 2.795 -31.567 1.00 86.62 726 PHE A C 1
ATOM 5762 O O . PHE A 1 726 ? -19.892 3.166 -32.718 1.00 86.62 726 PHE A O 1
ATOM 5769 N N . LYS A 1 727 ? -20.065 3.618 -30.520 1.00 91.19 727 LYS A N 1
ATOM 5770 C CA . LYS A 1 727 ? -19.511 4.968 -30.593 1.00 91.19 727 LYS A CA 1
ATOM 5771 C C . LYS A 1 727 ? -17.993 4.870 -30.476 1.00 91.19 727 LYS A C 1
ATOM 5773 O O . LYS A 1 727 ? -17.470 4.288 -29.524 1.00 91.19 727 LYS A O 1
ATOM 5778 N N . SER A 1 728 ? -17.285 5.397 -31.470 1.00 93.06 728 SER A N 1
ATOM 5779 C CA . SER A 1 728 ? -15.822 5.447 -31.477 1.00 93.06 728 SER A CA 1
ATOM 5780 C C . SER A 1 728 ? -15.365 6.783 -30.904 1.00 93.06 728 SER A C 1
ATOM 5782 O O . SER A 1 728 ? -15.699 7.830 -31.452 1.00 93.06 728 SER A O 1
ATOM 5784 N N . ILE A 1 729 ? -14.618 6.747 -29.806 1.00 93.19 729 ILE A N 1
ATOM 5785 C CA . ILE A 1 729 ? -14.081 7.929 -29.129 1.00 93.19 729 ILE A CA 1
ATOM 5786 C C . ILE A 1 729 ? -12.574 7.969 -29.371 1.00 93.19 729 ILE A C 1
ATOM 5788 O O . ILE A 1 729 ? -11.876 7.001 -29.069 1.00 93.19 729 ILE A O 1
ATOM 5792 N N . ASP A 1 730 ? -12.079 9.073 -29.928 1.00 93.19 730 ASP A N 1
ATOM 5793 C CA . ASP A 1 730 ? -10.642 9.326 -30.044 1.00 93.19 730 ASP A CA 1
ATOM 5794 C C . ASP A 1 730 ? -10.065 9.617 -28.652 1.00 93.19 730 ASP A C 1
ATOM 5796 O O . ASP A 1 730 ? -10.532 10.519 -27.955 1.00 93.19 730 ASP A O 1
ATOM 5800 N N . VAL A 1 731 ? -9.079 8.821 -28.243 1.00 92.62 731 VAL A N 1
ATOM 5801 C CA . VAL A 1 731 ? -8.371 8.959 -26.962 1.00 92.62 731 VAL A CA 1
ATOM 5802 C C . VAL A 1 731 ? -6.893 9.293 -27.170 1.00 92.62 731 VAL A C 1
ATOM 5804 O O . VAL A 1 731 ? -6.106 9.224 -26.232 1.00 92.62 731 VAL A O 1
ATOM 5807 N N . SER A 1 732 ? -6.485 9.662 -28.388 1.00 89.75 732 SER A N 1
ATOM 5808 C CA . SER A 1 732 ? -5.077 9.880 -28.753 1.00 89.75 732 SER A CA 1
ATOM 5809 C C . SER A 1 732 ? -4.386 10.970 -27.920 1.00 89.75 732 SER A C 1
ATOM 5811 O O . SER A 1 732 ? -3.171 10.918 -27.743 1.00 89.75 732 SER A O 1
ATOM 5813 N N . SER A 1 733 ? -5.137 11.939 -27.384 1.00 86.69 733 SER A N 1
ATOM 5814 C CA . SER A 1 733 ? -4.629 12.999 -26.497 1.00 86.69 733 SER A CA 1
ATOM 5815 C C . SER A 1 733 ? -4.372 12.554 -25.057 1.00 86.69 733 SER A C 1
ATOM 5817 O O . SER A 1 733 ? -3.600 13.198 -24.356 1.00 86.69 733 SER A O 1
ATOM 5819 N N . ASP A 1 734 ? -5.024 11.484 -24.605 1.00 83.50 734 ASP A N 1
ATOM 5820 C CA . ASP A 1 734 ? -5.009 11.030 -23.208 1.00 83.50 734 ASP A CA 1
ATOM 5821 C C . ASP A 1 734 ? -4.071 9.828 -22.988 1.00 83.50 734 ASP A C 1
ATOM 5823 O O . ASP A 1 734 ? -4.076 9.212 -21.921 1.00 83.50 734 ASP A O 1
ATOM 5827 N N . ILE A 1 735 ? -3.275 9.478 -24.004 1.00 83.75 735 ILE A N 1
ATOM 5828 C CA . ILE A 1 735 ? -2.376 8.322 -24.006 1.00 83.75 735 ILE A CA 1
ATOM 5829 C C . ILE A 1 735 ? -0.909 8.734 -24.144 1.00 83.75 735 ILE A C 1
ATOM 5831 O O . ILE A 1 735 ? -0.572 9.795 -24.667 1.00 83.75 735 ILE A O 1
ATOM 5835 N N . ILE A 1 736 ? -0.021 7.838 -23.722 1.00 78.81 736 ILE A N 1
ATOM 5836 C CA . ILE A 1 736 ? 1.427 7.976 -23.847 1.00 78.81 736 ILE A CA 1
ATOM 5837 C C . ILE A 1 736 ? 1.807 8.047 -25.326 1.00 78.81 736 ILE A C 1
ATOM 5839 O O . ILE A 1 736 ? 1.592 7.097 -26.084 1.00 78.81 736 ILE A O 1
ATOM 5843 N N . GLN A 1 737 ? 2.425 9.149 -25.734 1.00 78.38 737 GLN A N 1
ATOM 5844 C CA . GLN A 1 737 ? 3.051 9.245 -27.047 1.00 78.38 737 GLN A CA 1
ATOM 5845 C C . GLN A 1 737 ? 4.412 8.544 -27.017 1.00 78.38 737 GLN A C 1
ATOM 5847 O O . GLN A 1 737 ? 5.146 8.631 -26.034 1.00 78.38 737 GLN A O 1
ATOM 5852 N N . VAL A 1 738 ? 4.716 7.794 -28.076 1.00 72.06 738 VAL A N 1
ATOM 5853 C CA . VAL A 1 738 ? 5.952 7.014 -28.188 1.00 72.06 738 VAL A CA 1
ATOM 5854 C C . VAL A 1 738 ? 6.666 7.431 -29.461 1.00 72.06 738 VAL A C 1
ATOM 5856 O O . VAL A 1 738 ? 6.161 7.186 -30.558 1.00 72.06 738 VAL A O 1
ATOM 5859 N N . ASP A 1 739 ? 7.858 7.997 -29.304 1.00 70.25 739 ASP A N 1
ATOM 5860 C CA . ASP A 1 739 ? 8.762 8.255 -30.418 1.00 70.25 739 ASP A CA 1
ATOM 5861 C C . ASP A 1 739 ? 9.532 6.976 -30.732 1.00 70.25 739 ASP A C 1
ATOM 5863 O O . ASP A 1 739 ? 10.439 6.563 -30.007 1.00 70.25 739 ASP A O 1
ATOM 5867 N N . LEU A 1 740 ? 9.120 6.300 -31.803 1.00 74.62 740 LEU A N 1
ATOM 5868 C CA . LEU A 1 740 ? 9.784 5.082 -32.241 1.00 74.62 740 LEU A CA 1
ATOM 5869 C C . LEU A 1 740 ? 11.013 5.421 -33.101 1.00 74.62 740 LEU A C 1
ATOM 5871 O O . LEU A 1 740 ? 10.872 6.140 -34.095 1.00 74.62 740 LEU A O 1
ATOM 5875 N N . PRO A 1 741 ? 12.197 4.860 -32.788 1.00 77.19 741 PRO A N 1
ATOM 5876 C CA . PRO A 1 741 ? 13.378 4.998 -33.635 1.00 77.19 741 PRO A CA 1
ATOM 5877 C C . PRO A 1 741 ? 13.151 4.372 -35.017 1.00 77.19 741 PRO A C 1
ATOM 5879 O O . PRO A 1 741 ? 12.277 3.524 -35.220 1.00 77.19 741 PRO A O 1
ATOM 5882 N N . THR A 1 742 ? 13.952 4.780 -35.999 1.00 83.19 742 THR A N 1
ATOM 5883 C CA . THR A 1 742 ? 13.901 4.187 -37.341 1.00 83.19 742 THR A CA 1
ATOM 5884 C C . THR A 1 742 ? 14.386 2.737 -37.320 1.00 83.19 742 THR A C 1
ATOM 5886 O O . THR A 1 742 ? 15.196 2.339 -36.481 1.00 83.19 742 THR A O 1
ATOM 5889 N N . ARG A 1 743 ? 13.943 1.934 -38.296 1.00 85.81 743 ARG A N 1
ATOM 5890 C CA . ARG A 1 743 ? 14.398 0.539 -38.441 1.00 85.81 743 ARG A CA 1
ATOM 5891 C C . ARG A 1 743 ? 15.925 0.422 -38.511 1.00 85.81 743 ARG A C 1
ATOM 5893 O O . ARG A 1 743 ? 16.476 -0.534 -37.978 1.00 85.81 743 ARG A O 1
ATOM 5900 N N . ALA A 1 744 ? 16.585 1.375 -39.171 1.00 84.06 744 ALA A N 1
ATOM 5901 C CA . ALA A 1 744 ? 18.039 1.403 -39.297 1.00 84.06 744 ALA A CA 1
ATOM 5902 C C . ALA A 1 744 ? 18.719 1.608 -37.935 1.00 84.06 744 ALA A C 1
ATOM 5904 O O . ALA A 1 744 ? 19.585 0.816 -37.587 1.00 84.06 744 ALA A O 1
ATOM 5905 N N . GLN A 1 745 ? 18.252 2.577 -37.140 1.00 83.38 745 GLN A N 1
ATOM 5906 C CA . GLN A 1 745 ? 18.789 2.861 -35.802 1.00 83.38 745 GLN A CA 1
ATOM 5907 C C . GLN A 1 745 ? 18.621 1.683 -34.836 1.00 83.38 745 GLN A C 1
ATOM 5909 O O . GLN A 1 745 ? 19.547 1.348 -34.100 1.00 83.38 745 GLN A O 1
ATOM 5914 N N . VAL A 1 746 ? 17.457 1.019 -34.848 1.00 86.19 746 VAL A N 1
ATOM 5915 C CA . VAL A 1 746 ? 17.244 -0.177 -34.012 1.00 86.19 746 VAL A CA 1
ATOM 5916 C C . VAL A 1 746 ? 18.153 -1.317 -34.452 1.00 86.19 746 VAL A C 1
ATOM 5918 O O . VAL A 1 746 ? 18.690 -2.016 -33.601 1.00 86.19 746 VAL A O 1
ATOM 5921 N N . LYS A 1 747 ? 18.358 -1.501 -35.763 1.00 89.38 747 LYS A N 1
ATOM 5922 C CA . LYS A 1 747 ? 19.231 -2.560 -36.283 1.00 89.38 747 LYS A CA 1
ATOM 5923 C C . LYS A 1 747 ? 20.705 -2.301 -35.955 1.00 89.38 747 LYS A C 1
ATOM 5925 O O . LYS A 1 747 ? 21.383 -3.225 -35.527 1.00 89.38 747 LYS A O 1
ATOM 5930 N N . GLU A 1 748 ? 21.169 -1.062 -36.102 1.00 88.38 748 GLU A N 1
ATOM 5931 C CA . GLU A 1 748 ? 22.504 -0.611 -35.680 1.00 88.38 748 GLU A CA 1
ATOM 5932 C C . GLU A 1 748 ? 22.728 -0.901 -34.190 1.00 88.38 748 GLU A C 1
ATOM 5934 O O . GLU A 1 748 ? 23.655 -1.623 -33.825 1.00 88.38 748 GLU A O 1
ATOM 5939 N N . THR A 1 749 ? 21.790 -0.462 -33.345 1.00 87.38 749 THR A N 1
ATOM 5940 C CA . THR A 1 749 ? 21.819 -0.720 -31.897 1.00 87.38 749 THR A CA 1
ATOM 5941 C C . THR A 1 749 ? 21.786 -2.221 -31.597 1.00 87.38 749 THR A C 1
ATOM 5943 O O . THR A 1 749 ? 22.504 -2.703 -30.731 1.00 87.38 749 THR A O 1
ATOM 5946 N N . ALA A 1 750 ? 20.993 -3.009 -32.327 1.00 89.25 750 ALA A N 1
ATOM 5947 C CA . ALA A 1 750 ? 20.927 -4.453 -32.129 1.00 89.25 750 ALA A CA 1
ATOM 5948 C C . ALA A 1 750 ? 22.282 -5.136 -32.359 1.00 89.25 750 ALA A C 1
ATOM 5950 O O . ALA A 1 750 ? 22.637 -6.026 -31.586 1.00 89.25 750 ALA A O 1
ATOM 5951 N N . TYR A 1 751 ? 23.039 -4.730 -33.386 1.00 90.38 751 TYR A N 1
ATOM 5952 C CA . TYR A 1 751 ? 24.392 -5.250 -33.610 1.00 90.38 751 TYR A CA 1
ATOM 5953 C C . TYR A 1 751 ? 25.336 -4.861 -32.473 1.00 90.38 751 TYR A C 1
ATOM 5955 O O . TYR A 1 751 ? 26.079 -5.719 -31.998 1.00 90.38 751 TYR A O 1
ATOM 5963 N N . HIS A 1 752 ? 25.260 -3.615 -32.001 1.00 88.69 752 HIS A N 1
ATOM 5964 C CA . HIS A 1 752 ? 26.034 -3.135 -30.857 1.00 88.69 752 HIS A CA 1
ATOM 5965 C C . HIS A 1 752 ? 25.803 -4.000 -29.607 1.00 88.69 752 HIS A C 1
ATOM 5967 O O . HIS A 1 752 ? 26.727 -4.602 -29.055 1.00 88.69 752 HIS A O 1
ATOM 5973 N N . GLU A 1 753 ? 24.543 -4.154 -29.205 1.00 87.75 753 GLU A N 1
ATOM 5974 C CA . GLU A 1 753 ? 24.188 -4.890 -27.991 1.00 87.75 753 GLU A CA 1
ATOM 5975 C C . GLU A 1 753 ? 24.458 -6.399 -28.113 1.00 87.75 753 GLU A C 1
ATOM 5977 O O . GLU A 1 753 ? 24.901 -7.045 -27.158 1.00 87.75 753 GLU A O 1
ATOM 5982 N N . ALA A 1 754 ? 24.247 -6.977 -29.302 1.00 88.38 754 ALA A N 1
ATOM 5983 C CA . ALA A 1 754 ? 24.608 -8.367 -29.575 1.00 88.38 754 ALA A CA 1
ATOM 5984 C C . ALA A 1 754 ? 26.128 -8.583 -29.486 1.00 88.38 754 ALA A C 1
ATOM 5986 O O . ALA A 1 754 ? 26.567 -9.600 -28.943 1.00 88.38 754 ALA A O 1
ATOM 5987 N N . GLY A 1 755 ? 26.926 -7.616 -29.957 1.00 87.44 755 GLY A N 1
ATOM 5988 C CA . GLY A 1 755 ? 28.383 -7.620 -29.844 1.00 87.44 755 GLY A CA 1
ATOM 5989 C C . GLY A 1 755 ? 28.843 -7.783 -28.398 1.00 87.44 755 GLY A C 1
ATOM 5990 O O . GLY A 1 755 ? 29.598 -8.712 -28.096 1.00 87.44 755 GLY A O 1
ATOM 5991 N N . HIS A 1 756 ? 28.322 -6.953 -27.488 1.00 85.81 756 HIS A N 1
ATOM 5992 C CA . HIS A 1 756 ? 28.587 -7.098 -26.054 1.00 85.81 756 HIS A CA 1
ATOM 5993 C C . HIS A 1 756 ? 28.191 -8.482 -25.532 1.00 85.81 756 HIS A C 1
ATOM 5995 O O . HIS A 1 756 ? 28.998 -9.138 -24.867 1.00 85.81 756 HIS A O 1
ATOM 6001 N N . GLY A 1 757 ? 26.988 -8.959 -25.872 1.00 82.44 757 GLY A N 1
ATOM 6002 C CA . GLY A 1 757 ? 26.471 -10.245 -25.399 1.00 82.44 757 GLY A CA 1
ATOM 6003 C C . GLY A 1 757 ? 27.420 -11.420 -25.660 1.00 82.44 757 GLY A C 1
ATOM 6004 O O . GLY A 1 757 ? 27.704 -12.197 -24.746 1.00 82.44 757 GLY A O 1
ATOM 6005 N N . PHE A 1 758 ? 27.972 -11.532 -26.874 1.00 80.94 758 PHE A N 1
ATOM 6006 C CA . PHE A 1 758 ? 28.820 -12.667 -27.281 1.00 80.94 758 PHE A CA 1
ATOM 6007 C C . PHE A 1 758 ? 30.250 -12.656 -26.735 1.00 80.94 758 PHE A C 1
ATOM 6009 O O . PHE A 1 758 ? 30.907 -13.704 -26.738 1.00 80.94 758 PHE A O 1
ATOM 6016 N N . LEU A 1 759 ? 30.732 -11.504 -26.273 1.00 74.62 759 LEU A N 1
ATOM 6017 C CA . LEU A 1 759 ? 32.055 -11.338 -25.661 1.00 74.62 759 LEU A CA 1
ATOM 6018 C C . LEU A 1 759 ? 31.996 -11.158 -24.140 1.00 74.62 759 LEU A C 1
ATOM 6020 O O . LEU A 1 759 ? 33.028 -10.951 -23.500 1.00 74.62 759 LEU A O 1
ATOM 6024 N N . SER A 1 760 ? 30.819 -11.322 -23.534 1.00 64.06 760 SER A N 1
ATOM 6025 C CA . SER A 1 760 ? 30.683 -11.407 -22.083 1.00 64.06 760 SER A CA 1
ATOM 6026 C C . SER A 1 760 ? 31.216 -12.744 -21.554 1.00 64.06 760 SER A C 1
ATOM 6028 O O . SER A 1 760 ? 30.571 -13.792 -21.575 1.00 64.06 760 SER A O 1
ATOM 6030 N N . PHE A 1 761 ? 32.476 -12.757 -21.122 1.00 56.88 761 PHE A N 1
ATOM 6031 C CA . PHE A 1 761 ? 33.151 -13.978 -20.680 1.00 56.88 761 PHE A CA 1
ATOM 6032 C C . PHE A 1 761 ? 32.698 -14.442 -19.282 1.00 56.88 761 PHE A C 1
ATOM 6034 O O . PHE A 1 761 ? 33.496 -14.444 -18.348 1.00 56.88 761 PHE A O 1
ATOM 6041 N N . ALA A 1 762 ? 31.463 -14.927 -19.123 1.00 50.78 762 ALA A N 1
ATOM 6042 C CA . ALA A 1 762 ? 30.898 -15.329 -17.824 1.00 50.78 762 ALA A CA 1
ATOM 6043 C C . ALA A 1 762 ? 31.799 -16.257 -16.977 1.00 50.78 762 ALA A C 1
ATOM 6045 O O . ALA A 1 762 ? 31.857 -16.126 -15.759 1.00 50.78 762 ALA A O 1
ATOM 6046 N N . LYS A 1 763 ? 32.571 -17.158 -17.606 1.00 47.19 763 LYS A N 1
ATOM 6047 C CA . LYS A 1 763 ? 33.505 -18.071 -16.911 1.00 47.19 763 LYS A CA 1
ATOM 6048 C C . LYS A 1 763 ? 34.822 -17.426 -16.442 1.00 47.19 763 LYS A C 1
ATOM 6050 O O . LYS A 1 763 ? 35.590 -18.088 -15.756 1.00 47.19 763 LYS A O 1
ATOM 6055 N N . GLN A 1 764 ? 35.146 -16.207 -16.875 1.00 48.03 764 GLN A N 1
ATOM 6056 C CA . GLN A 1 764 ? 36.482 -15.603 -16.718 1.00 48.03 764 GLN A CA 1
ATOM 6057 C C . GLN A 1 764 ? 36.436 -14.160 -16.194 1.00 48.03 764 GLN A C 1
ATOM 6059 O O . GLN A 1 764 ? 37.359 -13.751 -15.502 1.00 48.03 764 GLN A O 1
ATOM 6064 N N . THR A 1 765 ? 35.375 -13.404 -16.493 1.00 50.38 765 THR A N 1
ATOM 6065 C CA . THR A 1 765 ? 35.085 -12.091 -15.890 1.00 50.38 765 THR A CA 1
ATOM 6066 C C . THR A 1 765 ? 34.126 -12.199 -14.702 1.00 50.38 765 THR A C 1
ATOM 6068 O O . THR A 1 765 ? 33.979 -11.236 -13.960 1.00 50.38 765 THR A O 1
ATOM 6071 N N . GLY A 1 766 ? 33.460 -13.349 -14.518 1.00 51.94 766 GLY A N 1
ATOM 6072 C CA . GLY A 1 766 ? 32.392 -13.541 -13.525 1.00 51.94 766 GLY A CA 1
ATOM 6073 C C . GLY A 1 766 ? 31.069 -12.854 -13.888 1.00 51.94 766 GLY A C 1
ATOM 6074 O O . GLY A 1 766 ? 30.071 -13.050 -13.204 1.00 51.94 766 GLY A O 1
ATOM 6075 N N . GLN A 1 767 ? 31.045 -12.090 -14.982 1.00 56.81 767 GLN A N 1
ATOM 6076 C CA . GLN A 1 767 ? 29.893 -11.328 -15.449 1.00 56.81 767 GLN A CA 1
ATOM 6077 C C . GLN A 1 767 ? 28.969 -12.221 -16.278 1.00 56.81 767 GLN A C 1
ATOM 6079 O O . GLN A 1 767 ? 29.262 -12.542 -17.432 1.00 56.81 767 GLN A O 1
ATOM 6084 N N . LYS A 1 768 ? 27.849 -12.647 -15.696 1.00 65.25 768 LYS A N 1
ATOM 6085 C CA . LYS A 1 768 ? 26.818 -13.398 -16.417 1.00 65.25 768 LYS A CA 1
ATOM 6086 C C . LYS A 1 768 ? 25.830 -12.430 -17.062 1.00 65.25 768 LYS A C 1
ATOM 6088 O O . LYS A 1 768 ? 25.301 -11.558 -16.380 1.00 65.25 768 LYS A O 1
ATOM 6093 N N . LEU A 1 769 ? 25.578 -12.596 -18.363 1.00 72.12 769 LEU A N 1
ATOM 6094 C CA . LEU A 1 769 ? 24.558 -11.835 -19.085 1.00 72.12 769 LEU A CA 1
ATOM 6095 C C . LEU A 1 769 ? 23.170 -12.110 -18.490 1.00 72.12 769 LEU A C 1
ATOM 6097 O O . LEU A 1 769 ? 22.795 -13.268 -18.296 1.00 72.12 769 LEU A O 1
ATOM 6101 N N . GLN A 1 770 ? 22.406 -11.047 -18.252 1.00 71.06 770 GLN A N 1
ATOM 6102 C CA . GLN A 1 770 ? 21.039 -11.100 -17.731 1.00 71.06 770 GLN A CA 1
ATOM 6103 C C . GLN A 1 770 ? 19.996 -10.873 -18.836 1.00 71.06 770 GLN A C 1
ATOM 6105 O O . GLN A 1 770 ? 19.043 -11.647 -18.960 1.00 71.06 770 GLN A O 1
ATOM 6110 N N . PHE A 1 771 ? 20.179 -9.845 -19.670 1.00 77.56 771 PHE A N 1
ATOM 6111 C CA . PHE A 1 771 ? 19.346 -9.571 -20.847 1.00 77.56 771 PHE A CA 1
ATOM 6112 C C . PHE A 1 771 ? 20.073 -8.647 -21.840 1.00 77.56 771 PHE A C 1
ATOM 6114 O O . PHE A 1 771 ? 21.054 -7.994 -21.480 1.00 77.56 771 PHE A O 1
ATOM 6121 N N . ILE A 1 772 ? 19.553 -8.577 -23.068 1.00 81.31 772 ILE A N 1
ATOM 6122 C CA . ILE A 1 772 ? 19.956 -7.655 -24.140 1.00 81.31 772 ILE A CA 1
ATOM 6123 C C . ILE A 1 772 ? 18.712 -6.895 -24.610 1.00 81.31 772 ILE A C 1
ATOM 6125 O O . ILE A 1 772 ? 17.680 -7.517 -24.862 1.00 81.31 772 ILE A O 1
ATOM 6129 N N . SER A 1 773 ? 18.771 -5.569 -24.722 1.00 81.19 773 SER A N 1
ATOM 6130 C CA . SER A 1 773 ? 17.631 -4.723 -25.101 1.00 81.19 773 SER A CA 1
ATOM 6131 C C . SER A 1 773 ? 18.031 -3.641 -26.094 1.00 81.19 773 SER A C 1
ATOM 6133 O O . SER A 1 773 ? 19.032 -2.981 -25.879 1.00 81.19 773 SER A O 1
ATOM 6135 N N . VAL A 1 774 ? 17.193 -3.397 -27.103 1.00 79.75 774 VAL A N 1
ATOM 6136 C CA . VAL A 1 774 ? 17.284 -2.263 -28.053 1.00 79.75 774 VAL A CA 1
ATOM 6137 C C . VAL A 1 774 ? 16.180 -1.226 -27.830 1.00 79.75 774 VAL A C 1
ATOM 6139 O O . VAL A 1 774 ? 15.923 -0.368 -28.671 1.00 79.75 774 VAL A O 1
ATOM 6142 N N . ILE A 1 775 ? 15.450 -1.359 -26.720 1.00 72.81 775 ILE A N 1
ATOM 6143 C CA . ILE A 1 775 ? 14.455 -0.378 -26.295 1.00 72.81 775 ILE A CA 1
ATOM 6144 C C . ILE A 1 775 ? 15.208 0.812 -25.686 1.00 72.81 775 ILE A C 1
ATOM 6146 O O . ILE A 1 775 ? 15.898 0.609 -24.678 1.00 72.81 775 ILE A O 1
ATOM 6150 N N . PRO A 1 776 ? 15.046 2.031 -26.236 1.00 63.34 776 PRO A N 1
ATOM 6151 C CA . PRO A 1 776 ? 15.704 3.215 -25.714 1.00 63.34 776 PRO A CA 1
ATOM 6152 C C . PRO A 1 776 ? 15.327 3.465 -24.255 1.00 63.34 776 PRO A C 1
ATOM 6154 O O . PRO A 1 776 ? 14.167 3.335 -23.842 1.00 63.34 776 PRO A O 1
ATOM 6157 N N . GLY A 1 777 ? 16.307 3.868 -23.464 1.00 58.91 777 GLY A N 1
ATOM 6158 C CA . GLY A 1 777 ? 16.118 4.186 -22.060 1.00 58.91 777 GLY A CA 1
ATOM 6159 C C . GLY A 1 777 ? 17.087 5.254 -21.600 1.00 58.91 777 GLY A C 1
ATOM 6160 O O . GLY A 1 777 ? 17.868 5.805 -22.372 1.00 58.91 777 GLY A O 1
ATOM 6161 N N . ARG A 1 778 ? 17.029 5.566 -20.314 1.00 46.28 778 ARG A N 1
ATOM 6162 C CA . ARG A 1 778 ? 17.963 6.477 -19.668 1.00 46.28 778 ARG A CA 1
ATOM 6163 C C . ARG A 1 778 ? 18.573 5.749 -18.472 1.00 46.28 778 ARG A C 1
ATOM 6165 O O . ARG A 1 778 ? 17.902 4.995 -17.776 1.00 46.28 778 ARG A O 1
ATOM 6172 N N . THR A 1 779 ? 19.872 5.857 -18.252 1.00 46.91 779 THR A N 1
ATOM 6173 C CA . THR A 1 779 ? 20.481 5.270 -17.051 1.00 46.91 779 THR A CA 1
ATOM 6174 C C . THR A 1 779 ? 20.091 6.089 -15.817 1.00 46.91 779 THR A C 1
ATOM 6176 O O . THR A 1 779 ? 19.676 7.246 -15.940 1.00 46.91 779 THR A O 1
ATOM 6179 N N . SER A 1 780 ? 20.288 5.535 -14.616 1.00 36.09 780 SER A N 1
ATOM 6180 C CA . SER A 1 780 ? 20.122 6.270 -13.350 1.00 36.09 780 SER A CA 1
ATOM 6181 C C . SER A 1 780 ? 21.046 7.499 -13.254 1.00 36.09 780 SER A C 1
ATOM 6183 O O . SER A 1 780 ? 20.738 8.446 -12.538 1.00 36.09 780 SER A O 1
ATOM 6185 N N . ALA A 1 781 ? 22.134 7.530 -14.038 1.00 33.22 781 ALA A N 1
ATOM 6186 C CA . ALA A 1 781 ? 23.039 8.673 -14.200 1.00 33.22 781 ALA A CA 1
ATOM 6187 C C . ALA A 1 781 ? 22.552 9.717 -15.231 1.00 33.22 781 ALA A C 1
ATOM 6189 O O . ALA A 1 781 ? 23.262 10.671 -15.535 1.00 33.22 781 ALA A O 1
ATOM 6190 N N . GLY A 1 782 ? 21.354 9.550 -15.800 1.00 33.59 782 GLY A N 1
ATOM 6191 C CA . GLY A 1 782 ? 20.762 10.505 -16.737 1.00 33.59 782 GLY A CA 1
ATOM 6192 C C . GLY A 1 782 ? 21.275 10.408 -18.177 1.00 33.59 782 GLY A C 1
ATOM 6193 O O . GLY A 1 782 ? 20.917 11.271 -18.982 1.00 33.59 782 GLY A O 1
ATOM 6194 N N . ILE A 1 783 ? 22.051 9.375 -18.520 1.00 40.88 783 ILE A N 1
ATOM 6195 C CA . ILE A 1 783 ? 22.585 9.147 -19.872 1.00 40.88 783 ILE A CA 1
ATOM 6196 C C . ILE A 1 783 ? 21.546 8.384 -20.692 1.00 40.88 783 ILE A C 1
ATOM 6198 O O . ILE A 1 783 ? 21.113 7.306 -20.287 1.00 40.88 783 ILE A O 1
ATOM 6202 N N . ASN A 1 784 ? 21.135 8.934 -21.832 1.00 43.88 784 ASN A N 1
ATOM 6203 C CA . ASN A 1 784 ? 20.254 8.232 -22.762 1.00 43.88 784 ASN A CA 1
ATOM 6204 C C . ASN A 1 784 ? 21.036 7.104 -23.446 1.00 43.88 784 ASN A C 1
ATOM 6206 O O . ASN A 1 784 ? 22.125 7.344 -23.965 1.00 43.88 784 ASN A O 1
ATOM 6210 N N . TYR A 1 785 ? 20.476 5.900 -23.468 1.00 53.31 785 TYR A N 1
ATOM 6211 C CA . TYR A 1 785 ? 21.006 4.767 -24.216 1.00 53.31 785 TYR A CA 1
ATOM 6212 C C . TYR A 1 785 ? 19.977 4.288 -25.234 1.00 53.31 785 TYR A C 1
ATOM 6214 O O . TYR A 1 785 ? 18.768 4.349 -25.001 1.00 53.31 785 TYR A O 1
ATOM 6222 N N . LEU A 1 786 ? 20.469 3.809 -26.372 1.00 52.81 786 LEU A N 1
ATOM 6223 C CA . LEU A 1 786 ? 19.635 3.213 -27.413 1.00 52.81 786 LEU A CA 1
ATOM 6224 C C . LEU A 1 786 ? 19.401 1.718 -27.141 1.00 52.81 786 LEU A C 1
ATOM 6226 O O . LEU A 1 786 ? 18.333 1.206 -27.469 1.00 52.81 786 LEU A O 1
ATOM 6230 N N . GLY A 1 787 ? 20.338 1.054 -26.458 1.00 54.00 787 GLY A N 1
ATOM 6231 C CA . GLY A 1 787 ? 20.232 -0.321 -25.979 1.00 54.00 787 GLY A CA 1
ATOM 6232 C C . GLY A 1 787 ? 21.101 -0.582 -24.740 1.00 54.00 787 GLY A C 1
ATOM 6233 O O . GLY A 1 787 ? 21.861 0.293 -24.330 1.00 54.00 787 GLY A O 1
ATOM 6234 N N . VAL A 1 788 ? 20.901 -1.740 -24.094 1.00 66.62 788 VAL A N 1
ATOM 6235 C CA . VAL A 1 788 ? 21.713 -2.230 -22.961 1.00 66.62 788 VAL A CA 1
ATOM 6236 C C . VAL A 1 788 ? 21.832 -3.756 -22.998 1.00 66.62 788 VAL A C 1
ATOM 6238 O O . VAL A 1 788 ? 20.817 -4.462 -23.022 1.00 66.62 788 VAL A O 1
ATOM 6241 N N . ALA A 1 789 ? 23.059 -4.251 -22.850 1.00 53.12 789 ALA A N 1
ATOM 6242 C CA . ALA A 1 789 ? 23.391 -5.590 -22.376 1.00 53.12 789 ALA A CA 1
ATOM 6243 C C . ALA A 1 789 ? 23.797 -5.535 -20.889 1.00 53.12 789 ALA A C 1
ATOM 6245 O O . ALA A 1 789 ? 24.795 -4.910 -20.530 1.00 53.12 789 ALA A O 1
ATOM 6246 N N . ALA A 1 790 ? 23.013 -6.166 -20.009 1.00 54.62 790 ALA A N 1
ATOM 6247 C CA . ALA A 1 790 ? 23.231 -6.118 -18.557 1.00 54.62 790 ALA A CA 1
ATOM 6248 C C . ALA A 1 790 ? 23.929 -7.379 -18.024 1.00 54.62 790 ALA A C 1
ATOM 6250 O O . ALA A 1 790 ? 23.594 -8.494 -18.433 1.00 54.62 790 ALA A O 1
ATOM 6251 N N . TYR A 1 791 ? 24.832 -7.203 -17.054 1.00 56.81 791 TYR A N 1
ATOM 6252 C CA . TYR A 1 791 ? 25.657 -8.262 -16.459 1.00 56.81 791 TYR A CA 1
ATOM 6253 C C . TYR A 1 791 ? 25.616 -8.256 -14.922 1.00 56.81 791 TYR A C 1
ATOM 6255 O O . TYR A 1 791 ? 25.367 -7.212 -14.324 1.00 56.81 791 TYR A O 1
ATOM 6263 N N . ASP A 1 792 ? 25.905 -9.397 -14.284 1.00 50.25 792 ASP A N 1
ATOM 6264 C CA . ASP A 1 792 ? 26.148 -9.483 -12.829 1.00 50.25 792 ASP A CA 1
ATOM 6265 C C . ASP A 1 792 ? 27.374 -8.651 -12.381 1.00 50.25 792 ASP A C 1
ATOM 6267 O O . ASP A 1 792 ? 28.296 -8.419 -13.166 1.00 50.25 792 ASP A O 1
ATOM 6271 N N . LYS A 1 793 ? 27.405 -8.221 -11.105 1.00 45.22 793 LYS A N 1
ATOM 6272 C CA . LYS A 1 793 ? 28.504 -7.414 -10.530 1.00 45.22 793 LYS A CA 1
ATOM 6273 C C . LYS A 1 793 ? 29.872 -8.100 -10.585 1.00 45.22 793 LYS A C 1
ATOM 6275 O O . LYS A 1 793 ? 29.991 -9.311 -10.430 1.00 45.22 793 LYS A O 1
ATOM 6280 N N . ASP A 1 794 ? 30.909 -7.266 -10.690 1.00 47.75 794 ASP A N 1
ATOM 6281 C CA . ASP A 1 794 ? 32.320 -7.644 -10.565 1.00 47.75 794 ASP A CA 1
ATOM 6282 C C . ASP A 1 794 ? 32.601 -8.293 -9.192 1.00 47.75 794 ASP A C 1
ATOM 6284 O O . ASP A 1 794 ? 32.483 -7.635 -8.160 1.00 47.75 794 ASP A O 1
ATOM 6288 N N . ILE A 1 795 ? 33.008 -9.569 -9.166 1.00 40.34 795 ILE A N 1
ATOM 6289 C CA . ILE A 1 795 ? 33.391 -10.294 -7.929 1.00 40.34 795 ILE A CA 1
ATOM 6290 C C . ILE A 1 795 ? 34.915 -10.229 -7.658 1.00 40.34 795 ILE A C 1
ATOM 6292 O O . ILE A 1 795 ? 35.403 -10.791 -6.684 1.00 40.34 795 ILE A O 1
ATOM 6296 N N . PHE A 1 796 ? 35.715 -9.515 -8.456 1.00 47.03 796 PHE A N 1
ATOM 6297 C CA . PHE A 1 796 ? 37.179 -9.649 -8.386 1.00 47.03 796 PHE A CA 1
ATOM 6298 C C . PHE A 1 796 ? 37.917 -8.433 -7.819 1.00 47.03 796 PHE A C 1
ATOM 6300 O O . PHE A 1 796 ? 37.814 -7.323 -8.334 1.00 47.03 796 PHE A O 1
ATOM 6307 N N . THR A 1 797 ? 38.755 -8.694 -6.814 1.00 46.22 797 THR A N 1
ATOM 6308 C CA . THR A 1 797 ? 39.749 -7.773 -6.244 1.00 46.22 797 THR A CA 1
ATOM 6309 C C . THR A 1 797 ? 41.137 -7.870 -6.905 1.00 46.22 797 THR A C 1
ATOM 6311 O O . THR A 1 797 ? 42.007 -7.065 -6.580 1.00 46.22 797 THR A O 1
ATOM 6314 N N . SER A 1 798 ? 41.361 -8.772 -7.877 1.00 52.50 798 SER A N 1
ATOM 6315 C CA . SER A 1 798 ? 42.624 -8.871 -8.637 1.00 52.50 798 SER A CA 1
ATOM 6316 C C . SER A 1 798 ? 42.419 -8.856 -10.166 1.00 52.50 798 SER A C 1
ATOM 6318 O O . SER A 1 798 ? 41.836 -9.756 -10.774 1.00 52.50 798 SER A O 1
ATOM 6320 N N . LEU A 1 799 ? 42.908 -7.797 -10.818 1.00 60.12 799 LEU A N 1
ATOM 6321 C CA . LEU A 1 799 ? 42.919 -7.630 -12.276 1.00 60.12 799 LEU A CA 1
ATOM 6322 C C . LEU A 1 799 ? 44.229 -8.198 -12.844 1.00 60.12 799 LEU A C 1
ATOM 6324 O O . LEU A 1 799 ? 45.259 -7.539 -12.803 1.00 60.12 799 LEU A O 1
ATOM 6328 N N . THR A 1 800 ? 44.205 -9.410 -13.405 1.00 71.06 800 THR A N 1
ATOM 6329 C CA . THR A 1 800 ? 45.341 -9.927 -14.195 1.00 71.06 800 THR A CA 1
ATOM 6330 C C . THR A 1 800 ? 45.376 -9.283 -15.588 1.00 71.06 800 THR A C 1
ATOM 6332 O O . THR A 1 800 ? 44.335 -8.898 -16.126 1.00 71.06 800 THR A O 1
ATOM 6335 N N . TYR A 1 801 ? 46.548 -9.228 -16.236 1.00 73.19 801 TYR A N 1
ATOM 6336 C CA . TYR A 1 801 ? 46.698 -8.650 -17.588 1.00 73.19 801 TYR A CA 1
ATOM 6337 C C . TYR A 1 801 ? 45.774 -9.320 -18.622 1.00 73.19 801 TYR A C 1
ATOM 6339 O O . TYR A 1 801 ? 45.161 -8.670 -19.469 1.00 73.19 801 TYR A O 1
ATOM 6347 N N . LYS A 1 802 ? 45.599 -10.641 -18.502 1.00 76.31 802 LYS A N 1
ATOM 6348 C CA . LYS A 1 802 ? 44.679 -11.429 -19.333 1.00 76.31 802 LYS A CA 1
ATOM 6349 C C . LYS A 1 802 ? 43.215 -11.033 -19.113 1.00 76.31 802 LYS A C 1
ATOM 6351 O O . LYS A 1 802 ? 42.457 -10.976 -20.080 1.00 76.31 802 LYS A O 1
ATOM 6356 N N . ASN A 1 803 ? 42.819 -10.757 -17.871 1.00 75.19 803 ASN A N 1
ATOM 6357 C CA . ASN A 1 803 ? 41.459 -10.326 -17.541 1.00 75.19 803 ASN A CA 1
ATOM 6358 C C . ASN A 1 803 ? 41.202 -8.881 -17.988 1.00 75.19 803 ASN A C 1
ATOM 6360 O O . ASN A 1 803 ? 40.111 -8.594 -18.477 1.00 75.19 803 ASN A O 1
ATOM 6364 N N . LEU A 1 804 ? 42.209 -8.002 -17.909 1.00 77.56 804 LEU A N 1
ATOM 6365 C CA . LEU A 1 804 ? 42.132 -6.637 -18.437 1.00 77.56 804 LEU A CA 1
ATOM 6366 C C . LEU A 1 804 ? 41.862 -6.638 -19.947 1.00 77.56 804 LEU A C 1
ATOM 6368 O O . LEU A 1 804 ? 40.906 -6.006 -20.388 1.00 77.56 804 LEU A O 1
ATOM 6372 N N . ILE A 1 805 ? 42.637 -7.403 -20.727 1.00 81.12 805 ILE A N 1
ATOM 6373 C CA . ILE A 1 805 ? 42.427 -7.532 -22.181 1.00 81.12 805 ILE A CA 1
ATOM 6374 C C . ILE A 1 805 ? 41.007 -8.009 -22.488 1.00 81.12 805 ILE A C 1
ATOM 6376 O O . ILE A 1 805 ? 40.354 -7.458 -23.367 1.00 81.12 805 ILE A O 1
ATOM 6380 N N . LYS A 1 806 ? 40.503 -9.008 -21.757 1.00 78.56 806 LYS A N 1
ATOM 6381 C CA . LYS A 1 806 ? 39.149 -9.544 -21.969 1.00 78.56 806 LYS A CA 1
ATOM 6382 C C . LYS A 1 806 ? 38.045 -8.561 -21.598 1.00 78.56 806 LYS A C 1
ATOM 6384 O O . LYS A 1 806 ? 37.033 -8.509 -22.287 1.00 78.56 806 LYS A O 1
ATOM 6389 N N . ARG A 1 807 ? 38.241 -7.763 -20.548 1.00 78.25 807 ARG A N 1
ATOM 6390 C CA . ARG A 1 807 ? 37.298 -6.712 -20.144 1.00 78.25 807 ARG A CA 1
ATOM 6391 C C . ARG A 1 807 ? 37.247 -5.589 -21.175 1.00 78.25 807 ARG A C 1
ATOM 6393 O O . ARG A 1 807 ? 36.165 -5.175 -21.575 1.00 78.25 807 ARG A O 1
ATOM 6400 N N . VAL A 1 808 ? 38.412 -5.156 -21.655 1.00 82.81 808 VAL A N 1
ATOM 6401 C CA . VAL A 1 808 ? 38.509 -4.196 -22.760 1.00 82.81 808 VAL A CA 1
ATOM 6402 C C . VAL A 1 808 ? 37.889 -4.788 -24.029 1.00 82.81 808 VAL A C 1
ATOM 6404 O O . VAL A 1 808 ? 37.138 -4.099 -24.703 1.00 82.81 808 VAL A O 1
ATOM 6407 N N . ALA A 1 809 ? 38.106 -6.073 -24.325 1.00 83.69 809 ALA A N 1
ATOM 6408 C CA . ALA A 1 809 ? 37.475 -6.751 -25.458 1.00 83.69 809 ALA A CA 1
ATOM 6409 C C . ALA A 1 809 ? 35.940 -6.738 -25.361 1.00 83.69 809 ALA A C 1
ATOM 6411 O O . ALA A 1 809 ? 35.285 -6.420 -26.346 1.00 83.69 809 ALA A O 1
ATOM 6412 N N . GLY A 1 810 ? 35.365 -7.007 -24.184 1.00 81.31 810 GLY A N 1
ATOM 6413 C CA . GLY A 1 810 ? 33.914 -6.943 -23.966 1.00 81.31 810 GLY A CA 1
ATOM 6414 C C . GLY A 1 810 ? 33.313 -5.558 -24.229 1.00 81.31 810 GLY A C 1
ATOM 6415 O O . GLY A 1 810 ? 32.249 -5.466 -24.838 1.00 81.31 810 GLY A O 1
ATOM 6416 N N . LEU A 1 811 ? 34.012 -4.485 -23.844 1.00 82.62 811 LEU A N 1
ATOM 6417 C CA . LEU A 1 811 ? 33.592 -3.104 -24.124 1.00 82.62 811 LEU A CA 1
ATOM 6418 C C . LEU A 1 811 ? 33.782 -2.719 -25.594 1.00 82.62 811 LEU A C 1
ATOM 6420 O O . LEU A 1 811 ? 32.941 -2.046 -26.170 1.00 82.62 811 LEU A O 1
ATOM 6424 N N . LEU A 1 812 ? 34.856 -3.180 -26.239 1.00 85.31 812 LEU A N 1
ATOM 6425 C CA . LEU A 1 812 ? 35.079 -2.903 -27.660 1.00 85.31 812 LEU A CA 1
ATOM 6426 C C . LEU A 1 812 ? 34.169 -3.734 -28.582 1.00 85.31 812 LEU A C 1
ATOM 6428 O O . LEU A 1 812 ? 34.107 -3.467 -29.782 1.00 85.31 812 LEU A O 1
ATOM 6432 N N . ALA A 1 813 ? 33.493 -4.754 -28.055 1.00 86.75 813 ALA A N 1
ATOM 6433 C CA . ALA A 1 813 ? 32.704 -5.688 -28.843 1.00 86.75 813 ALA A CA 1
ATOM 6434 C C . ALA A 1 813 ? 31.518 -5.027 -29.557 1.00 86.75 813 ALA A C 1
ATOM 6436 O O . ALA A 1 813 ? 31.259 -5.375 -30.709 1.00 86.75 813 ALA A O 1
ATOM 6437 N N . GLY A 1 814 ? 30.843 -4.068 -28.912 1.00 85.50 814 GLY A N 1
ATOM 6438 C CA . GLY A 1 814 ? 29.667 -3.400 -29.470 1.00 85.50 814 GLY A CA 1
ATOM 6439 C C . GLY A 1 814 ? 29.984 -2.641 -30.755 1.00 85.50 814 GLY A C 1
ATOM 6440 O O . GLY A 1 814 ? 29.524 -3.017 -31.833 1.00 85.50 814 GLY A O 1
ATOM 6441 N N . GLY A 1 815 ? 30.873 -1.646 -30.687 1.00 84.06 815 GLY A N 1
ATOM 6442 C CA . GLY A 1 815 ? 31.249 -0.877 -31.883 1.00 84.06 815 GLY A CA 1
ATOM 6443 C C . GLY A 1 815 ? 31.994 -1.685 -32.952 1.00 84.06 815 GLY A C 1
ATOM 6444 O O . GLY A 1 815 ? 31.939 -1.358 -34.137 1.00 84.06 815 GLY A O 1
ATOM 6445 N N . MET A 1 816 ? 32.665 -2.783 -32.586 1.00 85.44 816 MET A N 1
ATOM 6446 C CA . MET A 1 816 ? 33.239 -3.691 -33.589 1.00 85.44 816 MET A CA 1
ATOM 6447 C C . MET A 1 816 ? 32.161 -4.490 -34.322 1.00 85.44 816 MET A C 1
ATOM 6449 O O . MET A 1 816 ? 32.281 -4.665 -35.533 1.00 85.44 816 MET A O 1
ATOM 6453 N N . ALA A 1 817 ? 31.105 -4.928 -33.633 1.00 87.75 817 ALA A N 1
ATOM 6454 C CA . ALA A 1 817 ? 29.965 -5.582 -34.267 1.00 87.75 817 ALA A CA 1
ATOM 6455 C C . ALA A 1 817 ? 29.216 -4.626 -35.213 1.00 87.75 817 ALA A C 1
ATOM 6457 O O . ALA A 1 817 ? 28.898 -5.022 -36.331 1.00 87.75 817 ALA A O 1
ATOM 6458 N N . GLU A 1 818 ? 29.021 -3.357 -34.831 1.00 85.81 818 GLU A N 1
ATOM 6459 C CA . GLU A 1 818 ? 28.471 -2.318 -35.725 1.00 85.81 818 GLU A CA 1
ATOM 6460 C C . GLU A 1 818 ? 29.296 -2.186 -37.011 1.00 85.81 818 GLU A C 1
ATOM 6462 O O . GLU A 1 818 ? 28.762 -2.253 -38.121 1.00 85.81 818 GLU A O 1
ATOM 6467 N N . LYS A 1 819 ? 30.619 -2.054 -36.861 1.00 84.69 819 LYS A N 1
ATOM 6468 C CA . LYS A 1 819 ? 31.539 -1.870 -37.986 1.00 84.69 819 LYS A CA 1
ATOM 6469 C C . LYS A 1 819 ? 31.598 -3.095 -38.900 1.00 84.69 819 LYS A C 1
ATOM 6471 O O . LYS A 1 819 ? 31.633 -2.936 -40.116 1.00 84.69 819 LYS A O 1
ATOM 6476 N N . MET A 1 820 ? 31.590 -4.306 -38.335 1.00 83.19 820 MET A N 1
ATOM 6477 C CA . MET A 1 820 ? 31.521 -5.558 -39.104 1.00 83.19 820 MET A CA 1
ATOM 6478 C C . MET A 1 820 ? 30.200 -5.688 -39.874 1.00 83.19 820 MET A C 1
ATOM 6480 O O . MET A 1 820 ? 30.190 -6.232 -40.972 1.00 83.19 820 MET A O 1
ATOM 6484 N N . ALA A 1 821 ? 29.106 -5.136 -39.343 1.00 82.75 821 ALA A N 1
ATOM 6485 C CA . ALA A 1 821 ? 27.809 -5.078 -40.014 1.00 82.75 821 ALA A CA 1
ATOM 6486 C C . ALA A 1 821 ? 27.678 -3.923 -41.034 1.00 82.75 821 ALA A C 1
ATOM 6488 O O . ALA A 1 821 ? 26.622 -3.778 -41.652 1.00 82.75 821 ALA A O 1
ATOM 6489 N N . GLY A 1 822 ? 28.727 -3.113 -41.230 1.00 83.56 822 GLY A N 1
ATOM 6490 C CA . GLY A 1 822 ? 28.761 -2.020 -42.209 1.00 83.56 822 GLY A CA 1
ATOM 6491 C C . GLY A 1 822 ? 28.182 -0.686 -41.723 1.00 83.56 822 GLY A C 1
ATOM 6492 O O . GLY A 1 822 ? 27.922 0.191 -42.546 1.00 83.56 822 GLY A O 1
ATOM 6493 N N . TYR A 1 823 ? 27.975 -0.515 -40.414 1.00 84.19 823 TYR A N 1
ATOM 6494 C CA . TYR A 1 823 ? 27.504 0.741 -39.823 1.00 84.19 823 TYR A CA 1
ATOM 6495 C C . TYR A 1 823 ? 28.663 1.659 -39.404 1.00 84.19 823 TYR A C 1
ATOM 6497 O O . TYR A 1 823 ? 29.792 1.216 -39.170 1.00 84.19 823 TYR A O 1
ATOM 6505 N N . ASN A 1 824 ? 28.370 2.958 -39.297 1.00 81.25 824 ASN A N 1
ATOM 6506 C CA . ASN A 1 824 ? 29.262 3.912 -38.639 1.00 81.25 824 ASN A CA 1
ATOM 6507 C C . ASN A 1 824 ? 29.239 3.685 -37.120 1.00 81.25 824 ASN A C 1
ATOM 6509 O O . ASN A 1 824 ? 28.273 3.152 -36.588 1.00 81.25 824 ASN A O 1
ATOM 6513 N N . LEU A 1 825 ? 30.306 4.093 -36.431 1.00 77.38 825 LEU A N 1
ATOM 6514 C CA . LEU A 1 825 ? 30.406 3.938 -34.978 1.00 77.38 825 LEU A CA 1
ATOM 6515 C C . LEU A 1 825 ? 29.399 4.857 -34.277 1.00 77.38 825 LEU A C 1
ATOM 6517 O O . LEU A 1 825 ? 29.413 6.071 -34.505 1.00 77.38 825 LEU A O 1
ATOM 6521 N N . SER A 1 826 ? 28.551 4.277 -33.428 1.00 74.06 826 SER A N 1
ATOM 6522 C CA . SER A 1 826 ? 27.451 4.991 -32.775 1.00 74.06 826 SER A CA 1
ATOM 6523 C C . SER A 1 826 ? 27.893 5.811 -31.553 1.00 74.06 826 SER A C 1
ATOM 6525 O O . SER A 1 826 ? 29.053 5.807 -31.131 1.00 74.06 826 SER A O 1
ATOM 6527 N N . SER A 1 827 ? 26.952 6.520 -30.921 1.00 68.06 827 SER A N 1
ATOM 6528 C CA . SER A 1 827 ? 27.192 7.161 -29.620 1.00 68.06 827 SER A CA 1
ATOM 6529 C C . SER A 1 827 ? 27.450 6.153 -28.490 1.00 68.06 827 SER A C 1
ATOM 6531 O O . SER A 1 827 ? 28.123 6.511 -27.521 1.00 68.06 827 SER A O 1
ATOM 6533 N N . GLY A 1 828 ? 26.968 4.907 -28.617 1.00 68.12 828 GLY A N 1
ATOM 6534 C CA . GLY A 1 828 ? 27.255 3.817 -27.676 1.00 68.12 828 GLY A CA 1
ATOM 6535 C C . GLY A 1 828 ? 28.752 3.522 -27.614 1.00 68.12 828 GLY A C 1
ATOM 6536 O O . GLY A 1 828 ? 29.345 3.529 -26.537 1.00 68.12 828 GLY A O 1
ATOM 6537 N N . TRP A 1 829 ? 29.399 3.455 -28.781 1.00 76.88 829 TRP A N 1
ATOM 6538 C CA . TRP A 1 829 ? 30.843 3.249 -28.895 1.00 76.88 829 TRP A CA 1
ATOM 6539 C C . TRP A 1 829 ? 31.664 4.324 -28.171 1.00 76.88 829 TRP A C 1
ATOM 6541 O O . TRP A 1 829 ? 32.638 4.017 -27.482 1.00 76.88 829 TRP A O 1
ATOM 6551 N N . SER A 1 830 ? 31.264 5.592 -28.288 1.00 71.94 830 SER A N 1
ATOM 6552 C CA . SER A 1 830 ? 31.930 6.694 -27.582 1.00 71.94 830 SER A CA 1
ATOM 6553 C C . SER A 1 830 ? 31.868 6.522 -26.060 1.00 71.94 830 SER A C 1
ATOM 6555 O O . SER A 1 830 ? 32.850 6.793 -25.369 1.00 71.94 830 SER A O 1
ATOM 6557 N N . ASN A 1 831 ? 30.742 6.035 -25.529 1.00 71.31 831 ASN A N 1
ATOM 6558 C CA . ASN A 1 831 ? 30.586 5.755 -24.102 1.00 71.31 831 ASN A CA 1
ATOM 6559 C C . ASN A 1 831 ? 31.412 4.536 -23.652 1.00 71.31 831 ASN A C 1
ATOM 6561 O O . ASN A 1 831 ? 32.030 4.566 -22.585 1.00 71.31 831 ASN A O 1
ATOM 6565 N N . ASP A 1 832 ? 31.492 3.486 -24.468 1.00 80.31 832 ASP A N 1
ATOM 6566 C CA . ASP A 1 832 ? 32.333 2.320 -24.173 1.00 80.31 832 ASP A CA 1
ATOM 6567 C C . ASP A 1 832 ? 33.815 2.673 -24.147 1.00 80.31 832 ASP A C 1
ATOM 6569 O O . ASP A 1 832 ? 34.551 2.210 -23.276 1.00 80.31 832 ASP A O 1
ATOM 6573 N N . LEU A 1 833 ? 34.263 3.548 -25.050 1.00 76.88 833 LEU A N 1
ATOM 6574 C CA . LEU A 1 833 ? 35.636 4.047 -25.052 1.00 76.88 833 LEU A CA 1
ATOM 6575 C C . LEU A 1 833 ? 35.977 4.828 -23.779 1.00 76.88 833 LEU A C 1
ATOM 6577 O O . LEU A 1 833 ? 37.086 4.680 -23.259 1.00 76.88 833 LEU A O 1
ATOM 6581 N N . LEU A 1 834 ? 35.036 5.611 -23.240 1.00 73.94 834 LEU A N 1
ATOM 6582 C CA . LEU A 1 834 ? 35.215 6.270 -21.942 1.00 73.94 834 LEU A CA 1
ATOM 6583 C C . LEU A 1 834 ? 35.383 5.239 -20.820 1.00 73.94 834 LEU A C 1
ATOM 6585 O O . LEU A 1 834 ? 36.292 5.372 -20.002 1.00 73.94 834 LEU A O 1
ATOM 6589 N N . GLN A 1 835 ? 34.581 4.170 -20.812 1.00 75.19 835 GLN A N 1
ATOM 6590 C CA . GLN A 1 835 ? 34.726 3.087 -19.832 1.00 75.19 835 GLN A CA 1
ATOM 6591 C C . GLN A 1 835 ? 36.055 2.339 -19.984 1.00 75.19 835 GLN A C 1
ATOM 6593 O O . GLN A 1 835 ? 36.720 2.058 -18.984 1.00 75.19 835 GLN A O 1
ATOM 6598 N N . VAL A 1 836 ? 36.482 2.057 -21.220 1.00 78.12 836 VAL A N 1
ATOM 6599 C CA . VAL A 1 836 ? 37.796 1.469 -21.521 1.00 78.12 836 VAL A CA 1
ATOM 6600 C C . VAL A 1 836 ? 38.899 2.355 -20.955 1.00 78.12 836 VAL A C 1
ATOM 6602 O O . VAL A 1 836 ? 39.776 1.853 -20.251 1.00 78.12 836 VAL A O 1
ATOM 6605 N N . ARG A 1 837 ? 38.825 3.671 -21.186 1.00 74.12 837 ARG A N 1
ATOM 6606 C CA . ARG A 1 837 ? 39.765 4.648 -20.627 1.00 74.12 837 ARG A CA 1
ATOM 6607 C C . ARG A 1 837 ? 39.793 4.577 -19.104 1.00 74.12 837 ARG A C 1
ATOM 6609 O O . ARG A 1 837 ? 40.876 4.450 -18.543 1.00 74.12 837 ARG A O 1
ATOM 6616 N N . THR A 1 838 ? 38.639 4.605 -18.437 1.00 71.44 838 THR A N 1
ATOM 6617 C CA . THR A 1 838 ? 38.557 4.552 -16.969 1.00 71.44 838 THR A CA 1
ATOM 6618 C C . THR A 1 838 ? 39.126 3.252 -16.404 1.00 71.44 838 THR A C 1
ATOM 6620 O O . THR A 1 838 ? 39.882 3.293 -15.437 1.00 71.44 838 THR A O 1
ATOM 6623 N N . ILE A 1 839 ? 38.811 2.099 -17.000 1.00 74.69 839 ILE A N 1
ATOM 6624 C CA . ILE A 1 839 ? 39.294 0.789 -16.533 1.00 74.69 839 ILE A CA 1
ATOM 6625 C C . ILE A 1 839 ? 40.801 0.663 -16.721 1.00 74.69 839 ILE A C 1
ATOM 6627 O O . ILE A 1 839 ? 41.488 0.201 -15.814 1.00 74.69 839 ILE A O 1
ATOM 6631 N N . ILE A 1 840 ? 41.321 1.090 -17.870 1.00 73.75 840 ILE A N 1
ATOM 6632 C CA . ILE A 1 840 ? 42.757 1.095 -18.149 1.00 73.75 840 ILE A CA 1
ATOM 6633 C C . ILE A 1 840 ? 43.464 2.048 -17.178 1.00 73.75 840 ILE A C 1
ATOM 6635 O O . ILE A 1 840 ? 44.395 1.638 -16.492 1.00 73.75 840 ILE A O 1
ATOM 6639 N N . GLN A 1 841 ? 42.982 3.283 -17.028 1.00 69.75 841 GLN A N 1
ATOM 6640 C CA . GLN A 1 841 ? 43.528 4.233 -16.054 1.00 69.75 841 GLN A CA 1
ATOM 6641 C C . GLN A 1 841 ? 43.505 3.659 -14.635 1.00 69.75 841 GLN A C 1
ATOM 6643 O O . GLN A 1 841 ? 44.499 3.750 -13.927 1.00 69.75 841 GLN A O 1
ATOM 6648 N N . HIS A 1 842 ? 42.420 3.013 -14.215 1.00 67.44 842 HIS A N 1
ATOM 6649 C CA . HIS A 1 842 ? 42.340 2.399 -12.894 1.00 67.44 842 HIS A CA 1
ATOM 6650 C C . HIS A 1 842 ? 43.320 1.227 -12.736 1.00 67.44 842 HIS A C 1
ATOM 6652 O O . HIS A 1 842 ? 44.023 1.150 -11.730 1.00 67.44 842 HIS A O 1
ATOM 6658 N N . ALA A 1 843 ? 43.392 0.333 -13.724 1.00 68.62 843 ALA A N 1
ATOM 6659 C CA . ALA A 1 843 ? 44.247 -0.851 -13.689 1.00 68.62 843 ALA A CA 1
ATOM 6660 C C . ALA A 1 843 ? 45.738 -0.491 -13.645 1.00 68.62 843 ALA A C 1
ATOM 6662 O O . ALA A 1 843 ? 46.497 -1.115 -12.908 1.00 68.62 843 ALA A O 1
ATOM 6663 N N . PHE A 1 844 ? 46.143 0.532 -14.400 1.00 65.75 844 PHE A N 1
ATOM 6664 C CA . PHE A 1 844 ? 47.542 0.938 -14.525 1.00 65.75 844 PHE A CA 1
ATOM 6665 C C . PHE A 1 844 ? 47.968 2.031 -13.528 1.00 65.75 844 PHE A C 1
ATOM 6667 O O . PHE A 1 844 ? 49.123 2.034 -13.122 1.00 65.75 844 PHE A O 1
ATOM 6674 N N . LEU A 1 845 ? 47.079 2.944 -13.108 1.00 59.91 845 LEU A N 1
ATOM 6675 C CA . LEU A 1 845 ? 47.430 4.053 -12.198 1.00 59.91 845 LEU A CA 1
ATOM 6676 C C . LEU A 1 845 ? 47.130 3.755 -10.725 1.00 59.91 845 LEU A C 1
ATOM 6678 O O . LEU A 1 845 ? 47.801 4.302 -9.854 1.00 59.91 845 LEU A O 1
ATOM 6682 N N . LYS A 1 846 ? 46.124 2.919 -10.422 1.00 53.28 846 LYS A N 1
ATOM 6683 C CA . LYS A 1 846 ? 45.716 2.621 -9.033 1.00 53.28 846 LYS A CA 1
ATOM 6684 C C . LYS A 1 846 ? 46.283 1.306 -8.484 1.00 53.28 846 LYS A C 1
ATOM 6686 O O . LYS A 1 846 ? 45.950 0.923 -7.368 1.00 53.28 846 LYS A O 1
ATOM 6691 N N . GLY A 1 847 ? 47.170 0.643 -9.232 1.00 52.19 847 GLY A N 1
ATOM 6692 C CA . GLY A 1 847 ? 48.035 -0.418 -8.709 1.00 52.19 847 GLY A CA 1
ATOM 6693 C C . GLY A 1 847 ? 47.323 -1.699 -8.264 1.00 52.19 847 GLY A C 1
ATOM 6694 O O . GLY A 1 847 ? 47.713 -2.287 -7.255 1.00 52.19 847 GLY A O 1
ATOM 6695 N N . THR A 1 848 ? 46.311 -2.174 -8.998 1.00 50.78 848 THR A N 1
ATOM 6696 C CA . THR A 1 848 ? 45.892 -3.580 -8.866 1.00 50.78 848 THR A CA 1
ATOM 6697 C C . THR A 1 848 ? 47.012 -4.465 -9.403 1.00 50.78 848 THR A C 1
ATOM 6699 O O . THR A 1 848 ? 47.352 -4.357 -10.577 1.00 50.78 848 THR A O 1
ATOM 6702 N N . VAL A 1 849 ? 47.598 -5.297 -8.540 1.00 48.09 849 VAL A N 1
ATOM 6703 C CA . VAL A 1 849 ? 48.728 -6.195 -8.832 1.00 48.09 849 VAL A CA 1
ATOM 6704 C C . VAL A 1 849 ? 48.504 -6.949 -10.151 1.00 48.09 849 VAL A C 1
ATOM 6706 O O . VAL A 1 849 ? 47.715 -7.890 -10.216 1.00 48.09 849 VAL A O 1
ATOM 6709 N N . LEU A 1 850 ? 49.204 -6.536 -11.212 1.00 51.38 850 LEU A N 1
ATOM 6710 C CA . LEU A 1 850 ? 49.339 -7.314 -12.439 1.00 51.38 850 LEU A CA 1
ATOM 6711 C C . LEU A 1 850 ? 50.395 -8.392 -12.169 1.00 51.38 850 LEU A C 1
ATOM 6713 O O . LEU A 1 850 ? 51.588 -8.159 -12.354 1.00 51.38 850 LEU A O 1
ATOM 6717 N N . GLU A 1 851 ? 49.979 -9.565 -11.689 1.00 46.62 851 GLU A N 1
ATOM 6718 C CA . GLU A 1 851 ? 50.898 -10.701 -11.554 1.00 46.62 851 GLU A CA 1
ATOM 6719 C C . GLU A 1 851 ? 51.562 -11.018 -12.907 1.00 46.62 851 GLU A C 1
ATOM 6721 O O . GLU A 1 851 ? 50.891 -11.264 -13.914 1.00 46.62 851 GLU A O 1
ATOM 6726 N N . GLY A 1 852 ? 52.898 -11.027 -12.921 1.00 49.62 852 GLY A N 1
ATOM 6727 C CA . GLY A 1 852 ? 53.691 -11.689 -13.959 1.00 49.62 852 GLY A CA 1
ATOM 6728 C C . GLY A 1 852 ? 54.264 -10.829 -15.090 1.00 49.62 852 GLY A C 1
ATOM 6729 O O . GLY A 1 852 ? 55.005 -11.377 -15.903 1.00 49.62 852 GLY A O 1
ATOM 6730 N N . LYS A 1 853 ? 54.008 -9.515 -15.162 1.00 46.09 853 LYS A N 1
ATOM 6731 C CA . LYS A 1 853 ? 54.795 -8.586 -16.005 1.00 46.09 853 LYS A CA 1
ATOM 6732 C C . LYS A 1 853 ? 54.938 -7.236 -15.305 1.00 46.09 853 LYS A C 1
ATOM 6734 O O . LYS A 1 853 ? 53.944 -6.576 -15.028 1.00 46.09 853 LYS A O 1
ATOM 6739 N N . GLY A 1 854 ? 56.181 -6.879 -14.989 1.00 48.50 854 GLY A N 1
ATOM 6740 C CA . GLY A 1 854 ? 56.540 -5.766 -14.117 1.00 48.50 854 GLY A CA 1
ATOM 6741 C C . GLY A 1 854 ? 55.923 -4.424 -14.506 1.00 48.50 854 GLY A C 1
ATOM 6742 O O . GLY A 1 854 ? 56.238 -3.864 -15.550 1.00 48.50 854 GLY A O 1
ATOM 6743 N N . PHE A 1 855 ? 55.128 -3.883 -13.588 1.00 51.34 855 PHE A N 1
ATOM 6744 C CA . PHE A 1 855 ? 54.911 -2.449 -13.427 1.00 51.34 855 PHE A CA 1
ATOM 6745 C C . PHE A 1 855 ? 55.085 -2.113 -11.942 1.00 51.34 855 PHE A C 1
ATOM 6747 O O . PHE A 1 855 ? 54.149 -1.731 -11.252 1.00 51.34 855 PHE A O 1
ATOM 6754 N N . GLU A 1 856 ? 56.306 -2.298 -11.431 1.00 45.47 856 GLU A N 1
ATOM 6755 C CA . GLU A 1 856 ? 56.710 -1.759 -10.119 1.00 45.47 856 GLU A CA 1
ATOM 6756 C C . GLU A 1 856 ? 56.891 -0.230 -10.138 1.00 45.47 856 GLU A C 1
ATOM 6758 O O . GLU A 1 856 ? 57.082 0.396 -9.099 1.00 45.47 856 GLU A O 1
ATOM 6763 N N . PHE A 1 857 ? 56.782 0.407 -11.303 1.00 44.50 857 PHE A N 1
ATOM 6764 C CA . PHE A 1 857 ? 56.948 1.844 -11.457 1.00 44.50 857 PHE A CA 1
ATOM 6765 C C . PHE A 1 857 ? 55.579 2.494 -11.657 1.00 44.50 857 PHE A C 1
ATOM 6767 O O . PHE A 1 857 ? 54.840 2.094 -12.549 1.00 44.50 857 PHE A O 1
ATOM 6774 N N . ILE A 1 858 ? 55.290 3.530 -10.861 1.00 48.28 858 ILE A N 1
ATOM 6775 C CA . ILE A 1 858 ? 53.996 4.224 -10.694 1.00 48.28 858 ILE A CA 1
ATOM 6776 C C . ILE A 1 858 ? 53.102 3.616 -9.582 1.00 48.28 858 ILE A C 1
ATOM 6778 O O . ILE A 1 858 ? 51.891 3.485 -9.713 1.00 48.28 858 ILE A O 1
ATOM 6782 N N . ARG A 1 859 ? 53.667 3.334 -8.397 1.00 44.56 859 ARG A N 1
ATOM 6783 C CA . ARG A 1 859 ? 52.918 3.583 -7.148 1.00 44.56 859 ARG A CA 1
ATOM 6784 C C . ARG A 1 859 ? 52.988 5.083 -6.874 1.00 44.56 859 ARG A C 1
ATOM 6786 O O . ARG A 1 859 ? 54.026 5.575 -6.444 1.00 44.56 859 ARG A O 1
ATOM 6793 N N . ILE A 1 860 ? 51.912 5.817 -7.139 1.00 47.09 860 ILE A N 1
ATOM 6794 C CA . ILE A 1 860 ? 51.825 7.232 -6.759 1.00 47.09 860 ILE A CA 1
ATOM 6795 C C . ILE A 1 860 ? 51.057 7.322 -5.446 1.00 47.09 860 ILE A C 1
ATOM 6797 O O . ILE A 1 860 ? 49.866 7.029 -5.397 1.00 47.09 860 ILE A O 1
ATOM 6801 N N . GLN A 1 861 ? 51.735 7.737 -4.377 1.00 41.16 861 GLN A N 1
ATOM 6802 C CA . GLN A 1 861 ? 51.054 8.258 -3.194 1.00 41.16 861 GLN A CA 1
ATOM 6803 C C . GLN A 1 861 ? 50.633 9.705 -3.485 1.00 41.16 861 GLN A C 1
ATOM 6805 O O . GLN A 1 861 ? 51.480 10.583 -3.632 1.00 41.16 861 GLN A O 1
ATOM 6810 N N . GLY A 1 862 ? 49.328 9.958 -3.605 1.00 46.00 862 GLY A N 1
ATOM 6811 C CA . GLY A 1 862 ? 48.779 11.296 -3.847 1.00 46.00 862 GLY A CA 1
ATOM 6812 C C . GLY A 1 862 ? 47.248 11.314 -3.886 1.00 46.00 862 GLY A C 1
ATOM 6813 O O . GLY A 1 862 ? 46.621 10.286 -4.130 1.00 46.00 862 GLY A O 1
ATOM 6814 N N . LYS A 1 863 ? 46.640 12.483 -3.621 1.00 43.72 863 LYS A N 1
ATOM 6815 C CA . LYS A 1 863 ? 45.177 12.677 -3.672 1.00 43.72 863 LYS A CA 1
ATOM 6816 C C . LYS A 1 863 ? 44.634 12.453 -5.092 1.00 43.72 863 LYS A C 1
ATOM 6818 O O . LYS A 1 863 ? 45.263 12.839 -6.075 1.00 43.72 863 LYS A O 1
ATOM 6823 N N . GLU A 1 864 ? 43.431 11.885 -5.149 1.00 47.25 864 GLU A N 1
ATOM 6824 C CA . GLU A 1 864 ? 42.810 11.095 -6.229 1.00 47.25 864 GLU A CA 1
ATOM 6825 C C . GLU A 1 864 ? 42.807 11.653 -7.670 1.00 47.25 864 GLU A C 1
ATOM 6827 O O . GLU A 1 864 ? 42.534 10.882 -8.585 1.00 47.25 864 GLU A O 1
ATOM 6832 N N . ASN A 1 865 ? 43.143 12.928 -7.913 1.00 41.59 865 ASN A N 1
ATOM 6833 C CA . ASN A 1 865 ? 42.885 13.597 -9.199 1.00 41.59 865 ASN A CA 1
ATOM 6834 C C . ASN A 1 865 ? 44.091 14.274 -9.885 1.00 41.59 865 ASN A C 1
ATOM 6836 O O . ASN A 1 865 ? 43.893 14.902 -10.917 1.00 41.59 865 ASN A O 1
ATOM 6840 N N . ASN A 1 866 ? 45.328 14.164 -9.377 1.00 46.16 866 ASN A N 1
ATOM 6841 C CA . ASN A 1 866 ? 46.495 14.822 -10.002 1.00 46.16 866 ASN A CA 1
ATOM 6842 C C . ASN A 1 866 ? 47.748 13.931 -10.032 1.00 46.16 866 ASN A C 1
ATOM 6844 O O . ASN A 1 866 ? 48.739 14.172 -9.343 1.00 46.16 866 ASN A O 1
ATOM 6848 N N . VAL A 1 867 ? 47.711 12.900 -10.874 1.00 54.62 867 VAL A N 1
ATOM 6849 C CA . VAL A 1 867 ? 48.882 12.084 -11.223 1.00 54.62 867 VAL A CA 1
ATOM 6850 C C . VAL A 1 867 ? 49.652 12.779 -12.353 1.00 54.62 867 VAL A C 1
ATOM 6852 O O . VAL A 1 867 ? 49.192 12.800 -13.491 1.00 54.62 867 VAL A O 1
ATOM 6855 N N . LYS A 1 868 ? 50.825 13.359 -12.059 1.00 56.31 868 LYS A N 1
ATOM 6856 C CA . LYS A 1 868 ? 51.757 13.862 -13.086 1.00 56.31 868 LYS A CA 1
ATOM 6857 C C . LYS A 1 868 ? 52.765 12.768 -13.441 1.00 56.31 868 LYS A C 1
ATOM 6859 O O . LYS A 1 868 ? 53.630 12.452 -12.631 1.00 56.31 868 LYS A O 1
ATOM 6864 N N . LEU A 1 869 ? 52.642 12.197 -14.638 1.00 63.62 869 LEU A N 1
ATOM 6865 C CA . LEU A 1 869 ? 53.614 11.254 -15.200 1.00 63.62 869 LEU A CA 1
ATOM 6866 C C . LEU A 1 869 ? 54.780 12.019 -15.847 1.00 63.62 869 LEU A C 1
ATOM 6868 O O . LEU A 1 869 ? 54.583 13.107 -16.390 1.00 63.62 869 LEU A O 1
ATOM 6872 N N . SER A 1 870 ? 55.994 11.464 -15.813 1.00 69.75 870 SER A N 1
ATOM 6873 C CA . SER A 1 870 ? 57.092 11.976 -16.646 1.00 69.75 870 SER A CA 1
ATOM 6874 C C . SER A 1 870 ? 56.815 11.698 -18.131 1.00 69.75 870 SER A C 1
ATOM 6876 O O . SER A 1 870 ? 56.096 10.755 -18.459 1.00 69.75 870 SER A O 1
ATOM 6878 N N . LYS A 1 871 ? 57.427 12.461 -19.050 1.00 71.56 871 LYS A N 1
ATOM 6879 C CA . LYS A 1 871 ? 57.269 12.242 -20.506 1.00 71.56 871 LYS A CA 1
ATOM 6880 C C . LYS A 1 871 ? 57.618 10.808 -20.942 1.00 71.56 871 LYS A C 1
ATOM 6882 O O . LYS A 1 871 ? 57.012 10.273 -21.865 1.00 71.56 871 LYS A O 1
ATOM 6887 N N . GLU A 1 872 ? 58.577 10.167 -20.276 1.00 70.31 872 GLU A N 1
ATOM 6888 C CA . GLU A 1 872 ? 58.968 8.777 -20.550 1.00 70.31 872 GLU A CA 1
ATOM 6889 C C . GLU A 1 872 ? 57.970 7.762 -19.984 1.00 70.31 872 GLU A C 1
ATOM 6891 O O . GLU A 1 872 ? 57.669 6.763 -20.638 1.00 70.31 872 GLU A O 1
ATOM 6896 N N . GLN A 1 873 ? 57.424 8.022 -18.793 1.00 65.62 873 GLN A N 1
ATOM 6897 C CA . GLN A 1 873 ? 56.362 7.207 -18.199 1.00 65.62 873 GLN A CA 1
ATOM 6898 C C . GLN A 1 873 ? 55.069 7.303 -19.007 1.00 65.62 873 GLN A C 1
ATOM 6900 O O . GLN A 1 873 ? 54.416 6.290 -19.229 1.00 65.62 873 GLN A O 1
ATOM 6905 N N . GLU A 1 874 ? 54.731 8.496 -19.490 1.00 67.25 874 GLU A N 1
ATOM 6906 C CA . GLU A 1 874 ? 53.585 8.735 -20.361 1.00 67.25 874 GLU A CA 1
ATOM 6907 C C . GLU A 1 874 ? 53.732 7.988 -21.691 1.00 67.25 874 GLU A C 1
ATOM 6909 O O . GLU A 1 874 ? 52.808 7.290 -22.103 1.00 67.25 874 GLU A O 1
ATOM 6914 N N . LYS A 1 875 ? 54.918 8.038 -22.314 1.00 73.56 875 LYS A N 1
ATOM 6915 C CA . LYS A 1 875 ? 55.209 7.275 -23.536 1.00 73.56 875 LYS A CA 1
ATOM 6916 C C . LYS A 1 875 ? 55.067 5.764 -23.320 1.00 73.56 875 LYS A C 1
ATOM 6918 O O . LYS A 1 875 ? 54.390 5.098 -24.097 1.00 73.56 875 LYS A O 1
ATOM 6923 N N . ARG A 1 876 ? 55.657 5.218 -22.249 1.00 68.69 876 ARG A N 1
ATOM 6924 C CA . ARG A 1 876 ? 55.550 3.781 -21.920 1.00 68.69 876 ARG A CA 1
ATOM 6925 C C . ARG A 1 876 ? 54.118 3.365 -21.590 1.00 68.69 876 ARG A C 1
ATOM 6927 O O . ARG A 1 876 ? 53.684 2.294 -22.000 1.00 68.69 876 ARG A O 1
ATOM 6934 N N . PHE A 1 877 ? 53.383 4.207 -20.868 1.00 71.12 877 PHE A N 1
ATOM 6935 C CA . PHE A 1 877 ? 51.969 3.990 -20.585 1.00 71.12 877 PHE A CA 1
ATOM 6936 C C . PHE A 1 877 ? 51.162 3.928 -21.886 1.00 71.12 877 PHE A C 1
ATOM 6938 O O . PHE A 1 877 ? 50.429 2.965 -22.093 1.00 71.12 877 PHE A O 1
ATOM 6945 N N . GLN A 1 878 ? 51.349 4.889 -22.795 1.00 71.38 878 GLN A N 1
ATOM 6946 C CA . GLN A 1 878 ? 50.684 4.895 -24.101 1.00 71.38 878 GLN A CA 1
ATOM 6947 C C . GLN A 1 878 ? 50.975 3.619 -24.906 1.00 71.38 878 GLN A C 1
ATOM 6949 O O . GLN A 1 878 ? 50.034 2.982 -25.374 1.00 71.38 878 GLN A O 1
ATOM 6954 N N . GLU A 1 879 ? 52.237 3.192 -25.002 1.00 76.88 879 GLU A N 1
ATOM 6955 C CA . GLU A 1 879 ? 52.622 1.961 -25.717 1.00 76.88 879 GLU A CA 1
ATOM 6956 C C . GLU A 1 879 ? 51.923 0.706 -25.156 1.00 76.88 879 GLU A C 1
ATOM 6958 O O . GLU A 1 879 ? 51.538 -0.196 -25.902 1.00 76.88 879 GLU A O 1
ATOM 6963 N N . GLU A 1 880 ? 51.720 0.629 -23.842 1.00 73.31 880 GLU A N 1
ATOM 6964 C CA . GLU A 1 880 ? 51.051 -0.507 -23.198 1.00 73.31 880 GLU A CA 1
ATOM 6965 C C . GLU A 1 880 ? 49.532 -0.469 -23.340 1.00 73.31 880 GLU A C 1
ATOM 6967 O O . GLU A 1 880 ? 48.904 -1.503 -23.590 1.00 73.31 880 GLU A O 1
ATOM 6972 N N . VAL A 1 881 ? 48.935 0.720 -23.255 1.00 77.06 881 VAL A N 1
ATOM 6973 C CA . VAL A 1 881 ? 47.518 0.922 -23.574 1.00 77.06 881 VAL A CA 1
ATOM 6974 C C . VAL A 1 881 ? 47.237 0.495 -25.014 1.00 77.06 881 VAL A C 1
ATOM 6976 O O . VAL A 1 881 ? 46.278 -0.242 -25.261 1.00 77.06 881 VAL A O 1
ATOM 6979 N N . GLU A 1 882 ? 48.099 0.876 -25.959 1.00 79.06 882 GLU A N 1
ATOM 6980 C CA . GLU A 1 882 ? 47.999 0.453 -27.357 1.00 79.06 882 GLU A CA 1
ATOM 6981 C C . GLU A 1 882 ? 48.065 -1.072 -27.497 1.00 79.06 882 GLU A C 1
ATOM 6983 O O . GLU A 1 882 ? 47.209 -1.661 -28.164 1.00 79.06 882 GLU A O 1
ATOM 6988 N N . LYS A 1 883 ? 49.009 -1.739 -26.819 1.00 80.62 883 LYS A N 1
ATOM 6989 C CA . LYS A 1 883 ? 49.105 -3.211 -26.821 1.00 80.62 883 LYS A CA 1
ATOM 6990 C C . LYS A 1 883 ? 47.836 -3.873 -26.289 1.00 80.62 883 LYS A C 1
ATOM 6992 O O . LYS A 1 883 ? 47.330 -4.799 -26.926 1.00 80.62 883 LYS A O 1
ATOM 6997 N N . VAL A 1 884 ? 47.295 -3.402 -25.163 1.00 81.19 884 VAL A N 1
ATOM 6998 C CA . VAL A 1 884 ? 46.051 -3.940 -24.583 1.00 81.19 884 VAL A CA 1
ATOM 6999 C C . VAL A 1 884 ? 44.891 -3.794 -25.564 1.00 81.19 884 VAL A C 1
ATOM 7001 O O . VAL A 1 884 ? 44.163 -4.761 -25.793 1.00 81.19 884 VAL A O 1
ATOM 7004 N N . ILE A 1 885 ? 44.743 -2.625 -26.193 1.00 81.44 885 ILE A N 1
ATOM 7005 C CA . ILE A 1 885 ? 43.681 -2.367 -27.174 1.00 81.44 885 ILE A CA 1
ATOM 7006 C C . ILE A 1 885 ? 43.841 -3.259 -28.412 1.00 81.44 885 ILE A C 1
ATOM 7008 O O . ILE A 1 885 ? 42.852 -3.818 -28.885 1.00 81.44 885 ILE A O 1
ATOM 7012 N N . ILE A 1 886 ? 45.057 -3.429 -28.940 1.00 83.56 886 ILE A N 1
ATOM 7013 C CA . ILE A 1 886 ? 45.321 -4.291 -30.105 1.00 83.56 886 ILE A CA 1
ATOM 7014 C C . ILE A 1 886 ? 44.963 -5.747 -29.794 1.00 83.56 886 ILE A C 1
ATOM 7016 O O . ILE A 1 886 ? 44.261 -6.396 -30.575 1.00 83.56 886 ILE A O 1
ATOM 7020 N N . LEU A 1 887 ? 45.407 -6.260 -28.644 1.00 82.38 887 LEU A N 1
ATOM 7021 C CA . LEU A 1 887 ? 45.110 -7.629 -28.218 1.00 82.38 887 LEU A CA 1
ATOM 7022 C C . LEU A 1 887 ? 43.609 -7.830 -27.979 1.00 82.38 887 LEU A C 1
ATOM 7024 O O . LEU A 1 887 ? 43.057 -8.845 -28.406 1.00 82.38 887 LEU A O 1
ATOM 7028 N N . ALA A 1 888 ? 42.941 -6.849 -27.370 1.00 84.50 888 ALA A N 1
ATOM 7029 C CA . ALA A 1 888 ? 41.499 -6.868 -27.162 1.00 84.50 888 ALA A CA 1
ATOM 7030 C C . ALA A 1 888 ? 40.735 -6.886 -28.494 1.00 84.50 888 ALA A C 1
ATOM 7032 O O . ALA A 1 888 ? 39.886 -7.749 -28.696 1.00 84.50 888 ALA A O 1
ATOM 7033 N N . LYS A 1 889 ? 41.085 -6.009 -29.447 1.00 83.00 889 LYS A N 1
ATOM 7034 C CA . LYS A 1 889 ? 40.488 -5.987 -30.797 1.00 83.00 889 LYS A CA 1
ATOM 7035 C C . LYS A 1 889 ? 40.662 -7.320 -31.522 1.00 83.00 889 LYS A C 1
ATOM 7037 O O . LYS A 1 889 ? 39.712 -7.811 -32.127 1.00 83.00 889 LYS A O 1
ATOM 7042 N N . LYS A 1 890 ? 41.850 -7.928 -31.443 1.00 83.00 890 LYS A N 1
ATOM 7043 C CA . LYS A 1 890 ? 42.122 -9.235 -32.061 1.00 83.00 890 LYS A CA 1
ATOM 7044 C C . LYS A 1 890 ? 41.218 -10.331 -31.490 1.00 83.00 890 LYS A C 1
ATOM 7046 O O . LYS A 1 890 ? 40.705 -11.151 -32.248 1.00 83.00 890 LYS A O 1
ATOM 7051 N N . GLU A 1 891 ? 40.999 -10.328 -30.177 1.00 82.50 891 GLU A N 1
ATOM 7052 C CA . GLU A 1 891 ? 40.101 -11.279 -29.513 1.00 82.50 891 GLU A CA 1
ATOM 7053 C C . GLU A 1 891 ? 38.629 -11.055 -29.897 1.00 82.50 891 GLU A C 1
ATOM 7055 O O . GLU A 1 891 ? 37.912 -12.024 -30.163 1.00 82.50 891 GLU A O 1
ATOM 7060 N N . VAL A 1 892 ? 38.194 -9.791 -29.990 1.00 83.81 892 VAL A N 1
ATOM 7061 C CA . VAL A 1 892 ? 36.844 -9.418 -30.446 1.00 83.81 892 VAL A CA 1
ATOM 7062 C C . VAL A 1 892 ? 36.585 -9.950 -31.848 1.00 83.81 892 VAL A C 1
ATOM 7064 O O . VAL A 1 892 ? 35.646 -10.718 -32.042 1.00 83.81 892 VAL A O 1
ATOM 7067 N N . VAL A 1 893 ? 37.446 -9.606 -32.810 1.00 81.88 893 VAL A N 1
ATOM 7068 C CA . VAL A 1 893 ? 37.284 -10.014 -34.215 1.00 81.88 893 VAL A CA 1
ATOM 7069 C C . VAL A 1 893 ? 37.275 -11.534 -34.334 1.00 81.88 893 VAL A C 1
ATOM 7071 O O . VAL A 1 893 ? 36.387 -12.092 -34.974 1.00 81.88 893 VAL A O 1
ATOM 7074 N N . LYS A 1 894 ? 38.204 -12.226 -33.665 1.00 82.88 894 LYS A N 1
ATOM 7075 C CA . LYS A 1 894 ? 38.253 -13.694 -33.652 1.00 82.88 894 LYS A CA 1
ATOM 7076 C C . LYS A 1 894 ? 36.945 -14.311 -33.144 1.00 82.88 894 LYS A C 1
ATOM 7078 O O . LYS A 1 894 ? 36.466 -15.292 -33.712 1.00 82.88 894 LYS A O 1
ATOM 7083 N N . THR A 1 895 ? 36.378 -13.754 -32.077 1.00 81.00 895 THR A N 1
ATOM 7084 C CA . THR A 1 895 ? 35.164 -14.283 -31.442 1.00 81.00 895 THR A CA 1
ATOM 7085 C C . THR A 1 895 ? 33.916 -13.981 -32.266 1.00 81.00 895 THR A C 1
ATOM 7087 O O . THR A 1 895 ? 33.135 -14.896 -32.529 1.00 81.00 895 THR A O 1
ATOM 7090 N N . LEU A 1 896 ? 33.747 -12.731 -32.710 1.00 82.94 896 LEU A N 1
ATOM 7091 C CA . LEU A 1 896 ? 32.597 -12.310 -33.512 1.00 82.94 896 LEU A CA 1
ATOM 7092 C C . LEU A 1 896 ? 32.577 -12.998 -34.872 1.00 82.94 896 LEU A C 1
ATOM 7094 O O . LEU A 1 896 ? 31.523 -13.471 -35.268 1.00 82.94 896 LEU A O 1
ATOM 7098 N N . THR A 1 897 ? 33.724 -13.154 -35.541 1.00 81.75 897 THR A N 1
ATOM 7099 C CA . THR A 1 897 ? 33.797 -13.865 -36.832 1.00 81.75 897 THR A CA 1
ATOM 7100 C C . THR A 1 897 ? 33.326 -15.312 -36.687 1.00 81.75 897 THR A C 1
ATOM 7102 O O . THR A 1 897 ? 32.511 -15.788 -37.471 1.00 81.75 897 THR A O 1
ATOM 7105 N N . LYS A 1 898 ? 33.769 -16.010 -35.631 1.00 82.56 898 LYS A N 1
ATOM 7106 C CA . LYS A 1 898 ? 33.367 -17.400 -35.374 1.00 82.56 898 LYS A CA 1
ATOM 7107 C C . LYS A 1 898 ? 31.876 -17.545 -35.047 1.00 82.56 898 LYS A C 1
ATOM 7109 O O . LYS A 1 898 ? 31.297 -18.593 -35.313 1.00 82.56 898 LYS A O 1
ATOM 7114 N N . LYS A 1 899 ? 31.269 -16.525 -34.435 1.00 83.81 899 LYS A N 1
ATOM 7115 C CA . LYS A 1 899 ? 29.876 -16.540 -33.963 1.00 83.81 899 LYS A CA 1
ATOM 7116 C C . LYS A 1 899 ? 28.950 -15.612 -34.767 1.00 83.81 899 LYS A C 1
ATOM 7118 O O . LYS A 1 899 ? 27.851 -15.327 -34.301 1.00 83.81 899 LYS A O 1
ATOM 7123 N N . TRP A 1 900 ? 29.355 -15.141 -35.950 1.00 86.00 900 TRP A N 1
ATOM 7124 C CA . TRP A 1 900 ? 28.649 -14.061 -36.657 1.00 86.00 900 TRP A CA 1
ATOM 7125 C C . TRP A 1 900 ? 27.198 -14.418 -36.996 1.00 86.00 900 TRP A C 1
ATOM 7127 O O . TRP A 1 900 ? 26.285 -13.641 -36.738 1.00 86.00 900 TRP A O 1
ATOM 7137 N N . SER A 1 901 ? 26.952 -15.646 -37.453 1.00 84.00 901 SER A N 1
ATOM 7138 C CA . SER A 1 901 ? 25.585 -16.105 -37.721 1.00 84.00 901 SER A CA 1
ATOM 7139 C C . SER A 1 901 ? 24.717 -16.150 -36.448 1.00 84.00 901 SER A C 1
ATOM 7141 O O . SER A 1 901 ? 23.526 -15.838 -36.488 1.00 84.00 901 SER A O 1
ATOM 7143 N N . ASN A 1 902 ? 25.297 -16.453 -35.281 1.00 85.56 902 ASN A N 1
ATOM 7144 C CA . ASN A 1 902 ? 24.590 -16.369 -34.001 1.00 85.56 902 ASN A CA 1
ATOM 7145 C C . ASN A 1 902 ? 24.296 -14.903 -33.624 1.00 85.56 902 ASN A C 1
ATOM 7147 O O . ASN A 1 902 ? 23.216 -14.628 -33.101 1.00 85.56 902 ASN A O 1
ATOM 7151 N N . VAL A 1 903 ? 25.213 -13.969 -33.915 1.00 86.31 903 VAL A N 1
ATOM 7152 C CA . VAL A 1 903 ? 24.999 -12.515 -33.754 1.00 86.31 903 VAL A CA 1
ATOM 7153 C C . VAL A 1 903 ? 23.797 -12.065 -34.579 1.00 86.31 903 VAL A C 1
ATOM 7155 O O . VAL A 1 903 ? 22.892 -11.437 -34.034 1.00 86.31 903 VAL A O 1
ATOM 7158 N N . GLU A 1 904 ? 23.720 -12.452 -35.852 1.00 88.62 904 GLU A N 1
ATOM 7159 C CA . GLU A 1 904 ? 22.595 -12.104 -36.731 1.00 88.62 904 GLU A CA 1
ATOM 7160 C C . GLU A 1 904 ? 21.261 -12.669 -36.231 1.00 88.62 904 GLU A C 1
ATOM 7162 O O . GLU A 1 904 ? 20.261 -11.952 -36.208 1.00 88.62 904 GLU A O 1
ATOM 7167 N N . LYS A 1 905 ? 21.240 -13.909 -35.721 1.00 88.31 905 LYS A N 1
ATOM 7168 C CA . LYS A 1 905 ? 20.035 -14.479 -35.088 1.00 88.31 905 LYS A CA 1
ATOM 7169 C C . LYS A 1 905 ? 19.595 -13.694 -33.848 1.00 88.31 905 LYS A C 1
ATOM 7171 O O . LYS A 1 905 ? 18.393 -13.510 -33.639 1.00 88.31 905 LYS A O 1
ATOM 7176 N N . VAL A 1 906 ? 20.538 -13.235 -33.018 1.00 88.62 906 VAL A N 1
ATOM 7177 C CA . VAL A 1 906 ? 20.233 -12.372 -31.861 1.00 88.62 906 VAL A CA 1
ATOM 7178 C C . VAL A 1 906 ? 19.670 -11.032 -32.334 1.00 88.62 906 VAL A C 1
ATOM 7180 O O . VAL A 1 906 ? 18.646 -10.598 -31.811 1.00 88.62 906 VAL A O 1
ATOM 7183 N N . VAL A 1 907 ? 20.268 -10.416 -33.356 1.00 90.62 907 VAL A N 1
ATOM 7184 C CA . VAL A 1 907 ? 19.778 -9.167 -33.962 1.00 90.62 907 VAL A CA 1
ATOM 7185 C C . VAL A 1 907 ? 18.360 -9.332 -34.502 1.00 90.62 907 VAL A C 1
ATOM 7187 O O . VAL A 1 907 ? 17.488 -8.527 -34.182 1.00 90.62 907 VAL A O 1
ATOM 7190 N N . ASP A 1 908 ? 18.080 -10.396 -35.251 1.00 89.94 908 ASP A N 1
ATOM 7191 C CA . ASP A 1 908 ? 16.741 -10.674 -35.779 1.00 89.94 908 ASP A CA 1
ATOM 7192 C C . ASP A 1 908 ? 15.706 -10.858 -34.668 1.00 89.94 908 ASP A C 1
ATOM 7194 O O . ASP A 1 908 ? 14.557 -10.419 -34.792 1.00 89.94 908 ASP A O 1
ATOM 7198 N N . LEU A 1 909 ? 16.100 -11.494 -33.564 1.00 88.62 909 LEU A N 1
ATOM 7199 C CA . LEU A 1 909 ? 15.230 -11.668 -32.411 1.00 88.62 909 LEU A CA 1
ATOM 7200 C C . LEU A 1 909 ? 15.013 -10.340 -31.659 1.00 88.62 909 LEU A C 1
ATOM 7202 O O . LEU A 1 909 ? 13.879 -10.063 -31.263 1.00 88.62 909 LEU A O 1
ATOM 7206 N N . LEU A 1 910 ? 16.032 -9.477 -31.544 1.00 87.19 910 LEU A N 1
ATOM 7207 C CA . LEU A 1 910 ? 15.921 -8.125 -30.969 1.00 87.19 910 LEU A CA 1
ATOM 7208 C C . LEU A 1 910 ? 15.019 -7.233 -31.822 1.00 87.19 910 LEU A C 1
ATOM 7210 O O . LEU A 1 910 ? 14.161 -6.538 -31.288 1.00 87.19 910 LEU A O 1
ATOM 7214 N N . MET A 1 911 ? 15.136 -7.311 -33.146 1.00 87.44 911 MET A N 1
ATOM 7215 C CA . MET A 1 911 ? 14.281 -6.572 -34.080 1.00 87.44 911 MET A CA 1
ATOM 7216 C C . MET A 1 911 ? 12.805 -6.981 -33.980 1.00 87.44 911 MET A C 1
ATOM 7218 O O . MET A 1 911 ? 11.928 -6.187 -34.326 1.00 87.44 911 MET A O 1
ATOM 7222 N N . LYS A 1 912 ? 12.520 -8.206 -33.515 1.00 84.69 912 LYS A N 1
ATOM 7223 C CA . LYS A 1 912 ? 11.158 -8.721 -33.301 1.00 84.69 912 LYS A CA 1
ATOM 7224 C C . LYS A 1 912 ? 10.619 -8.430 -31.899 1.00 84.69 912 LYS A C 1
ATOM 7226 O O . LYS A 1 912 ? 9.447 -8.092 -31.776 1.00 84.69 912 LYS A O 1
ATOM 7231 N N . LYS A 1 913 ? 11.436 -8.601 -30.854 1.00 81.81 913 LYS A N 1
ATOM 7232 C CA . LYS A 1 913 ? 10.994 -8.563 -29.445 1.00 81.81 913 LYS A CA 1
ATOM 7233 C C . LYS A 1 913 ? 11.394 -7.300 -28.680 1.00 81.81 913 LYS A C 1
ATOM 7235 O O . LYS A 1 913 ? 10.836 -7.039 -27.621 1.00 81.81 913 LYS A O 1
ATOM 7240 N N . GLY A 1 914 ? 12.382 -6.547 -29.153 1.00 81.06 914 GLY A N 1
ATOM 7241 C CA . GLY A 1 914 ? 12.974 -5.402 -28.454 1.00 81.06 914 GLY A CA 1
ATOM 7242 C C . GLY A 1 914 ? 13.894 -5.779 -27.283 1.00 81.06 914 GLY A C 1
ATOM 7243 O O . GLY A 1 914 ? 14.896 -5.108 -27.055 1.00 81.06 914 GLY A O 1
ATOM 7244 N N . THR A 1 915 ? 13.607 -6.858 -26.552 1.00 82.44 915 THR A N 1
ATOM 7245 C CA . THR A 1 915 ? 14.443 -7.376 -25.456 1.00 82.44 915 THR A CA 1
ATOM 7246 C C . THR A 1 915 ? 14.508 -8.903 -25.498 1.00 82.44 915 THR A C 1
ATOM 7248 O O . THR A 1 915 ? 13.517 -9.561 -25.811 1.00 82.44 915 THR A O 1
ATOM 7251 N N . ILE A 1 916 ? 15.676 -9.460 -25.179 1.00 83.88 916 ILE A N 1
ATOM 7252 C CA . ILE A 1 916 ? 15.966 -10.897 -25.097 1.00 83.88 916 ILE A CA 1
ATOM 7253 C C . ILE A 1 916 ? 16.560 -11.189 -23.721 1.00 83.88 916 ILE A C 1
ATOM 7255 O O . ILE A 1 916 ? 17.485 -10.502 -23.291 1.00 83.88 916 ILE A O 1
ATOM 7259 N N . ASN A 1 917 ? 16.069 -12.216 -23.030 1.00 82.88 917 ASN A N 1
ATOM 7260 C CA . ASN A 1 917 ? 16.613 -12.620 -21.727 1.00 82.88 917 ASN A CA 1
ATOM 7261 C C . ASN A 1 917 ? 17.807 -13.594 -21.849 1.00 82.88 917 ASN A C 1
ATOM 7263 O O . ASN A 1 917 ? 18.073 -14.165 -22.907 1.00 82.88 917 ASN A O 1
ATOM 7267 N N . ALA A 1 918 ? 18.511 -13.846 -20.742 1.00 79.75 918 ALA A N 1
ATOM 7268 C CA . ALA A 1 918 ? 19.664 -14.753 -20.699 1.00 79.75 918 ALA A CA 1
ATOM 7269 C C . ALA A 1 918 ? 19.376 -16.181 -21.207 1.00 79.75 918 ALA A C 1
ATOM 7271 O O . ALA A 1 918 ? 20.245 -16.821 -21.801 1.00 79.75 918 ALA A O 1
ATOM 7272 N N . LYS A 1 919 ? 18.165 -16.709 -20.983 1.00 80.81 919 LYS A N 1
ATOM 7273 C CA . LYS A 1 919 ? 17.781 -18.065 -21.416 1.00 80.81 919 LYS A CA 1
ATOM 7274 C C . LYS A 1 919 ? 17.629 -18.134 -22.936 1.00 80.81 919 LYS A C 1
ATOM 7276 O O . LYS A 1 919 ? 18.122 -19.062 -23.570 1.00 80.81 919 LYS A O 1
ATOM 7281 N N . GLU A 1 920 ? 16.980 -17.137 -23.522 1.00 83.62 920 GLU A N 1
ATOM 7282 C CA . GLU A 1 920 ? 16.829 -17.015 -24.972 1.00 83.62 920 GLU A CA 1
ATOM 7283 C C . GLU A 1 920 ? 18.185 -16.788 -25.649 1.00 83.62 920 GLU A C 1
ATOM 7285 O O . GLU A 1 920 ? 18.505 -17.474 -26.619 1.00 83.62 920 GLU A O 1
ATOM 7290 N N . PHE A 1 921 ? 19.023 -15.909 -25.088 1.00 84.88 921 PHE A N 1
ATOM 7291 C CA . PHE A 1 921 ? 20.378 -15.679 -25.589 1.00 84.88 921 PHE A CA 1
ATOM 7292 C C . PHE A 1 921 ? 21.235 -16.949 -25.534 1.00 84.88 921 PHE A C 1
ATOM 7294 O O . PHE A 1 921 ? 21.812 -17.343 -26.543 1.00 84.88 921 PHE A O 1
ATOM 7301 N N . SER A 1 922 ? 21.273 -17.641 -24.390 1.00 81.12 922 SER A N 1
ATOM 7302 C CA . SER A 1 922 ? 22.068 -18.871 -24.230 1.00 81.12 922 SER A CA 1
ATOM 7303 C C . SER A 1 922 ? 21.602 -20.018 -25.129 1.00 81.12 922 SER A C 1
ATOM 7305 O O . SER A 1 922 ? 22.410 -20.870 -25.496 1.00 81.12 922 SER A O 1
ATOM 7307 N N . THR A 1 923 ? 20.327 -20.033 -25.528 1.00 84.31 923 THR A N 1
ATOM 7308 C CA . THR A 1 923 ? 19.818 -20.990 -26.521 1.00 84.31 923 THR A CA 1
ATOM 7309 C C . THR A 1 923 ? 20.450 -20.734 -27.890 1.00 84.31 923 THR A C 1
ATOM 7311 O O . THR A 1 923 ? 20.908 -21.674 -28.532 1.00 84.31 923 THR A O 1
ATOM 7314 N N . ILE A 1 924 ? 20.541 -19.467 -28.308 1.00 83.62 924 ILE A N 1
ATOM 7315 C CA . ILE A 1 924 ? 21.187 -19.075 -29.571 1.00 83.62 924 ILE A CA 1
ATOM 7316 C C . ILE A 1 924 ? 22.708 -19.237 -29.479 1.00 83.62 924 ILE A C 1
ATOM 7318 O O . ILE A 1 924 ? 23.343 -19.654 -30.442 1.00 83.62 924 ILE A O 1
ATOM 7322 N N . GLU A 1 925 ? 23.312 -18.941 -28.329 1.00 80.06 925 GLU A N 1
ATOM 7323 C CA . GLU A 1 925 ? 24.758 -19.063 -28.136 1.00 80.06 925 GLU A CA 1
ATOM 7324 C C . GLU A 1 925 ? 25.249 -20.516 -28.234 1.00 80.06 925 GLU A C 1
ATOM 7326 O O . GLU A 1 925 ? 26.309 -20.769 -28.805 1.00 80.06 925 GLU A O 1
ATOM 7331 N N . ASN A 1 926 ? 24.489 -21.469 -27.684 1.00 74.69 926 ASN A N 1
ATOM 7332 C CA . ASN A 1 926 ? 24.867 -22.886 -27.641 1.00 74.69 926 ASN A CA 1
ATOM 7333 C C . ASN A 1 926 ? 24.403 -23.690 -28.866 1.00 74.69 926 ASN A C 1
ATOM 7335 O O . ASN A 1 926 ? 24.657 -24.897 -28.934 1.00 74.69 926 ASN A O 1
ATOM 7339 N N . ASP A 1 927 ? 23.738 -23.049 -29.827 1.00 73.00 927 ASP A N 1
ATOM 7340 C CA . ASP A 1 927 ? 23.272 -23.688 -31.053 1.00 73.00 927 ASP A CA 1
ATOM 7341 C C . ASP A 1 927 ? 24.460 -24.055 -31.964 1.00 73.00 927 ASP A C 1
ATOM 7343 O O . ASP A 1 927 ? 25.006 -23.226 -32.693 1.00 73.00 927 ASP A O 1
ATOM 7347 N N . LYS A 1 928 ? 24.874 -25.330 -31.903 1.00 58.19 928 LYS A N 1
ATOM 7348 C CA . LYS A 1 928 ? 25.961 -25.911 -32.713 1.00 58.19 928 LYS A CA 1
ATOM 7349 C C . LYS A 1 928 ? 25.544 -26.255 -34.148 1.00 58.19 928 LYS A C 1
ATOM 7351 O O . LYS A 1 928 ? 26.407 -26.664 -34.924 1.00 58.19 928 LYS A O 1
ATOM 7356 N N . SER A 1 929 ? 24.257 -26.136 -34.495 1.00 52.81 929 SER A N 1
ATOM 7357 C CA . SER A 1 929 ? 23.769 -26.396 -35.861 1.00 52.81 929 SER A CA 1
ATOM 7358 C C . SER A 1 929 ? 24.213 -25.320 -36.859 1.00 52.81 929 SER A C 1
ATOM 7360 O O . SER A 1 929 ? 24.150 -25.515 -38.069 1.00 52.81 929 SER A O 1
ATOM 7362 N N . ILE A 1 930 ? 24.719 -24.200 -36.344 1.00 54.16 930 ILE A N 1
ATOM 7363 C CA . ILE A 1 930 ? 25.216 -23.059 -37.097 1.00 54.16 930 ILE A CA 1
ATOM 7364 C C . ILE A 1 930 ? 26.727 -23.250 -37.309 1.00 54.16 930 ILE A C 1
ATOM 7366 O O . ILE A 1 930 ? 27.528 -22.878 -36.450 1.00 54.16 930 ILE A O 1
ATOM 7370 N N . ARG A 1 931 ? 27.144 -23.888 -38.410 1.00 43.47 931 ARG A N 1
ATOM 7371 C CA . ARG A 1 931 ? 28.569 -23.976 -38.782 1.00 43.47 931 ARG A CA 1
ATOM 7372 C C . ARG A 1 931 ? 28.968 -22.905 -39.802 1.00 43.47 931 ARG A C 1
ATOM 7374 O O . ARG A 1 931 ? 28.292 -22.712 -40.802 1.00 43.47 931 ARG A O 1
ATOM 7381 N N . GLU A 1 932 ? 30.083 -22.260 -39.452 1.00 52.62 932 GLU A N 1
ATOM 7382 C CA . GLU A 1 932 ? 31.099 -21.509 -40.208 1.00 52.62 932 GLU A CA 1
ATOM 7383 C C . GLU A 1 932 ? 30.845 -21.207 -41.696 1.00 52.62 932 GLU A C 1
ATOM 7385 O O . GLU A 1 932 ? 30.924 -22.101 -42.528 1.00 52.62 932 GLU A O 1
ATOM 7390 N N . ALA A 1 933 ? 30.695 -19.914 -42.018 1.00 39.97 933 ALA A N 1
ATOM 7391 C CA . ALA A 1 933 ? 31.230 -19.293 -43.236 1.00 39.97 933 ALA A CA 1
ATOM 7392 C C . ALA A 1 933 ? 31.096 -17.760 -43.153 1.00 39.97 933 ALA A C 1
ATOM 7394 O O . ALA A 1 933 ? 30.170 -17.161 -43.693 1.00 39.97 933 ALA A O 1
ATOM 7395 N N . TRP A 1 934 ? 32.031 -17.106 -42.469 1.00 37.47 934 TRP A N 1
ATOM 7396 C CA . TRP A 1 934 ? 32.442 -15.769 -42.893 1.00 37.47 934 TRP A CA 1
ATOM 7397 C C . TRP A 1 934 ? 33.913 -15.913 -43.254 1.00 37.47 934 TRP A C 1
ATOM 7399 O O . TRP A 1 934 ? 34.772 -15.965 -42.372 1.00 37.47 934 TRP A O 1
ATOM 7409 N N . GLU A 1 935 ? 34.194 -16.114 -44.544 1.00 40.31 935 GLU A N 1
ATOM 7410 C CA . GLU A 1 935 ? 35.551 -15.926 -45.039 1.00 40.31 935 GLU A CA 1
ATOM 7411 C C . GLU A 1 935 ? 35.906 -14.474 -44.750 1.00 40.31 935 GLU A C 1
ATOM 7413 O O . GLU A 1 935 ? 35.285 -13.540 -45.257 1.00 40.31 935 GLU A O 1
ATOM 7418 N N . VAL A 1 936 ? 36.858 -14.296 -43.837 1.00 39.44 936 VAL A N 1
ATOM 7419 C CA . VAL A 1 936 ? 37.455 -12.998 -43.566 1.00 39.44 936 VAL A CA 1
ATOM 7420 C C . VAL A 1 936 ? 38.038 -12.535 -44.888 1.00 39.44 936 VAL A C 1
ATOM 7422 O O . VAL A 1 936 ? 39.034 -13.098 -45.341 1.00 39.44 936 VAL A O 1
ATOM 7425 N N . ASP A 1 937 ? 37.432 -11.519 -45.500 1.00 35.16 937 ASP A N 1
ATOM 7426 C CA . ASP A 1 937 ? 38.094 -10.803 -46.575 1.00 35.16 937 ASP A CA 1
ATOM 7427 C C . ASP A 1 937 ? 39.422 -10.298 -46.000 1.00 35.16 937 ASP A C 1
ATOM 7429 O O . ASP A 1 937 ? 39.482 -9.440 -45.110 1.00 35.16 937 ASP A O 1
ATOM 7433 N N . SER A 1 938 ? 40.506 -10.912 -46.470 1.00 35.91 938 SER A N 1
ATOM 7434 C CA . SER A 1 938 ? 41.891 -10.640 -46.083 1.00 35.91 938 SER A CA 1
ATOM 7435 C C . SER A 1 938 ? 42.315 -9.178 -46.306 1.00 35.91 938 SER A C 1
ATOM 7437 O O . SER A 1 938 ? 43.424 -8.793 -45.942 1.00 35.91 938 SER A O 1
ATOM 7439 N N . ASN A 1 939 ? 41.418 -8.342 -46.840 1.00 37.12 939 ASN A N 1
ATOM 7440 C CA . ASN A 1 939 ? 41.594 -6.923 -47.104 1.00 37.12 939 ASN A CA 1
ATOM 7441 C C . ASN A 1 939 ? 40.895 -5.968 -46.122 1.00 37.12 939 ASN A C 1
ATOM 7443 O O . ASN A 1 939 ? 40.655 -4.813 -46.476 1.00 37.12 939 ASN A O 1
ATOM 7447 N N . LEU A 1 940 ? 40.669 -6.341 -44.856 1.00 39.19 940 LEU A N 1
ATOM 7448 C CA . LEU A 1 940 ? 40.405 -5.355 -43.789 1.00 39.19 940 LEU A CA 1
ATOM 7449 C C . LEU A 1 940 ? 41.668 -4.511 -43.470 1.00 39.19 940 LEU A C 1
ATOM 7451 O O . LEU A 1 940 ? 42.148 -4.431 -42.341 1.00 39.19 940 LEU A O 1
ATOM 7455 N N . LYS A 1 941 ? 42.174 -3.787 -44.478 1.00 35.41 941 LYS A N 1
ATOM 7456 C CA . LYS A 1 941 ? 43.192 -2.723 -44.412 1.00 35.41 941 LYS A CA 1
ATOM 7457 C C . LYS A 1 941 ? 42.701 -1.464 -43.674 1.00 35.41 941 LYS A C 1
ATOM 7459 O O . LYS A 1 941 ? 43.368 -0.437 -43.686 1.00 35.41 941 LYS A O 1
ATOM 7464 N N . VAL A 1 942 ? 41.560 -1.525 -42.986 1.00 38.91 942 VAL A N 1
ATOM 7465 C CA . VAL A 1 942 ? 40.994 -0.402 -42.216 1.00 38.91 942 VAL A CA 1
ATOM 7466 C C . VAL A 1 942 ? 41.602 -0.305 -40.803 1.00 38.91 942 VAL A C 1
ATOM 7468 O O . VAL A 1 942 ? 41.366 0.663 -40.083 1.00 38.91 942 VAL A O 1
ATOM 7471 N N . TYR A 1 943 ? 42.419 -1.272 -40.374 1.00 43.78 943 TYR A N 1
ATOM 7472 C CA . TYR A 1 943 ? 42.882 -1.352 -38.980 1.00 43.78 943 TYR A CA 1
ATOM 7473 C C . TYR A 1 943 ? 44.258 -0.737 -38.682 1.00 43.78 943 TYR A C 1
ATOM 7475 O O . TYR A 1 943 ? 44.723 -0.858 -37.551 1.00 43.78 943 TYR A O 1
ATOM 7483 N N . GLN A 1 944 ? 44.882 -0.032 -39.633 1.00 36.34 944 GLN A N 1
ATOM 7484 C CA . GLN A 1 944 ? 46.189 0.617 -39.423 1.00 36.34 944 GLN A CA 1
ATOM 7485 C C . GLN A 1 944 ? 46.170 2.155 -39.320 1.00 36.34 944 GLN A C 1
ATOM 7487 O O . GLN A 1 944 ? 47.205 2.726 -39.001 1.00 36.34 944 GLN A O 1
ATOM 7492 N N . ALA A 1 945 ? 45.042 2.847 -39.533 1.00 32.94 945 ALA A N 1
ATOM 7493 C CA . ALA A 1 945 ? 45.093 4.287 -39.849 1.00 32.94 945 ALA A CA 1
ATOM 7494 C C . ALA A 1 945 ? 44.285 5.252 -38.955 1.00 32.94 945 ALA A C 1
ATOM 7496 O O . ALA A 1 945 ? 44.133 6.413 -39.316 1.00 32.94 945 ALA A O 1
ATOM 7497 N N . ALA A 1 946 ? 43.805 4.842 -37.779 1.00 33.41 946 ALA A N 1
ATOM 7498 C CA . ALA A 1 946 ? 43.364 5.807 -36.764 1.00 33.41 946 ALA A CA 1
ATOM 7499 C C . ALA A 1 946 ? 44.341 5.731 -35.594 1.00 33.41 946 ALA A C 1
ATOM 7501 O O . ALA A 1 946 ? 44.250 4.826 -34.764 1.00 33.41 946 ALA A O 1
ATOM 7502 N N . SER A 1 947 ? 45.329 6.628 -35.582 1.00 33.84 947 SER A N 1
ATOM 7503 C CA . SER A 1 947 ? 46.316 6.701 -34.508 1.00 33.84 947 SER A CA 1
ATOM 7504 C C . SER A 1 947 ? 45.598 6.798 -33.163 1.00 33.84 947 SER A C 1
ATOM 7506 O O . SER A 1 947 ? 44.773 7.695 -32.976 1.00 33.84 947 SER A O 1
ATOM 7508 N N . CYS A 1 948 ? 45.953 5.936 -32.212 1.00 36.50 948 CYS A N 1
ATOM 7509 C CA . CYS A 1 948 ? 45.490 6.004 -30.823 1.00 36.50 948 CYS A CA 1
ATOM 7510 C C . CYS A 1 948 ? 45.706 7.389 -30.172 1.00 36.50 948 CYS A C 1
ATOM 7512 O O . CYS A 1 948 ? 45.061 7.697 -29.175 1.00 36.50 948 CYS A O 1
ATOM 7514 N N . LYS A 1 949 ? 46.539 8.253 -30.775 1.00 33.19 949 LYS A N 1
ATOM 7515 C CA . LYS A 1 949 ? 46.801 9.640 -30.367 1.00 33.19 949 LYS A CA 1
ATOM 7516 C C . LYS A 1 949 ? 45.598 10.587 -30.359 1.00 33.19 949 LYS A C 1
ATOM 7518 O O . LYS A 1 949 ? 45.617 11.513 -29.566 1.00 33.19 949 LYS A O 1
ATOM 7523 N N . SER A 1 950 ? 44.587 10.418 -31.215 1.00 32.72 950 SER A N 1
ATOM 7524 C CA . SER A 1 950 ? 43.447 11.360 -31.251 1.00 32.72 950 SER A CA 1
ATOM 7525 C C . SER A 1 950 ? 42.300 10.971 -30.311 1.00 32.72 950 SER A C 1
ATOM 7527 O O . SER A 1 950 ? 41.283 11.656 -30.274 1.00 32.72 950 SER A O 1
ATOM 7529 N N . LEU A 1 951 ? 42.429 9.840 -29.611 1.00 34.84 951 LEU A N 1
ATOM 7530 C CA . LEU A 1 951 ? 41.379 9.218 -28.799 1.00 34.84 951 LEU A CA 1
ATOM 7531 C C . LEU A 1 951 ? 41.655 9.289 -27.284 1.00 34.84 951 LEU A C 1
ATOM 7533 O O . LEU A 1 951 ? 40.802 8.856 -26.508 1.00 34.84 951 LEU A O 1
ATOM 7537 N N . PHE A 1 952 ? 42.805 9.830 -26.861 1.00 31.19 952 PHE A N 1
ATOM 7538 C CA . PHE A 1 952 ? 43.215 9.943 -25.454 1.00 31.19 952 PHE A CA 1
ATOM 7539 C C . PHE A 1 952 ? 43.363 11.388 -24.982 1.00 31.19 952 PHE A C 1
ATOM 7541 O O . PHE A 1 952 ? 44.055 12.156 -25.680 1.00 31.19 952 PHE A O 1
#

Foldseek 3Di:
DVVVVVVVLQLVCCLVPDPDPVSSLVSCVVDPDPPVSVVSSVVSVVVVVVVVVVVVVDDDDDDDDPPVVVVVVVVVVVVVVLVVLCVVCVVVVHHSLLVVLVCLVVVPVPDQDDPCVQLVVPVNLVLLCVQFVVLLVVLVVLLPPQLAQEEEEEEQDLQQLQSSVSNNVSSCVVVVVQFEAEREDELVSQPPPPDLVSVVSNLVSCCVPSVTAYEYEYDPLPDDDPPDDDRSSVVSLVVVVVVVDDDSYHYYHTDYNRNVLSVCVDPSCVSNVSNYHYDYTYHGALVSLLVSLVVCVVVLCVVLVAAEDSVQLSQLLQQQCVQDRSDRSVVSSVVLSVVQSVVDDNPDYRDNVNSLVSCCVPRVDNCSCWAALQNDRLVPLVVNLVLLVVLLVQCPVVLFPFNVVSVQVSVLSSVLSVDPDQQAAQFEEEEEFAANCLVVSQQSCQCRRRVDSLEAEAEQLPAQALVVCCLAQNDAAPDPRLQPFHPVNVSCVVCVQEGEYEHEALLNHNHQDLVSLVSNLVVCLCCLVRQWGARSNSRDIHRNSRYYYYYYHHLNCLQCPFPPDLLVLQVSQVVQFDLVNVLVSSVVSNNDPSSSVSHSYYGYGRQQDLVSLLVVLVVLVVVVCVVLVEAEAEPDSVQASSVLCQWFPDSNNGSVRSNCCVPPPVVVVQCVQCVVCVVVVWDWHYKYKDKDWPPVLAQADPPPDQIWIWIWMWTATPVRNDTDHTDIDTCSVVTDTDDHHHLVLLLLQLLLQLQLQLLQPCVQQVWAWFKKFQRWTAHSVRRIDRIDTHTDDGPDLADALVNLLSLLLSLCRRQVSSVVVPHDRDVSNLVSLVVNVVSLCCPLQVDRDHPDDDPPDHPDDDPDPDDDDDPVRVVVSLVVSVVSNVSSVVVSCVRCQQCVVLSVVSSVVCSVNRMGGSVRSVVSSPPPVDDDDDPPPPPPPVPPPDPPVVSD

pLDDT: mean 71.09, std 18.73, range [28.56, 98.38]

Solvent-accessible surface area (backbone atoms only — not comparable to full-atom values): 52584 Å² total; per-residue (Å²): 104,79,74,48,51,61,49,51,53,52,50,51,52,42,67,75,68,47,93,43,71,69,61,43,53,62,68,54,63,80,57,90,55,66,76,60,53,54,56,52,50,52,51,52,52,55,50,51,58,53,50,56,55,53,57,69,72,64,72,87,79,90,78,97,61,64,76,66,48,52,54,51,53,51,47,53,53,48,52,55,50,51,53,53,48,43,53,51,22,61,76,71,75,42,59,53,64,53,51,51,41,53,47,65,59,56,73,75,75,57,66,74,90,60,68,69,75,54,69,68,30,66,67,56,37,51,47,42,46,65,77,40,41,69,50,45,52,52,51,50,50,54,68,70,69,70,72,42,51,31,37,37,40,38,4,82,37,74,65,9,32,47,50,47,52,54,30,52,52,42,46,48,62,75,45,48,88,74,45,54,46,80,46,74,50,62,47,68,66,51,66,73,73,58,54,67,70,57,57,50,50,34,54,52,42,47,54,68,68,63,77,53,53,49,35,37,35,47,53,55,72,74,65,60,55,85,94,54,82,73,48,47,61,55,52,50,51,40,52,50,63,71,67,71,67,86,70,91,52,31,35,41,39,59,27,30,51,67,28,46,60,42,47,60,72,35,69,53,40,64,74,40,47,88,27,51,41,80,43,72,33,70,60,80,49,66,69,54,42,44,52,47,22,63,67,46,44,64,58,52,30,65,73,68,59,41,50,69,47,60,70,39,47,36,51,42,62,69,30,22,56,73,75,38,72,65,56,52,64,67,58,27,34,50,51,52,50,47,56,52,52,74,72,48,70,69,87,52,73,56,53,59,70,59,53,49,54,51,51,27,70,74,68,72,47,89,58,63,78,38,32,39,55,64,56,48,57,78,85,42,56,70,60,48,49,52,44,48,53,53,28,42,56,52,40,49,73,72,46,74,77,36,60,71,57,49,51,54,50,41,52,52,51,50,58,53,62,68,44,95,69,56,49,31,36,50,30,33,40,41,29,15,52,49,47,56,46,70,68,55,49,50,54,44,45,13,44,44,43,43,34,37,87,35,61,48,80,44,78,30,49,81,34,56,51,67,68,57,52,27,60,42,61,28,21,58,75,92,42,87,58,14,86,42,84,16,58,50,51,56,49,46,72,75,30,76,84,30,32,25,38,34,33,36,35,44,58,42,28,15,55,94,43,56,68,40,18,46,61,47,55,54,70,48,48,53,44,48,67,62,4,47,49,66,36,45,55,82,64,52,72,45,76,34,28,57,25,37,38,38,34,26,29,56,68,40,35,66,70,48,38,52,55,65,55,60,70,58,47,52,51,54,42,68,74,45,57,42,62,69,51,46,48,51,55,41,43,75,64,43,41,50,64,76,59,59,73,59,41,75,43,65,50,56,56,54,81,62,41,71,71,45,40,36,55,48,50,55,50,52,49,52,52,48,28,62,77,70,68,38,48,79,45,54,81,45,61,67,57,29,43,54,48,49,40,72,30,39,57,39,76,75,42,16,51,46,36,44,48,50,42,53,67,66,44,49,49,53,52,51,48,68,69,36,46,71,46,52,75,71,72,45,56,73,54,35,36,40,37,38,58,48,62,71,63,77,84,57,67,43,30,94,58,98,69,77,77,49,33,34,44,32,41,21,47,18,29,77,90,43,77,58,69,48,79,68,44,75,41,82,43,47,88,78,35,68,84,72,91,56,48,44,56,65,58,45,51,48,34,23,33,22,30,35,23,28,58,80,43,51,48,38,94,74,63,57,27,42,67,52,34,37,29,40,57,62,34,21,40,62,87,71,48,76,37,56,42,48,58,43,59,48,72,82,82,74,91,65,53,38,65,71,51,49,26,48,53,42,16,24,48,51,15,16,38,49,33,19,46,75,72,72,44,75,77,51,74,65,37,59,54,32,51,51,50,44,50,51,52,49,48,43,48,64,56,67,60,42,66,45,75,91,61,92,71,87,72,58,81,71,90,71,73,97,84,73,88,85,69,52,78,66,55,46,50,53,49,50,57,50,54,49,51,42,52,52,54,9,51,53,52,33,52,59,51,46,56,73,41,42,71,47,41,52,54,48,27,57,47,32,68,66,60,26,52,43,46,38,69,61,50,50,54,51,71,67,49,75,88,72,74,85,85,68,80,73,68,91,74,70,76,76,80,80,77,74,65,72,76,84,78,111

Mean predicted aligned error: 19.39 Å

Sequence (952 aa):
MKFLLLNVFFIFSVIFSSTSYAGFETGISVFKNIPLKEKLLNIYTAVQKKTAEVEKTMIPKTGDNYKNIEQAEQAEFNELKIKRIKEACKLIGVPFDVFLAAEMLLAQGDKIFISDQFQKNKTFSNFLLKSQKSTAEELSKAISTLPAKYIVLKGENLESKLYSLLAASAYLEKNSAQRYHVVSLPSSLITNGMDIAKIEAVIFSLESYLKEKMVVHLDTLGGIEAGKPLPPSLLFLDALEKTQKDFRVPFVLNFTQNEVNVFSQTTLYKVAKDKIKEIETKSLSVEQLNDLAKVLLPEIQKKYSTVISERVITSLLKVAPILFPGENIVSSLNQLVKEVVESFTSNKEIELEQVKELVEKKYGKTNLFKTGLAGVDLSNKQEVLKVVLQVQDKVTKELIGQNDAVTKVSQAIEAHYMKKERKTPLSIFAVGLTGVGKTELGNLISKHLYGSNSLANFSLGNFSHVGDLNNLFGSAKGYIGSDEISEFEKFLSKNPSGGVIIFDEASNMGGDKQESKNAMFKRFYELLEEGKWTASKSGVTYNLGNYVFLFTGNDGEKIFKGVNNESYKELLWKENNSREKIFKMLTEVGVPEAFLGRLNEVFLFKPVTKETAIQIAKKFIKDFEKNYEISIKYIDKEKFFNNLVQATFFASEGARSVRNFIENRLGSYIVRASEEALRSGEALKSIKLAWQDNLNARVYAARSFKRQSFLKISISTDKHPKYSAFKSIDVSSDIIQVDLPTRAQVKETAYHEAGHGFLSFAKQTGQKLQFISVIPGRTSAGINYLGVAAYDKDIFTSLTYKNLIKRVAGLLAGGMAEKMAGYNLSSGWSNDLLQVRTIIQHAFLKGTVLEGKGFEFIRIQGKENNVKLSKEQEKRFQEEVEKVIILAKKEVVKTLTKKWSNVEKVVDLLMKKGTINAKEFSTIENDKSIREAWEVDSNLKVYQAASCKSLF

Nearest PDB structures (foldseek):
  6uqe-assembly1_A  TM=6.595E-01  e=1.200E-20  Escherichia coli K-12
  6oax-assembly1_C  TM=5.633E-01  e=3.773E-21  Escherichia coli K-12
  7uiy-assembly1_F  TM=6.707E-01  e=2.929E-19  Escherichia coli
  6nyy-assembly1_B  TM=4.590E-01  e=1.168E-11  Homo sapiens
  6nyy-assembly1_A  TM=4.687E-01  e=4.270E-11  Homo sapiens